Protein AF-0000000086677601 (afdb_homodimer)

Organism: NCBI:txid175570

Solvent-accessible surface area (backbone atoms only — not comparable to full-atom values): 56736 Å² total; per-residue (Å²): 114,66,66,55,49,52,48,52,51,52,51,44,69,64,30,33,25,60,52,50,66,75,67,58,57,76,85,46,49,67,34,12,49,51,10,6,54,58,42,33,47,47,49,52,59,46,13,24,32,26,18,44,53,27,68,40,60,41,65,34,15,48,36,16,31,31,31,22,22,48,28,25,38,40,30,23,70,63,41,58,75,35,52,22,58,29,78,81,48,12,55,42,49,23,65,54,44,39,78,73,54,38,90,87,36,60,65,67,56,45,38,40,51,34,5,40,35,3,35,48,24,9,52,53,29,30,50,32,19,76,68,59,45,56,63,60,44,33,48,56,32,57,43,28,46,46,13,35,33,33,20,45,20,50,39,48,41,49,65,29,44,33,43,20,28,41,38,86,66,96,42,75,51,46,61,41,29,48,51,38,40,53,50,37,56,73,72,58,51,61,25,67,62,19,34,50,49,9,51,50,27,38,51,48,28,54,49,27,54,71,76,38,66,87,50,64,27,64,37,51,32,49,54,51,43,27,50,46,30,64,77,65,45,35,59,83,56,62,34,56,52,67,37,72,50,76,72,46,77,70,57,80,40,81,58,76,77,64,75,84,53,44,65,61,44,51,56,44,20,52,54,51,35,48,55,31,48,30,47,32,52,53,44,44,44,58,52,17,62,74,66,75,43,81,69,56,58,33,48,42,29,34,5,54,10,42,8,16,41,47,9,13,34,28,47,4,46,60,53,28,57,36,63,70,60,21,52,53,24,46,74,46,45,36,66,37,41,56,14,41,42,42,23,24,49,50,52,51,47,36,26,63,73,44,30,59,75,55,22,53,31,40,48,15,44,37,30,22,54,51,38,57,54,24,57,68,51,40,47,67,68,57,51,54,49,30,53,72,62,38,57,69,47,30,50,44,13,49,50,11,18,45,27,17,47,72,64,22,61,60,56,9,52,55,44,24,40,50,51,35,50,48,55,54,46,48,47,56,35,59,43,62,64,40,50,42,16,44,37,85,96,45,90,63,70,38,44,35,86,85,36,72,82,27,46,65,45,78,40,48,42,40,37,34,46,58,38,53,38,27,43,56,21,33,64,51,50,50,53,50,53,53,54,57,56,66,38,89,78,56,37,44,33,42,34,33,45,25,63,40,26,72,40,64,38,70,46,20,48,54,50,49,48,53,50,46,52,56,32,47,75,72,64,26,43,74,28,41,15,27,62,39,68,73,35,50,51,46,40,56,65,66,49,42,56,80,70,41,60,71,84,35,57,27,77,35,61,64,56,46,51,51,52,48,30,72,74,70,66,53,62,55,76,83,71,54,71,79,75,79,75,74,132,116,65,66,54,50,52,49,51,52,51,52,42,71,66,29,33,26,58,52,49,64,73,66,56,57,77,85,46,49,68,34,12,48,52,10,6,55,59,43,34,48,46,48,52,59,47,13,24,30,27,20,44,53,27,69,40,60,41,65,36,15,49,36,17,32,30,32,21,22,48,29,24,38,40,31,22,69,62,39,57,75,36,53,24,58,29,78,81,48,12,55,42,48,24,64,53,42,39,79,73,54,38,89,85,37,60,64,68,55,45,39,40,49,32,5,40,35,4,35,50,25,8,50,53,28,30,50,33,18,76,67,58,46,59,62,61,45,34,47,56,34,55,43,28,46,48,14,35,33,33,19,46,19,51,39,50,40,49,66,30,45,32,44,20,30,41,39,86,64,96,46,75,50,48,64,41,29,48,52,37,40,53,50,37,57,73,70,58,51,61,26,67,63,19,35,50,49,10,50,49,28,39,50,48,28,54,48,27,54,71,77,37,64,85,50,64,28,62,38,51,32,50,53,50,44,27,50,48,31,65,75,64,45,35,58,84,56,60,36,55,53,66,37,71,50,78,73,47,77,71,56,80,40,81,58,76,76,62,77,84,53,44,65,60,43,50,56,44,20,52,54,50,35,49,55,32,47,31,47,33,52,53,43,45,44,59,51,18,62,74,64,74,44,81,71,55,60,32,48,43,28,33,4,54,9,42,9,16,41,48,9,12,35,28,48,4,44,60,52,28,55,37,62,69,60,21,50,51,25,47,75,48,44,36,68,36,41,57,14,41,42,41,23,24,49,51,53,51,46,37,26,62,74,43,30,58,75,53,23,53,31,42,47,15,44,38,31,22,54,51,39,58,54,24,57,69,51,40,47,68,66,58,51,54,49,31,54,72,62,39,58,71,48,30,52,44,13,49,50,11,19,47,27,16,46,71,65,23,60,60,58,10,51,54,44,26,40,51,51,36,51,48,53,54,46,48,49,52,36,59,44,61,64,40,49,42,15,44,37,85,96,45,89,61,69,39,44,34,86,83,36,72,82,28,47,66,46,77,41,48,42,41,36,35,48,56,39,54,39,27,42,56,22,32,62,51,51,49,52,50,53,52,53,56,55,65,37,89,79,56,38,44,35,41,35,33,45,26,61,40,27,72,40,64,38,70,45,21,49,54,49,49,48,55,48,45,54,55,34,48,76,72,62,26,43,73,28,42,14,27,62,40,68,72,34,51,52,45,42,55,65,67,50,43,57,78,70,42,58,72,84,35,58,30,78,34,62,66,55,46,53,50,52,48,28,71,74,69,65,54,62,55,76,82,71,53,70,79,74,80,76,73,133

Radius of gyration: 34.61 Å; Cα contacts (8 Å, |Δi|>4): 2189; chains: 2; bounding box: 102×100×74 Å

Secondary structure (DSSP, 8-state):
-HHHHHHHHHHHHH-HHHHHHHT--GGGHHHHHHHHHHHHHHHHHHHHHHHHHTTS-HHHHHHHHHHHHHHHHHH---SS--EE--TTTHHHHHHHHHHHH-TT--HHHHHHHHHHHHHHHHHHHHHHHHTT-GGGGGGS-HHHHHHHHHHHHHHHHHHHHHHHHT------HHHHHHHHHHHHHHTT---HHHHHHHHHHHHHHHHHHHH-TTS-HHHHHHHHHHHHHHHTTGGGGT--B--PPPPSSPP-------GGGHHHHHHHHHHHHHHHHHHHHHHHHHHHHHHTPPP-HHHHHHHHHHHHHHHHTTT----EE-HHHHHHHHHTT--STHHHHHHHHHHHHHHHH-GGGGTT-BHHHHHHHHHHHHHHH--HHHHHHHHHH-HHHHHHHHHHHHIIIII-HHHHHHHHHHHHHHHHHHHHHS--EEEEEE-TTSSSEEETTT-TT-B--TTEEEEEE-S-B-TTTHHHHHHHHHHHHTSSSPPSEEEEE-TT---B-HHHHHHHHHHHHHHHHTT-EEEEES--HHHHHHHHHTTGGGTS-GGGEESSHHHHHHHHHHHH----GGGS-------/-HHHHHHHHHHHHH-HHHHHHHT--GGGHHHHHHHHHHHHHHHHHHHHHHHHHTTS-HHHHHHHHHHHHHHHHHH---SS--EE--TTTHHHHHHHHHHHH-TT--HHHHHHHHHHHHHHHHHHHHHHHHTT-GGGGGGS-HHHHHHHHHHHHHHHHHHHHHHHTT------SHHHHHHHHHHHHHTT---HHHHHHHHHHHHHHHHHHHH-TTS-HHHHHHHHHHHHHHHTTGGGGT--B--PPPPSSPP-------GGGHHHHHHHHHHHHHHHHHHHHHHHHHHHHHHT----HHHHHHHHHHHHHHHHTTT----EE-HHHHHHHHHTT--STHHHHHHHHHHHHHHHH-GGGGTT-BHHHHHHHHHHHHHHH--HHHHHHHHHH-HHHHHHHHHHHHHHHHH-HHHHHHHHHHHHHHHHHHHHHS--EEEEEE-TTSSSEEETTT-TT-B--TTEEEEEE-S-B-TTTHHHHHHHHHHHHTSSSPPSEEEEE-TT---B-HHHHHHHHHHHHHHHHTT-EEEEES--HHHHHHHHHTTGGGTS-GGGEESSHHHHHHHHHHHH----GGGS-------

Structure (mmCIF, N/CA/C/O backbone):
data_AF-0000000086677601-model_v1
#
loop_
_entity.id
_entity.type
_entity.pdbx_description
1 polymer Transporter
#
loop_
_atom_site.group_PDB
_atom_site.id
_atom_site.type_symbol
_atom_site.label_atom_id
_atom_site.label_alt_id
_atom_site.label_comp_id
_atom_site.label_asym_id
_atom_site.label_entity_id
_atom_site.label_seq_id
_atom_site.pdbx_PDB_ins_code
_atom_site.Cartn_x
_atom_site.Cartn_y
_atom_site.Cartn_z
_atom_site.occupancy
_atom_site.B_iso_or_equiv
_atom_site.auth_seq_id
_atom_site.auth_comp_id
_atom_site.auth_asym_id
_atom_site.auth_atom_id
_atom_site.pdbx_PDB_model_num
ATOM 1 N N . MET A 1 1 ? -19.156 36.625 -27.953 1 34.16 1 MET A N 1
ATOM 2 C CA . MET A 1 1 ? -19.156 37.25 -26.641 1 34.16 1 MET A CA 1
ATOM 3 C C . MET A 1 1 ? -19.406 36.25 -25.531 1 34.16 1 MET A C 1
ATOM 5 O O . MET A 1 1 ? -18.891 36.375 -24.422 1 34.16 1 MET A O 1
ATOM 9 N N . THR A 1 2 ? -20.219 35.219 -25.828 1 40.28 2 THR A N 1
ATOM 10 C CA . THR A 1 2 ? -20.625 34.25 -24.828 1 40.28 2 THR A CA 1
ATOM 11 C C . THR A 1 2 ? -19.531 33.188 -24.641 1 40.28 2 THR A C 1
ATOM 13 O O . THR A 1 2 ? -19.297 32.719 -23.516 1 40.28 2 THR A O 1
ATOM 16 N N . ALA A 1 3 ? -18.984 32.75 -25.781 1 50.94 3 ALA A N 1
ATOM 17 C CA . ALA A 1 3 ? -17.906 31.766 -25.688 1 50.94 3 ALA A CA 1
ATOM 18 C C . ALA A 1 3 ? -16.688 32.344 -24.984 1 50.94 3 ALA A C 1
ATOM 20 O O . ALA A 1 3 ? -15.969 31.641 -24.281 1 50.94 3 ALA A O 1
ATOM 21 N N . ASP A 1 4 ? -16.438 33.594 -25.266 1 45.25 4 ASP A N 1
ATOM 22 C CA . ASP A 1 4 ? -15.32 34.312 -24.656 1 45.25 4 ASP A CA 1
ATOM 23 C C . ASP A 1 4 ? -15.5 34.438 -23.156 1 45.25 4 ASP A C 1
ATOM 25 O O . ASP A 1 4 ? -14.531 34.312 -22.391 1 45.25 4 ASP A O 1
ATOM 29 N N . THR A 1 5 ? -16.688 34.625 -22.719 1 45.66 5 THR A N 1
ATOM 30 C CA . THR A 1 5 ? -16.969 34.75 -21.297 1 45.66 5 THR A CA 1
ATOM 31 C C . THR A 1 5 ? -16.844 33.406 -20.594 1 45.66 5 THR A C 1
ATOM 33 O O . THR A 1 5 ? -16.406 33.344 -19.438 1 45.66 5 THR A O 1
ATOM 36 N N . SER A 1 6 ? -17.219 32.438 -21.391 1 48.09 6 SER A N 1
ATOM 37 C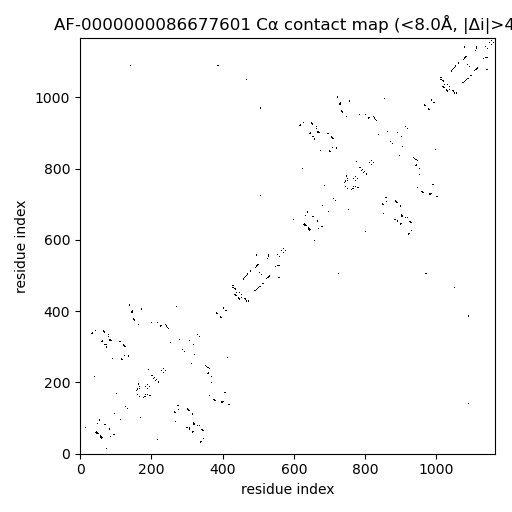 CA . SER A 1 6 ? -17.125 31.094 -20.797 1 48.09 6 SER A CA 1
ATOM 38 C C . SER A 1 6 ? -15.68 30.641 -20.672 1 48.09 6 SER A C 1
ATOM 40 O O . SER A 1 6 ? -15.297 30.031 -19.672 1 48.09 6 SER A O 1
ATOM 42 N N . ARG A 1 7 ? -14.992 31.031 -21.828 1 52.28 7 ARG A N 1
ATOM 43 C CA . ARG A 1 7 ? -13.586 30.656 -21.797 1 52.28 7 ARG A CA 1
ATOM 44 C C . ARG A 1 7 ? -12.828 31.484 -20.75 1 52.28 7 ARG A C 1
ATOM 46 O O . ARG A 1 7 ? -11.875 31 -20.156 1 52.28 7 ARG A O 1
ATOM 53 N N . ARG A 1 8 ? -13.141 32.75 -20.766 1 50.19 8 ARG A N 1
ATOM 54 C CA . ARG A 1 8 ? -12.523 33.656 -19.781 1 50.19 8 ARG A CA 1
ATOM 55 C C . ARG A 1 8 ? -12.859 33.188 -18.359 1 50.19 8 ARG A C 1
ATOM 57 O O . ARG A 1 8 ? -12.031 33.312 -17.453 1 50.19 8 ARG A O 1
ATOM 64 N N . ALA A 1 9 ? -13.945 32.75 -18.266 1 53.59 9 ALA A N 1
ATOM 65 C CA . ALA A 1 9 ? -14.422 32.188 -17 1 53.59 9 ALA A CA 1
ATOM 66 C C . ALA A 1 9 ? -13.672 30.922 -16.656 1 53.59 9 ALA A C 1
ATOM 68 O O . ALA A 1 9 ? -13.359 30.688 -15.477 1 53.59 9 ALA A O 1
ATOM 69 N N . ASP A 1 10 ? -13.203 30.281 -17.609 1 64.31 10 ASP A N 1
ATOM 70 C CA . ASP A 1 10 ? -12.508 29 -17.453 1 64.31 10 ASP A CA 1
ATOM 71 C C . ASP A 1 10 ? -11.047 29.219 -17.062 1 64.31 10 ASP A C 1
ATOM 73 O O . ASP A 1 10 ? -10.523 28.516 -16.188 1 64.31 10 ASP A O 1
ATOM 77 N N . VAL A 1 11 ? -10.406 30.344 -17.703 1 63.06 11 VAL A N 1
ATOM 78 C CA . VAL A 1 11 ? -9.016 30.625 -17.359 1 63.06 11 VAL A CA 1
ATOM 79 C C . VAL A 1 11 ? -8.93 31.156 -15.938 1 63.06 11 VAL A C 1
ATOM 81 O O . VAL A 1 11 ? -8 30.812 -15.195 1 63.06 11 VAL A O 1
ATOM 84 N N . ARG A 1 12 ? -9.875 31.922 -15.609 1 66.69 12 ARG A N 1
ATOM 85 C CA . ARG A 1 12 ? -9.922 32.5 -14.273 1 66.69 12 ARG A CA 1
ATOM 86 C C . ARG A 1 12 ? -10.07 31.422 -13.211 1 66.69 12 ARG A C 1
ATOM 88 O O . ARG A 1 12 ? -9.617 31.578 -12.078 1 66.69 12 ARG A O 1
ATOM 95 N N . ARG A 1 13 ? -10.547 30.422 -13.594 1 74.38 13 ARG A N 1
ATOM 96 C CA . ARG A 1 13 ? -10.711 29.297 -12.664 1 74.38 13 ARG A CA 1
ATOM 97 C C . ARG A 1 13 ? -9.375 28.609 -12.391 1 74.38 13 ARG A C 1
ATOM 99 O O . ARG A 1 13 ? -9.133 28.125 -11.289 1 74.38 13 ARG A O 1
ATOM 106 N N . TRP A 1 14 ? -8.453 28.875 -13.375 1 80.81 14 TRP A N 1
ATOM 107 C CA . TRP A 1 14 ? -7.172 28.188 -13.266 1 80.81 14 TRP A CA 1
ATOM 108 C C . TRP A 1 14 ? -6.098 29.109 -12.703 1 80.81 14 TRP A C 1
ATOM 110 O O . TRP A 1 14 ? -5.059 28.656 -12.227 1 80.81 14 TRP A O 1
ATOM 120 N N . ILE A 1 15 ? -6.379 30.453 -12.766 1 90.62 15 ILE A N 1
ATOM 121 C CA . ILE A 1 15 ? -5.43 31.438 -12.266 1 90.62 15 ILE A CA 1
ATOM 122 C C . ILE A 1 15 ? -6.133 32.375 -11.281 1 90.62 15 ILE A C 1
ATOM 124 O O . ILE A 1 15 ? -6.34 33.562 -11.57 1 90.62 15 ILE A O 1
ATOM 128 N N . PRO A 1 16 ? -6.309 31.922 -10.125 1 88.81 16 PRO A N 1
ATOM 129 C CA . PRO A 1 16 ? -7.047 32.719 -9.141 1 88.81 16 PRO A CA 1
ATOM 130 C C . PRO A 1 16 ? -6.391 34.062 -8.852 1 88.81 16 PRO A C 1
ATOM 132 O O . PRO A 1 16 ? -7.074 35 -8.453 1 88.81 16 PRO A O 1
ATOM 135 N N . GLY A 1 17 ? -5.105 34.219 -9.055 1 90.94 17 GLY A N 1
ATOM 136 C CA . GLY A 1 17 ? -4.406 35.5 -8.82 1 90.94 17 GLY A CA 1
ATOM 137 C C . GLY A 1 17 ? -4.922 36.625 -9.68 1 90.94 17 GLY A C 1
ATOM 138 O O . GLY A 1 17 ? -4.961 37.781 -9.242 1 90.94 17 GLY A O 1
ATOM 139 N N . LEU A 1 18 ? -5.309 36.281 -10.828 1 88.94 18 LEU A N 1
ATOM 140 C CA . LEU A 1 18 ? -5.859 37.312 -11.727 1 88.94 18 LEU A CA 1
ATOM 141 C C . LEU A 1 18 ? -7.191 37.844 -11.195 1 88.94 18 LEU A C 1
ATOM 143 O O . LEU A 1 18 ? -7.461 39.031 -11.273 1 88.94 18 LEU A O 1
ATOM 147 N N . ASP A 1 19 ? -7.992 36.938 -10.742 1 88.12 19 ASP A N 1
ATOM 148 C CA . ASP A 1 19 ? -9.266 37.344 -10.148 1 88.12 19 ASP A CA 1
ATOM 149 C C . ASP A 1 19 ? -9.047 38.188 -8.906 1 88.12 19 ASP A C 1
ATOM 151 O O . ASP A 1 19 ? -9.789 39.156 -8.664 1 88.12 19 ASP A O 1
ATOM 155 N N . ALA A 1 20 ? -8.078 37.875 -8.148 1 89.31 20 ALA A N 1
ATOM 156 C CA . ALA A 1 20 ? -7.766 38.625 -6.938 1 89.31 20 ALA A CA 1
ATOM 157 C C . ALA A 1 20 ? -7.367 40.062 -7.27 1 89.31 20 ALA A C 1
ATOM 159 O O . ALA A 1 20 ? -7.754 41 -6.57 1 89.31 20 ALA A O 1
ATOM 160 N N . VAL A 1 21 ? -6.656 40.281 -8.344 1 91 21 VAL A N 1
ATOM 161 C CA . VAL A 1 21 ? -6.203 41.594 -8.734 1 91 21 VAL A CA 1
ATOM 162 C C . VAL A 1 21 ? -7.383 42.438 -9.25 1 91 21 VAL A C 1
ATOM 164 O O . VAL A 1 21 ? -7.5 43.625 -8.945 1 91 21 VAL A O 1
ATOM 167 N N . LEU A 1 22 ? -8.281 41.719 -9.93 1 90.44 22 LEU A N 1
ATOM 168 C CA . LEU A 1 22 ? -9.406 42.406 -10.555 1 90.44 22 LEU A CA 1
ATOM 169 C C . LEU A 1 22 ? -10.453 42.812 -9.516 1 90.44 22 LEU A C 1
ATOM 171 O O . LEU A 1 22 ? -11.188 43.781 -9.703 1 90.44 22 LEU A O 1
ATOM 175 N N . THR A 1 23 ? -10.477 42.094 -8.453 1 90.44 23 THR A N 1
ATOM 176 C CA . THR A 1 23 ? -11.516 42.344 -7.457 1 90.44 23 THR A CA 1
ATOM 177 C C . THR A 1 23 ? -10.914 42.938 -6.188 1 90.44 23 THR A C 1
ATOM 179 O O . THR A 1 23 ? -11.586 43 -5.156 1 90.44 23 THR A O 1
ATOM 182 N N . TYR A 1 24 ? -9.727 43.375 -6.289 1 93.88 24 TYR A N 1
ATOM 183 C CA . TYR A 1 24 ? -9.031 43.844 -5.105 1 93.88 24 TYR A CA 1
ATOM 184 C C . TYR A 1 24 ? -9.656 45.156 -4.602 1 93.88 24 TYR A C 1
ATOM 186 O O . TYR A 1 24 ? -9.93 46.062 -5.387 1 93.88 24 TYR A O 1
ATOM 194 N N . LYS A 1 25 ? -9.812 45.281 -3.346 1 95.44 25 LYS A N 1
ATOM 195 C CA . LYS A 1 25 ? -10.328 46.469 -2.717 1 95.44 25 LYS A CA 1
ATOM 196 C C . LYS A 1 25 ? -9.195 47.344 -2.18 1 95.44 25 LYS A C 1
ATOM 198 O O . LYS A 1 25 ? -8.406 46.906 -1.342 1 95.44 25 LYS A O 1
ATOM 203 N N . PRO A 1 26 ? -9.195 48.562 -2.521 1 95.06 26 PRO A N 1
ATOM 204 C CA . PRO A 1 26 ? -8.125 49.469 -2.09 1 95.06 26 PRO A CA 1
ATOM 205 C C . PRO A 1 26 ? -8.047 49.625 -0.57 1 95.06 26 PRO A C 1
ATOM 207 O O . PRO A 1 26 ? -6.965 49.844 -0.021 1 95.06 26 PRO A O 1
ATOM 210 N N . ALA A 1 27 ? -9.094 49.406 0.093 1 95.44 27 ALA A N 1
ATOM 211 C CA . ALA A 1 27 ? -9.141 49.5 1.549 1 95.44 27 ALA A CA 1
ATOM 212 C C . ALA A 1 27 ? -8.289 48.438 2.203 1 95.44 27 ALA A C 1
ATOM 214 O O . ALA A 1 27 ? -7.906 48.562 3.369 1 95.44 27 ALA A O 1
ATOM 215 N N . TRP A 1 28 ? -7.938 47.406 1.451 1 95.94 28 TRP A N 1
ATOM 216 C CA . TRP A 1 28 ? -7.195 46.25 1.985 1 95.94 28 TRP A CA 1
ATOM 217 C C . TRP A 1 28 ? -5.695 46.5 1.921 1 95.94 28 TRP A C 1
ATOM 219 O O . TRP A 1 28 ? -4.914 45.812 2.59 1 95.94 28 TRP A O 1
ATOM 229 N N . LEU A 1 29 ? -5.238 47.469 1.173 1 96.81 29 LEU A N 1
ATOM 230 C CA . LEU A 1 29 ? -3.836 47.656 0.823 1 96.81 29 LEU A CA 1
ATOM 231 C C . LEU A 1 29 ? -2.994 47.906 2.068 1 96.81 29 LEU A C 1
ATOM 233 O O . LEU A 1 29 ? -1.982 47.25 2.289 1 96.81 29 LEU A O 1
ATOM 237 N N . PRO A 1 30 ? -3.391 48.875 2.945 1 96.69 30 PRO A N 1
ATOM 238 C CA . PRO A 1 30 ? -2.566 49.094 4.137 1 96.69 30 PRO A CA 1
ATOM 239 C C . PRO A 1 30 ? -2.482 47.875 5.035 1 96.69 30 PRO A C 1
ATOM 241 O O . PRO A 1 30 ? -1.435 47.594 5.629 1 96.69 30 PRO A O 1
ATOM 244 N N . ARG A 1 31 ? -3.525 47.125 5.141 1 96.06 31 ARG A N 1
ATOM 245 C CA . ARG A 1 31 ? -3.559 45.938 5.977 1 96.06 31 ARG A CA 1
ATOM 246 C C . ARG A 1 31 ? -2.641 44.844 5.414 1 96.06 31 ARG A C 1
ATOM 248 O O . ARG A 1 31 ? -1.871 44.219 6.156 1 96.06 31 ARG A O 1
ATOM 255 N N . ASP A 1 32 ? -2.719 44.656 4.156 1 97.06 32 ASP A N 1
ATOM 256 C CA . ASP A 1 32 ? -1.871 43.656 3.514 1 97.06 32 ASP A CA 1
ATOM 257 C C . ASP A 1 32 ? -0.398 44.031 3.598 1 97.06 32 ASP A C 1
ATOM 259 O O . ASP A 1 32 ? 0.47 43.188 3.764 1 97.06 32 ASP A O 1
ATOM 263 N N . ILE A 1 33 ? -0.09 45.312 3.52 1 97.12 33 ILE A N 1
ATOM 264 C CA . ILE A 1 33 ? 1.289 45.781 3.59 1 97.12 33 ILE A CA 1
ATOM 265 C C . ILE A 1 33 ? 1.831 45.594 5.004 1 97.12 33 ILE A C 1
ATOM 267 O O . ILE A 1 33 ? 2.93 45.062 5.184 1 97.12 33 ILE A O 1
ATOM 271 N N . ILE A 1 34 ? 1.073 45.938 5.98 1 95.44 34 ILE A N 1
ATOM 272 C CA . ILE A 1 34 ? 1.498 45.781 7.367 1 95.44 34 ILE A CA 1
ATOM 273 C C . ILE A 1 34 ? 1.692 44.312 7.695 1 95.44 34 ILE A C 1
ATOM 275 O O . ILE A 1 34 ? 2.705 43.938 8.289 1 95.44 34 ILE A O 1
ATOM 279 N N . ALA A 1 35 ? 0.691 43.531 7.312 1 95.75 35 ALA A N 1
ATOM 280 C CA . ALA A 1 35 ? 0.792 42.094 7.543 1 95.75 35 ALA A CA 1
ATOM 281 C C . ALA A 1 35 ? 2.02 41.5 6.848 1 95.75 35 ALA A C 1
ATOM 283 O O . ALA A 1 35 ? 2.682 40.625 7.387 1 95.75 35 ALA A O 1
ATOM 284 N N . GLY A 1 36 ? 2.295 41.969 5.645 1 96.31 36 GLY A N 1
ATOM 285 C CA . GLY A 1 36 ? 3.467 41.531 4.91 1 96.31 36 GLY A CA 1
ATOM 286 C C . GLY A 1 36 ? 4.773 41.875 5.605 1 96.31 36 GLY A C 1
ATOM 287 O O . GLY A 1 36 ? 5.699 41.062 5.625 1 96.31 36 GLY A O 1
ATOM 288 N N . VAL A 1 37 ? 4.855 43 6.172 1 94.19 37 VAL A N 1
ATOM 289 C CA . VAL A 1 37 ? 6.043 43.406 6.898 1 94.19 37 VAL A CA 1
ATOM 290 C C . VAL A 1 37 ? 6.246 42.531 8.133 1 94.19 37 VAL A C 1
ATOM 292 O O . VAL A 1 37 ? 7.352 42.062 8.375 1 94.19 37 VAL A O 1
ATOM 295 N N . VAL A 1 38 ? 5.184 42.344 8.82 1 92.06 38 VAL A N 1
ATOM 296 C CA . VAL A 1 38 ? 5.246 41.5 10.008 1 92.06 38 VAL A CA 1
ATOM 297 C C . VAL A 1 38 ? 5.645 40.094 9.609 1 92.06 38 VAL A C 1
ATOM 299 O O . VAL A 1 38 ? 6.488 39.469 10.258 1 92.06 38 VAL A O 1
ATOM 302 N N . LEU A 1 39 ? 5.047 39.625 8.57 1 94.75 39 LEU A N 1
ATOM 303 C CA . LEU A 1 39 ? 5.297 38.281 8.078 1 94.75 39 LEU A CA 1
ATOM 304 C C . LEU A 1 39 ? 6.758 38.125 7.68 1 94.75 39 LEU A C 1
ATOM 306 O O . LEU A 1 39 ? 7.344 37.062 7.891 1 94.75 39 LEU A O 1
ATOM 310 N N . THR A 1 40 ? 7.355 39.125 7.055 1 94.25 40 THR A N 1
ATOM 311 C CA . THR A 1 40 ? 8.742 39.062 6.609 1 94.25 40 THR A CA 1
ATOM 312 C C . THR A 1 40 ? 9.68 38.781 7.781 1 94.25 40 THR A C 1
ATOM 314 O O . THR A 1 40 ? 10.688 38.094 7.633 1 94.25 40 THR A O 1
ATOM 317 N N . ALA A 1 41 ? 9.328 39.281 8.859 1 88.69 41 ALA A N 1
ATOM 318 C CA . ALA A 1 41 ? 10.125 39.094 10.07 1 88.69 41 ALA A CA 1
ATOM 319 C C . ALA A 1 41 ? 10.219 37.625 10.453 1 88.69 41 ALA A C 1
ATOM 321 O O . ALA A 1 41 ? 11.172 37.188 11.117 1 88.69 41 ALA A O 1
ATOM 322 N N . LEU A 1 42 ? 9.281 36.844 10.047 1 91.75 42 LEU A N 1
ATOM 323 C CA . LEU A 1 42 ? 9.281 35.406 10.281 1 91.75 42 LEU A CA 1
ATOM 324 C C . LEU A 1 42 ? 9.891 34.656 9.102 1 91.75 42 LEU A C 1
ATOM 326 O O . LEU A 1 42 ? 10.625 33.688 9.289 1 91.75 42 LEU A O 1
ATOM 330 N N . LEU A 1 43 ? 9.586 35.125 7.949 1 96.31 43 LEU A N 1
ATOM 331 C CA . LEU A 1 43 ? 9.945 34.438 6.711 1 96.31 43 LEU A CA 1
ATOM 332 C C . LEU A 1 43 ? 11.461 34.344 6.562 1 96.31 43 LEU A C 1
ATOM 334 O O . LEU A 1 43 ? 11.984 33.312 6.145 1 96.31 43 LEU A O 1
ATOM 338 N N . VAL A 1 44 ? 12.164 35.375 6.934 1 94.88 44 VAL A N 1
ATOM 339 C CA . VAL A 1 44 ? 13.594 35.438 6.68 1 94.88 44 VAL A CA 1
ATOM 340 C C . VAL A 1 44 ? 14.344 34.469 7.57 1 94.88 44 VAL A C 1
ATOM 342 O O . VAL A 1 44 ? 14.977 33.531 7.078 1 94.88 44 VAL A O 1
ATOM 345 N N . PRO A 1 45 ? 14.211 34.594 8.906 1 93.56 45 PRO A N 1
ATOM 346 C CA . PRO A 1 45 ? 14.961 33.656 9.742 1 93.56 45 PRO A CA 1
ATOM 347 C C . PRO A 1 45 ? 14.492 32.219 9.562 1 93.56 45 PRO A C 1
ATOM 349 O O . PRO A 1 45 ? 15.312 31.297 9.555 1 93.56 45 PRO A O 1
ATOM 352 N N . GLN A 1 46 ? 13.258 31.953 9.438 1 95.12 46 GLN A N 1
ATOM 353 C CA . GLN A 1 46 ? 12.75 30.594 9.258 1 95.12 46 GLN A CA 1
ATOM 354 C C . GLN A 1 46 ? 13.195 30 7.926 1 95.12 46 GLN A C 1
ATOM 356 O O . GLN A 1 46 ? 13.547 28.828 7.844 1 95.12 46 GLN A O 1
ATOM 361 N N . GLY A 1 47 ? 13.094 30.859 6.906 1 96.69 47 GLY A N 1
ATOM 362 C CA . GLY A 1 47 ? 13.586 30.391 5.621 1 96.69 47 GLY A CA 1
ATOM 363 C C . GLY A 1 47 ? 15.031 29.922 5.664 1 96.69 47 GLY A C 1
ATOM 364 O O . GLY A 1 47 ? 15.359 28.875 5.109 1 96.69 47 GLY A O 1
ATOM 365 N N . MET A 1 48 ? 15.883 30.688 6.316 1 95.25 48 MET A N 1
ATOM 366 C CA . MET A 1 48 ? 17.297 30.344 6.445 1 95.25 48 MET A CA 1
ATOM 367 C C . MET A 1 48 ? 17.484 29.094 7.301 1 95.25 48 MET A C 1
ATOM 369 O O . MET A 1 48 ? 18.234 28.188 6.926 1 95.25 48 MET A O 1
ATOM 373 N N . ALA A 1 49 ? 16.781 29.062 8.398 1 95.56 49 ALA A N 1
ATOM 374 C CA . ALA A 1 49 ? 16.906 27.953 9.328 1 95.56 49 ALA A CA 1
ATOM 375 C C . ALA A 1 49 ? 16.469 26.641 8.688 1 95.56 49 ALA A C 1
ATOM 377 O O . ALA A 1 49 ? 17.125 25.609 8.867 1 95.56 49 ALA A O 1
ATOM 378 N N . TYR A 1 50 ? 15.414 26.625 7.926 1 96.94 50 TYR A N 1
ATOM 379 C CA . TYR A 1 50 ? 14.875 25.406 7.344 1 96.94 50 TYR A CA 1
ATOM 380 C C . TYR A 1 50 ? 15.688 24.969 6.129 1 96.94 50 TYR A C 1
ATOM 382 O O . TYR A 1 50 ? 15.75 23.781 5.809 1 96.94 50 TYR A O 1
ATOM 390 N N . ALA A 1 51 ? 16.328 25.953 5.477 1 96.94 51 ALA A N 1
ATOM 391 C CA . ALA A 1 51 ? 17.297 25.578 4.449 1 96.94 51 ALA A CA 1
ATOM 392 C C . ALA A 1 51 ? 18.453 24.766 5.047 1 96.94 51 ALA A C 1
ATOM 394 O O . ALA A 1 51 ? 18.828 23.734 4.504 1 96.94 51 ALA A O 1
ATOM 395 N N . GLU A 1 52 ? 18.938 25.219 6.152 1 94.69 52 GLU A N 1
ATOM 396 C CA . GLU A 1 52 ? 20.047 24.516 6.805 1 94.69 52 GLU A CA 1
ATOM 397 C C . GLU A 1 52 ? 19.594 23.156 7.332 1 94.69 52 GLU A C 1
ATOM 399 O O . GLU A 1 52 ? 20.359 22.188 7.324 1 94.69 52 GLU A O 1
ATOM 404 N N . LEU A 1 53 ? 18.375 23.172 7.781 1 94.12 53 LEU A N 1
ATOM 405 C CA . LEU A 1 53 ? 17.797 21.922 8.234 1 94.12 53 LEU A CA 1
ATOM 406 C C . LEU A 1 53 ? 17.75 20.906 7.102 1 94.12 53 LEU A C 1
ATOM 408 O O . LEU A 1 53 ? 17.875 19.688 7.34 1 94.12 53 LEU A O 1
ATOM 412 N N . ALA A 1 54 ? 17.625 21.375 5.898 1 95.38 54 ALA A N 1
ATOM 413 C CA . ALA A 1 54 ? 17.562 20.547 4.707 1 95.38 54 ALA A CA 1
ATOM 414 C C . ALA A 1 54 ? 18.953 20.234 4.172 1 95.38 54 ALA A C 1
ATOM 416 O O . ALA A 1 54 ? 19.109 19.562 3.148 1 95.38 54 ALA A O 1
ATOM 417 N N . GLY A 1 55 ? 20 20.797 4.848 1 92.75 55 GLY A N 1
ATOM 418 C CA . GLY A 1 55 ? 21.375 20.578 4.402 1 92.75 55 GLY A CA 1
ATOM 419 C C . GLY A 1 55 ? 21.781 21.531 3.289 1 92.75 55 GLY A C 1
ATOM 420 O O . GLY A 1 55 ? 22.688 21.203 2.504 1 92.75 55 GLY A O 1
ATOM 421 N N . LEU A 1 56 ? 21.156 22.656 3.191 1 95.44 56 LEU A N 1
ATOM 422 C CA . LEU A 1 56 ? 21.406 23.609 2.117 1 95.44 56 LEU A CA 1
ATOM 423 C C . LEU A 1 56 ? 21.922 24.938 2.674 1 95.44 56 LEU A C 1
ATOM 425 O O . LEU A 1 56 ? 21.734 25.234 3.859 1 95.44 56 LEU A O 1
ATOM 429 N N . PRO A 1 57 ? 22.547 25.734 1.809 1 94.56 57 PRO A N 1
ATOM 430 C CA . PRO A 1 57 ? 22.938 27.078 2.256 1 94.56 57 PRO A CA 1
ATOM 431 C C . PRO A 1 57 ? 21.75 27.938 2.639 1 94.56 57 PRO A C 1
ATOM 433 O O . PRO A 1 57 ? 20.703 27.875 1.987 1 94.56 57 PRO A O 1
ATOM 436 N N . ALA A 1 58 ? 21.922 28.75 3.588 1 94.5 58 ALA A N 1
ATOM 437 C CA . ALA A 1 58 ? 20.875 29.594 4.156 1 94.5 58 ALA A CA 1
ATOM 438 C C . ALA A 1 58 ? 20.219 30.453 3.084 1 94.5 58 ALA A C 1
ATOM 440 O O . ALA A 1 58 ? 19 30.672 3.113 1 94.5 58 ALA A O 1
ATOM 441 N N . ILE A 1 59 ? 20.969 30.859 2.135 1 95.5 59 ILE A N 1
ATOM 442 C CA . ILE A 1 59 ? 20.469 31.797 1.136 1 95.5 59 ILE A CA 1
ATOM 443 C C . ILE A 1 59 ? 19.391 31.125 0.281 1 95.5 59 ILE A C 1
ATOM 445 O O . ILE A 1 59 ? 18.484 31.797 -0.205 1 95.5 59 ILE A O 1
ATOM 449 N N . THR A 1 60 ? 19.469 29.828 0.068 1 96.94 60 THR A N 1
ATOM 450 C CA . THR A 1 60 ? 18.484 29.125 -0.741 1 96.94 60 THR A CA 1
ATOM 451 C C . THR A 1 60 ? 17.094 29.188 -0.094 1 96.94 60 THR A C 1
ATOM 453 O O . THR A 1 60 ? 16.078 29.109 -0.784 1 96.94 60 THR A O 1
ATOM 456 N N . GLY A 1 61 ? 17.109 29.297 1.229 1 97.81 61 GLY A N 1
ATOM 457 C CA . GLY A 1 61 ? 15.844 29.5 1.922 1 97.81 61 GLY A CA 1
ATOM 458 C C . GLY A 1 61 ? 15.156 30.797 1.558 1 97.81 61 GLY A C 1
ATOM 459 O O . GLY A 1 61 ? 13.93 30.844 1.446 1 97.81 61 GLY A O 1
ATOM 460 N N . LEU A 1 62 ? 15.945 31.797 1.38 1 97.31 62 LEU A N 1
ATOM 461 C CA . LEU A 1 62 ? 15.406 33.094 0.998 1 97.31 62 LEU A CA 1
ATOM 462 C C . LEU A 1 62 ? 14.914 33.062 -0.445 1 97.31 62 LEU A C 1
ATOM 464 O O . LEU A 1 62 ? 13.82 33.562 -0.74 1 97.31 62 LEU A O 1
ATOM 468 N N . TYR A 1 63 ? 15.727 32.469 -1.325 1 98.19 63 TYR A N 1
ATOM 469 C CA . TYR A 1 63 ? 15.289 32.312 -2.707 1 98.19 63 TYR A CA 1
ATOM 470 C C . TYR A 1 63 ? 13.961 31.562 -2.775 1 98.19 63 TYR A C 1
ATOM 472 O O . TYR A 1 63 ? 13.039 31.984 -3.479 1 98.19 63 TYR A O 1
ATOM 480 N N . THR A 1 64 ? 13.891 30.484 -2.045 1 98.56 64 THR A N 1
ATOM 481 C CA . THR A 1 64 ? 12.703 29.641 -2.008 1 98.56 64 THR A CA 1
ATOM 482 C C . THR A 1 64 ? 11.492 30.422 -1.517 1 98.56 64 THR A C 1
ATOM 484 O O . THR A 1 64 ? 10.406 30.312 -2.092 1 98.56 64 THR A O 1
ATOM 487 N N . THR A 1 65 ? 11.68 31.172 -0.47 1 98.31 65 THR A N 1
ATOM 488 C CA . THR A 1 65 ? 10.594 31.938 0.126 1 98.31 65 THR A CA 1
ATOM 489 C C . THR A 1 65 ? 10.023 32.938 -0.875 1 98.31 65 THR A C 1
ATOM 491 O O . THR A 1 65 ? 8.805 33.062 -1.028 1 98.31 65 THR A O 1
ATOM 494 N N . ILE A 1 66 ? 10.883 33.625 -1.557 1 98.25 66 ILE A N 1
ATOM 495 C CA . ILE A 1 66 ? 10.461 34.625 -2.516 1 98.25 66 ILE A CA 1
ATOM 496 C C . ILE A 1 66 ? 9.562 34 -3.578 1 98.25 66 ILE A C 1
ATOM 498 O O . ILE A 1 66 ? 8.422 34.438 -3.77 1 98.25 66 ILE A O 1
ATOM 502 N N . PHE A 1 67 ? 9.992 33 -4.148 1 98.44 67 PHE A N 1
ATOM 503 C CA . PHE A 1 67 ? 9.344 32.531 -5.367 1 98.44 67 PHE A CA 1
ATOM 504 C C . PHE A 1 67 ? 8.18 31.594 -5.035 1 98.44 67 PHE A C 1
ATOM 506 O O . PHE A 1 67 ? 7.258 31.438 -5.84 1 98.44 67 PHE A O 1
ATOM 513 N N . CYS A 1 68 ? 8.219 30.969 -3.889 1 98.12 68 CYS A N 1
ATOM 514 C CA . CYS A 1 68 ? 7.027 30.203 -3.545 1 98.12 68 CYS A CA 1
ATOM 515 C C . CYS A 1 68 ? 5.852 31.125 -3.242 1 98.12 68 CYS A C 1
ATOM 517 O O . CYS A 1 68 ? 4.715 30.828 -3.621 1 98.12 68 CYS A O 1
ATOM 519 N N . LEU A 1 69 ? 6.09 32.25 -2.576 1 98.19 69 LEU A N 1
ATOM 520 C CA . LEU A 1 69 ? 5.031 33.219 -2.293 1 98.19 69 LEU A CA 1
ATOM 521 C C . LEU A 1 69 ? 4.477 33.812 -3.584 1 98.19 69 LEU A C 1
ATOM 523 O O . LEU A 1 69 ? 3.26 33.938 -3.734 1 98.19 69 LEU A O 1
ATOM 527 N N . LEU A 1 70 ? 5.375 34.094 -4.492 1 97.75 70 LEU A N 1
ATOM 528 C CA . LEU A 1 70 ? 4.938 34.656 -5.762 1 97.75 70 LEU A CA 1
ATOM 529 C C . LEU A 1 70 ? 4.156 33.625 -6.574 1 97.75 70 LEU A C 1
ATOM 531 O O . LEU A 1 70 ? 3.127 33.969 -7.172 1 97.75 70 LEU A O 1
ATOM 535 N N . GLY A 1 71 ? 4.703 32.438 -6.641 1 97.25 71 GLY A N 1
ATOM 536 C CA . GLY A 1 71 ? 3.992 31.391 -7.348 1 97.25 71 GLY A CA 1
ATOM 537 C C . GLY A 1 71 ? 2.594 31.156 -6.809 1 97.25 71 GLY A C 1
ATOM 538 O O . GLY A 1 71 ? 1.643 31.016 -7.582 1 97.25 71 GLY A O 1
ATOM 539 N N . TYR A 1 72 ? 2.48 31.109 -5.492 1 97.31 72 TYR A N 1
ATOM 540 C CA . TYR A 1 72 ? 1.177 30.844 -4.891 1 97.31 72 TYR A CA 1
ATOM 541 C C . TYR A 1 72 ? 0.236 32.031 -5.105 1 97.31 72 TYR A C 1
ATOM 543 O O . TYR A 1 72 ? -0.975 31.844 -5.258 1 97.31 72 TYR A O 1
ATOM 551 N N . ALA A 1 73 ? 0.749 33.219 -5.078 1 96.75 73 ALA A N 1
ATOM 552 C CA . ALA A 1 73 ? -0.078 34.375 -5.301 1 96.75 73 ALA A CA 1
ATOM 553 C C . ALA A 1 73 ? -0.761 34.344 -6.664 1 96.75 73 ALA A C 1
ATOM 555 O O . ALA A 1 73 ? -1.881 34.812 -6.824 1 96.75 73 ALA A O 1
ATOM 556 N N . VAL A 1 74 ? -0.132 33.688 -7.578 1 96.19 74 VAL A N 1
ATOM 557 C CA . VAL A 1 74 ? -0.673 33.625 -8.93 1 96.19 74 VAL A CA 1
ATOM 558 C C . VAL A 1 74 ? -1.681 32.469 -9.031 1 96.19 74 VAL A C 1
ATOM 560 O O . VAL A 1 74 ? -2.766 32.625 -9.586 1 96.19 74 VAL A O 1
ATOM 563 N N . PHE A 1 75 ? -1.397 31.297 -8.406 1 95.56 75 PHE A N 1
ATOM 564 C CA . PHE A 1 75 ? -2.18 30.109 -8.727 1 95.56 75 PHE A CA 1
ATOM 565 C C . PHE A 1 75 ? -2.941 29.625 -7.504 1 95.56 75 PHE A C 1
ATOM 567 O O . PHE A 1 75 ? -3.822 28.766 -7.617 1 95.56 75 PHE A O 1
ATOM 574 N N . GLY A 1 76 ? -2.615 30.125 -6.34 1 93.88 76 GLY A N 1
ATOM 575 C CA . GLY A 1 76 ? -3.254 29.656 -5.121 1 93.88 76 GLY A CA 1
ATOM 576 C C . GLY A 1 76 ? -4.668 30.172 -4.953 1 93.88 76 GLY A C 1
ATOM 577 O O . GLY A 1 76 ? -4.957 31.328 -5.273 1 93.88 76 GLY A O 1
ATOM 578 N N . PRO A 1 77 ? -5.59 29.312 -4.477 1 91.06 77 PRO A N 1
ATOM 579 C CA . PRO A 1 77 ? -6.98 29.734 -4.336 1 91.06 77 PRO A CA 1
ATOM 580 C C . PRO A 1 77 ? -7.254 30.438 -3.002 1 91.06 77 PRO A C 1
ATOM 582 O O . PRO A 1 77 ? -8.203 31.203 -2.889 1 91.06 77 PRO A O 1
ATOM 585 N N . SER A 1 78 ? -6.477 30.188 -2.012 1 90.38 78 SER A N 1
ATOM 586 C CA . SER A 1 78 ? -6.699 30.766 -0.696 1 90.38 78 SER A CA 1
ATOM 587 C C . SER A 1 78 ? -6.199 32.219 -0.643 1 90.38 78 SER A C 1
ATOM 589 O O . SER A 1 78 ? -5.152 32.531 -1.213 1 90.38 78 SER A O 1
ATOM 591 N N . ARG A 1 79 ? -6.816 32.969 0.116 1 88.06 79 ARG A N 1
ATOM 592 C CA . ARG A 1 79 ? -6.457 34.375 0.209 1 88.06 79 ARG A CA 1
ATOM 593 C C . ARG A 1 79 ? -5.344 34.594 1.229 1 88.06 79 ARG A C 1
ATOM 595 O O . ARG A 1 79 ? -4.625 35.594 1.169 1 88.06 79 ARG A O 1
ATOM 602 N N . VAL A 1 80 ? -5.246 33.688 2.133 1 86.5 80 VAL A N 1
ATOM 603 C CA . VAL A 1 80 ? -4.391 34.094 3.234 1 86.5 80 VAL A CA 1
ATOM 604 C C . VAL A 1 80 ? -3.336 33.031 3.51 1 86.5 80 VAL A C 1
ATOM 606 O O . VAL A 1 80 ? -2.445 33.219 4.34 1 86.5 80 VAL A O 1
ATOM 609 N N . LEU A 1 81 ? -3.332 31.859 2.84 1 92.44 81 LEU A N 1
ATOM 610 C CA . LEU A 1 81 ? -2.371 30.797 3.115 1 92.44 81 LEU A CA 1
ATOM 611 C C . LEU A 1 81 ? -0.95 31.266 2.812 1 92.44 81 LEU A C 1
ATOM 613 O O . LEU A 1 81 ? -0.705 31.891 1.783 1 92.44 81 LEU A O 1
ATOM 617 N N . VAL A 1 82 ? -0.069 31 3.713 1 96.44 82 VAL A N 1
ATOM 618 C CA . VAL A 1 82 ? 1.328 31.375 3.547 1 96.44 82 VAL A CA 1
ATOM 619 C C . VAL A 1 82 ? 2.182 30.141 3.299 1 96.44 82 VAL A C 1
ATOM 621 O O . VAL A 1 82 ? 2.115 29.172 4.059 1 96.44 82 VAL A O 1
ATOM 624 N N . LEU A 1 83 ? 2.938 30.156 2.24 1 96.69 83 LEU A N 1
ATOM 625 C CA . LEU A 1 83 ? 3.828 29.047 1.887 1 96.69 83 LEU A CA 1
ATOM 626 C C . LEU A 1 83 ? 5.273 29.391 2.23 1 96.69 83 LEU A C 1
ATOM 628 O O . LEU A 1 83 ? 5.609 30.562 2.449 1 96.69 83 LEU A O 1
ATOM 632 N N . GLY A 1 84 ? 6.09 28.438 2.25 1 96.75 84 GLY A N 1
ATOM 633 C CA . GLY A 1 84 ? 7.52 28.594 2.475 1 96.75 84 GLY A CA 1
ATOM 634 C C . GLY A 1 84 ? 8.219 27.297 2.842 1 96.75 84 GLY A C 1
ATOM 635 O O . GLY A 1 84 ? 7.598 26.234 2.838 1 96.75 84 GLY A O 1
ATOM 636 N N . PRO A 1 85 ? 9.516 27.453 3.051 1 97 85 PRO A N 1
ATOM 637 C CA . PRO A 1 85 ? 10.219 26.312 3.654 1 97 85 PRO A CA 1
ATOM 638 C C . PRO A 1 85 ? 9.547 25.812 4.934 1 97 85 PRO A C 1
ATOM 640 O O . PRO A 1 85 ? 9.039 26.625 5.719 1 97 85 PRO A O 1
ATOM 643 N N . ASP A 1 86 ? 9.539 24.547 5.047 1 94.44 86 ASP A N 1
ATOM 644 C CA . ASP A 1 86 ? 8.773 23.969 6.145 1 94.44 86 ASP A CA 1
ATOM 645 C C . ASP A 1 86 ? 9.633 23.016 6.977 1 94.44 86 ASP A C 1
ATOM 647 O O . ASP A 1 86 ? 10.461 22.281 6.434 1 94.44 86 ASP A O 1
ATOM 651 N N . SER A 1 87 ? 9.344 23.109 8.273 1 91.19 87 SER A N 1
ATOM 652 C CA . SER A 1 87 ? 10.125 22.297 9.203 1 91.19 87 SER A CA 1
ATOM 653 C C . SER A 1 87 ? 9.891 20.812 8.969 1 91.19 87 SER A C 1
ATOM 655 O O . SER A 1 87 ? 10.781 20 9.219 1 91.19 87 SER A O 1
ATOM 657 N N . SER A 1 88 ? 8.734 20.438 8.484 1 91.38 88 SER A N 1
ATOM 658 C CA . SER A 1 88 ? 8.414 19.031 8.281 1 91.38 88 SER A CA 1
ATOM 659 C C . SER A 1 88 ? 9.109 18.484 7.043 1 91.38 88 SER A C 1
ATOM 661 O O . SER A 1 88 ? 9.398 17.281 6.969 1 91.38 88 SER A O 1
ATOM 663 N N . LEU A 1 89 ? 9.453 19.328 6.102 1 96.19 89 LEU A N 1
ATOM 664 C CA . LEU A 1 89 ? 10.023 18.859 4.848 1 96.19 89 LEU A CA 1
ATOM 665 C C . LEU A 1 89 ? 11.547 18.875 4.906 1 96.19 89 LEU A C 1
ATOM 667 O O . LEU A 1 89 ? 12.211 18.125 4.184 1 96.19 89 LEU A O 1
ATOM 671 N N . GLY A 1 90 ? 12.117 19.703 5.797 1 95.88 90 GLY A N 1
ATOM 672 C CA . GLY A 1 90 ? 13.562 19.828 5.898 1 95.88 90 GLY A CA 1
ATOM 673 C C . GLY A 1 90 ? 14.281 18.5 6.012 1 95.88 90 GLY A C 1
ATOM 674 O O . GLY A 1 90 ? 15.078 18.141 5.145 1 95.88 90 GLY A O 1
ATOM 675 N N . PRO A 1 91 ? 13.914 17.812 7.043 1 94 91 PRO A N 1
ATOM 676 C CA . PRO A 1 91 ? 14.57 16.516 7.23 1 94 91 PRO A CA 1
ATOM 677 C C . PRO A 1 91 ? 14.328 15.555 6.07 1 94 91 PRO A C 1
ATOM 679 O O . PRO A 1 91 ? 15.188 14.734 5.754 1 94 91 PRO A O 1
ATOM 682 N N . MET A 1 92 ? 13.188 15.625 5.449 1 95.12 92 MET A N 1
ATOM 683 C CA . MET A 1 92 ? 12.898 14.758 4.312 1 95.12 92 MET A CA 1
ATOM 684 C C . MET A 1 92 ? 13.797 15.086 3.131 1 95.12 92 MET A C 1
ATOM 686 O O . MET A 1 92 ? 14.32 14.188 2.471 1 95.12 92 MET A O 1
ATOM 690 N N . ILE A 1 93 ? 13.969 16.344 2.906 1 97.12 93 ILE A N 1
ATOM 691 C CA . ILE A 1 93 ? 14.836 16.797 1.822 1 97.12 93 ILE A CA 1
ATOM 692 C C . ILE A 1 93 ? 16.281 16.375 2.096 1 97.12 93 ILE A C 1
ATOM 694 O O . ILE A 1 93 ? 16.953 15.836 1.212 1 97.12 93 ILE A O 1
ATOM 698 N N . ALA A 1 94 ? 16.734 16.578 3.285 1 94.06 94 ALA A N 1
ATOM 699 C CA . ALA A 1 94 ? 18.078 16.172 3.682 1 94.06 94 ALA A CA 1
ATOM 700 C C . ALA A 1 94 ? 18.281 14.672 3.479 1 94.06 94 ALA A C 1
ATOM 702 O O . ALA A 1 94 ? 19.344 14.242 3.025 1 94.06 94 ALA A O 1
ATOM 703 N N . ALA A 1 95 ? 17.281 13.93 3.764 1 91.56 95 ALA A N 1
ATOM 704 C CA . ALA A 1 95 ? 17.375 12.477 3.672 1 91.56 95 ALA A CA 1
ATOM 705 C C . ALA A 1 95 ? 17.547 12.023 2.225 1 91.56 95 ALA A C 1
ATOM 707 O O . ALA A 1 95 ? 18.094 10.961 1.961 1 91.56 95 ALA A O 1
ATOM 708 N N . VAL A 1 96 ? 17.078 12.797 1.318 1 92.81 96 VAL A N 1
ATOM 709 C CA . VAL A 1 96 ? 17.203 12.453 -0.095 1 92.81 96 VAL A CA 1
ATOM 710 C C . VAL A 1 96 ? 18.562 12.906 -0.621 1 92.81 96 VAL A C 1
ATOM 712 O O . VAL A 1 96 ? 19.219 12.172 -1.35 1 92.81 96 VAL A O 1
ATOM 715 N N . ILE A 1 97 ? 19.031 14.039 -0.213 1 92.69 97 ILE A N 1
ATOM 716 C CA . ILE A 1 97 ? 20.156 14.727 -0.854 1 92.69 97 ILE A CA 1
ATOM 717 C C . ILE A 1 97 ? 21.469 14.25 -0.24 1 92.69 97 ILE A C 1
ATOM 719 O O . ILE A 1 97 ? 22.453 14.016 -0.954 1 92.69 97 ILE A O 1
ATOM 723 N N . ILE A 1 98 ? 21.516 14.094 0.995 1 87.94 98 ILE A N 1
ATOM 724 C CA . ILE A 1 98 ? 22.766 13.891 1.711 1 87.94 98 ILE A CA 1
ATOM 725 C C . ILE A 1 98 ? 23.391 12.57 1.289 1 87.94 98 ILE A C 1
ATOM 727 O O . ILE A 1 98 ? 24.609 12.492 1.058 1 87.94 98 ILE A O 1
ATOM 731 N N . PRO A 1 99 ? 22.594 11.492 1.145 1 83.38 99 PRO A N 1
ATOM 732 C CA . PRO A 1 99 ? 23.203 10.234 0.706 1 83.38 99 PRO A CA 1
ATOM 733 C C . PRO A 1 99 ? 23.797 10.32 -0.699 1 83.38 99 PRO A C 1
ATOM 735 O O . PRO A 1 99 ? 24.719 9.578 -1.031 1 83.38 99 PRO A O 1
ATOM 738 N N . ILE A 1 100 ? 23.344 11.172 -1.505 1 85.69 100 ILE A N 1
ATOM 739 C CA . ILE A 1 100 ? 23.812 11.305 -2.879 1 85.69 100 ILE A CA 1
ATOM 740 C C . ILE A 1 100 ? 25.078 12.148 -2.91 1 85.69 100 ILE A C 1
ATOM 742 O O . ILE A 1 100 ? 26.062 11.781 -3.564 1 85.69 100 ILE A O 1
ATOM 746 N N . VAL A 1 101 ? 25.109 13.211 -2.199 1 86.56 101 VAL A N 1
ATOM 747 C CA . VAL A 1 101 ? 26.219 14.164 -2.242 1 86.56 101 VAL A CA 1
ATOM 748 C C . VAL A 1 101 ? 27.281 13.766 -1.227 1 86.56 101 VAL A C 1
ATOM 750 O O . VAL A 1 101 ? 28.469 14.07 -1.406 1 86.56 101 VAL A O 1
ATOM 753 N N . GLY A 1 102 ? 27.016 13 -0.337 1 77.44 102 GLY A N 1
ATOM 754 C CA . GLY A 1 102 ? 27.906 12.727 0.771 1 77.44 102 GLY A CA 1
ATOM 755 C C . GLY A 1 102 ? 27.953 13.844 1.798 1 77.44 102 GLY A C 1
ATOM 756 O O . GLY A 1 102 ? 27.656 15 1.479 1 77.44 102 GLY A O 1
ATOM 757 N N . SER A 1 103 ? 28.219 13.367 3.008 1 64.81 103 SER A N 1
ATOM 758 C CA . SER A 1 103 ? 28.375 14.375 4.051 1 64.81 103 SER A CA 1
ATOM 759 C C . SER A 1 103 ? 29.531 15.32 3.732 1 64.81 103 SER A C 1
ATOM 761 O O . SER A 1 103 ? 30.656 14.867 3.49 1 64.81 103 SER A O 1
ATOM 763 N N . GLY A 1 104 ? 29.219 16.609 3.561 1 68.69 104 GLY A N 1
ATOM 764 C CA . GLY A 1 104 ? 30.234 17.594 3.244 1 68.69 104 GLY A CA 1
ATOM 765 C C . GLY A 1 104 ? 30.5 17.719 1.757 1 68.69 104 GLY A C 1
ATOM 766 O O . GLY A 1 104 ? 31.547 18.25 1.351 1 68.69 104 GLY A O 1
ATOM 767 N N . GLY A 1 105 ? 29.625 17.156 1.099 1 78 105 GLY A N 1
ATOM 768 C CA . GLY A 1 105 ? 29.797 17.219 -0.344 1 78 105 GLY A CA 1
ATOM 769 C C . GLY A 1 105 ? 29.641 18.625 -0.911 1 78 105 GLY A C 1
ATOM 770 O O . GLY A 1 105 ? 29.5 19.578 -0.159 1 78 105 GLY A O 1
ATOM 771 N N . ASP A 1 106 ? 29.688 18.75 -2.145 1 88.88 106 ASP A N 1
ATOM 772 C CA . ASP A 1 106 ? 29.625 20.016 -2.871 1 88.88 106 ASP A CA 1
ATOM 773 C C . ASP A 1 106 ? 28.266 20.688 -2.688 1 88.88 106 ASP A C 1
ATOM 775 O O . ASP A 1 106 ? 27.234 20.141 -3.086 1 88.88 106 ASP A O 1
ATOM 779 N N . PRO A 1 107 ? 28.25 21.906 -2.053 1 91.06 107 PRO A N 1
ATOM 780 C CA . PRO A 1 107 ? 26.984 22.609 -1.836 1 91.06 107 PRO A CA 1
ATOM 781 C C . PRO A 1 107 ? 26.234 22.891 -3.135 1 91.06 107 PRO A C 1
ATOM 783 O O . PRO A 1 107 ? 25 22.875 -3.154 1 91.06 107 PRO A O 1
ATOM 786 N N . ALA A 1 108 ? 26.984 23.094 -4.168 1 92 108 ALA A N 1
ATOM 787 C CA . ALA A 1 108 ? 26.328 23.375 -5.449 1 92 108 ALA A CA 1
ATOM 788 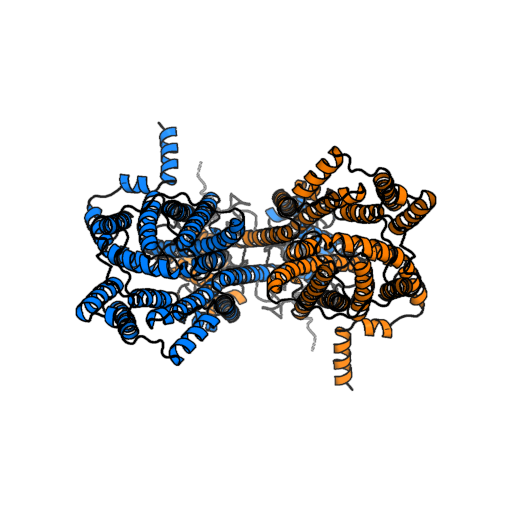C C . ALA A 1 108 ? 25.547 22.172 -5.941 1 92 108 ALA A C 1
ATOM 790 O O . ALA A 1 108 ? 24.469 22.312 -6.52 1 92 108 ALA A O 1
ATOM 791 N N . ARG A 1 109 ? 26.078 21.078 -5.711 1 93 109 ARG A N 1
ATOM 792 C CA . ARG A 1 109 ? 25.391 19.844 -6.105 1 93 109 ARG A CA 1
ATOM 793 C C . ARG A 1 109 ? 24.156 19.625 -5.246 1 93 109 ARG A C 1
ATOM 795 O O . ARG A 1 109 ? 23.109 19.188 -5.75 1 93 109 ARG A O 1
ATOM 802 N N . ALA A 1 110 ? 24.297 19.906 -3.967 1 94.5 110 ALA A N 1
ATOM 803 C CA . ALA A 1 110 ? 23.141 19.797 -3.068 1 94.5 110 ALA A CA 1
ATOM 804 C C . ALA A 1 110 ? 22.016 20.703 -3.51 1 94.5 110 ALA A C 1
ATOM 806 O O . ALA A 1 110 ? 20.844 20.297 -3.512 1 94.5 110 ALA A O 1
ATOM 807 N N . VAL A 1 111 ? 22.391 21.906 -3.92 1 95.94 111 VAL A N 1
ATOM 808 C CA . VAL A 1 111 ? 21.406 22.891 -4.359 1 95.94 111 VAL A CA 1
ATOM 809 C C . VAL A 1 111 ? 20.734 22.406 -5.645 1 95.94 111 VAL A C 1
ATOM 811 O O . VAL A 1 111 ? 19.516 22.516 -5.793 1 95.94 111 VAL A O 1
ATOM 814 N N . ALA A 1 112 ? 21.5 21.828 -6.523 1 95.06 112 ALA A N 1
ATOM 815 C CA . ALA A 1 112 ? 20.953 21.328 -7.781 1 95.06 112 ALA A CA 1
ATOM 816 C C . ALA A 1 112 ? 19.969 20.172 -7.531 1 95.06 112 ALA A C 1
ATOM 818 O O . ALA A 1 112 ? 18.906 20.109 -8.156 1 95.06 112 ALA A O 1
ATOM 819 N N . LEU A 1 113 ? 20.344 19.328 -6.645 1 95.38 113 LEU A N 1
ATOM 820 C CA . LEU A 1 113 ? 19.484 18.203 -6.297 1 95.38 113 LEU A CA 1
ATOM 821 C C . LEU A 1 113 ? 18.188 18.688 -5.648 1 95.38 113 LEU A C 1
ATOM 823 O O . LEU A 1 113 ? 17.109 18.172 -5.953 1 95.38 113 LEU A O 1
ATOM 827 N N . ALA A 1 114 ? 18.344 19.656 -4.789 1 97.12 114 ALA A N 1
ATOM 828 C CA . ALA A 1 114 ? 17.172 20.219 -4.105 1 97.12 114 ALA A CA 1
ATOM 829 C C . ALA A 1 114 ? 16.219 20.875 -5.094 1 97.12 114 ALA A C 1
ATOM 831 O O . ALA A 1 114 ? 15 20.75 -4.973 1 97.12 114 ALA A O 1
ATOM 832 N N . SER A 1 115 ? 16.812 21.562 -6.035 1 97.5 115 SER A N 1
ATOM 833 C CA . SER A 1 115 ? 16.016 22.203 -7.07 1 97.5 115 SER A CA 1
ATOM 834 C C . SER A 1 115 ? 15.281 21.172 -7.922 1 97.5 115 SER A C 1
ATOM 836 O O . SER A 1 115 ? 14.117 21.375 -8.281 1 97.5 115 SER A O 1
ATOM 838 N N . MET A 1 116 ? 15.93 20.141 -8.203 1 96.81 116 MET A N 1
ATOM 839 C CA . MET A 1 116 ? 15.297 19.062 -8.961 1 96.81 116 MET A CA 1
ATOM 840 C C . MET A 1 116 ? 14.172 18.422 -8.148 1 96.81 116 MET A C 1
ATOM 842 O O . MET A 1 116 ? 13.125 18.078 -8.695 1 96.81 116 MET A O 1
ATOM 846 N N . LEU A 1 117 ? 14.453 18.234 -6.938 1 97.25 117 LEU A N 1
ATOM 847 C CA . LEU A 1 117 ? 13.422 17.703 -6.055 1 97.25 117 LEU A CA 1
ATOM 848 C C . LEU A 1 117 ? 12.18 18.594 -6.062 1 97.25 117 LEU A C 1
ATOM 850 O O . LEU A 1 117 ? 11.055 18.094 -6.094 1 97.25 117 LEU A O 1
ATOM 854 N N . ALA A 1 118 ? 12.414 19.859 -6.004 1 98.25 118 ALA A N 1
ATOM 855 C CA . ALA A 1 118 ? 11.305 20.812 -6.055 1 98.25 118 ALA A CA 1
ATOM 856 C C . ALA A 1 118 ? 10.531 20.688 -7.367 1 98.25 118 ALA A C 1
ATOM 858 O O . ALA A 1 118 ? 9.305 20.781 -7.387 1 98.25 118 ALA A O 1
ATOM 859 N N . LEU A 1 119 ? 11.234 20.516 -8.406 1 98 119 LEU A N 1
ATOM 860 C CA . LEU A 1 119 ? 10.609 20.328 -9.719 1 98 119 LEU A CA 1
ATOM 861 C C . LEU A 1 119 ? 9.719 19.094 -9.734 1 98 119 LEU A C 1
ATOM 863 O O . LEU A 1 119 ? 8.578 19.156 -10.195 1 98 119 LEU A O 1
ATOM 867 N N . LEU A 1 120 ? 10.25 18.031 -9.227 1 97.31 120 LEU A N 1
ATOM 868 C CA . LEU A 1 120 ? 9.516 16.766 -9.211 1 97.31 120 LEU A CA 1
ATOM 869 C C . LEU A 1 120 ? 8.305 16.859 -8.289 1 97.31 120 LEU A C 1
ATOM 871 O O . LEU A 1 120 ? 7.211 16.422 -8.648 1 97.31 120 LEU A O 1
ATOM 875 N N . VAL A 1 121 ? 8.477 17.422 -7.141 1 97.88 121 VAL A N 1
ATOM 876 C CA . VAL A 1 121 ? 7.375 17.609 -6.199 1 97.88 121 VAL A CA 1
ATOM 877 C C . VAL A 1 121 ? 6.297 18.484 -6.828 1 97.88 121 VAL A C 1
ATOM 879 O O . VAL A 1 121 ? 5.105 18.203 -6.707 1 97.88 121 VAL A O 1
ATOM 882 N N . GLY A 1 122 ? 6.793 19.547 -7.465 1 98.31 122 GLY A N 1
ATOM 883 C CA . GLY A 1 122 ? 5.859 20.438 -8.141 1 98.31 122 GLY A CA 1
ATOM 884 C C . GLY A 1 122 ? 5.062 19.75 -9.234 1 98.31 122 GLY A C 1
ATOM 885 O O . GLY A 1 122 ? 3.84 19.875 -9.289 1 98.31 122 GLY A O 1
ATOM 886 N N . LEU A 1 123 ? 5.727 19 -10.039 1 97.44 123 LEU A N 1
ATOM 887 C CA . LEU A 1 123 ? 5.074 18.297 -11.133 1 97.44 123 LEU A CA 1
ATOM 888 C C . LEU A 1 123 ? 4.082 17.266 -10.594 1 97.44 123 LEU A C 1
ATOM 890 O O . LEU A 1 123 ? 2.949 17.172 -11.078 1 97.44 123 LEU A O 1
ATOM 894 N N . MET A 1 124 ? 4.473 16.531 -9.633 1 96.56 124 MET A N 1
ATOM 895 C CA . MET A 1 124 ? 3.605 15.508 -9.047 1 96.56 124 MET A CA 1
ATOM 896 C C . MET A 1 124 ? 2.373 16.141 -8.406 1 96.56 124 MET A C 1
ATOM 898 O O . MET A 1 124 ? 1.262 15.633 -8.547 1 96.56 124 MET A O 1
ATOM 902 N N . THR A 1 125 ? 2.543 17.219 -7.758 1 96.69 125 THR A N 1
ATOM 903 C CA . THR A 1 125 ? 1.442 17.875 -7.066 1 96.69 125 THR A CA 1
ATOM 904 C C . THR A 1 125 ? 0.473 18.5 -8.062 1 96.69 125 THR A C 1
ATOM 906 O O . THR A 1 125 ? -0.745 18.422 -7.891 1 96.69 125 THR A O 1
ATOM 909 N N . VAL A 1 126 ? 1.013 19.156 -9.086 1 96.56 126 VAL A N 1
ATOM 910 C CA . VAL A 1 126 ? 0.163 19.75 -10.117 1 96.56 126 VAL A CA 1
ATOM 911 C C . VAL A 1 126 ? -0.625 18.656 -10.828 1 96.56 126 VAL A C 1
ATOM 913 O O . VAL A 1 126 ? -1.831 18.797 -11.047 1 96.56 126 VAL A O 1
ATOM 916 N N . LEU A 1 127 ? 0.007 17.547 -11.117 1 94.69 127 LEU A N 1
ATOM 917 C CA . LEU A 1 127 ? -0.659 16.438 -11.781 1 94.69 127 LEU A CA 1
ATOM 918 C C . LEU A 1 127 ? -1.734 15.828 -10.891 1 94.69 127 LEU A C 1
ATOM 920 O O . LEU A 1 127 ? -2.803 15.445 -11.367 1 94.69 127 LEU A O 1
ATOM 924 N N . ALA A 1 128 ? -1.424 15.773 -9.688 1 92.25 128 ALA A N 1
ATOM 925 C CA . ALA A 1 128 ? -2.422 15.273 -8.742 1 92.25 128 ALA A CA 1
ATOM 926 C C . ALA A 1 128 ? -3.641 16.188 -8.703 1 92.25 128 ALA A C 1
ATOM 928 O O . ALA A 1 128 ? -4.777 15.719 -8.609 1 92.25 128 ALA A O 1
ATOM 929 N N . GLY A 1 129 ? -3.404 17.5 -8.742 1 92.25 129 GLY A N 1
ATOM 930 C CA . GLY A 1 129 ? -4.504 18.453 -8.773 1 92.25 129 GLY A CA 1
ATOM 931 C C . GLY A 1 129 ? -5.352 18.359 -10.023 1 92.25 129 GLY A C 1
ATOM 932 O O . GLY A 1 129 ? -6.582 18.328 -9.953 1 92.25 129 GLY A O 1
ATOM 933 N N . ILE A 1 130 ? -4.719 18.203 -11.125 1 92 130 ILE A N 1
ATOM 934 C CA . ILE A 1 130 ? -5.41 18.109 -12.406 1 92 130 ILE A CA 1
ATOM 935 C C . ILE A 1 130 ? -6.195 16.797 -12.461 1 92 130 ILE A C 1
ATOM 937 O O . ILE A 1 130 ? -7.324 16.766 -12.961 1 92 130 ILE A O 1
ATOM 941 N N . GLY A 1 131 ? -5.617 15.766 -11.891 1 88 131 GLY A N 1
ATOM 942 C CA . GLY A 1 131 ? -6.258 14.461 -11.883 1 88 131 GLY A CA 1
ATOM 943 C C . GLY A 1 131 ? -7.312 14.312 -10.805 1 88 131 GLY A C 1
ATOM 944 O O . GLY A 1 131 ? -7.98 13.281 -10.719 1 88 131 GLY A O 1
ATOM 945 N N . ARG A 1 132 ? -7.438 15.297 -9.914 1 86.19 132 ARG A N 1
ATOM 946 C CA . ARG A 1 132 ? -8.398 15.312 -8.82 1 86.19 132 ARG A CA 1
ATOM 947 C C . ARG A 1 132 ? -8.109 14.203 -7.812 1 86.19 132 ARG A C 1
ATOM 949 O O . ARG A 1 132 ? -9.023 13.484 -7.395 1 86.19 132 ARG A O 1
ATOM 956 N N . PHE A 1 133 ? -6.82 14.078 -7.539 1 80.25 133 PHE A N 1
ATOM 957 C CA . PHE A 1 133 ? -6.379 13.062 -6.59 1 80.25 133 PHE A CA 1
ATOM 958 C C . PHE A 1 133 ? -6.34 13.633 -5.176 1 80.25 133 PHE A C 1
ATOM 960 O O . PHE A 1 133 ? -5.43 13.32 -4.402 1 80.25 133 PHE A O 1
ATOM 967 N N . GLY A 1 134 ? -7.27 14.461 -4.855 1 75 134 GLY A N 1
ATOM 968 C CA . GLY A 1 134 ? -7.332 15.031 -3.518 1 75 134 GLY A CA 1
ATOM 969 C C . GLY A 1 134 ? -7.398 13.977 -2.424 1 75 134 GLY A C 1
ATOM 970 O O . GLY A 1 134 ? -7.062 14.258 -1.271 1 75 134 GLY A O 1
ATOM 971 N N . PHE A 1 135 ? -7.652 12.75 -2.834 1 76.12 135 PHE A N 1
ATOM 972 C CA . PHE A 1 135 ? -7.766 11.664 -1.861 1 76.12 135 PHE A CA 1
ATOM 973 C C . PHE A 1 135 ? -6.395 11.289 -1.306 1 76.12 135 PHE A C 1
ATOM 975 O O . PHE A 1 135 ? -6.297 10.625 -0.271 1 76.12 135 PHE A O 1
ATOM 982 N N . ILE A 1 136 ? -5.402 11.766 -1.896 1 79.56 136 ILE A N 1
ATOM 983 C CA . ILE A 1 136 ? -4.043 11.5 -1.436 1 79.56 136 ILE A CA 1
ATOM 984 C C . ILE A 1 136 ? -3.869 12.031 -0.014 1 79.56 136 ILE A C 1
ATOM 986 O O . ILE A 1 136 ? -3.168 11.422 0.799 1 79.56 136 ILE A O 1
ATOM 990 N N . ALA A 1 137 ? -4.59 13.078 0.24 1 78.44 137 ALA A N 1
ATOM 991 C CA . ALA A 1 137 ? -4.492 13.688 1.566 1 78.44 137 ALA A CA 1
ATOM 992 C C . ALA A 1 137 ? -5.094 12.773 2.631 1 78.44 137 ALA A C 1
ATOM 994 O O . ALA A 1 137 ? -4.77 12.898 3.816 1 78.44 137 ALA A O 1
ATOM 995 N N . ASP A 1 138 ? -5.891 11.781 2.225 1 84 138 ASP A N 1
ATOM 996 C CA . ASP A 1 138 ? -6.621 10.922 3.152 1 84 138 ASP A CA 1
ATOM 997 C C . ASP A 1 138 ? -5.867 9.617 3.406 1 84 138 ASP A C 1
ATOM 999 O O . ASP A 1 138 ? -6.348 8.75 4.137 1 84 138 ASP A O 1
ATOM 1003 N N . LEU A 1 139 ? -4.758 9.586 2.857 1 80.88 139 LEU A N 1
ATOM 1004 C CA . LEU A 1 139 ? -4.004 8.344 2.979 1 80.88 139 LEU A CA 1
ATOM 1005 C C . LEU A 1 139 ? -3.467 8.164 4.395 1 80.88 139 LEU A C 1
ATOM 1007 O O . LEU A 1 139 ? -3.164 7.047 4.816 1 80.88 139 LEU A O 1
ATOM 1011 N N . LEU A 1 140 ? -3.334 9.312 5.152 1 84.69 140 LEU A N 1
ATOM 1012 C CA . LEU A 1 140 ? -2.816 9.234 6.512 1 84.69 140 LEU A CA 1
ATOM 1013 C C . LEU A 1 140 ? -3.932 9.438 7.531 1 84.69 140 LEU A C 1
ATOM 1015 O O . LEU A 1 140 ? -4.652 10.438 7.473 1 84.69 140 LEU A O 1
ATOM 1019 N N . SER A 1 141 ? -4.07 8.531 8.453 1 88 141 SER A N 1
ATOM 1020 C CA . SER A 1 141 ? -5.023 8.68 9.555 1 88 141 SER A CA 1
ATOM 1021 C C . SER A 1 141 ? -4.496 9.648 10.609 1 88 141 SER A C 1
ATOM 1023 O O . SER A 1 141 ? -3.299 9.93 10.656 1 88 141 SER A O 1
ATOM 1025 N N . ARG A 1 142 ? -5.324 10.125 11.391 1 89 142 ARG A N 1
ATOM 1026 C CA . ARG A 1 142 ? -4.918 11.031 12.453 1 89 142 ARG A CA 1
ATOM 1027 C C . ARG A 1 142 ? -3.912 10.375 13.383 1 89 142 ARG A C 1
ATOM 1029 O O . ARG A 1 142 ? -2.867 10.953 13.688 1 89 142 ARG A O 1
ATOM 1036 N N . PRO A 1 143 ? -4.152 9.133 13.781 1 92.25 143 PRO A N 1
ATOM 1037 C CA . PRO A 1 143 ? -3.18 8.484 14.656 1 92.25 143 PRO A CA 1
ATOM 1038 C C . PRO A 1 143 ? -1.805 8.336 14.008 1 92.25 143 PRO A C 1
ATOM 1040 O O . PRO A 1 143 ? -0.784 8.602 14.648 1 92.25 143 PRO A O 1
ATOM 1043 N N . THR A 1 144 ? -1.8 7.898 12.781 1 92.19 144 THR A N 1
ATOM 1044 C CA . THR A 1 144 ? -0.533 7.73 12.078 1 92.19 144 THR A CA 1
ATOM 1045 C C . THR A 1 144 ? 0.161 9.078 11.891 1 92.19 144 THR A C 1
ATOM 1047 O O . THR A 1 144 ? 1.387 9.164 11.984 1 92.19 144 THR A O 1
ATOM 1050 N N . GLN A 1 145 ? -0.593 10.117 11.633 1 90.5 145 GLN A N 1
ATOM 1051 C CA . GLN A 1 145 ? -0.04 11.461 11.484 1 90.5 145 GLN A CA 1
ATOM 1052 C C . GLN A 1 145 ? 0.573 11.945 12.797 1 90.5 145 GLN A C 1
ATOM 1054 O O . GLN A 1 145 ? 1.664 12.523 12.797 1 90.5 145 GLN A O 1
ATOM 1059 N N . ILE A 1 146 ? -0.128 11.773 13.883 1 94 146 ILE A N 1
ATOM 1060 C CA . ILE A 1 146 ? 0.365 12.18 15.195 1 94 146 ILE A CA 1
ATOM 1061 C C . ILE A 1 146 ? 1.682 11.469 15.5 1 94 146 ILE A C 1
ATOM 1063 O O . ILE A 1 146 ? 2.654 12.102 15.922 1 94 146 ILE A O 1
ATOM 1067 N N . GLY A 1 147 ? 1.711 10.18 15.273 1 95.69 147 GLY A N 1
ATOM 1068 C CA . GLY A 1 147 ? 2.926 9.414 15.508 1 95.69 147 GLY A CA 1
ATOM 1069 C C . GLY A 1 147 ? 4.094 9.883 14.656 1 95.69 147 GLY A C 1
ATOM 1070 O O . GLY A 1 147 ? 5.195 10.102 15.172 1 95.69 147 GLY A O 1
ATOM 1071 N N . TYR A 1 148 ? 3.789 10.008 13.391 1 94.06 148 TYR A N 1
ATOM 1072 C CA . TYR A 1 148 ? 4.824 10.461 12.461 1 94.06 148 TYR A CA 1
ATOM 1073 C C . TYR A 1 148 ? 5.363 11.828 12.875 1 94.06 148 TYR A C 1
ATOM 1075 O O . TYR A 1 148 ? 6.578 12.031 12.922 1 94.06 148 TYR A O 1
ATOM 1083 N N . MET A 1 149 ? 4.512 12.789 13.188 1 94.19 149 MET A N 1
ATOM 1084 C CA . MET A 1 149 ? 4.91 14.148 13.547 1 94.19 149 MET A CA 1
ATOM 1085 C C . MET A 1 149 ? 5.691 14.164 14.852 1 94.19 149 MET A C 1
ATOM 1087 O O . MET A 1 149 ? 6.629 14.945 15.008 1 94.19 149 MET A O 1
ATOM 1091 N N . ASN A 1 150 ? 5.293 13.336 15.75 1 96.75 150 ASN A N 1
ATOM 1092 C CA . ASN A 1 150 ? 6.047 13.234 17 1 96.75 150 ASN A CA 1
ATOM 1093 C C . ASN A 1 150 ? 7.457 12.695 16.75 1 96.75 150 ASN A C 1
ATOM 1095 O O . ASN A 1 150 ? 8.414 13.164 17.375 1 96.75 150 ASN A O 1
ATOM 1099 N N . GLY A 1 151 ? 7.531 11.656 15.945 1 96.31 151 GLY A N 1
ATOM 1100 C CA . GLY A 1 151 ? 8.844 11.164 15.578 1 96.31 151 GLY A CA 1
ATOM 1101 C C . GLY A 1 151 ? 9.695 12.203 14.875 1 96.31 151 GLY A C 1
ATOM 1102 O O . GLY A 1 151 ? 10.898 12.312 15.141 1 96.31 151 GLY A O 1
ATOM 1103 N N . LEU A 1 152 ? 9.055 12.922 14.023 1 95 152 LEU A N 1
ATOM 1104 C CA . LEU A 1 152 ? 9.727 14 13.297 1 95 152 LEU A CA 1
ATOM 1105 C C . LEU A 1 152 ? 10.203 15.078 14.258 1 95 152 LEU A C 1
ATOM 1107 O O . LEU A 1 152 ? 11.344 15.555 14.156 1 95 152 LEU A O 1
ATOM 1111 N N . ALA A 1 153 ? 9.352 15.477 15.141 1 96.25 153 ALA A N 1
ATOM 1112 C CA . ALA A 1 153 ? 9.695 16.5 16.141 1 96.25 153 ALA A CA 1
ATOM 1113 C C . ALA A 1 153 ? 10.922 16.078 16.938 1 96.25 153 ALA A C 1
ATOM 1115 O O . ALA A 1 153 ? 11.844 16.875 17.141 1 96.25 153 ALA A O 1
ATOM 1116 N N . LEU A 1 154 ? 10.938 14.875 17.328 1 96.75 154 LEU A N 1
ATOM 1117 C CA . LEU A 1 154 ? 12.062 14.359 18.109 1 96.75 154 LEU A CA 1
ATOM 1118 C C . LEU A 1 154 ? 13.336 14.336 17.266 1 96.75 154 LEU A C 1
ATOM 1120 O O . LEU A 1 154 ? 14.406 14.695 17.766 1 96.75 154 LEU A O 1
ATOM 1124 N N . THR A 1 155 ? 13.188 13.922 16.078 1 95.75 155 THR A N 1
ATOM 1125 C CA . THR A 1 155 ? 14.328 13.844 15.18 1 95.75 155 THR A CA 1
ATOM 1126 C C . THR A 1 155 ? 14.922 15.234 14.938 1 95.75 155 THR A C 1
ATOM 1128 O O . THR A 1 155 ? 16.141 15.398 14.945 1 95.75 155 THR A O 1
ATOM 1131 N N . ILE A 1 156 ? 14.078 16.203 14.727 1 95.31 156 ILE A N 1
ATOM 1132 C CA . ILE A 1 156 ? 14.516 17.578 14.508 1 95.31 156 ILE A CA 1
ATOM 1133 C C . ILE A 1 156 ? 15.195 18.109 15.766 1 95.31 156 ILE A C 1
ATOM 1135 O O . ILE A 1 156 ? 16.281 18.672 15.695 1 95.31 156 ILE A O 1
ATOM 1139 N N . LEU A 1 157 ? 14.602 17.859 16.875 1 96.44 157 LEU A N 1
ATOM 1140 C CA . LEU A 1 157 ? 15.125 18.328 18.141 1 96.44 157 LEU A CA 1
ATOM 1141 C C . LEU A 1 157 ? 16.531 17.797 18.391 1 96.44 157 LEU A C 1
ATOM 1143 O O . LEU A 1 157 ? 17.453 18.578 18.641 1 96.44 157 LEU A O 1
ATOM 1147 N N . VAL A 1 158 ? 16.703 16.578 18.234 1 96.31 158 VAL A N 1
ATOM 1148 C CA . VAL A 1 158 ? 17.984 15.938 18.484 1 96.31 158 VAL A CA 1
ATOM 1149 C C . VAL A 1 158 ? 19 16.375 17.422 1 96.31 158 VAL A C 1
ATOM 1151 O O . VAL A 1 158 ? 20.172 16.609 17.734 1 96.31 158 VAL A O 1
ATOM 1154 N N . GLY A 1 159 ? 18.562 16.516 16.234 1 94.62 159 GLY A N 1
ATOM 1155 C CA . GLY A 1 159 ? 19.438 16.906 15.141 1 94.62 159 GLY A CA 1
ATOM 1156 C C . GLY A 1 159 ? 19.984 18.312 15.281 1 94.62 159 GLY A C 1
ATOM 1157 O O . GLY A 1 159 ? 21.062 18.625 14.75 1 94.62 159 GLY A O 1
ATOM 1158 N N . GLN A 1 160 ? 19.297 19.125 16.031 1 96 160 GLN A N 1
ATOM 1159 C CA . GLN A 1 160 ? 19.688 20.516 16.156 1 96 160 GLN A CA 1
ATOM 1160 C C . GLN A 1 160 ? 20.531 20.75 17.406 1 96 160 GLN A C 1
ATOM 1162 O O . GLN A 1 160 ? 21.156 21.797 17.562 1 96 160 GLN A O 1
ATOM 1167 N N . LEU A 1 161 ? 20.656 19.75 18.25 1 97.12 161 LEU A N 1
ATOM 1168 C CA . LEU A 1 161 ? 21.344 19.922 19.531 1 97.12 161 LEU A CA 1
ATOM 1169 C C . LEU A 1 161 ? 22.828 20.234 19.312 1 97.12 161 LEU A C 1
ATOM 1171 O O . LEU A 1 161 ? 23.375 21.141 19.953 1 97.12 161 LEU A O 1
ATOM 1175 N N . PRO A 1 162 ? 23.531 19.5 18.422 1 96.75 162 PRO A N 1
ATOM 1176 C CA . PRO A 1 162 ? 24.938 19.828 18.234 1 96.75 162 PRO A CA 1
ATOM 1177 C C . PRO A 1 162 ? 25.156 21.266 17.797 1 96.75 162 PRO A C 1
ATOM 1179 O O . PRO A 1 162 ? 26 21.969 18.359 1 96.75 162 PRO A O 1
ATOM 1182 N N . LYS A 1 163 ? 24.359 21.688 16.875 1 95.94 163 LYS A N 1
ATOM 1183 C CA . LYS A 1 163 ? 24.453 23.062 16.406 1 95.94 163 LYS A CA 1
ATOM 1184 C C . LYS A 1 163 ? 24.156 24.047 17.531 1 95.94 163 LYS A C 1
ATOM 1186 O O . LYS A 1 163 ? 24.812 25.094 17.641 1 95.94 163 LYS A O 1
ATOM 1191 N N . LEU A 1 164 ? 23.188 23.734 18.359 1 97.69 164 LEU A N 1
ATOM 1192 C CA . LEU A 1 164 ? 22.844 24.578 19.5 1 97.69 164 LEU A CA 1
ATOM 1193 C C . LEU A 1 164 ? 24.016 24.672 20.484 1 97.69 164 LEU A C 1
ATOM 1195 O O . LEU A 1 164 ? 24.219 25.719 21.109 1 97.69 164 LEU A O 1
ATOM 1199 N N . PHE A 1 165 ? 24.781 23.641 20.547 1 97.62 165 PHE A N 1
ATOM 1200 C CA . PHE A 1 165 ? 25.891 23.562 21.5 1 97.62 165 PHE A CA 1
ATOM 1201 C C . PHE A 1 165 ? 27.188 24 20.859 1 97.62 165 PHE A C 1
ATOM 1203 O O . PHE A 1 165 ? 28.25 23.984 21.5 1 97.62 165 PHE A O 1
ATOM 1210 N N . GLY A 1 166 ? 27.156 24.297 19.578 1 96.19 166 GLY A N 1
ATOM 1211 C CA . GLY A 1 166 ? 28.281 24.938 18.922 1 96.19 166 GLY A CA 1
ATOM 1212 C C . GLY A 1 166 ? 29.25 23.953 18.297 1 96.19 166 GLY A C 1
ATOM 1213 O O . GLY A 1 166 ? 30.438 24.266 18.141 1 96.19 166 GLY A O 1
ATOM 1214 N N . PHE A 1 167 ? 28.812 22.734 18.062 1 94.81 167 PHE A N 1
ATOM 1215 C CA . PHE A 1 167 ? 29.672 21.766 17.375 1 94.81 167 PHE A CA 1
ATOM 1216 C C . PHE A 1 167 ? 28.859 20.938 16.391 1 94.81 167 PHE A C 1
ATOM 1218 O O . PHE A 1 167 ? 27.672 21.188 16.172 1 94.81 167 PHE A O 1
ATOM 1225 N N . SER A 1 168 ? 29.578 20.062 15.617 1 91.38 168 SER A N 1
ATOM 1226 C CA . SER A 1 168 ? 28.906 19.281 14.578 1 91.38 168 SER A CA 1
ATOM 1227 C C . SER A 1 168 ? 29.078 17.797 14.82 1 91.38 168 SER A C 1
ATOM 1229 O O . SER A 1 168 ? 30.047 17.359 15.469 1 91.38 168 SER A O 1
ATOM 1231 N N . VAL A 1 169 ? 28.094 17.078 14.43 1 90.38 169 VAL A N 1
ATOM 1232 C CA . VAL A 1 169 ? 28.109 15.617 14.531 1 90.38 169 VAL A CA 1
ATOM 1233 C C . VAL A 1 169 ? 27.859 15 13.156 1 90.38 169 VAL A C 1
ATOM 1235 O O . VAL A 1 169 ? 27.031 15.5 12.391 1 90.38 169 VAL A O 1
ATOM 1238 N N . ASP A 1 170 ? 28.703 13.906 12.82 1 81.44 170 ASP A N 1
ATOM 1239 C CA . ASP A 1 170 ? 28.5 13.164 11.578 1 81.44 170 ASP A CA 1
ATOM 1240 C C . ASP A 1 170 ? 27.672 11.906 11.82 1 81.44 170 ASP A C 1
ATOM 1242 O O . ASP A 1 170 ? 28.156 10.938 12.414 1 81.44 170 ASP A O 1
ATOM 1246 N N . GLY A 1 171 ? 26.5 11.969 11.977 1 77.5 171 GLY A N 1
ATOM 1247 C CA . GLY A 1 171 ? 25.625 10.82 12.148 1 77.5 171 GLY A CA 1
ATOM 1248 C C . GLY A 1 171 ? 24.344 10.914 11.352 1 77.5 171 GLY A C 1
ATOM 1249 O O . GLY A 1 171 ? 23.812 12.008 11.141 1 77.5 171 GLY A O 1
ATOM 1250 N N . ASP A 1 172 ? 24.047 9.727 10.891 1 78.44 172 ASP A N 1
ATOM 1251 C CA . ASP A 1 172 ? 22.797 9.664 10.148 1 78.44 172 ASP A CA 1
ATOM 1252 C C . ASP A 1 172 ? 21.703 9.008 10.984 1 78.44 172 ASP A C 1
ATOM 1254 O O . ASP A 1 172 ? 21.906 7.93 11.547 1 78.44 172 ASP A O 1
ATOM 1258 N N . GLY A 1 173 ? 20.672 9.797 11.078 1 86.12 173 GLY A N 1
ATOM 1259 C CA . GLY A 1 173 ? 19.547 9.227 11.812 1 86.12 173 GLY A CA 1
ATOM 1260 C C . GLY A 1 173 ? 19.516 9.648 13.273 1 86.12 173 GLY A C 1
ATOM 1261 O O . GLY A 1 173 ? 20.5 10.156 13.805 1 86.12 173 GLY A O 1
ATOM 1262 N N . LEU A 1 174 ? 18.422 9.367 13.906 1 92.5 174 LEU A N 1
ATOM 1263 C CA . LEU A 1 174 ? 18.141 9.844 15.258 1 92.5 174 LEU A CA 1
ATOM 1264 C C . LEU A 1 174 ? 19.125 9.234 16.25 1 92.5 174 LEU A C 1
ATOM 1266 O O . LEU A 1 174 ? 19.719 9.945 17.062 1 92.5 174 LEU A O 1
ATOM 1270 N N . ILE A 1 175 ? 19.359 7.965 16.203 1 92.56 175 ILE A N 1
ATOM 1271 C CA . ILE A 1 175 ? 20.172 7.258 17.188 1 92.56 175 ILE A CA 1
ATOM 1272 C C . ILE A 1 175 ? 21.641 7.664 17.031 1 92.56 175 ILE A C 1
ATOM 1274 O O . ILE A 1 175 ? 22.312 7.949 18.016 1 92.56 175 ILE A O 1
ATOM 1278 N N . ALA A 1 176 ? 22.109 7.691 15.836 1 91.88 176 ALA A N 1
ATOM 1279 C CA . ALA A 1 176 ? 23.5 8.07 15.57 1 91.88 176 ALA A CA 1
ATOM 1280 C C . ALA A 1 176 ? 23.75 9.531 15.961 1 91.88 176 ALA A C 1
ATOM 1282 O O . ALA A 1 176 ? 24.812 9.859 16.5 1 91.88 176 ALA A O 1
ATOM 1283 N N . GLU A 1 177 ? 22.828 10.375 15.703 1 93.69 177 GLU A N 1
ATOM 1284 C CA . GLU A 1 177 ? 22.984 11.781 16.047 1 93.69 177 GLU A CA 1
ATOM 1285 C C . GLU A 1 177 ? 22.969 11.984 17.562 1 93.69 177 GLU A C 1
ATOM 1287 O O . GLU A 1 177 ? 23.719 12.805 18.094 1 93.69 177 GLU A O 1
ATOM 1292 N N . ALA A 1 178 ? 22.078 11.242 18.203 1 96.31 178 ALA A N 1
ATOM 1293 C CA . ALA A 1 178 ? 22.016 11.32 19.672 1 96.31 178 ALA A CA 1
ATOM 1294 C C . ALA A 1 178 ? 23.328 10.836 20.281 1 96.31 178 ALA A C 1
ATOM 1296 O O . ALA A 1 178 ? 23.859 11.461 21.219 1 96.31 178 ALA A O 1
ATOM 1297 N N . ALA A 1 179 ? 23.812 9.742 19.766 1 96 179 ALA A N 1
ATOM 1298 C CA . ALA A 1 179 ? 25.078 9.211 20.266 1 96 179 ALA A CA 1
ATOM 1299 C C . ALA A 1 179 ? 26.219 10.172 19.969 1 96 179 ALA A C 1
ATOM 1301 O O . ALA A 1 179 ? 27.109 10.359 20.812 1 96 179 ALA A O 1
ATOM 1302 N N . GLY A 1 180 ? 26.172 10.68 18.812 1 95.44 180 GLY A N 1
ATOM 1303 C CA . GLY A 1 180 ? 27.188 11.664 18.469 1 95.44 180 GLY A CA 1
ATOM 1304 C C . GLY A 1 180 ? 27.156 12.898 19.344 1 95.44 180 GLY A C 1
ATOM 1305 O O . GLY A 1 180 ? 28.203 13.43 19.719 1 95.44 180 GLY A O 1
ATOM 1306 N N . PHE A 1 181 ? 26.031 13.367 19.641 1 96.5 181 PHE A N 1
ATOM 1307 C CA . PHE A 1 181 ? 25.875 14.523 20.516 1 96.5 181 PHE A CA 1
ATOM 1308 C C . PHE A 1 181 ? 26.453 14.242 21.891 1 96.5 181 PHE A C 1
ATOM 1310 O O . PHE A 1 181 ? 27.203 15.055 22.438 1 96.5 181 PHE A O 1
ATOM 1317 N N . VAL A 1 182 ? 26.078 13.102 22.422 1 97.06 182 VAL A N 1
ATOM 1318 C CA . VAL A 1 182 ? 26.562 12.727 23.75 1 97.06 182 VAL A CA 1
ATOM 1319 C C . VAL A 1 182 ? 28.078 12.609 23.734 1 97.06 182 VAL A C 1
ATOM 1321 O O . VAL A 1 182 ? 28.75 13.055 24.672 1 97.06 182 VAL A O 1
ATOM 1324 N N . ARG A 1 183 ? 28.609 12.031 22.703 1 96.56 183 ARG A N 1
ATOM 1325 C CA . ARG A 1 183 ? 30.062 11.93 22.578 1 96.56 183 ARG A CA 1
ATOM 1326 C C . ARG A 1 183 ? 30.703 13.305 22.516 1 96.56 183 ARG A C 1
ATOM 1328 O O . ARG A 1 183 ? 31.766 13.531 23.125 1 96.56 183 ARG A O 1
ATOM 1335 N N . GLY A 1 184 ? 30.062 14.148 21.766 1 96.38 184 GLY A N 1
ATOM 1336 C CA . GLY A 1 184 ? 30.578 15.516 21.703 1 96.38 184 GLY A CA 1
ATOM 1337 C C . GLY A 1 184 ? 30.578 16.219 23.047 1 96.38 184 GLY A C 1
ATOM 1338 O O . GLY A 1 184 ? 31.5 16.953 23.375 1 96.38 184 GLY A O 1
ATOM 1339 N N . LEU A 1 185 ? 29.609 16 23.844 1 96.5 185 LEU A N 1
ATOM 1340 C CA . LEU A 1 185 ? 29.531 16.562 25.188 1 96.5 185 LEU A CA 1
ATOM 1341 C C . LEU A 1 185 ? 30.656 16.047 26.062 1 96.5 185 LEU A C 1
ATOM 1343 O O . LEU A 1 185 ? 31.312 16.828 26.766 1 96.5 185 LEU A O 1
ATOM 1347 N N . VAL A 1 186 ? 30.828 14.789 25.953 1 96.81 186 VAL A N 1
ATOM 1348 C CA . VAL A 1 186 ? 31.828 14.133 26.797 1 96.81 186 VAL A CA 1
ATOM 1349 C C . VAL A 1 186 ? 33.219 14.562 26.359 1 96.81 186 VAL A C 1
ATOM 1351 O O . VAL A 1 186 ? 34.125 14.727 27.188 1 96.81 186 VAL A O 1
ATOM 1354 N N . ASP A 1 187 ? 33.406 14.789 25.125 1 96.81 187 ASP A N 1
ATOM 1355 C CA . ASP A 1 187 ? 34.719 15.172 24.594 1 96.81 187 ASP A CA 1
ATOM 1356 C C . ASP A 1 187 ? 34.969 16.656 24.812 1 96.81 187 ASP A C 1
ATOM 1358 O O . ASP A 1 187 ? 36.062 17.156 24.469 1 96.81 187 ASP A O 1
ATOM 1362 N N . GLY A 1 188 ? 34.031 17.375 25.25 1 96.06 188 GLY A N 1
ATOM 1363 C CA . GLY A 1 188 ? 34.219 18.766 25.594 1 96.06 188 GLY A CA 1
ATOM 1364 C C . GLY A 1 188 ? 34.125 19.688 24.391 1 96.06 188 GLY A C 1
ATOM 1365 O O . GLY A 1 188 ? 34.781 20.75 24.359 1 96.06 188 GLY A O 1
ATOM 1366 N N . GLU A 1 189 ? 33.344 19.344 23.469 1 96.38 189 GLU A N 1
ATOM 1367 C CA . GLU A 1 189 ? 33.281 20.125 22.234 1 96.38 189 GLU A CA 1
ATOM 1368 C C . GLU A 1 189 ? 32.312 21.297 22.406 1 96.38 189 GLU A C 1
ATOM 1370 O O . GLU A 1 189 ? 32.219 22.156 21.531 1 96.38 189 GLU A O 1
ATOM 1375 N N . THR A 1 190 ? 31.719 21.406 23.562 1 97.38 190 THR A N 1
ATOM 1376 C CA . THR A 1 190 ? 30.688 22.406 23.812 1 97.38 190 THR A CA 1
ATOM 1377 C C . THR A 1 190 ? 31.297 23.812 23.812 1 97.38 190 THR A C 1
ATOM 1379 O O . THR A 1 190 ? 32.344 24.047 24.438 1 97.38 190 THR A O 1
ATOM 1382 N N . VAL A 1 191 ? 30.594 24.703 23.094 1 97.81 191 VAL A N 1
ATOM 1383 C CA . VAL A 1 191 ? 30.922 26.125 23.125 1 97.81 191 VAL A CA 1
ATOM 1384 C C . VAL A 1 191 ? 29.922 26.859 24.031 1 97.81 191 VAL A C 1
ATOM 1386 O O . VAL A 1 191 ? 28.797 27.141 23.625 1 97.81 191 VAL A O 1
ATOM 1389 N N . PRO A 1 192 ? 30.297 27.234 25.172 1 97.06 192 PRO A N 1
ATOM 1390 C CA . PRO A 1 192 ? 29.375 27.812 26.172 1 97.06 192 PRO A CA 1
ATOM 1391 C C . PRO A 1 192 ? 28.625 29.031 25.625 1 97.06 192 PRO A C 1
ATOM 1393 O O . PRO A 1 192 ? 27.453 29.219 25.922 1 97.06 192 PRO A O 1
ATOM 1396 N N . ALA A 1 193 ? 29.344 29.828 24.859 1 97.12 193 ALA A N 1
ATOM 1397 C CA . ALA A 1 193 ? 28.688 31 24.297 1 97.12 193 ALA A CA 1
ATOM 1398 C C . ALA A 1 193 ? 27.562 30.594 23.359 1 97.12 193 ALA A C 1
ATOM 1400 O O . ALA A 1 193 ? 26.516 31.266 23.312 1 97.12 193 ALA A O 1
ATOM 1401 N N . ALA A 1 194 ? 27.781 29.547 22.609 1 97.75 194 ALA A N 1
ATOM 1402 C CA . ALA A 1 194 ? 26.75 29.047 21.688 1 97.75 194 ALA A CA 1
ATOM 1403 C C . ALA A 1 194 ? 25.516 28.562 22.453 1 97.75 194 ALA A C 1
ATOM 1405 O O . ALA A 1 194 ? 24.391 28.891 22.094 1 97.75 194 ALA A O 1
ATOM 1406 N N . VAL A 1 195 ? 25.75 27.844 23.516 1 97.81 195 VAL A N 1
ATOM 1407 C CA . VAL A 1 195 ? 24.672 27.312 24.344 1 97.81 195 VAL A CA 1
ATOM 1408 C C . VAL A 1 195 ? 23.875 28.453 24.953 1 97.81 195 VAL A C 1
ATOM 1410 O O . VAL A 1 195 ? 22.641 28.406 25 1 97.81 195 VAL A O 1
ATOM 1413 N N . THR A 1 196 ? 24.578 29.406 25.375 1 97.75 196 THR A N 1
ATOM 1414 C CA . THR A 1 196 ? 23.938 30.547 26.016 1 97.75 196 THR A CA 1
ATOM 1415 C C . THR A 1 196 ? 23.031 31.281 25.047 1 97.75 196 THR A C 1
ATOM 1417 O O . THR A 1 196 ? 21.875 31.578 25.359 1 97.75 196 THR A O 1
ATOM 1420 N N . ILE A 1 197 ? 23.516 31.516 23.859 1 97.31 197 ILE A N 1
ATOM 1421 C CA . ILE A 1 197 ? 22.75 32.25 22.859 1 97.31 197 ILE A CA 1
ATOM 1422 C C . ILE A 1 197 ? 21.562 31.391 22.406 1 97.31 197 ILE A C 1
ATOM 1424 O O . ILE A 1 197 ? 20.438 31.891 22.328 1 97.31 197 ILE A O 1
ATOM 1428 N N . GLY A 1 198 ? 21.828 30.172 22.125 1 97.56 198 GLY A N 1
ATOM 1429 C CA . GLY A 1 198 ? 20.766 29.281 21.703 1 97.56 198 GLY A CA 1
ATOM 1430 C C . GLY A 1 198 ? 19.688 29.094 22.766 1 97.56 198 GLY A C 1
ATOM 1431 O O . GLY A 1 198 ? 18.484 29.203 22.453 1 97.56 198 GLY A O 1
ATOM 1432 N N . ALA A 1 199 ? 20.078 28.797 23.953 1 98.06 199 ALA A N 1
ATOM 1433 C CA . ALA A 1 199 ? 19.141 28.594 25.062 1 98.06 199 ALA A CA 1
ATOM 1434 C C . ALA A 1 199 ? 18.344 29.859 25.344 1 98.06 199 ALA A C 1
ATOM 1436 O O . ALA A 1 199 ? 17.141 29.812 25.594 1 98.06 199 ALA A O 1
ATOM 1437 N N . ALA A 1 200 ? 19.047 30.938 25.297 1 97.75 200 ALA A N 1
ATOM 1438 C CA . ALA A 1 200 ? 18.359 32.219 25.484 1 97.75 200 ALA A CA 1
ATOM 1439 C C . ALA A 1 200 ? 17.328 32.469 24.375 1 97.75 200 ALA A C 1
ATOM 1441 O O . ALA A 1 200 ? 16.234 32.969 24.641 1 97.75 200 ALA A O 1
ATOM 1442 N N . GLY A 1 201 ? 17.719 32.156 23.172 1 97.62 201 GLY A N 1
ATOM 1443 C CA . GLY A 1 201 ? 16.781 32.25 22.078 1 97.62 201 GLY A CA 1
ATOM 1444 C C . GLY A 1 201 ? 15.539 31.422 22.266 1 97.62 201 GLY A C 1
ATOM 1445 O O . GLY A 1 201 ? 14.422 31.906 22.047 1 97.62 201 GLY A O 1
ATOM 1446 N N . ILE A 1 202 ? 15.672 30.172 22.688 1 97.88 202 ILE A N 1
ATOM 1447 C CA . ILE A 1 202 ? 14.555 29.266 22.922 1 97.88 202 ILE A CA 1
ATOM 1448 C C . ILE A 1 202 ? 13.656 29.828 24.016 1 97.88 202 ILE A C 1
ATOM 1450 O O . ILE A 1 202 ? 12.43 29.891 23.859 1 97.88 202 ILE A O 1
ATOM 1454 N N . VAL A 1 203 ? 14.242 30.297 25.109 1 97.75 203 VAL A N 1
ATOM 1455 C CA . VAL A 1 203 ? 13.508 30.828 26.25 1 97.75 203 VAL A CA 1
ATOM 1456 C C . VAL A 1 203 ? 12.727 32.062 25.828 1 97.75 203 VAL A C 1
ATOM 1458 O O . VAL A 1 203 ? 11.547 32.219 26.172 1 97.75 203 VAL A O 1
ATOM 1461 N N . VAL A 1 204 ? 13.367 32.938 25.094 1 97.25 204 VAL A N 1
ATOM 1462 C CA . VAL A 1 204 ? 12.734 34.188 24.656 1 97.25 204 VAL A CA 1
ATOM 1463 C C . VAL A 1 204 ? 11.547 33.875 23.766 1 97.25 204 VAL A C 1
ATOM 1465 O O . VAL A 1 204 ? 10.453 34.406 23.938 1 97.25 204 VAL A O 1
ATOM 1468 N N . MET A 1 205 ? 11.727 33 22.828 1 96.31 205 MET A N 1
ATOM 1469 C CA . MET A 1 205 ? 10.664 32.656 21.891 1 96.31 205 MET A CA 1
ATOM 1470 C C . MET A 1 205 ? 9.484 32.031 22.609 1 96.31 205 MET A C 1
ATOM 1472 O O . MET A 1 205 ? 8.336 32.406 22.406 1 96.31 205 MET A O 1
ATOM 1476 N N . LEU A 1 206 ? 9.75 31.078 23.484 1 96.31 206 LEU A N 1
ATOM 1477 C CA . LEU A 1 206 ? 8.68 30.375 24.203 1 96.31 206 LEU A CA 1
ATOM 1478 C C . LEU A 1 206 ? 7.953 31.328 25.141 1 96.31 206 LEU A C 1
ATOM 1480 O O . LEU A 1 206 ? 6.727 31.281 25.266 1 96.31 206 LEU A O 1
ATOM 1484 N N . ALA A 1 207 ? 8.695 32.188 25.812 1 96.81 207 ALA A N 1
ATOM 1485 C CA . ALA A 1 207 ? 8.102 33.156 26.734 1 96.81 207 ALA A CA 1
ATOM 1486 C C . ALA A 1 207 ? 7.203 34.156 26 1 96.81 207 ALA A C 1
ATOM 1488 O O . ALA A 1 207 ? 6.098 34.438 26.469 1 96.81 207 ALA A O 1
ATOM 1489 N N . LEU A 1 208 ? 7.648 34.656 24.953 1 94.81 208 LEU A N 1
ATOM 1490 C CA . LEU A 1 208 ? 6.871 35.625 24.188 1 94.81 208 LEU A CA 1
ATOM 1491 C C . LEU A 1 208 ? 5.621 34.969 23.594 1 94.81 208 LEU A C 1
ATOM 1493 O O . LEU A 1 208 ? 4.555 35.594 23.562 1 94.81 208 LEU A O 1
ATOM 1497 N N . GLN A 1 209 ? 5.738 33.812 23.172 1 91.5 209 GLN A N 1
ATOM 1498 C CA . GLN A 1 209 ? 4.59 33.094 22.609 1 91.5 209 GLN A CA 1
ATOM 1499 C C . GLN A 1 209 ? 3.518 32.875 23.672 1 91.5 209 GLN A C 1
ATOM 1501 O O . GLN A 1 209 ? 2.322 32.875 23.359 1 91.5 209 GLN A O 1
ATOM 1506 N N . ARG A 1 210 ? 3.961 32.688 24.875 1 93.06 210 ARG A N 1
ATOM 1507 C CA . ARG A 1 210 ? 3.041 32.406 25.953 1 93.06 210 ARG A CA 1
ATOM 1508 C C . ARG A 1 210 ? 2.418 33.688 26.516 1 93.06 210 ARG A C 1
ATOM 1510 O O . ARG A 1 210 ? 1.209 33.719 26.75 1 93.06 210 ARG A O 1
ATOM 1517 N N . TRP A 1 211 ? 3.209 34.75 26.625 1 95.06 211 TRP A N 1
ATOM 1518 C CA . TRP A 1 211 ? 2.754 35.906 27.375 1 95.06 211 TRP A CA 1
ATOM 1519 C C . TRP A 1 211 ? 2.406 37.062 26.453 1 95.06 211 TRP A C 1
ATOM 1521 O O . TRP A 1 211 ? 1.59 37.938 26.797 1 95.06 211 TRP A O 1
ATOM 1531 N N . LEU A 1 212 ? 3.121 37.125 25.344 1 92.81 212 LEU A N 1
ATOM 1532 C CA . LEU A 1 212 ? 2.859 38.188 24.375 1 92.81 212 LEU A CA 1
ATOM 1533 C C . LEU A 1 212 ? 2.686 37.625 22.969 1 92.81 212 LEU A C 1
ATOM 1535 O O . LEU A 1 212 ? 3.482 37.938 22.078 1 92.81 212 LEU A O 1
ATOM 1539 N N . PRO A 1 213 ? 1.571 37.031 22.75 1 86.94 213 PRO A N 1
ATOM 1540 C CA . PRO A 1 213 ? 1.376 36.312 21.484 1 86.94 213 PRO A CA 1
ATOM 1541 C C . PRO A 1 213 ? 1.292 37.281 20.281 1 86.94 213 PRO A C 1
ATOM 1543 O O . PRO A 1 213 ? 1.456 36.844 19.141 1 86.94 213 PRO A O 1
ATOM 1546 N N . LYS A 1 214 ? 1.191 38.469 20.453 1 84.19 214 LYS A N 1
ATOM 1547 C CA . LYS A 1 214 ? 1.086 39.438 19.375 1 84.19 214 LYS A CA 1
ATOM 1548 C C . LYS A 1 214 ? 2.465 39.812 18.828 1 84.19 214 LYS A C 1
ATOM 1550 O O . LYS A 1 214 ? 2.584 40.312 17.719 1 84.19 214 LYS A O 1
ATOM 1555 N N . VAL A 1 215 ? 3.488 39.562 19.594 1 87.5 215 VAL A N 1
ATOM 1556 C CA . VAL A 1 215 ? 4.848 39.938 19.203 1 87.5 215 VAL A CA 1
ATOM 1557 C C . VAL A 1 215 ? 5.488 38.75 18.438 1 87.5 215 VAL A C 1
ATOM 1559 O O . VAL A 1 215 ? 5.449 37.625 18.906 1 87.5 215 VAL A O 1
ATOM 1562 N N . PRO A 1 216 ? 5.996 39.062 17.266 1 87.88 216 PRO A N 1
ATOM 1563 C CA . PRO A 1 216 ? 6.699 38 16.562 1 87.88 216 PRO A CA 1
ATOM 1564 C C . PRO A 1 216 ? 7.945 37.531 17.312 1 87.88 216 PRO A C 1
ATOM 1566 O O . PRO A 1 216 ? 9.008 38.156 17.203 1 87.88 216 PRO A O 1
ATOM 1569 N N . ALA A 1 217 ? 7.891 36.438 17.969 1 92.19 217 ALA A N 1
ATOM 1570 C CA . ALA A 1 217 ? 8.906 35.938 18.891 1 92.19 217 ALA A CA 1
ATOM 1571 C C . ALA A 1 217 ? 10.219 35.656 18.156 1 92.19 217 ALA A C 1
ATOM 1573 O O . ALA A 1 217 ? 11.297 35.938 18.688 1 92.19 217 ALA A O 1
ATOM 1574 N N . VAL A 1 218 ? 10.117 35.156 16.953 1 91.5 218 VAL A N 1
ATOM 1575 C CA . VAL A 1 218 ? 11.305 34.781 16.188 1 91.5 218 VAL A CA 1
ATOM 1576 C C . VAL A 1 218 ? 12.102 36.031 15.852 1 91.5 218 VAL A C 1
ATOM 1578 O O . VAL A 1 218 ? 13.328 36.062 15.977 1 91.5 218 VAL A O 1
ATOM 1581 N N . LEU A 1 219 ? 11.414 37.062 15.469 1 89.44 219 LEU A N 1
ATOM 1582 C CA . LEU A 1 219 ? 12.07 38.312 15.141 1 89.44 219 LEU A CA 1
ATOM 1583 C C . LEU A 1 219 ? 12.836 38.875 16.344 1 89.44 219 LEU A C 1
ATOM 1585 O O . LEU A 1 219 ? 14 39.25 16.219 1 89.44 219 LEU A O 1
ATOM 1589 N N . VAL A 1 220 ? 12.211 38.844 17.406 1 93.5 220 VAL A N 1
ATOM 1590 C CA . VAL A 1 220 ? 12.82 39.375 18.625 1 93.5 220 VAL A CA 1
ATOM 1591 C C . VAL A 1 220 ? 14.062 38.562 18.984 1 93.5 220 VAL A C 1
ATOM 1593 O O . VAL A 1 220 ? 15.109 39.125 19.297 1 93.5 220 VAL A O 1
ATOM 1596 N N . ALA A 1 221 ? 13.938 37.281 18.922 1 95.25 221 ALA A N 1
ATOM 1597 C CA . ALA A 1 221 ? 15.055 36.406 19.25 1 95.25 221 ALA A CA 1
ATOM 1598 C C . ALA A 1 221 ? 16.234 36.656 18.297 1 95.25 221 ALA A C 1
ATOM 1600 O O . ALA A 1 221 ? 17.391 36.688 18.734 1 95.25 221 ALA A O 1
ATOM 1601 N N . VAL A 1 222 ? 15.977 36.812 17.031 1 93.62 222 VAL A N 1
ATOM 1602 C CA . VAL A 1 222 ? 17 37 16.016 1 93.62 222 VAL A CA 1
ATOM 1603 C C . VAL A 1 222 ? 17.703 38.344 16.219 1 93.62 222 VAL A C 1
ATOM 1605 O O . VAL A 1 222 ? 18.922 38.406 16.234 1 93.62 222 VAL A O 1
ATOM 1608 N N . VAL A 1 223 ? 16.953 39.375 16.375 1 93.75 223 VAL A N 1
ATOM 1609 C CA . VAL A 1 223 ? 17.516 40.719 16.547 1 93.75 223 VAL A CA 1
ATOM 1610 C C . VAL A 1 223 ? 18.344 40.781 17.828 1 93.75 223 VAL A C 1
ATOM 1612 O O . VAL A 1 223 ? 19.453 41.312 17.844 1 93.75 223 VAL A O 1
ATOM 1615 N N . ALA A 1 224 ? 17.75 40.219 18.859 1 96.19 224 ALA A N 1
ATOM 1616 C CA . ALA A 1 224 ? 18.453 40.188 20.125 1 96.19 224 ALA A CA 1
ATOM 1617 C C . ALA A 1 224 ? 19.766 39.406 20 1 96.19 224 ALA A C 1
ATOM 1619 O O . ALA A 1 224 ? 20.781 39.781 20.594 1 96.19 224 ALA A O 1
ATOM 1620 N N . SER A 1 225 ? 19.688 38.344 19.359 1 96.75 225 SER A N 1
ATOM 1621 C CA . SER A 1 225 ? 20.875 37.5 19.219 1 96.75 225 SER A CA 1
ATOM 1622 C C . SER A 1 225 ? 21.953 38.219 18.391 1 96.75 225 SER A C 1
ATOM 1624 O O . SER A 1 225 ? 23.141 38.094 18.688 1 96.75 225 SER A O 1
ATOM 1626 N N . ILE A 1 226 ? 21.562 38.906 17.328 1 95.38 226 ILE A N 1
ATOM 1627 C CA . ILE A 1 226 ? 22.5 39.656 16.516 1 95.38 226 ILE A CA 1
ATOM 1628 C C . ILE A 1 226 ? 23.141 40.75 17.359 1 95.38 226 ILE A C 1
ATOM 1630 O O . ILE A 1 226 ? 24.359 40.938 17.312 1 95.38 226 ILE A O 1
ATOM 1634 N N . ALA A 1 227 ? 22.344 41.438 18.125 1 96.19 227 ALA A N 1
ATOM 1635 C CA . ALA A 1 227 ? 22.859 42.469 19.016 1 96.19 227 ALA A CA 1
ATOM 1636 C C . ALA A 1 227 ? 23.859 41.906 20.016 1 96.19 227 ALA A C 1
ATOM 1638 O O . ALA A 1 227 ? 24.938 42.469 20.234 1 96.19 227 ALA A O 1
ATOM 1639 N N . ALA A 1 228 ? 23.469 40.844 20.562 1 96.44 228 ALA A N 1
ATOM 1640 C CA . ALA A 1 228 ? 24.359 40.188 21.531 1 96.44 228 ALA A CA 1
ATOM 1641 C C . ALA A 1 228 ? 25.656 39.75 20.859 1 96.44 228 ALA A C 1
ATOM 1643 O O . ALA A 1 228 ? 26.734 39.812 21.484 1 96.44 228 ALA A O 1
ATOM 1644 N N . ALA A 1 229 ? 25.531 39.25 19.672 1 95.81 229 ALA A N 1
ATOM 1645 C CA . ALA A 1 229 ? 26.719 38.812 18.953 1 95.81 229 ALA A CA 1
ATOM 1646 C C . ALA A 1 229 ? 27.703 39.938 18.719 1 95.81 229 ALA 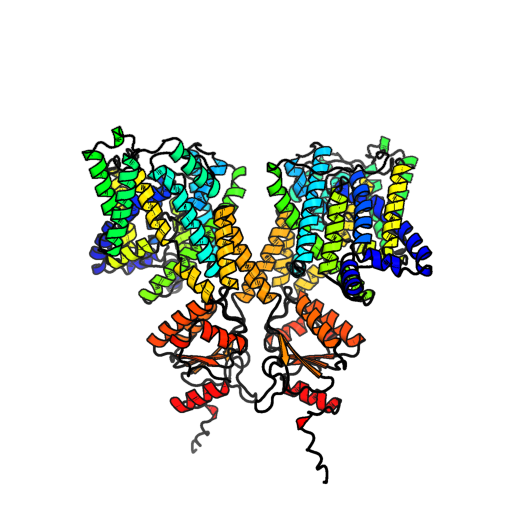A C 1
ATOM 1648 O O . ALA A 1 229 ? 28.922 39.75 18.812 1 95.81 229 ALA A O 1
ATOM 1649 N N . VAL A 1 230 ? 27.188 41.156 18.484 1 94.44 230 VAL A N 1
ATOM 1650 C CA . VAL A 1 230 ? 28.016 42.312 18.219 1 94.44 230 VAL A CA 1
ATOM 1651 C C . VAL A 1 230 ? 28.594 42.875 19.531 1 94.44 230 VAL A C 1
ATOM 1653 O O . VAL A 1 230 ? 29.797 43.156 19.609 1 94.44 230 VAL A O 1
ATOM 1656 N N . VAL A 1 231 ? 27.797 42.938 20.5 1 96 231 VAL A N 1
ATOM 1657 C CA . VAL A 1 231 ? 28.188 43.562 21.766 1 96 231 VAL A CA 1
ATOM 1658 C C . VAL A 1 231 ? 29.203 42.688 22.484 1 96 231 VAL A C 1
ATOM 1660 O O . VAL A 1 231 ? 30.172 43.188 23.047 1 96 231 VAL A O 1
ATOM 1663 N N . PHE A 1 232 ? 29.016 41.375 22.422 1 95.88 232 PHE A N 1
ATOM 1664 C CA . PHE A 1 232 ? 29.859 40.469 23.203 1 95.88 232 PHE A CA 1
ATOM 1665 C C . PHE A 1 232 ? 30.906 39.812 22.312 1 95.88 232 PHE A C 1
ATOM 1667 O O . PHE A 1 232 ? 31.672 38.938 22.766 1 95.88 232 PHE A O 1
ATOM 1674 N N . ASP A 1 233 ? 31 40.094 21.078 1 94.5 233 ASP A N 1
ATOM 1675 C CA . ASP A 1 233 ? 31.938 39.531 20.125 1 94.5 233 ASP A CA 1
ATOM 1676 C C . ASP A 1 233 ? 32 38 20.25 1 94.5 233 ASP A C 1
ATOM 1678 O O . ASP A 1 233 ? 33.062 37.438 20.469 1 94.5 233 ASP A O 1
ATOM 1682 N N . VAL A 1 234 ? 30.891 37.469 20.031 1 94.25 234 VAL A N 1
ATOM 1683 C CA . VAL A 1 234 ? 30.766 36.062 20.312 1 94.25 234 VAL A CA 1
ATOM 1684 C C . VAL A 1 234 ? 31.531 35.25 19.281 1 94.25 234 VAL A C 1
ATOM 1686 O O . VAL A 1 234 ? 31.906 34.094 19.531 1 94.25 234 VAL A O 1
ATOM 1689 N N . SER A 1 235 ? 31.797 35.812 18.156 1 93.62 235 SER A N 1
ATOM 1690 C CA . SER A 1 235 ? 32.594 35.125 17.141 1 93.62 235 SER A CA 1
ATOM 1691 C C . SER A 1 235 ? 33.969 34.75 17.688 1 93.62 235 SER A C 1
ATOM 1693 O O . SER A 1 235 ? 34.5 33.688 17.375 1 93.62 235 SER A O 1
ATOM 1695 N N . SER A 1 236 ? 34.562 35.562 18.5 1 93.94 236 SER A N 1
ATOM 1696 C CA . SER A 1 236 ? 35.844 35.312 19.109 1 93.94 236 SER A CA 1
ATOM 1697 C C . SER A 1 236 ? 35.75 34.219 20.172 1 93.94 236 SER A C 1
ATOM 1699 O O . SER A 1 236 ? 36.781 33.625 20.562 1 93.94 236 SER A O 1
ATOM 1701 N N . ARG A 1 237 ? 34.594 33.938 20.422 1 94.38 237 ARG A N 1
ATOM 1702 C CA . ARG A 1 237 ? 34.375 32.938 21.469 1 94.38 237 ARG A CA 1
ATOM 1703 C C . ARG A 1 237 ? 33.969 31.609 20.844 1 94.38 237 ARG A C 1
ATOM 1705 O O . ARG A 1 237 ? 33.438 30.734 21.547 1 94.38 237 ARG A O 1
ATOM 1712 N N . GLY A 1 238 ? 34.031 31.547 19.609 1 94.19 238 GLY A N 1
ATOM 1713 C CA . GLY A 1 238 ? 33.844 30.25 18.953 1 94.19 238 GLY A CA 1
ATOM 1714 C C . GLY A 1 238 ? 32.469 30.047 18.375 1 94.19 238 GLY A C 1
ATOM 1715 O O . GLY A 1 238 ? 32.125 28.938 17.938 1 94.19 238 GLY A O 1
ATOM 1716 N N . VAL A 1 239 ? 31.672 31.016 18.406 1 96.19 239 VAL A N 1
ATOM 1717 C CA . VAL A 1 239 ? 30.312 30.891 17.859 1 96.19 239 VAL A CA 1
ATOM 1718 C C . VAL A 1 239 ? 30.328 31.172 16.359 1 96.19 239 VAL A C 1
ATOM 1720 O O . VAL A 1 239 ? 30.812 32.219 15.93 1 96.19 239 VAL A O 1
ATOM 1723 N N . ASP A 1 240 ? 29.828 30.219 15.617 1 94.94 240 ASP A N 1
ATOM 1724 C CA . ASP A 1 240 ? 29.719 30.406 14.172 1 94.94 240 ASP A CA 1
ATOM 1725 C C . ASP A 1 240 ? 28.594 31.359 13.82 1 94.94 240 ASP A C 1
ATOM 1727 O O . ASP A 1 240 ? 27.5 31.281 14.383 1 94.94 240 ASP A O 1
ATOM 1731 N N . LEU A 1 241 ? 28.891 32.281 12.906 1 94.88 241 LEU A N 1
ATOM 1732 C CA . LEU A 1 241 ? 27.906 33.219 12.398 1 94.88 241 LEU A CA 1
ATOM 1733 C C . LEU A 1 241 ? 27.516 32.875 10.961 1 94.88 241 LEU A C 1
ATOM 1735 O O . LEU A 1 241 ? 28.234 32.125 10.281 1 94.88 241 LEU A O 1
ATOM 1739 N N . VAL A 1 242 ? 26.391 33.375 10.484 1 91.62 242 VAL A N 1
ATOM 1740 C CA . VAL A 1 242 ? 25.891 33.125 9.141 1 91.62 242 VAL A CA 1
ATOM 1741 C C . VAL A 1 242 ? 26.828 33.75 8.109 1 91.62 242 VAL A C 1
ATOM 1743 O O . VAL A 1 242 ? 27.078 33.156 7.059 1 91.62 242 VAL A O 1
ATOM 1746 N N . GLY A 1 243 ? 27.375 34.906 8.422 1 88.94 243 GLY A N 1
ATOM 1747 C CA . GLY A 1 243 ? 28.25 35.594 7.488 1 88.94 243 GLY A CA 1
ATOM 1748 C C . GLY A 1 243 ? 27.484 36.406 6.457 1 88.94 243 GLY A C 1
ATOM 1749 O O . GLY A 1 243 ? 26.266 36.562 6.555 1 88.94 243 GLY A O 1
ATOM 1750 N N . GLU A 1 244 ? 28.172 36.875 5.445 1 88.06 244 GLU A N 1
ATOM 1751 C CA . GLU A 1 244 ? 27.547 37.75 4.434 1 88.06 244 GLU A CA 1
ATOM 1752 C C . GLU A 1 244 ? 26.859 36.906 3.352 1 88.06 244 GLU A C 1
ATOM 1754 O O . GLU A 1 244 ? 27.453 35.969 2.822 1 88.06 244 GLU A O 1
ATOM 1759 N N . LEU A 1 245 ? 25.609 37.312 3.129 1 89.62 245 LEU A N 1
ATOM 1760 C CA . LEU A 1 245 ? 24.875 36.625 2.066 1 89.62 245 LEU A CA 1
ATOM 1761 C C . LEU A 1 245 ? 25.281 37.188 0.699 1 89.62 245 LEU A C 1
ATOM 1763 O O . LEU A 1 245 ? 25.641 38.344 0.571 1 89.62 245 LEU A O 1
ATOM 1767 N N . PRO A 1 246 ? 25.234 36.344 -0.284 1 88.56 246 PRO A N 1
ATOM 1768 C CA . PRO A 1 246 ? 25.5 36.844 -1.637 1 88.56 246 PRO A CA 1
ATOM 1769 C C . PRO A 1 246 ? 24.516 37.906 -2.084 1 88.56 246 PRO A C 1
ATOM 1771 O O . PRO A 1 246 ? 23.312 37.812 -1.8 1 88.56 246 PRO A O 1
ATOM 1774 N N . ARG A 1 247 ? 25.094 38.844 -2.744 1 88.31 247 ARG A N 1
ATOM 1775 C CA . ARG A 1 247 ? 24.281 39.969 -3.219 1 88.31 247 ARG A CA 1
ATOM 1776 C C . ARG A 1 247 ? 23.703 39.656 -4.602 1 88.31 247 ARG A C 1
ATOM 1778 O O . ARG A 1 247 ? 24.391 39.094 -5.453 1 88.31 247 ARG A O 1
ATOM 1785 N N . GLY A 1 248 ? 22.438 40.062 -4.785 1 88.5 248 GLY A N 1
ATOM 1786 C CA . GLY A 1 248 ? 21.891 40 -6.129 1 88.5 248 GLY A CA 1
ATOM 1787 C C . GLY A 1 248 ? 20.562 39.281 -6.195 1 88.5 248 GLY A C 1
ATOM 1788 O O . GLY A 1 248 ? 20.062 38.781 -5.176 1 88.5 248 GLY A O 1
ATOM 1789 N N . PHE A 1 249 ? 20.047 39.281 -7.367 1 91.25 249 PHE A N 1
ATOM 1790 C CA . PHE A 1 249 ? 18.812 38.562 -7.648 1 91.25 249 PHE A CA 1
ATOM 1791 C C . PHE A 1 249 ? 19.047 37.062 -7.68 1 91.25 249 PHE A C 1
ATOM 1793 O O . PHE A 1 249 ? 20.094 36.594 -8.164 1 91.25 249 PHE A O 1
ATOM 1800 N N . PRO A 1 250 ? 18.172 36.312 -7.098 1 90.94 250 PRO A N 1
ATOM 1801 C CA . PRO A 1 250 ? 18.328 34.844 -7.172 1 90.94 250 PRO A CA 1
ATOM 1802 C C . PRO A 1 250 ? 18.562 34.344 -8.602 1 90.94 250 PRO A C 1
ATOM 1804 O O . PRO A 1 250 ? 17.812 34.719 -9.508 1 90.94 250 PRO A O 1
ATOM 1807 N N . PRO A 1 251 ? 19.516 33.594 -8.867 1 92.5 251 PRO A N 1
ATOM 1808 C CA . PRO A 1 251 ? 19.859 33.188 -10.227 1 92.5 251 PRO A CA 1
ATOM 1809 C C . PRO A 1 251 ? 18.844 32.219 -10.82 1 92.5 251 PRO A C 1
ATOM 1811 O O . PRO A 1 251 ? 18.469 31.219 -10.172 1 92.5 251 PRO A O 1
ATOM 1814 N N . PHE A 1 252 ? 18.422 32.469 -12.039 1 95.44 252 PHE A N 1
ATOM 1815 C CA . PHE A 1 252 ? 17.609 31.531 -12.789 1 95.44 252 PHE A CA 1
ATOM 1816 C C . PHE A 1 252 ? 18.453 30.344 -13.25 1 95.44 252 PHE A C 1
ATOM 1818 O O . PHE A 1 252 ? 19.438 30.516 -13.953 1 95.44 252 PHE A O 1
ATOM 1825 N N . THR A 1 253 ? 18.172 29.203 -12.773 1 94.12 253 THR A N 1
ATOM 1826 C CA . THR A 1 253 ? 18.922 28 -13.109 1 94.12 253 THR A CA 1
ATOM 1827 C C . THR A 1 253 ? 17.969 26.844 -13.422 1 94.12 253 THR A C 1
ATOM 1829 O O . THR A 1 253 ? 17.094 26.531 -12.625 1 94.12 253 THR A O 1
ATOM 1832 N N . ILE A 1 254 ? 18.203 26.188 -14.57 1 92.5 254 ILE A N 1
ATOM 1833 C CA . ILE A 1 254 ? 17.438 24.984 -14.891 1 92.5 254 ILE A CA 1
ATOM 1834 C C . ILE A 1 254 ? 18.078 23.766 -14.227 1 92.5 254 ILE A C 1
ATOM 1836 O O . ILE A 1 254 ? 19.25 23.469 -14.469 1 92.5 254 ILE A O 1
ATOM 1840 N N . PRO A 1 255 ? 17.297 23.172 -13.359 1 88.81 255 PRO A N 1
ATOM 1841 C CA . PRO A 1 255 ? 17.891 22.016 -12.688 1 88.81 255 PRO A CA 1
ATOM 1842 C C . PRO A 1 255 ? 18.203 20.859 -13.641 1 88.81 255 PRO A C 1
ATOM 1844 O O . PRO A 1 255 ? 17.375 20.516 -14.492 1 88.81 255 PRO A O 1
ATOM 1847 N N . TRP A 1 256 ? 19.438 20.375 -13.695 1 82.69 256 TRP A N 1
ATOM 1848 C CA . TRP A 1 256 ? 19.844 19.281 -14.562 1 82.69 256 TRP A CA 1
ATOM 1849 C C . TRP A 1 256 ? 20.688 18.266 -13.789 1 82.69 256 TRP A C 1
ATOM 1851 O O . TRP A 1 256 ? 21.547 18.656 -12.992 1 82.69 256 TRP A O 1
ATOM 1861 N N . LEU A 1 257 ? 20.219 17.062 -13.914 1 79.25 257 LEU A N 1
ATOM 1862 C CA . LEU A 1 257 ? 20.984 16.031 -13.227 1 79.25 257 LEU A CA 1
ATOM 1863 C C . LEU A 1 257 ? 21.094 14.766 -14.078 1 79.25 257 LEU A C 1
ATOM 1865 O O . LEU A 1 257 ? 20.406 14.641 -15.094 1 79.25 257 LEU A O 1
ATOM 1869 N N . SER A 1 258 ? 22.078 13.992 -13.594 1 81.19 258 SER A N 1
ATOM 1870 C CA . SER A 1 258 ? 22.281 12.688 -14.219 1 81.19 258 SER A CA 1
ATOM 1871 C C . SER A 1 258 ? 21.062 11.789 -14.055 1 81.19 258 SER A C 1
ATOM 1873 O O . SER A 1 258 ? 20.375 11.844 -13.031 1 81.19 258 SER A O 1
ATOM 1875 N N . TRP A 1 259 ? 20.844 11.023 -15.039 1 77.56 259 TRP A N 1
ATOM 1876 C CA . TRP A 1 259 ? 19.719 10.102 -15.078 1 77.56 259 TRP A CA 1
ATOM 1877 C C . TRP A 1 259 ? 19.828 9.062 -13.969 1 77.56 259 TRP A C 1
ATOM 1879 O O . TRP A 1 259 ? 18.812 8.531 -13.508 1 77.56 259 TRP A O 1
ATOM 1889 N N . SER A 1 260 ? 21.047 8.867 -13.508 1 79.44 260 SER A N 1
ATOM 1890 C CA . SER A 1 260 ? 21.281 7.832 -12.508 1 79.44 260 SER A CA 1
ATOM 1891 C C . SER A 1 260 ? 20.703 8.234 -11.156 1 79.44 260 SER A C 1
ATOM 1893 O O . SER A 1 260 ? 20.406 7.371 -10.32 1 79.44 260 SER A O 1
ATOM 1895 N N . ASP A 1 261 ? 20.469 9.539 -10.891 1 85 261 ASP A N 1
ATOM 1896 C CA . ASP A 1 261 ? 19.969 10.016 -9.602 1 85 261 ASP A CA 1
ATOM 1897 C C . ASP A 1 261 ? 18.453 10.094 -9.578 1 85 261 ASP A C 1
ATOM 1899 O O . ASP A 1 261 ? 17.844 10.211 -8.516 1 85 261 ASP A O 1
ATOM 1903 N N . LEU A 1 262 ? 17.891 9.945 -10.688 1 86.88 262 LEU A N 1
ATOM 1904 C CA . LEU A 1 262 ? 16.484 10.266 -10.867 1 86.88 262 LEU A CA 1
ATOM 1905 C C . LEU A 1 262 ? 15.602 9.297 -10.086 1 86.88 262 LEU A C 1
ATOM 1907 O O . LEU A 1 262 ? 14.633 9.711 -9.445 1 86.88 262 LEU A O 1
ATOM 1911 N N . PRO A 1 263 ? 15.938 8 -10.055 1 81.44 263 PRO A N 1
ATOM 1912 C CA . PRO A 1 263 ? 15.055 7.09 -9.32 1 81.44 263 PRO A CA 1
ATOM 1913 C C . PRO A 1 263 ? 14.953 7.426 -7.836 1 81.44 263 PRO A C 1
ATOM 1915 O O . PRO A 1 263 ? 13.859 7.438 -7.273 1 81.44 263 PRO A O 1
ATOM 1918 N N . LEU A 1 264 ? 16.078 7.723 -7.254 1 83 264 LEU A N 1
ATOM 1919 C CA . LEU A 1 264 ? 16.078 8.07 -5.84 1 83 264 LEU A CA 1
ATOM 1920 C C . LEU A 1 264 ? 15.328 9.383 -5.602 1 83 264 LEU A C 1
ATOM 1922 O O . LEU A 1 264 ? 14.625 9.523 -4.602 1 83 264 LEU A O 1
ATOM 1926 N N . LEU A 1 265 ? 15.477 10.297 -6.512 1 93.06 265 LEU A N 1
ATOM 1927 C CA . LEU A 1 265 ? 14.805 11.586 -6.391 1 93.06 265 LEU A CA 1
ATOM 1928 C C . LEU A 1 265 ? 13.297 11.43 -6.551 1 93.06 265 LEU A C 1
ATOM 1930 O O . LEU A 1 265 ? 12.516 12.102 -5.871 1 93.06 265 LEU A O 1
ATOM 1934 N N . ILE A 1 266 ? 12.883 10.516 -7.363 1 92.88 266 ILE A N 1
ATOM 1935 C CA . ILE A 1 266 ? 11.461 10.305 -7.609 1 92.88 266 ILE A CA 1
ATOM 1936 C C . ILE A 1 266 ? 10.805 9.727 -6.363 1 92.88 266 ILE A C 1
ATOM 1938 O O . ILE A 1 266 ? 9.719 10.164 -5.961 1 92.88 266 ILE A O 1
ATOM 1942 N N . VAL A 1 267 ? 11.5 8.805 -5.734 1 86.94 267 VAL A N 1
ATOM 1943 C CA . VAL A 1 267 ? 10.969 8.188 -4.52 1 86.94 267 VAL A CA 1
ATOM 1944 C C . VAL A 1 267 ? 10.867 9.234 -3.412 1 86.94 267 VAL A C 1
ATOM 1946 O O . VAL A 1 267 ? 9.844 9.32 -2.727 1 86.94 267 VAL A O 1
ATOM 1949 N N . GLY A 1 268 ? 11.93 10.008 -3.26 1 93.75 268 GLY A N 1
ATOM 1950 C CA . GLY A 1 268 ? 11.898 11.086 -2.283 1 93.75 268 GLY A CA 1
ATOM 1951 C C . GLY A 1 268 ? 10.82 12.109 -2.561 1 93.75 268 GLY A C 1
ATOM 1952 O O . GLY A 1 268 ? 10.109 12.539 -1.646 1 93.75 268 GLY A O 1
ATOM 1953 N N . ALA A 1 269 ? 10.688 12.43 -3.832 1 97.12 269 ALA A N 1
ATOM 1954 C CA . ALA A 1 269 ? 9.695 13.422 -4.23 1 97.12 269 ALA A CA 1
ATOM 1955 C C . ALA A 1 269 ? 8.281 12.93 -3.936 1 97.12 269 ALA A C 1
ATOM 1957 O O . ALA A 1 269 ? 7.414 13.719 -3.557 1 97.12 269 ALA A O 1
ATOM 1958 N N . ALA A 1 270 ? 8.039 11.656 -4.094 1 93.5 270 ALA A N 1
ATOM 1959 C CA . ALA A 1 270 ? 6.719 11.094 -3.809 1 93.5 270 ALA A CA 1
ATOM 1960 C C . ALA A 1 270 ? 6.371 11.242 -2.33 1 93.5 270 ALA A C 1
ATOM 1962 O O . ALA A 1 270 ? 5.254 11.625 -1.981 1 93.5 270 ALA A O 1
ATOM 1963 N N . GLY A 1 271 ? 7.336 10.906 -1.509 1 93.75 271 GLY A N 1
ATOM 1964 C CA . GLY A 1 271 ? 7.121 11.07 -0.08 1 93.75 271 GLY A CA 1
ATOM 1965 C C . GLY A 1 271 ? 6.883 12.508 0.329 1 93.75 271 GLY A C 1
ATOM 1966 O O . GLY A 1 271 ? 5.965 12.797 1.102 1 93.75 271 GLY A O 1
ATOM 1967 N N . ILE A 1 272 ? 7.625 13.422 -0.191 1 96.81 272 ILE A N 1
ATOM 1968 C CA . ILE A 1 272 ? 7.523 14.844 0.125 1 96.81 272 ILE A CA 1
ATOM 1969 C C . ILE A 1 272 ? 6.188 15.391 -0.367 1 96.81 272 ILE A C 1
ATOM 1971 O O . ILE A 1 272 ? 5.539 16.188 0.324 1 96.81 272 ILE A O 1
ATOM 1975 N N . THR A 1 273 ? 5.797 14.953 -1.565 1 96 273 THR A N 1
ATOM 1976 C CA . THR A 1 273 ? 4.512 15.367 -2.117 1 96 273 THR A CA 1
ATOM 1977 C C . THR A 1 273 ? 3.369 14.953 -1.194 1 96 273 THR A C 1
ATOM 1979 O O . THR A 1 273 ? 2.469 15.75 -0.917 1 96 273 THR A O 1
ATOM 1982 N N . LEU A 1 274 ? 3.434 13.781 -0.712 1 92.56 274 LEU A N 1
ATOM 1983 C CA . LEU A 1 274 ? 2.379 13.273 0.16 1 92.56 274 LEU A CA 1
ATOM 1984 C C . LEU A 1 274 ? 2.266 14.117 1.424 1 92.56 274 LEU A C 1
ATOM 1986 O O . LEU A 1 274 ? 1.167 14.539 1.798 1 92.56 274 LEU A O 1
ATOM 1990 N N . VAL A 1 275 ? 3.357 14.406 2.057 1 92.25 275 VAL A N 1
ATOM 1991 C CA . VAL A 1 275 ? 3.359 15.172 3.299 1 92.25 275 VAL A CA 1
ATOM 1992 C C . VAL A 1 275 ? 2.932 16.609 3.023 1 92.25 275 VAL A C 1
ATOM 1994 O O . VAL A 1 275 ? 2.133 17.188 3.77 1 92.25 275 VAL A O 1
ATOM 1997 N N . SER A 1 276 ? 3.438 17.125 1.959 1 93.88 276 SER A N 1
ATOM 1998 C CA . SER A 1 276 ? 3.125 18.5 1.601 1 93.88 276 SER A CA 1
ATOM 1999 C C . SER A 1 276 ? 1.638 18.672 1.307 1 93.88 276 SER A C 1
ATOM 2001 O O . SER A 1 276 ? 1.013 19.625 1.771 1 93.88 276 SER A O 1
ATOM 2003 N N . VAL A 1 277 ? 1.05 17.766 0.573 1 91.81 277 VAL A N 1
ATOM 2004 C CA . VAL A 1 277 ? -0.358 17.844 0.198 1 91.81 277 VAL A CA 1
ATOM 2005 C C . VAL A 1 277 ? -1.233 17.656 1.437 1 91.81 277 VAL A C 1
ATOM 2007 O O . VAL A 1 277 ? -2.203 18.406 1.633 1 91.81 277 VAL A O 1
ATOM 2010 N N . THR A 1 278 ? -0.883 16.734 2.209 1 87.62 278 THR A N 1
ATOM 2011 C CA . THR A 1 278 ? -1.651 16.484 3.422 1 87.62 278 THR A CA 1
ATOM 2012 C C . THR 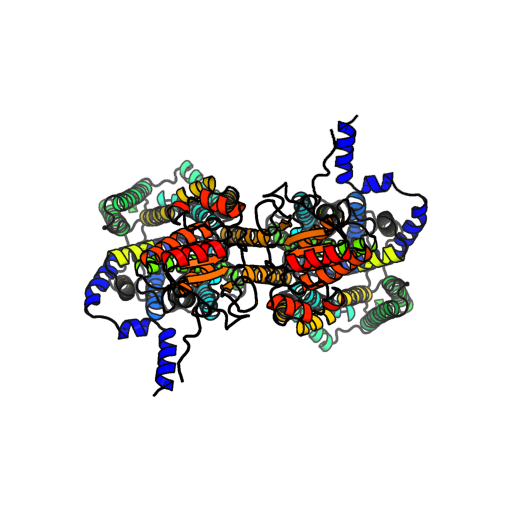A 1 278 ? -1.629 17.703 4.344 1 87.62 278 THR A C 1
ATOM 2014 O O . THR A 1 278 ? -2.664 18.094 4.879 1 87.62 278 THR A O 1
ATOM 2017 N N . ASP A 1 279 ? -0.481 18.266 4.465 1 88.62 279 ASP A N 1
ATOM 2018 C CA . ASP A 1 279 ? -0.319 19.453 5.293 1 88.62 279 ASP A CA 1
ATOM 2019 C C . ASP A 1 279 ? -1.105 20.641 4.723 1 88.62 279 ASP A C 1
ATOM 2021 O O . ASP A 1 279 ? -1.758 21.375 5.465 1 88.62 279 ASP A O 1
ATOM 2025 N N . THR A 1 280 ? -1.029 20.734 3.508 1 89.06 280 THR A N 1
ATOM 2026 C CA . THR A 1 280 ? -1.674 21.859 2.834 1 89.06 280 THR A CA 1
ATOM 2027 C C . THR A 1 280 ? -3.191 21.766 2.955 1 89.06 280 THR A C 1
ATOM 2029 O O . THR A 1 280 ? -3.855 22.734 3.303 1 89.06 280 THR A O 1
ATOM 2032 N N . ILE A 1 281 ? -3.73 20.656 2.697 1 85.44 281 ILE A N 1
ATOM 2033 C CA . ILE A 1 281 ? -5.176 20.469 2.74 1 85.44 281 ILE A CA 1
ATOM 2034 C C . ILE A 1 281 ? -5.676 20.641 4.176 1 85.44 281 ILE A C 1
ATOM 2036 O O . ILE A 1 281 ? -6.707 21.266 4.414 1 85.44 281 ILE A O 1
ATOM 2040 N N . SER A 1 282 ? -4.949 20.141 5.082 1 82.81 282 SER A N 1
ATOM 2041 C CA . SER A 1 282 ? -5.316 20.281 6.488 1 82.81 282 SER A CA 1
ATOM 2042 C C . SER A 1 282 ? -5.301 21.734 6.926 1 82.81 282 SER A C 1
ATOM 2044 O O . SER A 1 282 ? -6.238 22.203 7.574 1 82.81 282 SER A O 1
ATOM 2046 N N . THR A 1 283 ? -4.273 22.422 6.531 1 87 283 THR A N 1
ATOM 2047 C CA . THR A 1 283 ? -4.137 23.844 6.883 1 87 283 THR A CA 1
ATOM 2048 C C . THR A 1 283 ? -5.199 24.672 6.188 1 87 283 THR A C 1
ATOM 2050 O O . THR A 1 283 ? -5.824 25.547 6.809 1 87 283 THR A O 1
ATOM 2053 N N . ALA A 1 284 ? -5.383 24.359 4.957 1 87.25 284 ALA A N 1
ATOM 2054 C CA . ALA A 1 284 ? -6.395 25.094 4.195 1 87.25 284 ALA A CA 1
ATOM 2055 C C . ALA A 1 284 ? -7.785 24.891 4.793 1 87.25 284 ALA A C 1
ATOM 2057 O O . ALA A 1 284 ? -8.57 25.844 4.891 1 87.25 284 ALA A O 1
ATOM 2058 N N . SER A 1 285 ? -8.078 23.719 5.168 1 79.75 285 SER A N 1
ATOM 2059 C CA . SER A 1 285 ? -9.383 23.406 5.734 1 79.75 285 SER A CA 1
ATOM 2060 C C . SER A 1 285 ? -9.594 24.109 7.074 1 79.75 285 SER A C 1
ATOM 2062 O O . SER A 1 285 ? -10.68 24.609 7.355 1 79.75 285 SER A O 1
ATOM 2064 N N . SER A 1 286 ? -8.602 24.234 7.871 1 78.38 286 SER A N 1
ATOM 2065 C CA . SER A 1 286 ? -8.68 24.859 9.18 1 78.38 286 SER A CA 1
ATOM 2066 C C . SER A 1 286 ? -8.945 26.359 9.055 1 78.38 286 SER A C 1
ATOM 2068 O O . SER A 1 286 ? -9.711 26.938 9.828 1 78.38 286 SER A O 1
ATOM 2070 N N . PHE A 1 287 ? -8.375 26.938 8.078 1 82.88 287 PHE A N 1
ATOM 2071 C CA . PHE A 1 287 ? -8.484 28.391 7.961 1 82.88 287 PHE A CA 1
ATOM 2072 C C . PHE A 1 287 ? -9.68 28.766 7.094 1 82.88 287 PHE A C 1
ATOM 2074 O O . PHE A 1 287 ? -10.211 29.875 7.215 1 82.88 287 PHE A O 1
ATOM 2081 N N . ALA A 1 288 ? -10.062 27.797 6.25 1 77.81 288 ALA A N 1
ATOM 2082 C CA . ALA A 1 288 ? -11.297 28.016 5.5 1 77.81 288 ALA A CA 1
ATOM 2083 C C . ALA A 1 288 ? -12.508 28.031 6.43 1 77.81 288 ALA A C 1
ATOM 2085 O O . ALA A 1 288 ? -13.422 28.844 6.262 1 77.81 288 ALA A O 1
ATOM 2086 N N . ALA A 1 289 ? -12.5 27.188 7.312 1 67.5 289 ALA A N 1
ATOM 2087 C CA . ALA A 1 289 ? -13.586 27.125 8.297 1 67.5 289 ALA A CA 1
ATOM 2088 C C . ALA A 1 289 ? -13.695 28.422 9.078 1 67.5 289 ALA A C 1
ATOM 2090 O O . ALA A 1 289 ? -14.797 28.906 9.344 1 67.5 289 ALA A O 1
ATOM 2091 N N . ARG A 1 290 ? -12.594 29.016 9.328 1 68.25 290 ARG A N 1
ATOM 2092 C CA . ARG A 1 290 ? -12.562 30.266 10.086 1 68.25 290 ARG A CA 1
ATOM 2093 C C . ARG A 1 290 ? -13.016 31.438 9.234 1 68.25 290 ARG A C 1
ATOM 2095 O O . ARG A 1 290 ? -13.609 32.406 9.742 1 68.25 290 ARG A O 1
ATOM 2102 N N . ALA A 1 291 ? -12.703 31.266 8.008 1 66.94 291 ALA A N 1
ATOM 2103 C CA . ALA A 1 291 ? -13.023 32.375 7.098 1 66.94 291 ALA A CA 1
ATOM 2104 C C . ALA A 1 291 ? -14.344 32.094 6.371 1 66.94 291 ALA A C 1
ATOM 2106 O O . ALA A 1 291 ? -14.75 32.906 5.516 1 66.94 291 ALA A O 1
ATOM 2107 N N . HIS A 1 292 ? -15.055 30.953 6.707 1 64.88 292 HIS A N 1
ATOM 2108 C CA . HIS A 1 292 ? -16.312 30.562 6.086 1 64.88 292 HIS A CA 1
ATOM 2109 C C . HIS A 1 292 ? -16.172 30.406 4.578 1 64.88 292 HIS A C 1
ATOM 2111 O O . HIS A 1 292 ? -16.984 30.938 3.812 1 64.88 292 HIS A O 1
ATOM 2117 N N . GLN A 1 293 ? -15.008 30.016 4.238 1 69.38 293 GLN A N 1
ATOM 2118 C CA . GLN A 1 293 ? -14.727 29.703 2.838 1 69.38 293 GLN A CA 1
ATOM 2119 C C . GLN A 1 293 ? -14.672 28.203 2.6 1 69.38 293 GLN A C 1
ATOM 2121 O O . GLN A 1 293 ? -14.531 27.422 3.545 1 69.38 293 GLN A O 1
ATOM 2126 N N . GLU A 1 294 ? -14.922 27.766 1.394 1 71.62 294 GLU A N 1
ATOM 2127 C CA . GLU A 1 294 ? -14.805 26.359 1.023 1 71.62 294 GLU A CA 1
ATOM 2128 C C . GLU A 1 294 ? -13.398 26.031 0.527 1 71.62 294 GLU A C 1
ATOM 2130 O O . GLU A 1 294 ? -12.773 26.844 -0.152 1 71.62 294 GLU A O 1
ATOM 2135 N N . VAL A 1 295 ? -12.914 24.984 0.965 1 76.38 295 VAL A N 1
ATOM 2136 C CA . VAL A 1 295 ? -11.609 24.531 0.502 1 76.38 295 VAL A CA 1
ATOM 2137 C C . VAL A 1 295 ? -11.75 23.844 -0.855 1 76.38 295 VAL A C 1
ATOM 2139 O O . VAL A 1 295 ? -12.578 22.953 -1.023 1 76.38 295 VAL A O 1
ATOM 2142 N N . ARG A 1 296 ? -11.07 24.328 -1.872 1 81.62 296 ARG A N 1
ATOM 2143 C CA . ARG A 1 296 ? -10.977 23.656 -3.164 1 81.62 296 ARG A CA 1
ATOM 2144 C C . ARG A 1 296 ? -9.711 22.812 -3.252 1 81.62 296 ARG A C 1
ATOM 2146 O O . ARG A 1 296 ? -8.703 23.25 -3.818 1 81.62 296 ARG A O 1
ATOM 2153 N N . GLY A 1 297 ? -9.766 21.672 -2.846 1 83.38 297 GLY A N 1
ATOM 2154 C CA . GLY A 1 297 ? -8.602 20.812 -2.67 1 83.38 297 GLY A CA 1
ATOM 2155 C C . GLY A 1 297 ? -7.766 20.672 -3.928 1 83.38 297 GLY A C 1
ATOM 2156 O O . GLY A 1 297 ? -6.539 20.797 -3.877 1 83.38 297 GLY A O 1
ATOM 2157 N N . ASN A 1 298 ? -8.359 20.5 -5.078 1 87.81 298 ASN A N 1
ATOM 2158 C CA . ASN A 1 298 ? -7.641 20.312 -6.332 1 87.81 298 ASN A CA 1
ATOM 2159 C C . ASN A 1 298 ? -6.891 21.578 -6.734 1 87.81 298 ASN A C 1
ATOM 2161 O O . ASN A 1 298 ? -5.75 21.516 -7.195 1 87.81 298 ASN A O 1
ATOM 2165 N N . GLN A 1 299 ? -7.527 22.703 -6.562 1 90.25 299 GLN A N 1
ATOM 2166 C CA . GLN A 1 299 ? -6.891 23.969 -6.895 1 90.25 299 GLN A CA 1
ATOM 2167 C C . GLN A 1 299 ? -5.754 24.281 -5.926 1 90.25 299 GLN A C 1
ATOM 2169 O O . GLN A 1 299 ? -4.754 24.891 -6.309 1 90.25 299 GLN A O 1
ATOM 2174 N N . GLU A 1 300 ? -5.977 23.922 -4.699 1 92.44 300 GLU A N 1
ATOM 2175 C CA . GLU A 1 300 ? -4.895 24.078 -3.734 1 92.44 300 GLU A CA 1
ATOM 2176 C C . GLU A 1 300 ? -3.654 23.297 -4.16 1 92.44 300 GLU A C 1
ATOM 2178 O O . GLU A 1 300 ? -2.531 23.781 -4.035 1 92.44 300 GLU A O 1
ATOM 2183 N N . MET A 1 301 ? -3.869 22.125 -4.648 1 94.38 301 MET A N 1
ATOM 2184 C CA . MET A 1 301 ? -2.75 21.297 -5.098 1 94.38 301 MET A CA 1
ATOM 2185 C C . MET A 1 301 ? -2.055 21.938 -6.297 1 94.38 301 MET A C 1
ATOM 2187 O O . MET A 1 301 ? -0.825 21.953 -6.375 1 94.38 301 MET A O 1
ATOM 2191 N N . ILE A 1 302 ? -2.777 22.5 -7.191 1 95.25 302 ILE A N 1
ATOM 2192 C CA . ILE A 1 302 ? -2.197 23.188 -8.336 1 95.25 302 ILE A CA 1
ATOM 2193 C C . ILE A 1 302 ? -1.413 24.406 -7.863 1 95.25 302 ILE A C 1
ATOM 2195 O O . ILE A 1 302 ? -0.317 24.688 -8.359 1 95.25 302 ILE A O 1
ATOM 2199 N N . GLY A 1 303 ? -1.994 25.109 -6.934 1 95.69 303 GLY A N 1
ATOM 2200 C CA . GLY A 1 303 ? -1.329 26.266 -6.379 1 95.69 303 GLY A CA 1
ATOM 2201 C C . GLY A 1 303 ? 0.003 25.953 -5.73 1 95.69 303 GLY A C 1
ATOM 2202 O O . GLY A 1 303 ? 1.021 26.562 -6.051 1 95.69 303 GLY A O 1
ATOM 2203 N N . ILE A 1 304 ? 0.035 24.984 -4.859 1 96 304 ILE A N 1
ATOM 2204 C CA . ILE A 1 304 ? 1.26 24.641 -4.148 1 96 304 ILE A CA 1
ATOM 2205 C C . ILE A 1 304 ? 2.248 23.984 -5.109 1 96 304 ILE A C 1
ATOM 2207 O O . ILE A 1 304 ? 3.459 24.188 -4.996 1 96 304 ILE A O 1
ATOM 2211 N N . GLY A 1 305 ? 1.705 23.109 -6.023 1 97.69 305 GLY A N 1
ATOM 2212 C CA . GLY A 1 305 ? 2.564 22.547 -7.055 1 97.69 305 GLY A CA 1
ATOM 2213 C C . GLY A 1 305 ? 3.256 23.594 -7.898 1 97.69 305 GLY A C 1
ATOM 2214 O O . GLY A 1 305 ? 4.449 23.484 -8.18 1 97.69 305 GLY A O 1
ATOM 2215 N N . SER A 1 306 ? 2.562 24.609 -8.266 1 97.62 306 SER A N 1
ATOM 2216 C CA . SER A 1 306 ? 3.123 25.688 -9.062 1 97.62 306 SER A CA 1
ATOM 2217 C C . SER A 1 306 ? 4.164 26.484 -8.273 1 97.62 306 SER A C 1
ATOM 2219 O O . SER A 1 306 ? 5.145 26.969 -8.836 1 97.62 306 SER A O 1
ATOM 2221 N N . ALA A 1 307 ? 3.873 26.672 -7.039 1 98.19 307 ALA A N 1
ATOM 2222 C CA . ALA A 1 307 ? 4.863 27.312 -6.176 1 98.19 307 ALA A CA 1
ATOM 2223 C C . ALA A 1 307 ? 6.172 26.516 -6.164 1 98.19 307 ALA A C 1
ATOM 2225 O O . ALA A 1 307 ? 7.254 27.094 -6.258 1 98.19 307 ALA A O 1
ATOM 2226 N N . ASN A 1 308 ? 6.074 25.219 -6.082 1 98.62 308 ASN A N 1
ATOM 2227 C CA . ASN A 1 308 ? 7.254 24.359 -6.117 1 98.62 308 ASN A CA 1
ATOM 2228 C C . ASN A 1 308 ? 7.957 24.438 -7.469 1 98.62 308 ASN A C 1
ATOM 2230 O O . ASN A 1 308 ? 9.188 24.422 -7.535 1 98.62 308 ASN A O 1
ATOM 2234 N N . LEU A 1 309 ? 7.199 24.5 -8.508 1 98.25 309 LEU A N 1
ATOM 2235 C CA . LEU A 1 309 ? 7.789 24.656 -9.828 1 98.25 309 LEU A CA 1
ATOM 2236 C C . LEU A 1 309 ? 8.555 25.969 -9.93 1 98.25 309 LEU A C 1
ATOM 2238 O O . LEU A 1 309 ? 9.68 26 -10.445 1 98.25 309 LEU A O 1
ATOM 2242 N N . ALA A 1 310 ? 7.977 27 -9.438 1 98.06 310 ALA A N 1
ATOM 2243 C CA . ALA A 1 310 ? 8.609 28.312 -9.5 1 98.06 310 ALA A CA 1
ATOM 2244 C C . ALA A 1 310 ? 9.945 28.312 -8.758 1 98.06 310 ALA A C 1
ATOM 2246 O O . ALA A 1 310 ? 10.938 28.859 -9.258 1 98.06 310 ALA A O 1
ATOM 2247 N N . VAL A 1 311 ? 9.969 27.75 -7.578 1 98.12 311 VAL A N 1
ATOM 2248 C CA . VAL A 1 311 ? 11.172 27.781 -6.758 1 98.12 311 VAL A CA 1
ATOM 2249 C C . VAL A 1 311 ? 12.266 26.938 -7.426 1 98.12 311 VAL A C 1
ATOM 2251 O O . VAL A 1 311 ? 13.453 27.234 -7.289 1 98.12 311 VAL A O 1
ATOM 2254 N N . SER A 1 312 ? 11.867 25.875 -8.18 1 98.25 312 SER A N 1
ATOM 2255 C CA . SER A 1 312 ? 12.82 24.938 -8.766 1 98.25 312 SER A CA 1
ATOM 2256 C C . SER A 1 312 ? 13.742 25.625 -9.758 1 98.25 312 SER A C 1
ATOM 2258 O O . SER A 1 312 ? 14.883 25.203 -9.953 1 98.25 312 SER A O 1
ATOM 2260 N N . PHE A 1 313 ? 13.375 26.766 -10.281 1 98 313 PHE A N 1
ATOM 2261 C CA . PHE A 1 313 ? 14.156 27.438 -11.312 1 98 313 PHE A CA 1
ATOM 2262 C C . PHE A 1 313 ? 15.039 28.516 -10.703 1 98 313 PHE A C 1
ATOM 2264 O O . PHE A 1 313 ? 15.805 29.172 -11.414 1 98 313 PHE A O 1
ATOM 2271 N N . PHE A 1 314 ? 14.961 28.688 -9.398 1 97.88 314 PHE A N 1
ATOM 2272 C CA . PHE A 1 314 ? 15.734 29.734 -8.742 1 97.88 314 PHE A CA 1
ATOM 2273 C C . PHE A 1 314 ? 16.5 29.172 -7.551 1 97.88 314 PHE A C 1
ATOM 2275 O O . PHE A 1 314 ? 16.547 29.797 -6.484 1 97.88 314 PHE A O 1
ATOM 2282 N N . GLN A 1 315 ? 16.938 27.938 -7.719 1 96.81 315 GLN A N 1
ATOM 2283 C CA . GLN A 1 315 ? 17.812 27.281 -6.754 1 96.81 315 GLN A CA 1
ATOM 2284 C C . GLN A 1 315 ? 17.094 27.047 -5.43 1 96.81 315 GLN A C 1
ATOM 2286 O O . GLN A 1 315 ? 17.703 27.188 -4.359 1 96.81 315 GLN A O 1
ATOM 2291 N N . GLY A 1 316 ? 15.844 26.875 -5.516 1 97.94 316 GLY A N 1
ATOM 2292 C CA . GLY A 1 316 ? 15.055 26.609 -4.324 1 97.94 316 GLY A CA 1
ATOM 2293 C C . GLY A 1 316 ? 14.836 25.125 -4.086 1 97.94 316 GLY A C 1
ATOM 2294 O O . GLY A 1 316 ? 15.398 24.281 -4.789 1 97.94 316 GLY A O 1
ATOM 2295 N N . PHE A 1 317 ? 14.125 24.812 -3.006 1 98.38 317 PHE A N 1
ATOM 2296 C CA . PHE A 1 317 ? 13.805 23.453 -2.598 1 98.38 317 PHE A CA 1
ATOM 2297 C C . PHE A 1 317 ? 12.328 23.328 -2.242 1 98.38 317 PHE A C 1
ATOM 2299 O O . PHE A 1 317 ? 11.602 24.328 -2.227 1 98.38 317 PHE A O 1
ATOM 2306 N N . PRO A 1 318 ? 11.789 22.094 -2.064 1 98.56 318 PRO A N 1
ATOM 2307 C CA . PRO A 1 318 ? 10.344 21.891 -1.896 1 98.56 318 PRO A CA 1
ATOM 2308 C C . PRO A 1 318 ? 9.773 22.672 -0.718 1 98.56 318 PRO A C 1
ATOM 2310 O O . PRO A 1 318 ? 10.422 22.797 0.32 1 98.56 318 PRO A O 1
ATOM 2313 N N . VAL A 1 319 ? 8.539 23.125 -0.911 1 98 319 VAL A N 1
ATOM 2314 C CA . VAL A 1 319 ? 7.887 23.969 0.094 1 98 319 VAL A CA 1
ATOM 2315 C C . VAL A 1 319 ? 6.508 23.391 0.414 1 98 319 VAL A C 1
ATOM 2317 O O . VAL A 1 319 ? 6 22.531 -0.304 1 98 319 VAL A O 1
ATOM 2320 N N . SER A 1 320 ? 5.992 23.828 1.487 1 95.5 320 SER A N 1
ATOM 2321 C CA . SER A 1 320 ? 4.629 23.516 1.909 1 95.5 320 SER A CA 1
ATOM 2322 C C . SER A 1 320 ? 3.979 24.719 2.602 1 95.5 320 SER A C 1
ATOM 2324 O O . SER A 1 320 ? 4.559 25.797 2.65 1 95.5 320 SER A O 1
ATOM 2326 N N . THR A 1 321 ? 2.744 24.516 2.99 1 94.06 321 THR A N 1
ATOM 2327 C CA . THR A 1 321 ? 2.031 25.547 3.729 1 94.06 321 THR A CA 1
ATOM 2328 C C . THR A 1 321 ? 2.416 25.531 5.207 1 94.06 321 THR A C 1
ATOM 2330 O O . THR A 1 321 ? 2.916 24.516 5.703 1 94.06 321 THR A O 1
ATOM 2333 N N . SER A 1 322 ? 2.266 26.672 5.785 1 92.19 322 SER A N 1
ATOM 2334 C CA . SER A 1 322 ? 2.553 26.781 7.211 1 92.19 322 SER A CA 1
ATOM 2335 C C . SER A 1 322 ? 1.352 27.344 7.973 1 92.19 322 SER A C 1
ATOM 2337 O O . SER A 1 322 ? 0.926 28.469 7.73 1 92.19 322 SER A O 1
ATOM 2339 N N . GLY A 1 323 ? 0.891 26.562 8.898 1 88.62 323 GLY A N 1
ATOM 2340 C CA . GLY A 1 323 ? -0.203 27.031 9.734 1 88.62 323 GLY A CA 1
ATOM 2341 C C . GLY A 1 323 ? 0.188 28.172 10.641 1 88.62 323 GLY A C 1
ATOM 2342 O O . GLY A 1 323 ? -0.594 29.109 10.844 1 88.62 323 GLY A O 1
ATOM 2343 N N . SER A 1 324 ? 1.405 28.141 11.164 1 87 324 SER A N 1
ATOM 2344 C CA . SER A 1 324 ? 1.87 29.156 12.094 1 87 324 SER A CA 1
ATOM 2345 C C . SER A 1 324 ? 2.031 30.5 11.391 1 87 324 SER A C 1
ATOM 2347 O O . SER A 1 324 ? 1.556 31.531 11.883 1 87 324 SER A O 1
ATOM 2349 N N . ARG A 1 325 ? 2.613 30.5 10.234 1 93 325 ARG A N 1
ATOM 2350 C CA . ARG A 1 325 ? 2.811 31.75 9.508 1 93 325 ARG A CA 1
ATOM 2351 C C . ARG A 1 325 ? 1.483 32.312 9.008 1 93 325 ARG A C 1
ATOM 2353 O O . ARG A 1 325 ? 1.29 33.531 8.969 1 93 325 ARG A O 1
ATOM 2360 N N . THR A 1 326 ? 0.583 31.422 8.625 1 93.56 326 THR A N 1
ATOM 2361 C CA . THR A 1 326 ? -0.738 31.859 8.188 1 93.56 326 THR A CA 1
ATOM 2362 C C . THR A 1 326 ? -1.505 32.5 9.336 1 93.56 326 THR A C 1
ATOM 2364 O O . THR A 1 326 ? -2.174 33.531 9.141 1 93.56 326 THR A O 1
ATOM 2367 N N . ALA A 1 327 ? -1.391 31.953 10.484 1 89.56 327 ALA A N 1
ATOM 2368 C CA . ALA A 1 327 ? -2.045 32.5 11.664 1 89.56 327 ALA A CA 1
ATOM 2369 C C . ALA A 1 327 ? -1.514 33.906 11.969 1 89.56 327 ALA A C 1
ATOM 2371 O O . ALA A 1 327 ? -2.283 34.812 12.297 1 89.56 327 ALA A O 1
ATOM 2372 N N . VAL A 1 328 ? -0.253 34.062 11.891 1 89.5 328 VAL A N 1
ATOM 2373 C CA . VAL A 1 328 ? 0.364 35.375 12.148 1 89.5 328 VAL A CA 1
ATOM 2374 C C . VAL A 1 328 ? -0.093 36.375 11.094 1 89.5 328 VAL A C 1
ATOM 2376 O O . VAL A 1 328 ? -0.403 37.531 11.422 1 89.5 328 VAL A O 1
ATOM 2379 N N . ALA A 1 329 ? -0.114 35.969 9.859 1 93.44 329 ALA A N 1
ATOM 2380 C CA . ALA A 1 329 ? -0.587 36.844 8.789 1 93.44 329 ALA A CA 1
ATOM 2381 C C . ALA A 1 329 ? -2.023 37.281 9.047 1 93.44 329 ALA A C 1
ATOM 2383 O O . ALA A 1 329 ? -2.334 38.469 8.953 1 93.44 329 ALA A O 1
ATOM 2384 N N . MET A 1 330 ? -2.834 36.406 9.414 1 91.12 330 MET A N 1
ATOM 2385 C CA . MET A 1 330 ? -4.242 36.719 9.656 1 91.12 330 MET A CA 1
ATOM 2386 C C . MET A 1 330 ? -4.406 37.625 10.867 1 91.12 330 MET A C 1
ATOM 2388 O O . MET A 1 330 ? -5.191 38.594 10.828 1 91.12 330 MET A O 1
ATOM 2392 N N . ARG A 1 331 ? -3.688 37.344 11.859 1 88.69 331 ARG A N 1
ATOM 2393 C CA . ARG A 1 331 ? -3.762 38.156 13.07 1 88.69 331 ARG A CA 1
ATOM 2394 C C . ARG A 1 331 ? -3.27 39.594 12.805 1 88.69 331 ARG A C 1
ATOM 2396 O O . ARG A 1 331 ? -3.715 40.531 13.453 1 88.69 331 ARG A O 1
ATOM 2403 N N . SER A 1 332 ? -2.422 39.656 11.859 1 91.94 332 SER A N 1
ATOM 2404 C CA . SER A 1 332 ? -1.856 40.969 11.516 1 91.94 332 SER A CA 1
ATOM 2405 C C . SER A 1 332 ? -2.738 41.688 10.523 1 91.94 332 SER A C 1
ATOM 2407 O O . SER A 1 332 ? -2.393 42.781 10.07 1 91.94 332 SER A O 1
ATOM 2409 N N . GLY A 1 333 ? -3.814 41 10.133 1 91.5 333 GLY A N 1
ATOM 2410 C CA . GLY A 1 333 ? -4.816 41.688 9.336 1 91.5 333 GLY A CA 1
ATOM 2411 C C . GLY A 1 333 ? -4.758 41.344 7.863 1 91.5 333 GLY A C 1
ATOM 2412 O O . GLY A 1 333 ? -5.363 42.031 7.035 1 91.5 333 GLY A O 1
ATOM 2413 N N . ALA A 1 334 ? -4.09 40.344 7.535 1 94.75 334 ALA A N 1
ATOM 2414 C CA . ALA A 1 334 ? -3.965 39.969 6.129 1 94.75 334 ALA A CA 1
ATOM 2415 C C . ALA A 1 334 ? -5.336 39.719 5.504 1 94.75 334 ALA A C 1
ATOM 2417 O O . ALA A 1 334 ? -6.211 39.094 6.121 1 94.75 334 ALA A O 1
ATOM 2418 N N . LYS A 1 335 ? -5.469 40.219 4.25 1 93.31 335 LYS A N 1
ATOM 2419 C CA . LYS A 1 335 ? -6.742 40.062 3.561 1 93.31 335 LYS A CA 1
ATOM 2420 C C . LYS A 1 335 ? -6.578 39.25 2.279 1 93.31 335 LYS A C 1
ATOM 2422 O O . LYS A 1 335 ? -7.52 38.594 1.83 1 93.31 335 LYS A O 1
ATOM 2427 N N . THR A 1 336 ? -5.434 39.438 1.688 1 94.5 336 THR A N 1
ATOM 2428 C CA . THR A 1 336 ? -5.207 38.781 0.415 1 94.5 336 THR A CA 1
ATOM 2429 C C . THR A 1 336 ? -3.768 38.281 0.315 1 94.5 336 THR A C 1
ATOM 2431 O O . THR A 1 336 ? -2.969 38.469 1.23 1 94.5 336 THR A O 1
ATOM 2434 N N . GLN A 1 337 ? -3.469 37.656 -0.823 1 95.06 337 GLN A N 1
ATOM 2435 C CA . GLN A 1 337 ? -2.135 37.125 -1.072 1 95.06 337 GLN A CA 1
ATOM 2436 C C . GLN A 1 337 ? -1.125 38.25 -1.305 1 95.06 337 GLN A C 1
ATOM 2438 O O . GLN A 1 337 ? 0.082 38 -1.354 1 95.06 337 GLN A O 1
ATOM 2443 N N . LEU A 1 338 ? -1.599 39.438 -1.362 1 96.19 338 LEU A N 1
ATOM 2444 C CA . LEU A 1 338 ? -0.677 40.562 -1.452 1 96.19 338 LEU A CA 1
ATOM 2445 C C . LEU A 1 338 ? 0.247 40.594 -0.239 1 96.19 338 LEU A C 1
ATOM 2447 O O . LEU A 1 338 ? 1.389 41.062 -0.34 1 96.19 338 LEU A O 1
ATOM 2451 N N . THR A 1 339 ? -0.241 40.125 0.871 1 96.69 339 THR A N 1
ATOM 2452 C CA . THR A 1 339 ? 0.593 40 2.061 1 96.69 339 THR A CA 1
ATOM 2453 C C . THR A 1 339 ? 1.864 39.219 1.746 1 96.69 339 THR A C 1
ATOM 2455 O O . THR A 1 339 ? 2.965 39.625 2.102 1 96.69 339 THR A O 1
ATOM 2458 N N . GLY A 1 340 ? 1.708 38.094 1.076 1 97.12 340 GLY A N 1
ATOM 2459 C CA . GLY A 1 340 ? 2.846 37.281 0.674 1 97.12 340 GLY A CA 1
ATOM 2460 C C . GLY A 1 340 ? 3.738 37.969 -0.344 1 97.12 340 GLY A C 1
ATOM 2461 O O . GLY A 1 340 ? 4.961 37.844 -0.288 1 97.12 340 GLY A O 1
ATOM 2462 N N . VAL A 1 341 ? 3.16 38.656 -1.249 1 97.75 341 VAL A N 1
ATOM 2463 C CA . VAL A 1 341 ? 3.902 39.375 -2.279 1 97.75 341 VAL A CA 1
ATOM 2464 C C . VAL A 1 341 ? 4.762 40.469 -1.637 1 97.75 341 VAL A C 1
ATOM 2466 O O . VAL A 1 341 ? 5.91 40.688 -2.035 1 97.75 341 VAL A O 1
ATOM 2469 N N . VAL A 1 342 ? 4.191 41.125 -0.681 1 97.62 342 VAL A N 1
ATOM 2470 C CA . VAL A 1 342 ? 4.941 42.125 0.06 1 97.62 342 VAL A CA 1
ATOM 2471 C C . VAL A 1 342 ? 6.125 41.469 0.771 1 97.62 342 VAL A C 1
ATOM 2473 O O . VAL A 1 342 ? 7.238 42 0.743 1 97.62 342 VAL A O 1
ATOM 2476 N N . GLY A 1 343 ? 5.836 40.375 1.417 1 97.31 343 GLY A N 1
ATOM 2477 C CA . GLY A 1 343 ? 6.926 39.625 2.035 1 97.31 343 GLY A CA 1
ATOM 2478 C C . GLY A 1 343 ? 8.031 39.281 1.062 1 97.31 343 GLY A C 1
ATOM 2479 O O . GLY A 1 343 ? 9.211 39.469 1.348 1 97.31 343 GLY A O 1
ATOM 2480 N N . ALA A 1 344 ? 7.668 38.781 -0.103 1 98.19 344 ALA A N 1
ATOM 2481 C CA . ALA A 1 344 ? 8.625 38.406 -1.143 1 98.19 344 ALA A CA 1
ATOM 2482 C C . ALA A 1 344 ? 9.438 39.625 -1.589 1 98.19 344 ALA A C 1
ATOM 2484 O O . ALA A 1 344 ? 10.656 39.531 -1.751 1 98.19 344 ALA A O 1
ATOM 2485 N N . ALA A 1 345 ? 8.805 40.688 -1.776 1 97.88 345 ALA A N 1
ATOM 2486 C CA . ALA A 1 345 ? 9.461 41.906 -2.227 1 97.88 345 ALA A CA 1
ATOM 2487 C C . ALA A 1 345 ? 10.461 42.406 -1.188 1 97.88 345 ALA A C 1
ATOM 2489 O O . ALA A 1 345 ? 11.555 42.875 -1.536 1 97.88 345 ALA A O 1
ATOM 2490 N N . LEU A 1 346 ? 10.07 42.344 0.007 1 97 346 LEU A N 1
ATOM 2491 C CA . LEU A 1 346 ? 10.938 42.844 1.068 1 97 346 LEU A CA 1
ATOM 2492 C C . LEU A 1 346 ? 12.18 41.969 1.202 1 97 346 LEU A C 1
ATOM 2494 O O . LEU A 1 346 ? 13.281 42.469 1.438 1 97 346 LEU A O 1
ATOM 2498 N N . ILE A 1 347 ? 12.008 40.688 1.121 1 97 347 ILE A N 1
ATOM 2499 C CA . ILE A 1 347 ? 13.164 39.781 1.163 1 97 347 ILE A CA 1
ATOM 2500 C C . ILE A 1 347 ? 14.07 40.062 -0.036 1 97 347 ILE A C 1
ATOM 2502 O O . ILE A 1 347 ? 15.289 40.094 0.1 1 97 347 ILE A O 1
ATOM 2506 N N . LEU A 1 348 ? 13.484 40.219 -1.208 1 96.75 348 LEU A N 1
ATOM 2507 C CA . LEU A 1 348 ? 14.25 40.531 -2.404 1 96.75 348 LEU A CA 1
ATOM 2508 C C . LEU A 1 348 ? 15.023 41.844 -2.229 1 96.75 348 LEU A C 1
ATOM 2510 O O . LEU A 1 348 ? 16.203 41.938 -2.582 1 96.75 348 LEU A O 1
ATOM 2514 N N . LEU A 1 349 ? 14.375 42.844 -1.685 1 96.06 349 LEU A N 1
ATOM 2515 C CA . LEU A 1 349 ? 15.016 44.125 -1.44 1 96.06 349 LEU A CA 1
ATOM 2516 C C . LEU A 1 349 ? 16.172 43.969 -0.445 1 96.06 349 LEU A C 1
ATOM 2518 O O . LEU A 1 349 ? 17.203 44.625 -0.587 1 96.06 349 LEU A O 1
ATOM 2522 N N . MET A 1 350 ? 15.859 43.156 0.532 1 93.38 350 MET A N 1
ATOM 2523 C CA . MET A 1 350 ? 16.906 42.906 1.51 1 93.38 350 MET A CA 1
ATOM 2524 C C . MET A 1 350 ? 18.141 42.281 0.838 1 93.38 350 MET A C 1
ATOM 2526 O O . MET A 1 350 ? 19.266 42.688 1.116 1 93.38 350 MET A O 1
ATOM 2530 N N . LEU A 1 351 ? 18 41.375 -0.054 1 93.94 351 LEU A N 1
ATOM 2531 C CA . LEU A 1 351 ? 19.094 40.719 -0.75 1 93.94 351 LEU A CA 1
ATOM 2532 C C . LEU A 1 351 ? 19.812 41.688 -1.683 1 93.94 351 LEU A C 1
ATOM 2534 O O . LEU A 1 351 ? 21.031 41.594 -1.864 1 93.94 351 LEU A O 1
ATOM 2538 N N . LEU A 1 352 ? 19.125 42.656 -2.256 1 93.88 352 LEU A N 1
ATOM 2539 C CA . LEU A 1 352 ? 19.688 43.562 -3.248 1 93.88 352 LEU A CA 1
ATOM 2540 C C . LEU A 1 352 ? 20.375 44.75 -2.574 1 93.88 352 LEU A C 1
ATOM 2542 O O . LEU A 1 352 ? 21.391 45.219 -3.055 1 93.88 352 LEU A O 1
ATOM 2546 N N . LEU A 1 353 ? 19.859 45.156 -1.37 1 93.38 353 LEU A N 1
ATOM 2547 C CA . LEU A 1 353 ? 20.297 46.438 -0.819 1 93.38 353 LEU A CA 1
ATOM 2548 C C . LEU A 1 353 ? 21.125 46.219 0.443 1 93.38 353 LEU A C 1
ATOM 2550 O O . LEU A 1 353 ? 22.031 47 0.729 1 93.38 353 LEU A O 1
ATOM 2554 N N . VAL A 1 354 ? 20.766 45.188 1.207 1 91 354 VAL A N 1
ATOM 2555 C CA . VAL A 1 354 ? 21.453 45.062 2.488 1 91 354 VAL A CA 1
ATOM 2556 C C . VAL A 1 354 ? 21.734 43.594 2.77 1 91 354 VAL A C 1
ATOM 2558 O O . VAL A 1 354 ? 21.344 43.062 3.816 1 91 354 VAL A O 1
ATOM 2561 N N . PRO A 1 355 ? 22.484 43 1.978 1 83.44 355 PRO A N 1
ATOM 2562 C CA . PRO A 1 355 ? 22.734 41.594 2.168 1 83.44 355 PRO A CA 1
ATOM 2563 C C . PRO A 1 355 ? 23.5 41.281 3.457 1 83.44 355 PRO A C 1
ATOM 2565 O O . PRO A 1 355 ? 23.484 40.156 3.943 1 83.44 355 PRO A O 1
ATOM 2568 N N . GLY A 1 356 ? 24.219 42.281 4.055 1 87.81 356 GLY A N 1
ATOM 2569 C CA . GLY A 1 356 ? 25 42.094 5.273 1 87.81 356 GLY A CA 1
ATOM 2570 C C . GLY A 1 356 ? 24.172 42.25 6.535 1 87.81 356 GLY A C 1
ATOM 2571 O O . GLY A 1 356 ? 24.688 42.094 7.645 1 87.81 356 GLY A O 1
ATOM 2572 N N . LEU A 1 357 ? 22.953 42.406 6.352 1 86.5 357 LEU A N 1
ATOM 2573 C CA . LEU A 1 357 ? 22.078 42.656 7.492 1 86.5 357 LEU A CA 1
ATOM 2574 C C . LEU A 1 357 ? 22.141 41.469 8.484 1 86.5 357 LEU A C 1
ATOM 2576 O O . LEU A 1 357 ? 22.094 41.688 9.695 1 86.5 357 LEU A O 1
ATOM 2580 N N . LEU A 1 358 ? 22.25 40.25 7.957 1 90.31 358 LEU A N 1
ATOM 2581 C CA . LEU A 1 358 ? 22.172 39.062 8.805 1 90.31 358 LEU A CA 1
ATOM 2582 C C . LEU A 1 358 ? 23.547 38.438 9.008 1 90.31 358 LEU A C 1
ATOM 2584 O O . LEU A 1 358 ? 23.656 37.312 9.469 1 90.31 358 LEU A O 1
ATOM 2588 N N . ARG A 1 359 ? 24.625 39.156 8.773 1 91.88 359 ARG A N 1
ATOM 2589 C CA . ARG A 1 359 ? 26 38.656 8.805 1 91.88 359 ARG A CA 1
ATOM 2590 C C . ARG A 1 359 ? 26.375 38.188 10.203 1 91.88 359 ARG A C 1
ATOM 2592 O O . ARG A 1 359 ? 27.109 37.219 10.359 1 91.88 359 ARG A O 1
ATOM 2599 N N . ASN A 1 360 ? 25.812 38.875 11.227 1 94.06 360 ASN A N 1
ATOM 2600 C CA . ASN A 1 360 ? 26.203 38.594 12.602 1 94.06 360 ASN A CA 1
ATOM 2601 C C . ASN A 1 360 ? 25.172 37.688 13.297 1 94.06 360 ASN A C 1
ATOM 2603 O O . ASN A 1 360 ? 25.156 37.594 14.523 1 94.06 360 ASN A O 1
ATOM 2607 N N . MET A 1 361 ? 24.344 37.062 12.531 1 94.94 361 MET A N 1
ATOM 2608 C CA . MET A 1 361 ? 23.375 36.125 13.117 1 94.94 361 MET A CA 1
ATOM 2609 C C . MET A 1 361 ? 24.062 34.844 13.547 1 94.94 361 MET A C 1
ATOM 2611 O O . MET A 1 361 ? 24.672 34.156 12.719 1 94.94 361 MET A O 1
ATOM 2615 N N . PRO A 1 362 ? 24 34.531 14.867 1 96.5 362 PRO A N 1
ATOM 2616 C CA . PRO A 1 362 ? 24.641 33.281 15.336 1 96.5 362 PRO A CA 1
ATOM 2617 C C . PRO A 1 362 ? 23.953 32.031 14.836 1 96.5 362 PRO A C 1
ATOM 2619 O O . PRO A 1 362 ? 22.719 31.984 14.805 1 96.5 362 PRO A O 1
ATOM 2622 N N . GLN A 1 363 ? 24.688 31.047 14.531 1 96 363 GLN A N 1
ATOM 2623 C CA . GLN A 1 363 ? 24.156 29.766 14.078 1 96 363 GLN A CA 1
ATOM 2624 C C . GLN A 1 363 ? 23.297 29.109 15.156 1 96 363 GLN A C 1
ATOM 2626 O O . GLN A 1 363 ? 22.25 28.531 14.852 1 96 363 GLN A O 1
ATOM 2631 N N . PRO A 1 364 ? 23.594 29.203 16.391 1 97.44 364 PRO A N 1
ATOM 2632 C CA . PRO A 1 364 ? 22.734 28.609 17.422 1 97.44 364 PRO A CA 1
ATOM 2633 C C . PRO A 1 364 ? 21.344 29.219 17.469 1 97.44 364 PRO A C 1
ATOM 2635 O O . PRO A 1 364 ? 20.391 28.578 17.922 1 97.44 364 PRO A O 1
ATOM 2638 N N . THR A 1 365 ? 21.234 30.469 17.031 1 96.81 365 THR A N 1
ATOM 2639 C CA . THR A 1 365 ? 19.922 31.094 16.969 1 96.81 365 THR A CA 1
ATOM 2640 C C . THR A 1 365 ? 19.047 30.391 15.938 1 96.81 365 THR A C 1
ATOM 2642 O O . THR A 1 365 ? 17.859 30.172 16.172 1 96.81 365 THR A O 1
ATOM 2645 N N . LEU A 1 366 ? 19.625 30.047 14.82 1 95.31 366 LEU A N 1
ATOM 2646 C CA . LEU A 1 366 ? 18.875 29.312 13.797 1 95.31 366 LEU A CA 1
ATOM 2647 C C . LEU A 1 366 ? 18.453 27.938 14.312 1 95.31 366 LEU A C 1
ATOM 2649 O O . LEU A 1 366 ? 17.328 27.484 14.039 1 95.31 366 LEU A O 1
ATOM 2653 N N . ALA A 1 367 ? 19.312 27.297 15.039 1 97.25 367 ALA A N 1
ATOM 2654 C CA . ALA A 1 367 ? 18.953 26.031 15.664 1 97.25 367 ALA A CA 1
ATOM 2655 C C . ALA A 1 367 ? 17.797 26.188 16.641 1 97.25 367 ALA A C 1
ATOM 2657 O O . ALA A 1 367 ? 16.906 25.344 16.703 1 97.25 367 ALA A O 1
ATOM 2658 N N . ALA A 1 368 ? 17.859 27.281 17.406 1 97.56 368 ALA A N 1
ATOM 2659 C CA . ALA A 1 368 ? 16.797 27.562 18.375 1 97.56 368 ALA A CA 1
ATOM 2660 C C . ALA A 1 368 ? 15.453 27.734 17.672 1 97.56 368 ALA A C 1
ATOM 2662 O O . ALA A 1 368 ? 14.43 27.234 18.141 1 97.56 368 ALA A O 1
ATOM 2663 N N . VAL A 1 369 ? 15.492 28.422 16.594 1 94.81 369 VAL A N 1
ATOM 2664 C CA . VAL A 1 369 ? 14.281 28.641 15.812 1 94.81 369 VAL A CA 1
ATOM 2665 C C . VAL A 1 369 ? 13.695 27.312 15.375 1 94.81 369 VAL A C 1
ATOM 2667 O O . VAL A 1 369 ? 12.484 27.078 15.516 1 94.81 369 VAL A O 1
ATOM 2670 N N . VAL A 1 370 ? 14.477 26.375 14.922 1 95.38 370 VAL A N 1
ATOM 2671 C CA . VAL A 1 370 ? 14.039 25.078 14.422 1 95.38 370 VAL A CA 1
ATOM 2672 C C . VAL A 1 370 ? 13.531 24.234 15.578 1 95.38 370 VAL A C 1
ATOM 2674 O O . VAL A 1 370 ? 12.523 23.531 15.438 1 95.38 370 VAL A O 1
ATOM 2677 N N . ILE A 1 371 ? 14.211 24.328 16.656 1 97.12 371 ILE A N 1
ATOM 2678 C CA . ILE A 1 371 ? 13.82 23.531 17.812 1 97.12 371 ILE A CA 1
ATOM 2679 C C . ILE A 1 371 ? 12.438 23.969 18.297 1 97.12 371 ILE A C 1
ATOM 2681 O O . ILE A 1 371 ? 11.57 23.141 18.547 1 97.12 371 ILE A O 1
ATOM 2685 N N . VAL A 1 372 ? 12.219 25.281 18.406 1 95.06 372 VAL A N 1
ATOM 2686 C CA . VAL A 1 372 ? 10.922 25.797 18.859 1 95.06 372 VAL A CA 1
ATOM 2687 C C . VAL A 1 372 ? 9.836 25.391 17.859 1 95.06 372 VAL A C 1
ATOM 2689 O O . VAL A 1 372 ? 8.734 25 18.266 1 95.06 372 VAL A O 1
ATOM 2692 N N . ALA A 1 373 ? 10.125 25.438 16.641 1 91.25 373 ALA A N 1
ATOM 2693 C CA . ALA A 1 373 ? 9.18 25.016 15.617 1 91.25 373 ALA A CA 1
ATOM 2694 C C . ALA A 1 373 ? 8.852 23.531 15.758 1 91.25 373 ALA A C 1
ATOM 2696 O O . ALA A 1 373 ? 7.703 23.125 15.562 1 91.25 373 ALA A O 1
ATOM 2697 N N . SER A 1 374 ? 9.852 22.719 16.031 1 93.88 374 SER A N 1
ATOM 2698 C CA . SER A 1 374 ? 9.648 21.281 16.156 1 93.88 374 SER A CA 1
ATOM 2699 C C . SER A 1 374 ? 8.758 20.938 17.344 1 93.88 374 SER A C 1
ATOM 2701 O O . SER A 1 374 ? 7.996 19.969 17.312 1 93.88 374 SER A O 1
ATOM 2703 N N . LEU A 1 375 ? 8.805 21.781 18.391 1 93.38 375 LEU A N 1
ATOM 2704 C CA . LEU A 1 375 ? 7.961 21.562 19.562 1 93.38 375 LEU A CA 1
ATOM 2705 C C . LEU A 1 375 ? 6.488 21.766 19.203 1 93.38 375 LEU A C 1
ATOM 2707 O O . LEU A 1 375 ? 5.617 21.125 19.812 1 93.38 375 LEU A O 1
ATOM 2711 N N . SER A 1 376 ? 6.266 22.531 18.281 1 89.12 376 SER A N 1
ATOM 2712 C CA . SER A 1 376 ? 4.887 22.766 17.875 1 89.12 376 SER A CA 1
ATOM 2713 C C . SER A 1 376 ? 4.344 21.609 17.047 1 89.12 376 SER A C 1
ATOM 2715 O O . SER A 1 376 ? 3.131 21.453 16.906 1 89.12 376 SER A O 1
ATOM 2717 N N . LEU A 1 377 ? 5.215 20.828 16.5 1 89.12 377 LEU A N 1
ATOM 2718 C CA . LEU A 1 377 ? 4.816 19.672 15.711 1 89.12 377 LEU A CA 1
ATOM 2719 C C . LEU A 1 377 ? 4.348 18.531 16.609 1 89.12 377 LEU A C 1
ATOM 2721 O O . LEU A 1 377 ? 3.49 17.734 16.219 1 89.12 377 LEU A O 1
ATOM 2725 N N . ALA A 1 378 ? 4.91 18.484 17.797 1 93.38 378 ALA A N 1
ATOM 2726 C CA . ALA A 1 378 ? 4.629 17.391 18.719 1 93.38 378 ALA A CA 1
ATOM 2727 C C . ALA A 1 378 ? 3.23 17.516 19.312 1 93.38 378 ALA A C 1
ATOM 2729 O O . ALA A 1 378 ? 2.803 18.625 19.672 1 93.38 378 ALA A O 1
ATOM 2730 N N . ASP A 1 379 ? 2.49 16.484 19.297 1 93.81 379 ASP A N 1
ATOM 2731 C CA . ASP A 1 379 ? 1.157 16.453 19.891 1 93.81 379 ASP A CA 1
ATOM 2732 C C . ASP A 1 379 ? 1.057 15.344 20.938 1 93.81 379 ASP A C 1
ATOM 2734 O O . ASP A 1 379 ? 0.409 14.32 20.719 1 93.81 379 ASP A O 1
ATOM 2738 N N . LEU A 1 380 ? 1.55 15.586 22.109 1 94.5 380 LEU A N 1
ATOM 2739 C CA . LEU A 1 380 ? 1.559 14.602 23.188 1 94.5 380 LEU A CA 1
ATOM 2740 C C . LEU A 1 380 ? 0.157 14.406 23.75 1 94.5 380 LEU A C 1
ATOM 2742 O O . LEU A 1 380 ? -0.185 13.312 24.203 1 94.5 380 LEU A O 1
ATOM 2746 N N . SER A 1 381 ? -0.622 15.477 23.719 1 94.25 381 SER A N 1
ATOM 2747 C CA . SER A 1 381 ? -2.004 15.367 24.172 1 94.25 381 SER A CA 1
ATOM 2748 C C . SER A 1 381 ? -2.805 14.43 23.281 1 94.25 381 SER A C 1
ATOM 2750 O O . SER A 1 381 ? -3.66 13.68 23.75 1 94.25 381 SER A O 1
ATOM 2752 N N . GLY A 1 382 ? -2.492 14.562 21.984 1 93.38 382 GL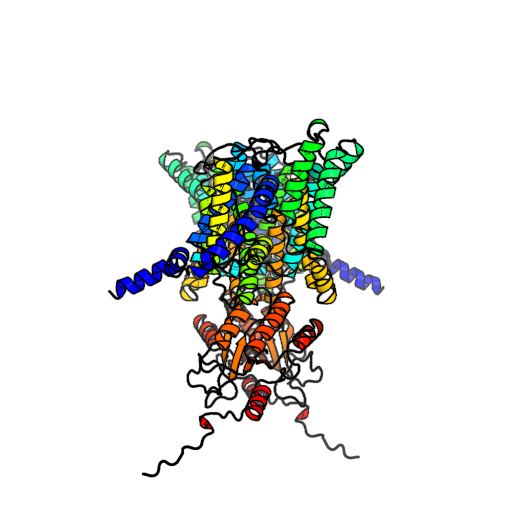Y A N 1
ATOM 2753 C CA . GLY A 1 382 ? -3.145 13.656 21.047 1 93.38 382 GLY A CA 1
ATOM 2754 C C . GLY A 1 382 ? -2.805 12.203 21.297 1 93.38 382 GLY A C 1
ATOM 2755 O O . GLY A 1 382 ? -3.666 11.328 21.172 1 93.38 382 GLY A O 1
ATOM 2756 N N . VAL A 1 383 ? -1.571 11.898 21.734 1 95.69 383 VAL A N 1
ATOM 2757 C CA . VAL A 1 383 ? -1.134 10.539 22.031 1 95.69 383 VAL A CA 1
ATOM 2758 C C . VAL A 1 383 ? -1.91 9.992 23.219 1 95.69 383 VAL A C 1
ATOM 2760 O O . VAL A 1 383 ? -2.389 8.859 23.203 1 95.69 383 VAL A O 1
ATOM 2763 N N . LYS A 1 384 ? -2.027 10.859 24.234 1 95.25 384 LYS A N 1
ATOM 2764 C CA . LYS A 1 384 ? -2.752 10.461 25.438 1 95.25 384 LYS A CA 1
ATOM 2765 C C . LYS A 1 384 ? -4.227 10.203 25.141 1 95.25 384 LYS A C 1
ATOM 2767 O O . LYS A 1 384 ? -4.82 9.266 25.672 1 95.25 384 LYS A O 1
ATOM 2772 N N . ARG A 1 385 ? -4.793 11.031 24.312 1 92 385 ARG A N 1
ATOM 2773 C CA . ARG A 1 385 ? -6.188 10.867 23.922 1 92 385 ARG A CA 1
ATOM 2774 C C . ARG A 1 385 ? -6.402 9.547 23.188 1 92 385 ARG A C 1
ATOM 2776 O O . ARG A 1 385 ? -7.391 8.852 23.422 1 92 385 ARG A O 1
ATOM 2783 N N . LEU A 1 386 ? -5.512 9.242 22.281 1 92.81 386 LEU A N 1
ATOM 2784 C CA . LEU A 1 386 ? -5.613 7.996 21.531 1 92.81 386 LEU A CA 1
ATOM 2785 C C . LEU A 1 386 ? -5.547 6.789 22.453 1 92.81 386 LEU A C 1
ATOM 2787 O O . LEU A 1 386 ? -6.262 5.801 22.25 1 92.81 386 LEU A O 1
ATOM 2791 N N . TRP A 1 387 ? -4.652 6.898 23.531 1 92.19 387 TRP A N 1
ATOM 2792 C CA . TRP A 1 387 ? -4.512 5.82 24.5 1 92.19 387 TRP A CA 1
ATOM 2793 C C . TRP A 1 387 ? -5.828 5.57 25.219 1 92.19 387 TRP A C 1
ATOM 2795 O O . TRP A 1 387 ? -6.188 4.422 25.5 1 92.19 387 TRP A O 1
ATOM 2805 N N . ARG A 1 388 ? -6.59 6.605 25.469 1 88.88 388 ARG A N 1
ATOM 2806 C CA . ARG A 1 388 ? -7.844 6.523 26.203 1 88.88 388 ARG A CA 1
ATOM 2807 C C . ARG A 1 388 ? -8.992 6.09 25.297 1 88.88 388 ARG A C 1
ATOM 2809 O O . ARG A 1 388 ? -9.914 5.402 25.75 1 88.88 388 ARG A O 1
ATOM 2816 N N . GLN A 1 389 ? -8.945 6.492 24.109 1 88.5 389 GLN A N 1
ATOM 2817 C CA . GLN A 1 389 ? -10.078 6.289 23.219 1 88.5 389 GLN A CA 1
ATOM 2818 C C . GLN A 1 389 ? -10.031 4.902 22.578 1 88.5 389 GLN A C 1
ATOM 2820 O O . GLN A 1 389 ? -11.039 4.188 22.562 1 88.5 389 GLN A O 1
ATOM 2825 N N . ARG A 1 390 ? -8.906 4.574 21.984 1 90 390 ARG A N 1
ATOM 2826 C CA . ARG A 1 390 ? -8.805 3.312 21.25 1 90 390 ARG A CA 1
ATOM 2827 C C . ARG A 1 390 ? -7.367 2.811 21.219 1 90 390 ARG A C 1
ATOM 2829 O O . ARG A 1 390 ? -6.539 3.334 20.469 1 90 390 ARG A O 1
ATOM 2836 N N . ARG A 1 391 ? -7.109 1.695 21.734 1 89.31 391 ARG A N 1
ATOM 2837 C CA . ARG A 1 391 ? -5.766 1.158 21.922 1 89.31 391 ARG A CA 1
ATOM 2838 C C . ARG A 1 391 ? -5.125 0.805 20.578 1 89.31 391 ARG A C 1
ATOM 2840 O O . ARG A 1 391 ? -3.92 0.979 20.406 1 89.31 391 ARG A O 1
ATOM 2847 N N . VAL A 1 392 ? -5.91 0.321 19.656 1 86.75 392 VAL A N 1
ATOM 2848 C CA . VAL A 1 392 ? -5.367 -0.053 18.359 1 86.75 392 VAL A CA 1
ATOM 2849 C C . VAL A 1 392 ? -4.812 1.185 17.656 1 86.75 392 VAL A C 1
ATOM 2851 O O . VAL A 1 392 ? -3.77 1.118 17 1 86.75 392 VAL A O 1
ATOM 2854 N N . GLU A 1 393 ? -5.484 2.229 17.828 1 90.56 393 GLU A N 1
ATOM 2855 C CA . GLU A 1 393 ? -5.027 3.471 17.203 1 90.56 393 GLU A CA 1
ATOM 2856 C C . GLU A 1 393 ? -3.783 4.012 17.906 1 90.56 393 GLU A C 1
ATOM 2858 O O . GLU A 1 393 ? -2.918 4.613 17.266 1 90.56 393 GLU A O 1
ATOM 2863 N N . PHE A 1 394 ? -3.73 3.787 19.203 1 94.25 394 PHE A N 1
ATOM 2864 C CA . PHE A 1 394 ? -2.523 4.145 19.938 1 94.25 394 PHE A CA 1
ATOM 2865 C C . PHE A 1 394 ? -1.323 3.355 19.422 1 94.25 394 PHE A C 1
ATOM 2867 O O . PHE A 1 394 ? -0.239 3.914 19.25 1 94.25 394 PHE A O 1
ATOM 2874 N N . ILE A 1 395 ? -1.499 2.109 19.156 1 93.5 395 ILE A N 1
ATOM 2875 C CA . ILE A 1 395 ? -0.429 1.254 18.656 1 93.5 395 ILE A CA 1
ATOM 2876 C C . ILE A 1 395 ? 0.011 1.729 17.281 1 93.5 395 ILE A C 1
ATOM 2878 O O . ILE A 1 395 ? 1.206 1.751 16.969 1 93.5 395 ILE A O 1
ATOM 2882 N N . LEU A 1 396 ? -0.948 2.113 16.5 1 92 396 LEU A N 1
ATOM 2883 C CA . LEU A 1 396 ? -0.63 2.641 15.172 1 92 396 LEU A CA 1
ATOM 2884 C C . LEU A 1 396 ? 0.192 3.92 15.281 1 92 396 LEU A C 1
ATOM 2886 O O . LEU A 1 396 ? 1.155 4.109 14.531 1 92 396 LEU A O 1
ATOM 2890 N N . CYS A 1 397 ? -0.198 4.762 16.172 1 95.81 397 CYS A N 1
ATOM 2891 C CA . CYS A 1 397 ? 0.522 6 16.438 1 95.81 397 CYS A CA 1
ATOM 2892 C C . CYS A 1 397 ? 1.962 5.715 16.844 1 95.81 397 CYS A C 1
ATOM 2894 O O . CYS A 1 397 ? 2.896 6.297 16.297 1 95.81 397 CYS A O 1
ATOM 2896 N N . MET A 1 398 ? 2.119 4.77 17.719 1 97.31 398 MET A N 1
ATOM 2897 C CA . MET A 1 398 ? 3.447 4.43 18.234 1 97.31 398 MET A CA 1
ATOM 2898 C C . MET A 1 398 ? 4.289 3.775 17.141 1 97.31 398 MET A C 1
ATOM 2900 O O . MET A 1 398 ? 5.504 3.992 17.062 1 97.31 398 MET A O 1
ATOM 2904 N N . ALA A 1 399 ? 3.676 2.971 16.344 1 95.69 399 ALA A N 1
ATOM 2905 C CA . ALA A 1 399 ? 4.395 2.336 15.242 1 95.69 399 ALA A CA 1
ATOM 2906 C C . ALA A 1 399 ? 4.918 3.377 14.258 1 95.69 399 ALA A C 1
ATOM 2908 O O . ALA A 1 399 ? 6.043 3.262 13.766 1 95.69 399 ALA A O 1
ATOM 2909 N N . ALA A 1 400 ? 4.098 4.312 13.945 1 95.5 400 ALA A N 1
ATOM 2910 C CA . ALA A 1 400 ? 4.531 5.398 13.062 1 95.5 400 ALA A CA 1
ATOM 2911 C C . ALA A 1 400 ? 5.68 6.188 13.695 1 95.5 400 ALA A C 1
ATOM 2913 O O . ALA A 1 400 ? 6.645 6.543 13.008 1 95.5 400 ALA A O 1
ATOM 2914 N N . PHE A 1 401 ? 5.574 6.484 15.023 1 97.38 401 PHE A N 1
ATOM 2915 C CA . PHE A 1 401 ? 6.621 7.168 15.766 1 97.38 401 PHE A CA 1
ATOM 2916 C C . PHE A 1 401 ? 7.934 6.398 15.688 1 97.38 401 PHE A C 1
ATOM 2918 O O . PHE A 1 401 ? 8.977 6.973 15.375 1 97.38 401 PHE A O 1
ATOM 2925 N N . LEU A 1 402 ? 7.855 5.117 15.891 1 96.81 402 LEU A N 1
ATOM 2926 C CA . LEU A 1 402 ? 9.039 4.27 15.875 1 96.81 402 LEU A CA 1
ATOM 2927 C C . LEU A 1 402 ? 9.609 4.145 14.469 1 96.81 402 LEU A C 1
ATOM 2929 O O . LEU A 1 402 ? 10.828 4.023 14.297 1 96.81 402 LEU A O 1
ATOM 2933 N N . GLY A 1 403 ? 8.719 4.125 13.469 1 95.12 403 GLY A N 1
ATOM 2934 C CA . GLY A 1 403 ? 9.188 4.125 12.094 1 95.12 403 GLY A CA 1
ATOM 2935 C C . GLY A 1 403 ? 10.102 5.297 11.781 1 95.12 403 GLY A C 1
ATOM 2936 O O . GLY A 1 403 ? 11.156 5.121 11.164 1 95.12 403 GLY A O 1
ATOM 2937 N N . VAL A 1 404 ? 9.734 6.438 12.266 1 94.69 404 VAL A N 1
ATOM 2938 C CA . VAL A 1 404 ? 10.547 7.633 12.039 1 94.69 404 VAL A CA 1
ATOM 2939 C C . VAL A 1 404 ? 11.812 7.57 12.891 1 94.69 404 VAL A C 1
ATOM 2941 O O . VAL A 1 404 ? 12.914 7.805 12.398 1 94.69 404 VAL A O 1
ATOM 2944 N N . ALA A 1 405 ? 11.695 7.184 14.133 1 94.62 405 ALA A N 1
ATOM 2945 C CA . ALA A 1 405 ? 12.789 7.207 15.102 1 94.62 405 ALA A CA 1
ATOM 2946 C C . ALA A 1 405 ? 13.867 6.191 14.734 1 94.62 405 ALA A C 1
ATOM 2948 O O . ALA A 1 405 ? 15.055 6.465 14.883 1 94.62 405 ALA A O 1
ATOM 2949 N N . LEU A 1 406 ? 13.445 5.105 14.156 1 92.75 406 LEU A N 1
ATOM 2950 C CA . LEU A 1 406 ? 14.383 4.012 13.953 1 92.75 406 LEU A CA 1
ATOM 2951 C C . LEU A 1 406 ? 14.867 3.975 12.508 1 92.75 406 LEU A C 1
ATOM 2953 O O . LEU A 1 406 ? 16.016 3.637 12.234 1 92.75 406 LEU A O 1
ATOM 2957 N N . LEU A 1 407 ? 13.992 4.328 11.625 1 90.88 407 LEU A N 1
ATOM 2958 C CA . LEU A 1 407 ? 14.336 4.141 10.219 1 90.88 407 LEU A CA 1
ATOM 2959 C C . LEU A 1 407 ? 14.633 5.48 9.555 1 90.88 407 LEU A C 1
ATOM 2961 O O . LEU A 1 407 ? 15.258 5.523 8.492 1 90.88 407 LEU A O 1
ATOM 2965 N N . GLY A 1 408 ? 14.188 6.512 10.156 1 93.06 408 GLY A N 1
ATOM 2966 C CA . GLY A 1 408 ? 14.336 7.828 9.555 1 93.06 408 GLY A CA 1
ATOM 2967 C C . GLY A 1 408 ? 13.023 8.422 9.07 1 93.06 408 GLY A C 1
ATOM 2968 O O . GLY A 1 408 ? 12.008 7.73 9.039 1 93.06 408 GLY A O 1
ATOM 2969 N N . VAL A 1 409 ? 13.055 9.633 8.672 1 92.69 409 VAL A N 1
ATOM 2970 C CA . VAL A 1 409 ? 11.852 10.406 8.383 1 92.69 409 VAL A CA 1
ATOM 2971 C C . VAL A 1 409 ? 11.242 9.938 7.062 1 92.69 409 VAL A C 1
ATOM 2973 O O . VAL A 1 409 ? 10.023 9.781 6.961 1 92.69 409 VAL A O 1
ATOM 2976 N N . LEU A 1 410 ? 12.055 9.727 6.09 1 90.31 410 LEU A N 1
ATOM 2977 C CA . LEU A 1 410 ? 11.523 9.359 4.781 1 90.31 410 LEU A CA 1
ATOM 2978 C C . LEU A 1 410 ? 10.992 7.93 4.797 1 90.31 410 LEU A C 1
ATOM 2980 O O . LEU A 1 410 ? 9.836 7.688 4.441 1 90.31 410 LEU A O 1
ATOM 2984 N N . PRO A 1 411 ? 11.758 6.906 5.266 1 88.88 411 PRO A N 1
ATOM 2985 C CA . PRO A 1 411 ? 11.148 5.586 5.418 1 88.88 411 PRO A CA 1
ATOM 2986 C C . PRO A 1 411 ? 9.969 5.59 6.387 1 88.88 411 PRO A C 1
ATOM 2988 O O . PRO A 1 411 ? 9.031 4.793 6.234 1 88.88 411 PRO A O 1
ATOM 2991 N N . GLY A 1 412 ? 10.094 6.484 7.332 1 92.88 412 GLY A N 1
ATOM 2992 C CA . GLY A 1 412 ? 9.008 6.598 8.297 1 92.88 412 GLY A CA 1
ATOM 2993 C C . GLY A 1 412 ? 7.672 6.918 7.66 1 92.88 412 GLY A C 1
ATOM 2994 O O . GLY A 1 412 ? 6.637 6.395 8.078 1 92.88 412 GLY A O 1
ATOM 2995 N N . ILE A 1 413 ? 7.688 7.773 6.688 1 91.38 413 ILE A N 1
ATOM 2996 C CA . ILE A 1 413 ? 6.441 8.086 6 1 91.38 413 ILE A CA 1
ATOM 2997 C C . ILE A 1 413 ? 5.938 6.852 5.254 1 91.38 413 ILE A C 1
ATOM 2999 O O . ILE A 1 413 ? 4.73 6.621 5.16 1 91.38 413 ILE A O 1
ATOM 3003 N N . GLY A 1 414 ? 6.859 6.09 4.648 1 90.12 414 GLY A N 1
ATOM 3004 C CA . GLY A 1 414 ? 6.484 4.824 4.039 1 90.12 414 GLY A CA 1
ATOM 3005 C C . GLY A 1 414 ? 5.801 3.873 5.004 1 90.12 414 GLY A C 1
ATOM 3006 O O . GLY A 1 414 ? 4.789 3.256 4.668 1 90.12 414 GLY A O 1
ATOM 3007 N N . VAL A 1 415 ? 6.301 3.842 6.191 1 90.75 415 VAL A N 1
ATOM 3008 C CA . VAL A 1 415 ? 5.723 3 7.234 1 90.75 415 VAL A CA 1
ATOM 3009 C C . VAL A 1 415 ? 4.336 3.52 7.613 1 90.75 415 VAL A C 1
ATOM 3011 O O . VAL A 1 415 ? 3.396 2.738 7.77 1 90.75 415 VAL A O 1
ATOM 3014 N N . ALA A 1 416 ? 4.246 4.766 7.762 1 91.12 416 ALA A N 1
ATOM 3015 C CA . ALA A 1 416 ? 2.963 5.371 8.125 1 91.12 416 ALA A CA 1
ATOM 3016 C C . ALA A 1 416 ? 1.9 5.066 7.07 1 91.12 416 ALA A C 1
ATOM 3018 O O . ALA A 1 416 ? 0.769 4.711 7.406 1 91.12 416 ALA A O 1
ATOM 3019 N N . VAL A 1 417 ? 2.25 5.207 5.875 1 88.12 417 VAL A N 1
ATOM 3020 C CA . VAL A 1 417 ? 1.328 4.93 4.777 1 88.12 417 VAL A CA 1
ATOM 3021 C C . VAL A 1 417 ? 0.966 3.447 4.766 1 88.12 417 VAL A C 1
ATOM 3023 O O . VAL A 1 417 ? -0.207 3.088 4.637 1 88.12 417 VAL A O 1
ATOM 3026 N N . ALA A 1 418 ? 1.986 2.604 4.887 1 87 418 ALA A N 1
ATOM 3027 C CA . ALA A 1 418 ? 1.758 1.16 4.898 1 87 418 ALA A CA 1
ATOM 3028 C C . ALA A 1 418 ? 0.792 0.766 6.012 1 87 418 ALA A C 1
ATOM 3030 O O . ALA A 1 418 ? -0.091 -0.071 5.809 1 87 418 ALA A O 1
ATOM 3031 N N . LEU A 1 419 ? 0.944 1.375 7.148 1 87.62 419 LEU A N 1
ATOM 3032 C CA . LEU A 1 419 ? 0.074 1.096 8.289 1 87.62 419 LEU A CA 1
ATOM 3033 C C . LEU A 1 419 ? -1.35 1.567 8.008 1 87.62 419 LEU A C 1
ATOM 3035 O O . LEU A 1 419 ? -2.314 0.894 8.383 1 87.62 419 LEU A O 1
ATOM 3039 N N . SER A 1 420 ? -1.449 2.686 7.395 1 87.5 420 SER A N 1
ATOM 3040 C CA . SER A 1 420 ? -2.77 3.195 7.039 1 87.5 420 SER A CA 1
ATOM 3041 C C . SER A 1 420 ? -3.463 2.279 6.039 1 87.5 420 SER A C 1
ATOM 3043 O O . SER A 1 420 ? -4.656 1.997 6.168 1 87.5 420 SER A O 1
ATOM 3045 N N . VAL A 1 421 ? -2.701 1.85 5.07 1 84.38 421 VAL A N 1
ATOM 3046 C CA . VAL A 1 421 ? -3.217 0.935 4.059 1 84.38 421 VAL A CA 1
ATOM 3047 C C . VAL A 1 421 ? -3.645 -0.376 4.715 1 84.38 421 VAL A C 1
ATOM 3049 O O . VAL A 1 421 ? -4.723 -0.899 4.426 1 84.38 421 VAL A O 1
ATOM 3052 N N . LEU A 1 422 ? -2.811 -0.853 5.574 1 83.25 422 LEU A N 1
ATOM 3053 C CA . LEU A 1 422 ? -3.115 -2.1 6.27 1 83.25 422 LEU A CA 1
ATOM 3054 C C . LEU A 1 422 ? -4.383 -1.961 7.105 1 83.25 422 LEU A C 1
ATOM 3056 O O . LEU A 1 422 ? -5.176 -2.9 7.199 1 83.25 422 LEU A O 1
ATOM 3060 N N . ASN A 1 423 ? -4.523 -0.838 7.688 1 84.12 423 ASN A N 1
ATOM 3061 C CA . ASN A 1 423 ? -5.711 -0.584 8.492 1 84.12 423 ASN A CA 1
ATOM 3062 C C . ASN A 1 423 ? -6.984 -0.626 7.648 1 84.12 423 ASN A C 1
ATOM 3064 O O . ASN A 1 423 ? -7.988 -1.209 8.062 1 84.12 423 ASN A O 1
ATOM 3068 N N . VAL A 1 424 ? -6.965 -0.045 6.52 1 85.88 424 VAL A N 1
ATOM 3069 C CA . VAL A 1 424 ? -8.117 -0.038 5.617 1 85.88 424 VAL A CA 1
ATOM 3070 C C . VAL A 1 424 ? -8.352 -1.444 5.07 1 85.88 424 VAL A C 1
ATOM 3072 O O . VAL A 1 424 ? -9.492 -1.904 4.996 1 85.88 424 VAL A O 1
ATOM 3075 N N . PHE A 1 425 ? -7.25 -2.076 4.734 1 82.69 425 PHE A N 1
ATOM 3076 C CA . PHE A 1 425 ? -7.355 -3.412 4.164 1 82.69 425 PHE A CA 1
ATOM 3077 C C . PHE A 1 425 ? -7.906 -4.398 5.188 1 82.69 425 PHE A C 1
ATOM 3079 O O . PHE A 1 425 ? -8.656 -5.309 4.84 1 82.69 425 PHE A O 1
ATOM 3086 N N . ARG A 1 426 ? -7.492 -4.285 6.375 1 82.62 426 ARG A N 1
ATOM 3087 C CA . ARG A 1 426 ? -7.98 -5.18 7.422 1 82.62 426 ARG A CA 1
ATOM 3088 C C . ARG A 1 426 ? -9.5 -5.086 7.562 1 82.62 426 ARG A C 1
ATOM 3090 O O . ARG A 1 426 ? -10.172 -6.098 7.746 1 82.62 426 ARG A O 1
ATOM 3097 N N . ARG A 1 427 ? -10.008 -3.93 7.434 1 84.44 427 ARG A N 1
ATOM 3098 C CA . ARG A 1 427 ? -11.445 -3.717 7.531 1 84.44 427 ARG A CA 1
ATOM 3099 C C . ARG A 1 427 ? -12.172 -4.293 6.316 1 84.44 427 ARG A C 1
ATOM 3101 O O . ARG A 1 427 ? -13.297 -4.777 6.43 1 84.44 427 ARG A O 1
ATOM 3108 N N . ALA A 1 428 ? -11.5 -4.16 5.234 1 86.69 428 ALA A N 1
ATOM 3109 C CA . ALA A 1 428 ? -12.078 -4.723 4.02 1 86.69 428 ALA A CA 1
ATOM 3110 C C . ALA A 1 428 ? -12 -6.246 4.027 1 86.69 428 ALA A C 1
ATOM 3112 O O . ALA A 1 428 ? -12.898 -6.922 3.529 1 86.69 428 ALA A O 1
ATOM 3113 N N . TRP A 1 429 ? -10.945 -6.73 4.66 1 86 429 TRP A N 1
ATOM 3114 C CA . TRP A 1 429 ? -10.688 -8.172 4.68 1 86 429 TRP A CA 1
ATOM 3115 C C . TRP A 1 429 ? -11.609 -8.867 5.672 1 86 429 TRP A C 1
ATOM 3117 O O . TRP A 1 429 ? -12.047 -10 5.434 1 86 429 TRP A O 1
ATOM 3127 N N . TRP A 1 430 ? -11.812 -8.195 6.812 1 87.31 430 TRP A N 1
ATOM 3128 C CA . TRP A 1 430 ? -12.648 -8.781 7.859 1 87.31 430 TRP A CA 1
ATOM 3129 C C . TRP A 1 430 ? -13.797 -7.84 8.219 1 87.31 430 TRP A C 1
ATOM 3131 O O . TRP A 1 430 ? -13.859 -7.34 9.344 1 87.31 430 TRP A O 1
ATOM 3141 N N . PRO A 1 431 ? -14.703 -7.777 7.273 1 89.31 431 PRO A N 1
ATOM 3142 C CA . PRO A 1 431 ? -15.844 -6.914 7.602 1 89.31 431 PRO A CA 1
ATOM 3143 C C . PRO A 1 431 ? -16.734 -7.512 8.68 1 89.31 431 PRO A C 1
ATOM 3145 O O . PRO A 1 431 ? -16.625 -8.695 9 1 89.31 431 PRO A O 1
ATOM 3148 N N . TYR A 1 432 ? -17.516 -6.625 9.266 1 90.62 432 TYR A N 1
ATOM 3149 C CA . TYR A 1 432 ? -18.5 -7.086 10.242 1 90.62 432 TYR A CA 1
ATOM 3150 C C . TYR A 1 432 ? -19.5 -8.039 9.602 1 90.62 432 TYR A C 1
ATOM 3152 O O . TYR A 1 432 ? -19.953 -7.809 8.477 1 90.62 432 TYR A O 1
ATOM 3160 N N . GLN A 1 433 ? -19.625 -9.125 10.164 1 93.38 433 GLN A N 1
ATOM 3161 C CA . GLN A 1 433 ? -20.594 -10.109 9.719 1 93.38 433 GLN A CA 1
ATOM 3162 C C . GLN A 1 433 ? -21.422 -10.641 10.898 1 93.38 433 GLN A C 1
ATOM 3164 O O . GLN A 1 433 ? -20.969 -10.602 12.039 1 93.38 433 GLN A O 1
ATOM 3169 N N . ALA A 1 434 ? -22.641 -11.055 10.586 1 93.56 434 ALA A N 1
ATOM 3170 C CA . ALA A 1 434 ? -23.531 -11.477 11.664 1 93.56 434 ALA A CA 1
ATOM 3171 C C . ALA A 1 434 ? -24.516 -12.531 11.18 1 93.56 434 ALA A C 1
ATOM 3173 O O . ALA A 1 434 ? -24.953 -12.5 10.023 1 93.56 434 ALA A O 1
ATOM 3174 N N . GLU A 1 435 ? -24.734 -13.453 12.062 1 95.62 435 GLU A N 1
ATOM 3175 C CA . GLU A 1 435 ? -25.922 -14.297 11.914 1 95.62 435 GLU A CA 1
ATOM 3176 C C . GLU A 1 435 ? -27.156 -13.633 12.516 1 95.62 435 GLU A C 1
ATOM 3178 O O . GLU A 1 435 ? -27.078 -13.039 13.594 1 95.62 435 GLU A O 1
ATOM 3183 N N . LEU A 1 436 ? -28.203 -13.68 11.758 1 94.88 436 LEU A N 1
ATOM 3184 C CA . LEU A 1 436 ? -29.391 -12.953 12.18 1 94.88 436 LEU A CA 1
ATOM 3185 C C . LEU A 1 436 ? -30.469 -13.914 12.703 1 94.88 436 LEU A C 1
ATOM 3187 O O . LEU A 1 436 ? -30.516 -15.078 12.289 1 94.88 436 LEU A O 1
ATOM 3191 N N . GLY A 1 437 ? -31.219 -13.453 13.633 1 93.56 437 GLY A N 1
ATOM 3192 C CA . GLY A 1 437 ? -32.375 -14.133 14.172 1 93.56 437 GLY A CA 1
ATOM 3193 C C . GLY A 1 437 ? -33.562 -13.203 14.445 1 93.56 437 GLY A C 1
ATOM 3194 O O . GLY A 1 437 ? -33.438 -11.984 14.289 1 93.56 437 GLY A O 1
ATOM 3195 N N . ARG A 1 438 ? -34.625 -13.797 14.664 1 91.75 438 ARG A N 1
ATOM 3196 C CA . ARG A 1 438 ? -35.844 -13.023 15 1 91.75 438 ARG A CA 1
ATOM 3197 C C . ARG A 1 438 ? -35.938 -12.781 16.5 1 91.75 438 ARG A C 1
ATOM 3199 O O . ARG A 1 438 ? -36.156 -13.719 17.281 1 91.75 438 ARG A O 1
ATOM 3206 N N . ALA A 1 439 ? -35.75 -11.562 16.875 1 87.69 439 ALA A N 1
ATOM 3207 C CA . ALA A 1 439 ? -35.781 -11.211 18.297 1 87.69 439 ALA A CA 1
ATOM 3208 C C . ALA A 1 439 ? -37.188 -10.844 18.734 1 87.69 439 ALA A C 1
ATOM 3210 O O . ALA A 1 439 ? -37.969 -10.25 17.969 1 87.69 439 ALA A O 1
ATOM 3211 N N . GLU A 1 440 ? -37.469 -11.219 19.953 1 83.5 440 GLU A N 1
ATOM 3212 C CA . GLU A 1 440 ? -38.781 -10.906 20.516 1 83.5 440 GLU A CA 1
ATOM 3213 C C . GLU A 1 440 ? -38.906 -9.414 20.797 1 83.5 440 GLU A C 1
ATOM 3215 O O . GLU A 1 440 ? -38 -8.781 21.312 1 83.5 440 GLU A O 1
ATOM 3220 N N . GLY A 1 441 ? -39.938 -8.867 20.422 1 75.44 441 GLY A N 1
ATOM 3221 C CA . GLY A 1 441 ? -40.25 -7.492 20.781 1 75.44 441 GLY A CA 1
ATOM 3222 C C . GLY A 1 441 ? -39.688 -6.484 19.781 1 75.44 441 GLY A C 1
ATOM 3223 O O . GLY A 1 441 ? -39.938 -5.281 19.906 1 75.44 441 GLY A O 1
ATOM 3224 N N . VAL A 1 442 ? -38.844 -6.969 18.922 1 74.94 442 VAL A N 1
ATOM 3225 C CA . VAL A 1 442 ? -38.281 -6.035 17.938 1 74.94 442 VAL A CA 1
ATOM 3226 C C . VAL A 1 442 ? -38.531 -6.547 16.531 1 74.94 442 VAL A C 1
ATOM 3228 O O . VAL A 1 442 ? -38.406 -7.738 16.25 1 74.94 442 VAL A O 1
ATOM 3231 N N . ALA A 1 443 ? -39 -5.676 15.664 1 75.62 443 ALA A N 1
ATOM 3232 C CA . ALA A 1 443 ? -39.312 -6.066 14.297 1 75.62 443 ALA A CA 1
ATOM 3233 C C . ALA A 1 443 ? -38.062 -6.324 13.492 1 75.62 443 ALA A C 1
ATOM 3235 O O . ALA A 1 443 ? -37.062 -5.602 13.633 1 75.62 443 ALA A O 1
ATOM 3236 N N . GLY A 1 444 ? -38.156 -7.371 12.727 1 79.88 444 GLY A N 1
ATOM 3237 C CA . GLY A 1 444 ? -37.062 -7.648 11.812 1 79.88 444 GLY A CA 1
ATOM 3238 C C . GLY A 1 444 ? -36.125 -8.711 12.328 1 79.88 444 GLY A C 1
ATOM 3239 O O . GLY A 1 444 ? -36.469 -9.5 13.211 1 79.88 444 GLY A O 1
ATOM 3240 N N . TYR A 1 445 ? -35.031 -8.828 11.703 1 89.19 445 TYR A N 1
ATOM 3241 C CA . TYR A 1 445 ? -34 -9.812 12.055 1 89.19 445 TYR A CA 1
ATOM 3242 C C . TYR A 1 445 ? -32.75 -9.125 12.578 1 89.19 445 TYR A C 1
ATOM 3244 O O . TYR A 1 445 ? -32.312 -8.125 12.016 1 89.19 445 TYR A O 1
ATOM 3252 N N . HIS A 1 446 ? -32.281 -9.625 13.672 1 88.12 446 HIS A N 1
ATOM 3253 C CA . HIS A 1 446 ? -31.188 -8.922 14.367 1 88.12 446 HIS A CA 1
ATOM 3254 C C . HIS A 1 446 ? -30.016 -9.859 14.648 1 88.12 446 HIS A C 1
ATOM 3256 O O . HIS A 1 446 ? -30.188 -11.078 14.641 1 88.12 446 HIS A O 1
ATOM 3262 N N . ASP A 1 447 ? -28.906 -9.219 14.93 1 91.06 447 ASP A N 1
ATOM 3263 C CA . ASP A 1 447 ? -27.656 -9.914 15.203 1 91.06 447 ASP A CA 1
ATOM 3264 C C . ASP A 1 447 ? -27.781 -10.805 16.438 1 91.06 447 ASP A C 1
ATOM 3266 O O . ASP A 1 447 ? -28.141 -10.336 17.516 1 91.06 447 ASP A O 1
ATOM 3270 N N . LEU A 1 448 ? -27.438 -12.047 16.281 1 92.12 448 LEU A N 1
ATOM 3271 C CA . LEU A 1 448 ? -27.531 -13.023 17.359 1 92.12 448 LEU A CA 1
ATOM 3272 C C . LEU A 1 448 ? -26.547 -12.688 18.484 1 92.12 448 LEU A C 1
ATOM 3274 O O . LEU A 1 448 ? -26.734 -13.133 19.625 1 92.12 448 LEU A O 1
ATOM 3278 N N . ARG A 1 449 ? -25.562 -11.859 18.219 1 87.88 449 ARG A N 1
ATOM 3279 C CA . ARG A 1 449 ? -24.625 -11.422 19.234 1 87.88 449 ARG A CA 1
ATOM 3280 C C . ARG A 1 449 ? -25.266 -10.398 20.172 1 87.88 449 ARG A C 1
ATOM 3282 O O . ARG A 1 449 ? -24.969 -10.367 21.375 1 87.88 449 ARG A O 1
ATOM 3289 N N . SER A 1 450 ? -26.047 -9.57 19.578 1 86.12 450 SER A N 1
ATOM 3290 C CA . SER A 1 450 ? -26.766 -8.555 20.359 1 86.12 450 SER A CA 1
ATOM 3291 C C . SER A 1 450 ? -28.031 -9.117 20.984 1 86.12 450 SER A C 1
ATOM 3293 O O . SER A 1 450 ? -28.438 -8.688 22.062 1 86.12 450 SER A O 1
ATOM 3295 N N . TYR A 1 451 ? -28.625 -10.055 20.281 1 89.69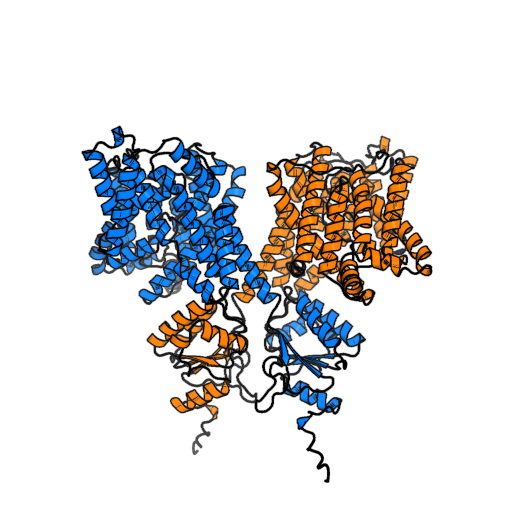 451 TYR A N 1
ATOM 3296 C CA . TYR A 1 451 ? -29.828 -10.727 20.766 1 89.69 451 TYR A CA 1
ATOM 3297 C C . TYR A 1 451 ? -29.625 -12.242 20.797 1 89.69 451 TYR A C 1
ATOM 3299 O O . TYR A 1 451 ? -30.172 -12.961 19.953 1 89.69 451 TYR A O 1
ATOM 3307 N N . PRO A 1 452 ? -28.984 -12.758 21.781 1 90.75 452 PRO A N 1
ATOM 3308 C CA . PRO A 1 452 ? -28.625 -14.172 21.828 1 90.75 452 PRO A CA 1
ATOM 3309 C C . PRO A 1 452 ? -29.844 -15.094 21.891 1 90.75 452 PRO A C 1
ATOM 3311 O O . PRO A 1 452 ? -29.766 -16.266 21.516 1 90.75 452 PRO A O 1
ATOM 3314 N N . ASP A 1 453 ? -30.984 -14.523 22.344 1 90.19 453 ASP A N 1
ATOM 3315 C CA . ASP A 1 453 ? -32.188 -15.344 22.516 1 90.19 453 ASP A CA 1
ATOM 3316 C C . ASP A 1 453 ? -33.062 -15.281 21.281 1 90.19 453 ASP A C 1
ATOM 3318 O O . ASP A 1 453 ? -34.188 -15.836 21.281 1 90.19 453 ASP A O 1
ATOM 3322 N N . ALA A 1 454 ? -32.531 -14.68 20.234 1 92.31 454 ALA A N 1
ATOM 3323 C CA . ALA A 1 454 ? -33.344 -14.586 19.016 1 92.31 454 ALA A CA 1
ATOM 3324 C C . ALA A 1 454 ? -33.562 -15.969 18.391 1 92.31 454 ALA A C 1
ATOM 3326 O O . ALA A 1 454 ? -32.688 -16.828 18.453 1 92.31 454 ALA A O 1
ATOM 3327 N N . GLU A 1 455 ? -34.688 -16.109 17.859 1 92.81 455 GLU A N 1
ATOM 3328 C CA . G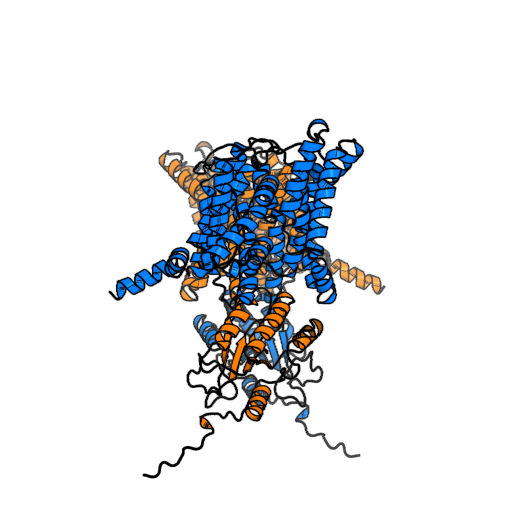LU A 1 455 ? -35.094 -17.406 17.328 1 92.81 455 GLU A CA 1
ATOM 3329 C C . GLU A 1 455 ? -34.5 -17.641 15.938 1 92.81 455 GLU A C 1
ATOM 3331 O O . GLU A 1 455 ? -34.375 -16.703 15.141 1 92.81 455 GLU A O 1
ATOM 3336 N N . ARG A 1 456 ? -34.188 -18.922 15.711 1 92.69 456 ARG A N 1
ATOM 3337 C CA . ARG A 1 456 ? -33.75 -19.359 14.398 1 92.69 456 ARG A CA 1
ATOM 3338 C C . ARG A 1 456 ? -34.688 -20.391 13.797 1 92.69 456 ARG A C 1
ATOM 3340 O O . ARG A 1 456 ? -35.344 -21.141 14.531 1 92.69 456 ARG A O 1
ATOM 3347 N N . LEU A 1 457 ? -34.844 -20.344 12.562 1 92.31 457 LEU A N 1
ATOM 3348 C CA . LEU A 1 457 ? -35.625 -21.375 11.883 1 92.31 457 LEU A CA 1
ATOM 3349 C C . LEU A 1 457 ? -34.781 -22.594 11.57 1 92.31 457 LEU A C 1
ATOM 3351 O O . LEU A 1 457 ? -33.656 -22.469 11.109 1 92.31 457 LEU A O 1
ATOM 3355 N N . PRO A 1 458 ? -35.344 -23.734 11.883 1 92.5 458 PRO A N 1
ATOM 3356 C CA . PRO A 1 458 ? -34.594 -24.938 11.555 1 92.5 458 PRO A CA 1
ATOM 3357 C C . PRO A 1 458 ? -34.25 -25.031 10.07 1 92.5 458 PRO A C 1
ATOM 3359 O O . PRO A 1 458 ? -35.094 -24.859 9.211 1 92.5 458 PRO A O 1
ATOM 3362 N N . GLY A 1 459 ? -32.969 -25.234 9.758 1 95 459 GLY A N 1
ATOM 3363 C CA . GLY A 1 459 ? -32.5 -25.438 8.391 1 95 459 GLY A CA 1
ATOM 3364 C C . GLY A 1 459 ? -32.25 -24.141 7.645 1 95 459 GLY A C 1
ATOM 3365 O O . GLY A 1 459 ? -31.906 -24.156 6.461 1 95 459 GLY A O 1
ATOM 3366 N N . LEU A 1 460 ? -32.469 -23.031 8.297 1 96.69 460 LEU A N 1
ATOM 3367 C CA . LEU A 1 460 ? -32.281 -21.734 7.664 1 96.69 460 LEU A CA 1
ATOM 3368 C C . LEU A 1 460 ? -31.281 -20.891 8.445 1 96.69 460 LEU A C 1
ATOM 3370 O O . LEU A 1 460 ? -31.422 -20.719 9.664 1 96.69 460 LEU A O 1
ATOM 3374 N N . VAL A 1 461 ? -30.25 -20.453 7.75 1 97.19 461 VAL A N 1
ATOM 3375 C CA . VAL A 1 461 ? -29.312 -19.531 8.352 1 97.19 461 VAL A CA 1
ATOM 3376 C C . VAL A 1 461 ? -29.406 -18.172 7.656 1 97.19 461 VAL A C 1
ATOM 3378 O O . VAL A 1 461 ? -29.359 -18.094 6.426 1 97.19 461 VAL A O 1
ATOM 3381 N N . LEU A 1 462 ? -29.688 -17.125 8.383 1 97.25 462 LEU A N 1
ATOM 3382 C CA . LEU A 1 462 ? -29.625 -15.758 7.891 1 97.25 462 LEU A CA 1
ATOM 3383 C C . LEU A 1 462 ? -28.25 -15.141 8.172 1 97.25 462 LEU A C 1
ATOM 3385 O O . LEU A 1 462 ? -27.844 -15.016 9.328 1 97.25 462 LEU A O 1
ATOM 3389 N N . PHE A 1 463 ? -27.562 -14.82 7.098 1 97.38 463 PHE A N 1
ATOM 3390 C CA . PHE A 1 463 ? -26.188 -14.359 7.191 1 97.38 463 PHE A CA 1
ATOM 3391 C C . PHE A 1 463 ? -26.031 -12.969 6.594 1 97.38 463 PHE A C 1
ATOM 3393 O O . PHE A 1 463 ? -26.422 -12.734 5.441 1 97.38 463 PHE A O 1
ATOM 3400 N N . ARG A 1 464 ? -25.594 -12.031 7.348 1 95.94 464 ARG A N 1
ATOM 3401 C CA . ARG A 1 464 ? -25.359 -10.672 6.859 1 95.94 464 ARG A CA 1
ATOM 3402 C C . ARG A 1 464 ? -23.875 -10.375 6.766 1 95.94 464 ARG A C 1
ATOM 3404 O O . ARG A 1 464 ? -23.125 -10.609 7.719 1 95.94 464 ARG A O 1
ATOM 3411 N N . PHE A 1 465 ? -23.438 -9.93 5.609 1 94.81 465 PHE A N 1
ATOM 3412 C CA . PHE A 1 465 ? -22.078 -9.523 5.32 1 94.81 465 PHE A CA 1
ATOM 3413 C C . PHE A 1 465 ? -22 -8.031 5.051 1 94.81 465 PHE A C 1
ATOM 3415 O O . PHE A 1 465 ? -22.438 -7.559 3.998 1 94.81 465 PHE A O 1
ATOM 3422 N N . ASP A 1 466 ? -21.422 -7.219 5.953 1 93.31 466 ASP A N 1
ATOM 3423 C CA . ASP A 1 466 ? -21.516 -5.762 5.938 1 93.31 466 ASP A CA 1
ATOM 3424 C C . ASP A 1 466 ? -20.375 -5.137 5.145 1 93.31 466 ASP A C 1
ATOM 3426 O O . ASP A 1 466 ? -19.672 -4.258 5.648 1 93.31 466 ASP A O 1
ATOM 3430 N N . ALA A 1 467 ? -20.219 -5.555 3.928 1 93.12 467 ALA A N 1
ATOM 3431 C CA . ALA A 1 467 ? -19.203 -5.027 3.035 1 93.12 467 ALA A CA 1
ATOM 3432 C C . ALA A 1 467 ? -19.5 -5.391 1.582 1 93.12 467 ALA A C 1
ATOM 3434 O O . ALA A 1 467 ? -20.266 -6.312 1.311 1 93.12 467 ALA A O 1
ATOM 3435 N N . PRO A 1 468 ? -18.953 -4.559 0.667 1 93.38 468 PRO A N 1
ATOM 3436 C CA . PRO A 1 468 ? -18.969 -5.074 -0.703 1 93.38 468 PRO A CA 1
ATOM 3437 C C . PRO A 1 468 ? -18.234 -6.406 -0.841 1 93.38 468 PRO A C 1
ATOM 3439 O O . PRO A 1 468 ? -17.391 -6.738 -0.008 1 93.38 468 PRO A O 1
ATOM 3442 N N . LEU A 1 469 ? -18.625 -7.172 -1.771 1 94.38 469 LEU A N 1
ATOM 3443 C CA . LEU A 1 469 ? -17.938 -8.438 -2.043 1 94.38 469 LEU A CA 1
ATOM 3444 C C . LEU A 1 469 ? -16.891 -8.258 -3.127 1 94.38 469 LEU A C 1
ATOM 3446 O O . LEU A 1 469 ? -17.203 -8.297 -4.32 1 94.38 469 LEU A O 1
ATOM 3450 N N . ILE A 1 470 ? -15.664 -8.18 -2.719 1 92.62 470 ILE A N 1
ATOM 3451 C CA . ILE A 1 470 ? -14.57 -7.859 -3.631 1 92.62 470 ILE A CA 1
ATOM 3452 C C . ILE A 1 470 ? -13.406 -8.828 -3.4 1 92.62 470 ILE A C 1
ATOM 3454 O O . ILE A 1 470 ? -13.484 -9.695 -2.527 1 92.62 470 ILE A O 1
ATOM 3458 N N . PHE A 1 471 ? -12.391 -8.672 -4.141 1 88.62 471 PHE A N 1
ATOM 3459 C CA . PHE A 1 471 ? -11.266 -9.602 -4.105 1 88.62 471 PHE A CA 1
ATOM 3460 C C . PHE A 1 471 ? -10.672 -9.68 -2.705 1 88.62 471 PHE A C 1
ATOM 3462 O O . PHE A 1 471 ? -10.242 -10.75 -2.27 1 88.62 471 PHE A O 1
ATOM 3469 N N . ALA A 1 472 ? -10.664 -8.562 -1.959 1 88.56 472 ALA A N 1
ATOM 3470 C CA . ALA A 1 472 ? -9.992 -8.453 -0.669 1 88.56 472 ALA A CA 1
ATOM 3471 C C . ALA A 1 472 ? -10.664 -9.336 0.38 1 88.56 472 ALA A C 1
ATOM 3473 O O . ALA A 1 472 ? -10.023 -9.734 1.359 1 88.56 472 ALA A O 1
ATOM 3474 N N . ASN A 1 473 ? -11.977 -9.617 0.189 1 92.5 473 ASN A N 1
ATOM 3475 C CA . ASN A 1 473 ? -12.672 -10.352 1.241 1 92.5 473 ASN A CA 1
ATOM 3476 C C . ASN A 1 473 ? -13.43 -11.555 0.683 1 92.5 473 ASN A C 1
ATOM 3478 O O . ASN A 1 473 ? -14.25 -12.148 1.379 1 92.5 473 ASN A O 1
ATOM 3482 N N . ALA A 1 474 ? -13.25 -11.891 -0.586 1 91.5 474 ALA A N 1
ATOM 3483 C CA . ALA A 1 474 ? -13.922 -13.023 -1.215 1 91.5 474 ALA A CA 1
ATOM 3484 C C . ALA A 1 474 ? -13.617 -14.32 -0.465 1 91.5 474 ALA A C 1
ATOM 3486 O O . ALA A 1 474 ? -14.516 -15.133 -0.232 1 91.5 474 ALA A O 1
ATOM 3487 N N . ARG A 1 475 ? -12.43 -14.492 -0.106 1 86.94 475 ARG A N 1
ATOM 3488 C CA . ARG A 1 475 ? -12.047 -15.695 0.613 1 86.94 475 ARG A CA 1
ATOM 3489 C C . ARG A 1 475 ? -12.695 -15.742 1.993 1 86.94 475 ARG A C 1
ATOM 3491 O O . ARG A 1 475 ? -13.164 -16.797 2.43 1 86.94 475 ARG A O 1
ATOM 3498 N N . SER A 1 476 ? -12.68 -14.625 2.676 1 89.06 476 SER A N 1
ATOM 3499 C CA . SER A 1 476 ? -13.305 -14.547 3.99 1 89.06 476 SER A CA 1
ATOM 3500 C C . SER A 1 476 ? -14.789 -14.891 3.914 1 89.06 476 SER A C 1
ATOM 3502 O O . SER A 1 476 ? -15.32 -15.578 4.785 1 89.06 476 SER A O 1
ATOM 3504 N N . PHE A 1 477 ? -15.43 -14.391 2.889 1 94.44 477 PHE A N 1
ATOM 3505 C CA . PHE A 1 477 ? -16.828 -14.703 2.672 1 94.44 477 PHE A CA 1
ATOM 3506 C C . PHE A 1 477 ? -17.031 -16.203 2.455 1 94.44 477 PHE A C 1
ATOM 3508 O O . PHE A 1 477 ? -17.906 -16.812 3.076 1 94.44 477 PHE A O 1
ATOM 3515 N N . ARG A 1 478 ? -16.234 -16.719 1.613 1 91.06 478 ARG A N 1
ATOM 3516 C CA . ARG A 1 478 ? -16.312 -18.156 1.308 1 91.06 478 ARG A CA 1
ATOM 3517 C C . ARG A 1 478 ? -16.109 -18.984 2.561 1 91.06 478 ARG A C 1
ATOM 3519 O O . ARG A 1 478 ? -16.844 -19.938 2.809 1 91.06 478 ARG A O 1
ATOM 3526 N N . GLU A 1 479 ? -15.109 -18.656 3.275 1 86.81 479 GLU A N 1
ATOM 3527 C CA . GLU A 1 479 ? -14.781 -19.422 4.484 1 86.81 479 GLU A CA 1
ATOM 3528 C C . GLU A 1 479 ? -15.914 -19.344 5.5 1 86.81 479 GLU A C 1
ATOM 3530 O O . GLU A 1 479 ? -16.25 -20.344 6.133 1 86.81 479 GLU A O 1
ATOM 3535 N N . GLU A 1 480 ? -16.5 -18.188 5.629 1 93 480 GLU A N 1
ATOM 3536 C CA . GLU A 1 480 ? -17.594 -18.031 6.59 1 93 480 GLU A CA 1
ATOM 3537 C C . GLU A 1 480 ? -18.828 -18.797 6.156 1 93 480 GLU A C 1
ATOM 3539 O O . GLU A 1 480 ? -19.469 -19.469 6.973 1 93 480 GLU A O 1
ATOM 3544 N N . VAL A 1 481 ? -19.172 -18.703 4.93 1 95.25 481 VAL A N 1
ATOM 3545 C CA . VAL A 1 481 ? -20.328 -19.422 4.418 1 95.25 481 VAL A CA 1
ATOM 3546 C C . VAL A 1 481 ? -20.078 -20.938 4.539 1 95.25 481 VAL A C 1
ATOM 3548 O O . VAL A 1 481 ? -21 -21.688 4.895 1 95.25 481 VAL A O 1
ATOM 3551 N N . SER A 1 482 ? -18.906 -21.344 4.203 1 90.94 482 SER A N 1
ATOM 3552 C CA . SER A 1 482 ? -18.547 -22.75 4.344 1 90.94 482 SER A CA 1
ATOM 3553 C C . SER A 1 482 ? -18.656 -23.219 5.793 1 90.94 482 SER A C 1
ATOM 3555 O O . SER A 1 482 ? -19.125 -24.328 6.066 1 90.94 482 SER A O 1
ATOM 3557 N N . ARG A 1 483 ? -18.219 -22.375 6.684 1 91.06 483 ARG A N 1
ATOM 3558 C CA . ARG A 1 483 ? -18.359 -22.672 8.102 1 91.06 483 ARG A CA 1
ATOM 3559 C C . ARG A 1 483 ? -19.828 -22.828 8.492 1 91.06 483 ARG A C 1
ATOM 3561 O O . ARG A 1 483 ? -20.188 -23.766 9.203 1 91.06 483 ARG A O 1
ATOM 3568 N N . LEU A 1 484 ? -20.656 -21.922 8.016 1 94.62 484 LEU A N 1
ATOM 3569 C CA . LEU A 1 484 ? -22.094 -21.969 8.305 1 94.62 484 LEU A CA 1
ATOM 3570 C C . LEU A 1 484 ? -22.734 -23.219 7.727 1 94.62 484 LEU A C 1
ATOM 3572 O O . LEU A 1 484 ? -23.703 -23.75 8.289 1 94.62 484 LEU A O 1
ATOM 3576 N N . SER A 1 485 ? -22.172 -23.703 6.668 1 94.06 485 SER A N 1
ATOM 3577 C CA . SER A 1 485 ? -22.719 -24.875 6.008 1 94.06 485 SER A CA 1
ATOM 3578 C C . SER A 1 485 ? -22.422 -26.141 6.801 1 94.06 485 SER A C 1
ATOM 3580 O O . SER A 1 485 ? -23.062 -27.188 6.594 1 94.06 485 SER A O 1
ATOM 3582 N N . ARG A 1 486 ? -21.547 -26.062 7.734 1 90.25 486 ARG A N 1
ATOM 3583 C CA . ARG A 1 486 ? -21.109 -27.25 8.461 1 90.25 486 ARG A CA 1
ATOM 3584 C C . ARG A 1 486 ? -21.719 -27.297 9.859 1 90.25 486 ARG A C 1
ATOM 3586 O O . ARG A 1 486 ? -21.391 -28.172 10.664 1 90.25 486 ARG A O 1
ATOM 3593 N N . THR A 1 487 ? -22.562 -26.344 10.055 1 87.75 487 THR A N 1
ATOM 3594 C CA . THR A 1 487 ? -23.219 -26.344 11.359 1 87.75 487 THR A CA 1
ATOM 3595 C C . THR A 1 487 ? -24.188 -27.516 11.477 1 87.75 487 THR A C 1
ATOM 3597 O O . THR A 1 487 ? -24.594 -28.109 10.477 1 87.75 487 THR A O 1
ATOM 3600 N N . ASP A 1 488 ? -24.438 -28.031 12.75 1 84.81 488 ASP A N 1
ATOM 3601 C CA . ASP A 1 488 ? -25.375 -29.094 13.047 1 84.81 488 ASP A CA 1
ATOM 3602 C C . ASP A 1 488 ? -26.578 -28.578 13.82 1 84.81 488 ASP A C 1
ATOM 3604 O O . ASP A 1 488 ? -26.438 -28.031 14.906 1 84.81 488 ASP A O 1
ATOM 3608 N N . PRO A 1 489 ? -27.844 -28.781 13.242 1 86.69 489 PRO A N 1
ATOM 3609 C CA . PRO A 1 489 ? -28.156 -29.453 11.977 1 86.69 489 PRO A CA 1
ATOM 3610 C C . PRO A 1 489 ? -27.734 -28.641 10.75 1 86.69 489 PRO A C 1
ATOM 3612 O O . PRO A 1 489 ? -27.703 -27.422 10.805 1 86.69 489 PRO A O 1
ATOM 3615 N N . ARG A 1 490 ? -27.469 -29.344 9.625 1 91.62 490 ARG A N 1
ATOM 3616 C CA . ARG A 1 490 ? -27.047 -28.719 8.375 1 91.62 490 ARG A CA 1
ATOM 3617 C C . ARG A 1 490 ? -28.156 -27.844 7.793 1 91.62 490 ARG A C 1
ATOM 3619 O O . ARG A 1 490 ? -29.328 -28.25 7.766 1 91.62 490 ARG A O 1
ATOM 3626 N N . PRO A 1 491 ? -27.766 -26.703 7.336 1 96.06 491 PRO A N 1
ATOM 3627 C CA . PRO A 1 491 ? -28.812 -25.859 6.766 1 96.06 491 PRO A CA 1
ATOM 3628 C C . PRO A 1 491 ? -29.203 -26.266 5.352 1 96.06 491 PRO A C 1
ATOM 3630 O O . PRO A 1 491 ? -28.406 -26.859 4.629 1 96.06 491 PRO A O 1
ATOM 3633 N N . ARG A 1 492 ? -30.406 -26.016 5.031 1 96.69 492 ARG A N 1
ATOM 3634 C CA . ARG A 1 492 ? -30.891 -26.188 3.666 1 96.69 492 ARG A CA 1
ATOM 3635 C C . ARG A 1 492 ? -30.688 -24.906 2.852 1 96.69 492 ARG A C 1
ATOM 3637 O O . ARG A 1 492 ? -30.422 -24.969 1.651 1 96.69 492 ARG A O 1
ATOM 3644 N N . TRP A 1 493 ? -30.922 -23.75 3.541 1 97.5 493 TRP A N 1
ATOM 3645 C CA . TRP A 1 493 ? -30.719 -22.438 2.932 1 97.5 493 TRP A CA 1
ATOM 3646 C C . TRP A 1 493 ? -29.781 -21.594 3.775 1 97.5 493 TRP A C 1
ATOM 3648 O O . TRP A 1 493 ? -29.875 -21.578 5.004 1 97.5 493 TRP A O 1
ATOM 3658 N N . ILE A 1 494 ? -28.875 -21.047 3.156 1 97.88 494 ILE A N 1
ATOM 3659 C CA . ILE A 1 494 ? -28.141 -19.906 3.713 1 97.88 494 ILE A CA 1
ATOM 3660 C C . ILE A 1 494 ? -28.547 -18.625 2.984 1 97.88 494 ILE A C 1
ATOM 3662 O O . ILE A 1 494 ? -28.188 -18.438 1.819 1 97.88 494 ILE A O 1
ATOM 3666 N N . VAL A 1 495 ? -29.297 -17.75 3.633 1 97.88 495 VAL A N 1
ATOM 3667 C CA . VAL A 1 495 ? -29.766 -16.516 3.049 1 97.88 495 VAL A CA 1
ATOM 3668 C C . VAL A 1 495 ? -28.812 -15.375 3.396 1 97.88 495 VAL A C 1
ATOM 3670 O O . VAL A 1 495 ? -28.641 -15.039 4.57 1 97.88 495 VAL A O 1
ATOM 3673 N N . VAL A 1 496 ? -28.188 -14.812 2.381 1 97.69 496 VAL A N 1
ATOM 3674 C CA . VAL A 1 496 ? -27.312 -13.664 2.561 1 97.69 496 VAL A CA 1
ATOM 3675 C C . VAL A 1 496 ? -28.125 -12.375 2.525 1 97.69 496 VAL A C 1
ATOM 3677 O O . VAL A 1 496 ? -28.734 -12.047 1.507 1 97.69 496 VAL A O 1
ATOM 3680 N N . ALA A 1 497 ? -28.234 -11.719 3.676 1 95.88 497 ALA A N 1
ATOM 3681 C CA . ALA A 1 497 ? -28.781 -10.367 3.697 1 95.88 497 ALA A CA 1
ATOM 3682 C C . ALA A 1 497 ? -27.828 -9.391 3.01 1 95.88 497 ALA A C 1
ATOM 3684 O O . ALA A 1 497 ? -26.938 -8.828 3.646 1 95.88 497 ALA A O 1
ATOM 3685 N N . ALA A 1 498 ? -28.141 -9.039 1.788 1 94.62 498 ALA A N 1
ATOM 3686 C CA . ALA A 1 498 ? -27.125 -8.477 0.896 1 94.62 498 ALA A CA 1
ATOM 3687 C C . ALA A 1 498 ? -27.266 -6.957 0.802 1 94.62 498 ALA A C 1
ATOM 3689 O O . ALA A 1 498 ? -26.609 -6.312 -0.01 1 94.62 498 ALA A O 1
ATOM 3690 N N . GLU A 1 499 ? -28.062 -6.391 1.64 1 88.88 499 GLU A N 1
ATOM 3691 C CA . GLU A 1 499 ? -28.266 -4.945 1.592 1 88.88 499 GLU A CA 1
ATOM 3692 C C . GLU A 1 499 ? -26.938 -4.195 1.716 1 88.88 499 GLU A C 1
ATOM 3694 O O . GLU A 1 499 ? -26.719 -3.207 1.018 1 88.88 499 GLU A O 1
ATOM 3699 N N . PRO A 1 500 ? -26.031 -4.695 2.559 1 90.88 500 PRO A N 1
ATOM 3700 C CA . PRO A 1 500 ? -24.766 -3.967 2.711 1 90.88 500 PRO A CA 1
ATOM 3701 C C . PRO A 1 500 ? -23.797 -4.211 1.555 1 90.88 500 PRO A C 1
ATOM 3703 O O . PRO A 1 500 ? -22.781 -3.518 1.438 1 90.88 500 PRO A O 1
ATOM 3706 N N . ILE A 1 501 ? -24.078 -5.164 0.73 1 94.44 501 ILE A N 1
ATOM 3707 C CA . ILE A 1 501 ? -23.188 -5.484 -0.385 1 94.44 501 ILE A CA 1
ATOM 3708 C C . ILE A 1 501 ? -23.406 -4.48 -1.517 1 94.44 501 ILE A C 1
ATOM 3710 O O . ILE A 1 501 ? -24.359 -4.586 -2.273 1 94.44 501 ILE A O 1
ATOM 3714 N N . THR A 1 502 ? -22.469 -3.559 -1.652 1 92.69 502 THR A N 1
ATOM 3715 C CA . THR A 1 502 ? -22.672 -2.438 -2.564 1 92.69 502 THR A CA 1
ATOM 3716 C C . THR A 1 502 ? -21.953 -2.691 -3.891 1 92.69 502 THR A C 1
ATOM 3718 O O . THR A 1 502 ? -22.156 -1.958 -4.859 1 92.69 502 THR A O 1
ATOM 3721 N N . ASP A 1 503 ? -21.141 -3.705 -3.916 1 92.06 503 ASP A N 1
ATOM 3722 C CA . ASP A 1 503 ? -20.391 -4.031 -5.121 1 92.06 503 ASP A CA 1
ATOM 3723 C C . ASP A 1 503 ? -19.984 -5.504 -5.133 1 92.06 503 ASP A C 1
ATOM 3725 O O . ASP A 1 503 ? -19.938 -6.148 -4.082 1 92.06 503 ASP A O 1
ATOM 3729 N N . ILE A 1 504 ? -19.812 -6.055 -6.352 1 93.12 504 ILE A N 1
ATOM 3730 C CA . ILE A 1 504 ? -19.25 -7.383 -6.578 1 93.12 504 ILE A CA 1
ATOM 3731 C C . ILE A 1 504 ? -18.25 -7.332 -7.73 1 93.12 504 ILE A C 1
ATOM 3733 O O . ILE A 1 504 ? -18.625 -7.066 -8.875 1 93.12 504 ILE A O 1
ATOM 3737 N N . ASP A 1 505 ? -17.031 -7.562 -7.41 1 91.31 505 ASP A N 1
ATOM 3738 C CA . ASP A 1 505 ? -16.062 -7.535 -8.508 1 91.31 505 ASP A CA 1
ATOM 3739 C C . ASP A 1 505 ? -15.898 -8.914 -9.133 1 91.31 505 ASP A C 1
ATOM 3741 O O . ASP A 1 505 ? -16.578 -9.867 -8.727 1 91.31 505 ASP A O 1
ATOM 3745 N N . THR A 1 506 ? -15.055 -9.055 -10.109 1 89.69 506 THR A N 1
ATOM 3746 C CA . THR A 1 506 ? -14.969 -10.289 -10.891 1 89.69 506 THR A CA 1
ATOM 3747 C C . THR A 1 506 ? -14.359 -11.414 -10.062 1 89.69 506 THR A C 1
ATOM 3749 O O . THR A 1 506 ? -14.719 -12.578 -10.227 1 89.69 506 THR A O 1
ATOM 3752 N N . THR A 1 507 ? -13.398 -11.086 -9.211 1 90.06 507 THR A N 1
ATOM 3753 C CA . THR A 1 507 ? -12.812 -12.094 -8.328 1 90.06 507 THR A CA 1
ATOM 3754 C C . THR A 1 507 ? -13.867 -12.688 -7.41 1 90.06 507 THR A C 1
ATOM 3756 O O . THR A 1 507 ? -13.93 -13.906 -7.234 1 90.06 507 THR A O 1
ATOM 3759 N N . ALA A 1 508 ? -14.633 -11.82 -6.84 1 92.69 508 ALA A N 1
ATOM 3760 C CA . ALA A 1 508 ? -15.719 -12.258 -5.969 1 92.69 508 ALA A CA 1
ATOM 3761 C C . ALA A 1 508 ? -16.766 -13.055 -6.75 1 92.69 508 ALA A C 1
ATOM 3763 O O . ALA A 1 508 ? -17.344 -14.008 -6.23 1 92.69 508 ALA A O 1
ATOM 3764 N N . ALA A 1 509 ? -17.047 -12.648 -7.926 1 92.06 509 ALA A N 1
ATOM 3765 C CA . ALA A 1 509 ? -18 -13.352 -8.766 1 92.06 509 ALA A CA 1
ATOM 3766 C C . ALA A 1 509 ? -17.562 -14.789 -9.023 1 92.06 509 ALA A C 1
ATOM 3768 O O . ALA A 1 509 ? -18.359 -15.719 -8.945 1 92.06 509 ALA A O 1
ATOM 3769 N N . ASP A 1 510 ? -16.297 -14.945 -9.383 1 88.44 510 ASP A N 1
ATOM 3770 C CA . ASP A 1 510 ? -15.75 -16.281 -9.602 1 88.44 510 ASP A CA 1
ATOM 3771 C C . ASP A 1 510 ? -15.867 -17.141 -8.336 1 88.44 510 ASP A C 1
ATOM 3773 O O . ASP A 1 510 ? -16.234 -18.312 -8.398 1 88.44 510 ASP A O 1
ATOM 3777 N N . MET A 1 511 ? -15.539 -16.578 -7.266 1 88.81 511 MET A N 1
ATOM 3778 C CA . MET A 1 511 ? -15.633 -17.266 -5.984 1 88.81 511 MET A CA 1
ATOM 3779 C C . MET A 1 511 ? -17.062 -17.703 -5.695 1 88.81 511 MET A C 1
ATOM 3781 O O . MET A 1 511 ? -17.312 -18.812 -5.238 1 88.81 511 MET A O 1
ATOM 3785 N N . LEU A 1 512 ? -18.031 -16.797 -5.98 1 93.5 512 LEU A N 1
ATOM 3786 C CA . LEU A 1 512 ? -19.438 -17.094 -5.734 1 93.5 512 LEU A CA 1
ATOM 3787 C C . LEU A 1 512 ? -19.906 -18.266 -6.586 1 93.5 512 LEU A C 1
ATOM 3789 O O . LEU A 1 512 ? -20.703 -19.094 -6.129 1 93.5 512 LEU A O 1
ATOM 3793 N N . GLU A 1 513 ? -19.453 -18.281 -7.793 1 91.44 513 GLU A N 1
ATOM 3794 C CA . GLU A 1 513 ? -19.797 -19.391 -8.688 1 91.44 513 GLU A CA 1
ATOM 3795 C C . GLU A 1 513 ? -19.281 -20.719 -8.125 1 91.44 513 GLU A C 1
ATOM 3797 O O . GLU A 1 513 ? -20.031 -21.688 -8.031 1 91.44 513 GLU A O 1
ATOM 3802 N N . ASP A 1 514 ? -18.062 -20.734 -7.738 1 87.75 514 ASP A N 1
ATOM 3803 C CA . ASP A 1 514 ? -17.469 -21.938 -7.168 1 87.75 514 ASP A CA 1
ATOM 3804 C C . ASP A 1 514 ? -18.156 -22.344 -5.875 1 87.75 514 ASP A C 1
ATOM 3806 O O . ASP A 1 514 ? -18.422 -23.531 -5.645 1 87.75 514 ASP A O 1
ATOM 3810 N N . LEU A 1 515 ? -18.422 -21.391 -5.047 1 91 515 LEU A N 1
ATOM 3811 C CA . LEU A 1 515 ? -19.047 -21.625 -3.754 1 91 515 LEU A CA 1
ATOM 3812 C C . LEU A 1 515 ? -20.438 -22.219 -3.936 1 91 515 LEU A C 1
ATOM 3814 O O . LEU A 1 515 ? -20.828 -23.156 -3.229 1 91 515 LEU A O 1
ATOM 3818 N N . ASP A 1 516 ? -21.156 -21.641 -4.82 1 93.25 516 ASP A N 1
ATOM 3819 C CA . ASP A 1 516 ? -22.516 -22.125 -5.078 1 93.25 516 ASP A CA 1
ATOM 3820 C C . ASP A 1 516 ? -22.484 -23.578 -5.566 1 93.25 516 ASP A C 1
ATOM 3822 O O . ASP A 1 516 ? -23.328 -24.375 -5.164 1 93.25 516 ASP A O 1
ATOM 3826 N N . GLU A 1 517 ? -21.609 -23.875 -6.457 1 90.19 517 GLU A N 1
ATOM 3827 C CA . GLU A 1 517 ? -21.469 -25.234 -6.953 1 90.19 517 GLU A CA 1
ATOM 3828 C C . GLU A 1 517 ? -21.141 -26.203 -5.824 1 90.19 517 GLU A C 1
ATOM 3830 O O . GLU A 1 517 ? -21.703 -27.297 -5.738 1 90.19 517 GLU A O 1
ATOM 3835 N N . ASP A 1 518 ? -20.281 -25.828 -4.984 1 87.94 518 ASP A N 1
ATOM 3836 C CA . ASP A 1 518 ? -19.891 -26.656 -3.844 1 87.94 518 ASP A CA 1
ATOM 3837 C C . ASP A 1 518 ? -21.078 -26.891 -2.906 1 87.94 518 ASP A C 1
ATOM 3839 O O . ASP A 1 518 ? -21.281 -28.016 -2.441 1 87.94 518 ASP A O 1
ATOM 3843 N N . LEU A 1 519 ? -21.781 -25.828 -2.607 1 92.81 519 LEU A N 1
ATOM 3844 C CA . LEU A 1 519 ? -22.922 -25.922 -1.701 1 92.81 519 LEU A CA 1
ATOM 3845 C C . LEU A 1 519 ? -24.031 -26.781 -2.309 1 92.81 519 LEU A C 1
ATOM 3847 O O . LEU A 1 519 ? -24.641 -27.594 -1.617 1 92.81 519 LEU A O 1
ATOM 3851 N N . ASN A 1 520 ? -24.234 -26.562 -3.57 1 92.44 520 ASN A N 1
ATOM 3852 C CA . ASN A 1 520 ? -25.234 -27.375 -4.262 1 92.44 520 ASN A CA 1
ATOM 3853 C C . ASN A 1 520 ? -24.906 -28.859 -4.191 1 92.44 520 ASN A C 1
ATOM 3855 O O . ASN A 1 520 ? -25.812 -29.688 -4.047 1 92.44 520 ASN A O 1
ATOM 3859 N N . ALA A 1 521 ? -23.719 -29.188 -4.316 1 89.62 521 ALA A N 1
ATOM 3860 C CA . ALA A 1 521 ? -23.266 -30.578 -4.238 1 89.62 521 ALA A CA 1
ATOM 3861 C C . ALA A 1 521 ? -23.562 -31.172 -2.865 1 89.62 521 ALA A C 1
ATOM 3863 O O . ALA A 1 521 ? -23.734 -32.375 -2.732 1 89.62 521 ALA A O 1
ATOM 3864 N N . GLU A 1 522 ? -23.719 -30.344 -1.89 1 90.62 522 GLU A N 1
ATOM 3865 C CA . GLU A 1 522 ? -24 -30.797 -0.529 1 90.62 522 GLU A CA 1
ATOM 3866 C C . GLU A 1 522 ? -25.484 -30.625 -0.203 1 90.62 522 GLU A C 1
ATOM 3868 O O . GLU A 1 522 ? -25.906 -30.828 0.941 1 90.62 522 GLU A O 1
ATOM 3873 N N . GLY A 1 523 ? -26.25 -30.109 -1.156 1 93 523 GLY A N 1
ATOM 3874 C CA . GLY A 1 523 ? -27.688 -29.953 -0.97 1 93 523 GLY A CA 1
ATOM 3875 C C . GLY A 1 523 ? -28.047 -28.672 -0.248 1 93 523 GLY A C 1
ATOM 3876 O O . GLY A 1 523 ? -29.125 -28.562 0.35 1 93 523 GLY A O 1
ATOM 3877 N N . ILE A 1 524 ? -27.188 -27.719 -0.185 1 96 524 ILE A N 1
ATOM 3878 C CA . ILE A 1 524 ? -27.422 -26.438 0.455 1 96 524 ILE A CA 1
ATOM 3879 C C . ILE A 1 524 ? -27.594 -25.344 -0.61 1 96 524 ILE A C 1
ATOM 3881 O O . ILE A 1 524 ? -26.812 -25.281 -1.565 1 96 524 ILE A O 1
ATOM 3885 N N . SER A 1 525 ? -28.594 -24.469 -0.484 1 96.38 525 SER A N 1
ATOM 3886 C CA . SER A 1 525 ? -28.828 -23.391 -1.44 1 96.38 525 SER A CA 1
ATOM 3887 C C . SER A 1 525 ? -28.359 -22.062 -0.883 1 96.38 525 SER A C 1
ATOM 3889 O O . SER A 1 525 ? -28.656 -21.719 0.262 1 96.38 525 SER A O 1
ATOM 3891 N N . LEU A 1 526 ? -27.609 -21.422 -1.676 1 96.44 526 LEU A N 1
ATOM 3892 C CA . LEU A 1 526 ? -27.234 -20.031 -1.375 1 96.44 526 LEU A CA 1
ATOM 3893 C C . LEU A 1 526 ? -28.281 -19.062 -1.913 1 96.44 526 LEU A C 1
ATOM 3895 O O . LEU A 1 526 ? -28.562 -19.062 -3.111 1 96.44 526 LEU A O 1
ATOM 3899 N N . VAL A 1 527 ? -28.859 -18.266 -1.072 1 96.88 527 VAL A N 1
ATOM 3900 C CA . VAL A 1 527 ? -29.969 -17.375 -1.413 1 96.88 527 VAL A CA 1
ATOM 3901 C C . VAL A 1 527 ? -29.594 -15.93 -1.064 1 96.88 527 VAL A C 1
ATOM 3903 O O . VAL A 1 527 ? -28.938 -15.68 -0.05 1 96.88 527 VAL A O 1
ATOM 3906 N N . PHE A 1 528 ? -29.953 -14.992 -1.933 1 96.5 528 PHE A N 1
ATOM 3907 C CA . PHE A 1 528 ? -29.672 -13.586 -1.685 1 96.5 528 PHE A CA 1
ATOM 3908 C C . PHE A 1 528 ? -30.953 -12.789 -1.503 1 96.5 528 PHE A C 1
ATOM 3910 O O . PHE A 1 528 ? -31.938 -13.016 -2.215 1 96.5 528 PHE A O 1
ATOM 3917 N N . ALA A 1 529 ? -30.953 -11.977 -0.515 1 94.56 529 ALA A N 1
ATOM 3918 C CA . ALA A 1 529 ? -32.062 -11.062 -0.288 1 94.56 529 ALA A CA 1
ATOM 3919 C C . ALA A 1 529 ? -31.578 -9.617 -0.202 1 94.56 529 ALA A C 1
ATOM 3921 O O . ALA A 1 529 ? -30.516 -9.352 0.35 1 94.56 529 ALA A O 1
ATOM 3922 N N . GLU A 1 530 ? -32.312 -8.641 -0.801 1 90.81 530 GLU A N 1
ATOM 3923 C CA . GLU A 1 530 ? -32.094 -7.199 -0.679 1 90.81 530 GLU A CA 1
ATOM 3924 C C . GLU A 1 530 ? -30.875 -6.742 -1.45 1 90.81 530 GLU A C 1
ATOM 3926 O O . GLU A 1 530 ? -30.141 -5.863 -0.993 1 90.81 530 GLU A O 1
ATOM 3931 N N . LEU A 1 531 ? -30.625 -7.414 -2.559 1 91.56 531 LEU A N 1
ATOM 3932 C CA . LEU A 1 531 ? -29.547 -6.953 -3.424 1 91.56 531 LEU A CA 1
ATOM 3933 C C . LEU A 1 531 ? -29.875 -5.59 -4.023 1 91.56 531 LEU A C 1
ATOM 3935 O O . LEU A 1 531 ? -30.969 -5.387 -4.543 1 91.56 531 LEU A O 1
ATOM 3939 N N . LYS A 1 532 ? -28.953 -4.73 -3.936 1 89.88 532 LYS A N 1
ATOM 3940 C CA . LYS A 1 532 ? -29.109 -3.432 -4.586 1 89.88 532 LYS A CA 1
ATOM 3941 C C . LYS A 1 532 ? -29.156 -3.578 -6.102 1 89.88 532 LYS A C 1
ATOM 3943 O O . LYS A 1 532 ? -28.531 -4.473 -6.664 1 89.88 532 LYS A O 1
ATOM 3948 N N . ASP A 1 533 ? -29.797 -2.691 -6.785 1 87.06 533 ASP A N 1
ATOM 3949 C CA . ASP A 1 533 ? -30 -2.775 -8.227 1 87.06 533 ASP A CA 1
ATOM 3950 C C . ASP A 1 533 ? -28.672 -2.84 -8.977 1 87.06 533 ASP A C 1
ATOM 3952 O O . ASP A 1 533 ? -28.484 -3.695 -9.844 1 87.06 533 ASP A O 1
ATOM 3956 N N . PRO A 1 534 ? -27.781 -1.982 -8.602 1 86.38 534 PRO A N 1
ATOM 3957 C CA . PRO A 1 534 ? -26.516 -2.025 -9.344 1 86.38 534 PRO A CA 1
ATOM 3958 C C . PRO A 1 534 ? -25.766 -3.342 -9.156 1 86.38 534 PRO A C 1
ATOM 3960 O O . PRO A 1 534 ? -25.062 -3.789 -10.062 1 86.38 534 PRO A O 1
ATOM 3963 N N . VAL A 1 535 ? -25.922 -3.949 -8.055 1 91.12 535 VAL A N 1
ATOM 3964 C CA . VAL A 1 535 ? -25.25 -5.211 -7.766 1 91.12 535 VAL A CA 1
ATOM 3965 C C . VAL A 1 535 ? -25.922 -6.348 -8.523 1 91.12 535 VAL A C 1
ATOM 3967 O O . VAL A 1 535 ? -25.266 -7.223 -9.078 1 91.12 535 VAL A O 1
ATOM 3970 N N . ARG A 1 536 ? -27.234 -6.293 -8.562 1 90.25 536 ARG A N 1
ATOM 3971 C CA . ARG A 1 536 ? -27.984 -7.293 -9.312 1 90.25 536 ARG A CA 1
ATOM 3972 C C . ARG A 1 536 ? -27.625 -7.258 -10.789 1 90.25 536 ARG A C 1
ATOM 3974 O O . ARG A 1 536 ? -27.484 -8.305 -11.43 1 90.25 536 ARG A O 1
ATOM 3981 N N . GLU A 1 537 ? -27.453 -6.105 -11.305 1 89 537 GLU A N 1
ATOM 3982 C CA . GLU A 1 537 ? -27.047 -5.941 -12.695 1 89 537 GLU A CA 1
ATOM 3983 C C . GLU A 1 537 ? -25.688 -6.574 -12.969 1 89 537 GLU A C 1
ATOM 3985 O O . GLU A 1 537 ? -25.484 -7.176 -14.023 1 89 537 GLU A O 1
ATOM 3990 N N . LYS A 1 538 ? -24.828 -6.422 -12.07 1 89.81 538 LYS A N 1
ATOM 3991 C CA . LYS A 1 538 ? -23.5 -7.008 -12.211 1 89.81 538 LYS A CA 1
ATOM 3992 C C . LYS A 1 538 ? -23.562 -8.531 -12.156 1 89.81 538 LYS A C 1
ATOM 3994 O O . LYS A 1 538 ? -22.875 -9.219 -12.914 1 89.81 538 LYS A O 1
ATOM 3999 N N . ILE A 1 539 ? -24.359 -9 -11.281 1 88.81 539 ILE A N 1
ATOM 4000 C CA . ILE A 1 539 ? -24.531 -10.445 -11.148 1 88.81 539 ILE A CA 1
ATOM 4001 C C . ILE A 1 539 ? -25.016 -11.023 -12.477 1 88.81 539 ILE A C 1
ATOM 4003 O O . ILE A 1 539 ? -24.547 -12.07 -12.906 1 88.81 539 ILE A O 1
ATOM 4007 N N . ASP A 1 540 ? -25.891 -10.32 -13.102 1 87.19 540 ASP A N 1
ATOM 4008 C CA . ASP A 1 540 ? -26.406 -10.75 -14.391 1 87.19 540 ASP A CA 1
ATOM 4009 C C . ASP A 1 540 ? -25.344 -10.648 -15.484 1 87.19 540 ASP A C 1
ATOM 4011 O O . ASP A 1 540 ? -25.203 -11.547 -16.312 1 87.19 540 ASP A O 1
ATOM 4015 N N . ARG A 1 541 ? -24.625 -9.602 -15.43 1 86.25 541 ARG A N 1
ATOM 4016 C CA . ARG A 1 541 ? -23.594 -9.352 -16.422 1 86.25 541 ARG A CA 1
ATOM 4017 C C . ARG A 1 541 ? -22.484 -10.398 -16.328 1 86.25 541 ARG A C 1
ATOM 4019 O O . ARG A 1 541 ? -21.906 -10.781 -17.344 1 86.25 541 ARG A O 1
ATOM 4026 N N . TYR A 1 542 ? -22.25 -10.836 -15.109 1 88.56 542 TYR A N 1
ATOM 4027 C CA . TYR A 1 542 ? -21.203 -11.82 -14.883 1 88.56 542 TYR A CA 1
ATOM 4028 C C . TYR A 1 542 ? -21.719 -13.234 -15.133 1 88.56 542 TYR A C 1
ATOM 4030 O O . TYR A 1 542 ? -20.953 -14.203 -15.055 1 88.56 542 TYR A O 1
ATOM 4038 N N . LYS A 1 543 ? -22.953 -13.383 -15.445 1 84.44 543 LYS A N 1
ATOM 4039 C CA . LYS A 1 543 ? -23.625 -14.641 -15.75 1 84.44 543 LYS A CA 1
ATOM 4040 C C . LYS A 1 543 ? -23.594 -15.586 -14.555 1 84.44 543 LYS A C 1
ATOM 4042 O O . LYS A 1 543 ? -23.422 -16.797 -14.719 1 84.44 543 LYS A O 1
ATOM 4047 N N . LEU A 1 544 ? -23.688 -15.008 -13.453 1 81.81 544 LEU A N 1
ATOM 4048 C CA . LEU A 1 544 ? -23.703 -15.805 -12.234 1 81.81 544 LEU A CA 1
ATOM 4049 C C . LEU A 1 544 ? -25.031 -16.531 -12.086 1 81.81 544 LEU A C 1
ATOM 4051 O O . LEU A 1 544 ? -25.141 -17.484 -11.312 1 81.81 544 LEU A O 1
ATOM 4055 N N . THR A 1 545 ? -26.016 -16.062 -12.797 1 78.44 545 THR A N 1
ATOM 4056 C CA . THR A 1 545 ? -27.344 -16.672 -12.727 1 78.44 545 THR A CA 1
ATOM 4057 C C . THR A 1 545 ? -27.359 -18.031 -13.43 1 78.44 545 THR A C 1
ATOM 4059 O O . THR A 1 545 ? -28.328 -18.781 -13.32 1 78.44 545 THR A O 1
ATOM 4062 N N . ARG A 1 546 ? -26.281 -18.312 -14.039 1 75.38 546 ARG A N 1
ATOM 4063 C CA . ARG A 1 546 ? -26.156 -19.641 -14.625 1 75.38 546 ARG A CA 1
ATOM 4064 C C . ARG A 1 546 ? -25.906 -20.688 -13.547 1 75.38 546 ARG A C 1
ATOM 4066 O O . ARG A 1 546 ? -26.281 -21.859 -13.703 1 75.38 546 ARG A O 1
ATOM 4073 N N . THR A 1 547 ? -25.391 -20.219 -12.43 1 80.5 547 THR A N 1
ATOM 4074 C CA . THR A 1 547 ? -25.062 -21.141 -11.344 1 80.5 547 THR A CA 1
ATOM 4075 C C . THR A 1 547 ? -25.984 -20.922 -10.148 1 80.5 547 THR A C 1
ATOM 4077 O O . THR A 1 547 ? -26.469 -21.891 -9.555 1 80.5 547 THR A O 1
ATOM 4080 N N . ILE A 1 548 ? -26.297 -19.672 -9.922 1 85.31 548 ILE A N 1
ATOM 4081 C CA . ILE A 1 548 ? -27.219 -19.344 -8.836 1 85.31 548 ILE A CA 1
ATOM 4082 C C . ILE A 1 548 ? -28.641 -19.266 -9.375 1 85.31 548 ILE A C 1
ATOM 4084 O O . ILE A 1 548 ? -28.922 -18.484 -10.281 1 85.31 548 ILE A O 1
ATOM 4088 N N . ASP A 1 549 ? -29.484 -20 -8.805 1 87.94 549 ASP A N 1
ATOM 4089 C CA . ASP A 1 549 ? -30.875 -20.047 -9.234 1 87.94 549 ASP A CA 1
ATOM 4090 C C . ASP A 1 549 ? -31.531 -18.672 -9.141 1 87.94 549 ASP A C 1
ATOM 4092 O O . ASP A 1 549 ? -31.562 -18.062 -8.07 1 87.94 549 ASP A O 1
ATOM 4096 N N . PRO A 1 550 ? -32.094 -18.188 -10.234 1 88.69 550 PRO A N 1
ATOM 4097 C CA . PRO A 1 550 ? -32.75 -16.875 -10.227 1 88.69 550 PRO A CA 1
ATOM 4098 C C . PRO A 1 550 ? -33.875 -16.781 -9.188 1 88.69 550 PRO A C 1
ATOM 4100 O O . PRO A 1 550 ? -34.188 -15.695 -8.711 1 88.69 550 PRO A O 1
ATOM 4103 N N . ALA A 1 551 ? -34.344 -17.922 -8.805 1 89.5 551 ALA A N 1
ATOM 4104 C CA . ALA A 1 551 ? -35.438 -17.969 -7.816 1 89.5 551 ALA A CA 1
ATOM 4105 C C . ALA A 1 551 ? -34.875 -17.719 -6.41 1 89.5 551 ALA A C 1
ATOM 4107 O O . ALA A 1 551 ? -35.656 -17.469 -5.48 1 89.5 551 ALA A O 1
ATOM 4108 N N . HIS A 1 552 ? -33.625 -17.672 -6.359 1 92.25 552 HIS A N 1
ATOM 4109 C CA . HIS A 1 552 ? -33.031 -17.531 -5.039 1 92.25 552 HIS A CA 1
ATOM 4110 C C . HIS A 1 552 ? -32.562 -16.094 -4.797 1 92.25 552 HIS A C 1
ATOM 4112 O O . HIS A 1 552 ? -31.688 -15.852 -3.984 1 92.25 552 HIS A O 1
ATOM 4118 N N . PHE A 1 553 ? -33.188 -15.172 -5.539 1 93.25 553 PHE A N 1
ATOM 4119 C CA . PHE A 1 553 ? -33.031 -13.742 -5.293 1 93.25 553 PHE A CA 1
ATOM 4120 C C . PHE A 1 553 ? -34.375 -13.133 -4.832 1 93.25 553 PHE A C 1
ATOM 4122 O O . PHE A 1 553 ? -35.344 -13.141 -5.574 1 93.25 553 PHE A O 1
ATOM 4129 N N . PHE A 1 554 ? -34.312 -12.609 -3.645 1 92.62 554 PHE A N 1
ATOM 4130 C CA . PHE A 1 554 ? -35.531 -12.062 -3.07 1 92.62 554 PHE A CA 1
ATOM 4131 C C . PHE A 1 554 ? -35.375 -10.57 -2.805 1 92.62 554 PHE A C 1
ATOM 4133 O O . PHE A 1 554 ? -34.281 -10.102 -2.475 1 92.62 554 PHE A O 1
ATOM 4140 N N . PRO A 1 555 ? -36.406 -9.852 -2.918 1 86.75 555 PRO A N 1
ATOM 4141 C CA . PRO A 1 555 ? -36.344 -8.414 -2.65 1 86.75 555 PRO A CA 1
ATOM 4142 C C . PRO A 1 555 ? -36.094 -8.102 -1.178 1 86.75 555 PRO A C 1
ATOM 4144 O O . PRO A 1 555 ? -35.406 -7.113 -0.861 1 86.75 555 PRO A O 1
ATOM 4147 N N . THR A 1 556 ? -36.688 -8.906 -0.262 1 87.94 556 THR A N 1
ATOM 4148 C CA . THR A 1 556 ? -36.5 -8.68 1.167 1 87.94 556 THR A CA 1
ATOM 4149 C C . THR A 1 556 ? -36.156 -9.984 1.883 1 87.94 556 THR A C 1
ATOM 4151 O O . THR A 1 556 ? -36.375 -11.07 1.342 1 87.94 556 THR A O 1
ATOM 4154 N N . ILE A 1 557 ? -35.656 -9.852 3.061 1 92.25 557 ILE A N 1
ATOM 4155 C CA . ILE A 1 557 ? -35.375 -11.016 3.885 1 92.25 557 ILE A CA 1
ATOM 4156 C C . ILE A 1 557 ? -36.656 -11.719 4.266 1 92.25 557 ILE A C 1
ATOM 4158 O O . ILE A 1 557 ? -36.719 -12.953 4.301 1 92.25 557 ILE A O 1
ATOM 4162 N N . GLU A 1 558 ? -37.688 -10.938 4.477 1 88.56 558 GLU A N 1
ATOM 4163 C CA . GLU A 1 558 ? -39 -11.477 4.836 1 88.56 558 GLU A CA 1
ATOM 4164 C C . GLU A 1 558 ? -39.531 -12.375 3.73 1 88.56 558 GLU A C 1
ATOM 4166 O O . GLU A 1 558 ? -40.094 -13.438 4.008 1 88.56 558 GLU A O 1
ATOM 4171 N N . ASP A 1 559 ? -39.375 -11.945 2.543 1 91.38 559 ASP A N 1
ATOM 4172 C CA . ASP A 1 559 ? -39.844 -12.75 1.409 1 91.38 559 ASP A CA 1
ATOM 4173 C C . ASP A 1 559 ? -39.094 -14.086 1.351 1 91.38 559 ASP A C 1
ATOM 4175 O O . ASP A 1 559 ? -39.688 -15.117 1.069 1 91.38 559 ASP A O 1
ATOM 4179 N N . ALA A 1 560 ? -37.844 -14.047 1.578 1 95.19 560 ALA A N 1
ATOM 4180 C CA . ALA A 1 560 ? -37.031 -15.266 1.553 1 95.19 560 ALA A CA 1
ATOM 4181 C C . ALA A 1 560 ? -37.438 -16.234 2.652 1 95.19 560 ALA A C 1
ATOM 4183 O O . ALA A 1 560 ? -37.625 -17.422 2.404 1 95.19 560 ALA A O 1
ATOM 4184 N N . VAL A 1 561 ? -37.656 -15.688 3.803 1 95.31 561 VAL A N 1
ATOM 4185 C CA . VAL A 1 561 ? -38.062 -16.5 4.953 1 95.31 561 VAL A CA 1
ATOM 4186 C C . VAL A 1 561 ? -39.438 -17.094 4.727 1 95.31 561 VAL A C 1
ATOM 4188 O O . VAL A 1 561 ? -39.688 -18.266 5.016 1 95.31 561 VAL A O 1
ATOM 4191 N N . ALA A 1 562 ? -40.312 -16.281 4.242 1 94.25 562 ALA A N 1
ATOM 4192 C CA . ALA A 1 562 ? -41.656 -16.75 3.969 1 94.25 562 ALA A CA 1
ATOM 4193 C C . ALA A 1 562 ? -41.656 -17.891 2.955 1 94.25 562 ALA A C 1
ATOM 4195 O O . ALA A 1 562 ? -42.375 -18.875 3.119 1 94.25 562 ALA A O 1
ATOM 4196 N N . THR A 1 563 ? -40.938 -17.719 1.938 1 95.56 563 THR A N 1
ATOM 4197 C CA . THR A 1 563 ? -40.844 -18.75 0.906 1 95.56 563 THR A CA 1
ATOM 4198 C C . THR A 1 563 ? -40.219 -20.031 1.468 1 95.56 563 THR A C 1
ATOM 4200 O O . THR A 1 563 ? -40.688 -21.125 1.161 1 95.56 563 THR A O 1
ATOM 4203 N N . TYR A 1 564 ? -39.219 -19.891 2.223 1 96.44 564 TYR A N 1
ATOM 4204 C CA . TYR A 1 564 ? -38.594 -21.047 2.85 1 96.44 564 TYR A CA 1
ATOM 4205 C C . TYR A 1 564 ? -39.594 -21.812 3.723 1 96.44 564 TYR A C 1
ATOM 4207 O O . TYR A 1 564 ? -39.656 -23.031 3.666 1 96.44 564 TYR A O 1
ATOM 4215 N N . ARG A 1 565 ? -40.312 -21.078 4.512 1 95.31 565 ARG A N 1
ATOM 4216 C CA . ARG A 1 565 ? -41.312 -21.688 5.395 1 95.31 565 ARG A CA 1
ATOM 4217 C C . ARG A 1 565 ? -42.375 -22.391 4.598 1 95.31 565 ARG A C 1
ATOM 4219 O O . ARG A 1 565 ? -42.844 -23.484 4.973 1 95.31 565 ARG A O 1
ATOM 4226 N N . ALA A 1 566 ? -42.75 -21.781 3.578 1 95.38 566 ALA A N 1
ATOM 4227 C CA . ALA A 1 566 ? -43.781 -22.391 2.727 1 95.38 566 ALA A CA 1
ATOM 4228 C C . ALA A 1 566 ? -43.312 -23.688 2.113 1 95.38 566 ALA A C 1
ATOM 4230 O O . ALA A 1 566 ? -44.062 -24.641 1.967 1 95.38 566 ALA A O 1
ATOM 4231 N N . GLN A 1 567 ? -42.062 -23.766 1.786 1 94.56 567 GLN A N 1
ATOM 4232 C CA . GLN A 1 567 ? -41.5 -24.922 1.103 1 94.56 567 GLN A CA 1
ATOM 4233 C C . GLN A 1 567 ? -41.156 -26.031 2.09 1 94.56 567 GLN A C 1
ATOM 4235 O O . GLN A 1 567 ? -41.219 -27.219 1.745 1 94.56 567 GLN A O 1
ATOM 4240 N N . THR A 1 568 ? -40.844 -25.703 3.336 1 93.5 568 THR A N 1
ATOM 4241 C CA . THR A 1 568 ? -40.281 -26.719 4.23 1 93.5 568 THR A CA 1
ATOM 4242 C C . THR A 1 568 ? -41.25 -27.016 5.371 1 93.5 568 THR A C 1
ATOM 4244 O O . THR A 1 568 ? -41.125 -28.031 6.047 1 93.5 568 THR A O 1
ATOM 4247 N N . GLY A 1 569 ? -42.125 -26.078 5.691 1 91.56 569 GLY A N 1
ATOM 4248 C CA . GLY A 1 569 ? -43.031 -26.219 6.828 1 91.56 569 GLY A CA 1
ATOM 4249 C C . GLY A 1 569 ? -42.406 -25.828 8.141 1 91.56 569 GLY A C 1
ATOM 4250 O O . GLY A 1 569 ? -43 -26.016 9.211 1 91.56 569 GLY A O 1
ATOM 4251 N N . ALA A 1 570 ? -41.219 -25.25 8.023 1 91.25 570 ALA A N 1
ATOM 4252 C CA . ALA A 1 570 ? -40.531 -24.859 9.242 1 91.25 570 ALA A CA 1
ATOM 4253 C C . ALA A 1 570 ? -41.281 -23.734 9.961 1 91.25 570 ALA A C 1
ATOM 4255 O O . ALA A 1 570 ? -41.812 -22.828 9.312 1 91.25 570 ALA A O 1
ATOM 4256 N N . GLY A 1 571 ? -41.406 -23.75 11.281 1 88.31 571 GLY A N 1
ATOM 4257 C CA . GLY A 1 571 ? -42.094 -22.734 12.078 1 88.31 571 GLY A CA 1
ATOM 4258 C C . GLY A 1 571 ? -41.219 -22.188 13.203 1 88.31 571 GLY A C 1
ATOM 4259 O O . GLY A 1 571 ? -40.219 -22.797 13.562 1 88.31 571 GLY A O 1
ATOM 4260 N N . TRP A 1 572 ? -41.562 -21.031 13.57 1 89 572 TRP A N 1
ATOM 4261 C CA . TRP A 1 572 ? -40.875 -20.391 14.695 1 89 572 TRP A CA 1
ATOM 4262 C C . TRP A 1 572 ? -41.281 -21.062 16.016 1 89 572 TRP A C 1
ATOM 4264 O O . TRP A 1 572 ? -42.406 -21.5 16.172 1 89 572 TRP A O 1
ATOM 4274 N N . ALA A 1 573 ? -40.406 -21.281 16.906 1 78.19 573 ALA A N 1
ATOM 4275 C CA . ALA A 1 573 ? -40.688 -21.922 18.203 1 78.19 573 ALA A CA 1
ATOM 4276 C C . ALA A 1 573 ? -41.812 -21.188 18.953 1 78.19 573 ALA A C 1
ATOM 4278 O O . ALA A 1 573 ? -42.625 -21.828 19.625 1 78.19 573 ALA A O 1
ATOM 4279 N N . THR A 1 574 ? -41.812 -19.891 18.859 1 72.06 574 THR A N 1
ATOM 4280 C CA . THR A 1 574 ? -42.781 -19.109 19.609 1 72.06 574 THR A CA 1
ATOM 4281 C C . THR A 1 574 ? -44.156 -19.203 18.969 1 72.06 574 THR A C 1
ATOM 4283 O O . THR A 1 574 ? -45.156 -18.859 19.578 1 72.06 574 THR A O 1
ATOM 4286 N N . ASP A 1 575 ? -44.188 -19.594 17.656 1 66.88 575 ASP A N 1
ATOM 4287 C CA . ASP A 1 575 ? -45.5 -19.734 17.031 1 66.88 575 ASP A CA 1
ATOM 4288 C C . ASP A 1 575 ? -46.281 -20.922 17.609 1 66.88 575 ASP A C 1
ATOM 4290 O O . ASP A 1 575 ? -47.5 -20.984 17.484 1 66.88 575 ASP A O 1
ATOM 4294 N N . ASP A 1 576 ? -45.625 -21.891 18.172 1 55.03 576 ASP A N 1
ATOM 4295 C CA . ASP A 1 576 ? -46.312 -23.031 18.734 1 55.03 576 ASP A CA 1
ATOM 4296 C C . ASP A 1 576 ? -47.031 -22.656 20.031 1 55.03 576 ASP A C 1
ATOM 4298 O O . ASP A 1 576 ? -46.438 -22.047 20.922 1 55.03 576 ASP A O 1
ATOM 4302 N N . PRO A 1 577 ? -48.344 -22.625 20.031 1 50.72 577 PRO A N 1
ATOM 4303 C CA . PRO A 1 577 ? -49.125 -22.359 21.25 1 50.72 577 PRO A CA 1
ATOM 4304 C C . PRO A 1 577 ? -48.656 -23.188 22.438 1 50.72 577 PRO A C 1
ATOM 4306 O O . PRO A 1 577 ? -48.125 -24.281 22.266 1 50.72 577 PRO A O 1
ATOM 4309 N N . PRO A 1 578 ? -48.438 -22.578 23.562 1 45.47 578 PRO A N 1
ATOM 4310 C CA . PRO A 1 578 ? -48.125 -23.406 24.75 1 45.47 578 PRO A CA 1
ATOM 4311 C C . PRO A 1 578 ? -49.062 -24.594 24.891 1 45.47 578 PRO A C 1
ATOM 4313 O O . PRO A 1 578 ? -50.281 -24.469 24.656 1 45.47 578 PRO A O 1
ATOM 4316 N N . SER A 1 579 ? -48.719 -25.75 24.484 1 36 579 SER A N 1
ATOM 4317 C CA . SER A 1 579 ? -49.562 -26.875 24.906 1 36 579 SER A CA 1
ATOM 4318 C C . SER A 1 579 ? -49.938 -26.766 26.375 1 36 579 SER A C 1
ATOM 4320 O O . SER A 1 579 ? -49.062 -26.531 27.234 1 36 579 SER A O 1
ATOM 4322 N N . ARG A 1 580 ? -51.219 -26.531 26.719 1 34.78 580 ARG A N 1
ATOM 4323 C CA . ARG A 1 580 ? -51.812 -26.656 28.047 1 34.78 580 ARG A CA 1
ATOM 4324 C C . ARG A 1 580 ? -51.438 -28 28.672 1 34.78 580 ARG A C 1
ATOM 4326 O O . ARG A 1 580 ? -51.906 -29.047 28.234 1 34.78 580 ARG A O 1
ATOM 4333 N N . ARG A 1 581 ? -50.25 -28.234 29.094 1 32.19 581 ARG A N 1
ATOM 4334 C CA . ARG A 1 581 ? -50.062 -29.359 30.016 1 32.19 581 ARG A CA 1
ATOM 4335 C C . ARG A 1 581 ? -51.125 -29.344 31.109 1 32.19 581 ARG A C 1
ATOM 4337 O O . ARG A 1 581 ? -51.312 -28.328 31.781 1 32.19 581 ARG A O 1
ATOM 4344 N N . SER A 1 582 ? -52.219 -30.094 30.906 1 32.5 582 SER A N 1
ATOM 4345 C CA . SER A 1 582 ? -53.125 -30.406 32 1 32.5 582 SER A CA 1
ATOM 4346 C C . SER A 1 582 ? -52.375 -30.672 33.281 1 32.5 582 SER A C 1
ATOM 4348 O O . SER A 1 582 ? -51.344 -31.344 33.281 1 32.5 582 SER A O 1
ATOM 4350 N N . PRO A 1 583 ? -52.844 -30.062 34.469 1 31.56 583 PRO A N 1
ATOM 4351 C CA . PRO A 1 583 ? -52.312 -30.594 35.719 1 31.56 583 PRO A CA 1
ATOM 4352 C C . PRO A 1 583 ? -52.594 -32.094 35.875 1 31.56 583 PRO A C 1
ATOM 4354 O O . PRO A 1 583 ? -53.562 -32.625 35.344 1 31.56 583 PRO A O 1
ATOM 4357 N N . MET B 1 1 ? -0.874 -37.625 31.891 1 33.44 1 MET B N 1
ATOM 4358 C CA . MET B 1 1 ? -1.324 -38.344 30.703 1 33.44 1 MET B CA 1
ATOM 4359 C C . MET B 1 1 ? -2.146 -37.438 29.797 1 33.44 1 MET B C 1
ATOM 4361 O O . MET B 1 1 ? -2.098 -37.562 28.578 1 33.44 1 MET B O 1
ATOM 4365 N N . THR B 1 2 ? -2.928 -36.5 30.438 1 38.78 2 THR B N 1
ATOM 4366 C CA . THR B 1 2 ? -3.83 -35.625 29.688 1 38.78 2 THR B CA 1
ATOM 4367 C C . THR B 1 2 ? -3.07 -34.469 29.094 1 38.78 2 THR B C 1
ATOM 4369 O O . THR B 1 2 ? -3.377 -34.031 27.984 1 38.78 2 THR B O 1
ATOM 4372 N N . ALA B 1 3 ? -2.227 -33.875 29.922 1 52.34 3 ALA B N 1
ATOM 4373 C CA . ALA B 1 3 ? -1.438 -32.75 29.422 1 52.34 3 ALA B CA 1
ATOM 4374 C C . ALA B 1 3 ? -0.512 -33.188 28.297 1 52.34 3 ALA B C 1
ATOM 4376 O O . ALA B 1 3 ? -0.147 -32.375 27.438 1 52.34 3 ALA B O 1
ATOM 4377 N N . ASP B 1 4 ? 0 -34.375 28.438 1 45.66 4 ASP B N 1
ATOM 4378 C CA . ASP B 1 4 ? 0.886 -34.938 27.422 1 45.66 4 ASP B CA 1
ATOM 4379 C C . ASP B 1 4 ? 0.149 -35.156 26.109 1 45.66 4 ASP B C 1
ATOM 4381 O O . ASP B 1 4 ? 0.722 -34.969 25.031 1 45.66 4 ASP B O 1
ATOM 4385 N N . THR B 1 5 ? -1.055 -35.594 26.141 1 45.69 5 THR B N 1
ATOM 4386 C CA . THR B 1 5 ? -1.853 -35.812 24.938 1 45.69 5 THR B CA 1
ATOM 4387 C C . THR B 1 5 ? -2.219 -34.469 24.281 1 45.69 5 THR B C 1
ATOM 4389 O O . THR B 1 5 ? -2.283 -34.375 23.047 1 45.69 5 THR B O 1
ATOM 4392 N N . SER B 1 6 ? -2.398 -33.531 25.188 1 48.88 6 SER B N 1
ATOM 4393 C CA . SER B 1 6 ? -2.748 -32.219 24.656 1 48.88 6 SER B CA 1
ATOM 4394 C C . SER B 1 6 ? -1.552 -31.547 23.984 1 48.88 6 SER B C 1
ATOM 4396 O O . SER B 1 6 ? -1.698 -30.906 22.938 1 48.88 6 SER B O 1
ATOM 4398 N N . ARG B 1 7 ? -0.426 -31.797 24.766 1 52.91 7 ARG B N 1
ATOM 4399 C CA . ARG B 1 7 ? 0.778 -31.203 24.188 1 52.91 7 ARG B CA 1
ATOM 4400 C C . ARG B 1 7 ? 1.184 -31.953 22.922 1 52.91 7 ARG B C 1
ATOM 4402 O O . ARG B 1 7 ? 1.739 -31.359 21.984 1 52.91 7 ARG B O 1
ATOM 4409 N N . ARG B 1 8 ? 1.099 -33.25 22.984 1 50.19 8 ARG B N 1
ATOM 4410 C CA . ARG B 1 8 ? 1.404 -34.062 21.812 1 50.19 8 ARG B CA 1
ATOM 4411 C C . ARG B 1 8 ? 0.476 -33.719 20.656 1 50.19 8 ARG B C 1
ATOM 4413 O O . ARG B 1 8 ? 0.894 -33.75 19.5 1 50.19 8 ARG B O 1
ATOM 4420 N N . ALA B 1 9 ? -0.619 -33.5 20.984 1 53.75 9 ALA B N 1
ATOM 4421 C CA . ALA B 1 9 ? -1.637 -33.062 20.031 1 53.75 9 ALA B CA 1
ATOM 4422 C C . ALA B 1 9 ? -1.3 -31.688 19.438 1 53.75 9 ALA B C 1
ATOM 4424 O O . ALA B 1 9 ? -1.509 -31.453 18.25 1 53.75 9 ALA B O 1
ATOM 4425 N N . ASP B 1 10 ? -0.582 -30.953 20.156 1 64.25 10 ASP B N 1
ATOM 4426 C CA . ASP B 1 10 ? -0.213 -29.594 19.766 1 64.25 10 ASP B CA 1
ATOM 4427 C C . ASP B 1 10 ? 0.985 -29.594 18.828 1 64.25 10 ASP B C 1
ATOM 4429 O O . ASP B 1 10 ? 1.011 -28.844 17.844 1 64.25 10 ASP B O 1
ATOM 4433 N N . VAL B 1 11 ? 1.988 -30.578 19.125 1 63.41 11 VAL B N 1
ATOM 4434 C CA . VAL B 1 11 ? 3.158 -30.641 18.266 1 63.41 11 VAL B CA 1
ATOM 4435 C C . VAL B 1 11 ? 2.762 -31.203 16.906 1 63.41 11 VAL B C 1
ATOM 4437 O O . VAL B 1 11 ? 3.256 -30.734 15.867 1 63.41 11 VAL B O 1
ATOM 4440 N N . ARG B 1 12 ? 1.898 -32.125 16.953 1 66.56 12 ARG B N 1
ATOM 4441 C CA . ARG B 1 12 ? 1.424 -32.75 15.719 1 66.56 12 ARG B CA 1
ATOM 4442 C C . ARG B 1 12 ? 0.708 -31.75 14.828 1 66.56 12 ARG B C 1
ATOM 4444 O O . ARG B 1 12 ? 0.701 -31.891 13.602 1 66.56 12 ARG B O 1
ATOM 4451 N N . ARG B 1 13 ? 0.272 -30.812 15.398 1 74.38 13 ARG B N 1
ATOM 4452 C CA . ARG B 1 13 ? -0.415 -29.766 14.641 1 74.38 13 ARG B CA 1
ATOM 4453 C C . ARG B 1 13 ? 0.58 -28.906 13.875 1 74.38 13 ARG B C 1
ATOM 4455 O O . ARG B 1 13 ? 0.285 -28.422 12.781 1 74.38 13 ARG B O 1
ATOM 4462 N N . TRP B 1 14 ? 1.845 -28.984 14.406 1 80.44 14 TRP B N 1
ATOM 4463 C CA . TRP B 1 14 ? 2.85 -28.109 13.812 1 80.44 14 TRP B CA 1
ATOM 4464 C C . TRP B 1 14 ? 3.75 -28.891 12.859 1 80.44 14 TRP B C 1
ATOM 4466 O O . TRP B 1 14 ? 4.438 -28.281 12.023 1 80.44 14 TRP B O 1
ATOM 4476 N N . ILE B 1 15 ? 3.734 -30.25 12.992 1 90.25 15 ILE B N 1
ATOM 4477 C CA . ILE B 1 15 ? 4.555 -31.094 12.133 1 90.25 15 ILE B CA 1
ATOM 4478 C C . ILE B 1 15 ? 3.68 -32.156 11.477 1 90.25 15 ILE B C 1
ATOM 4480 O O . ILE B 1 15 ? 3.785 -33.344 11.797 1 90.25 15 ILE B O 1
ATOM 4484 N N . PRO B 1 16 ? 3.004 -31.781 10.5 1 88.38 16 PRO B N 1
ATOM 4485 C CA . PRO B 1 16 ? 2.068 -32.719 9.859 1 88.38 16 PRO B CA 1
ATOM 4486 C C . PRO B 1 16 ? 2.76 -33.938 9.297 1 88.38 16 PRO B C 1
ATOM 4488 O O . PRO B 1 16 ? 2.133 -35 9.172 1 88.38 16 PRO B O 1
ATOM 4491 N N . GLY B 1 17 ? 4.035 -33.906 8.992 1 90.44 17 GLY B N 1
ATOM 4492 C CA . GLY B 1 17 ? 4.77 -35.062 8.469 1 90.44 17 GLY B CA 1
ATOM 4493 C C . GLY B 1 17 ? 4.812 -36.219 9.43 1 90.44 17 GLY B C 1
ATOM 4494 O O . GLY B 1 17 ? 4.781 -37.375 9 1 90.44 17 GLY B O 1
ATOM 4495 N N . LEU B 1 18 ? 4.855 -35.906 10.641 1 88.56 18 LEU B N 1
ATOM 4496 C CA . LEU B 1 18 ? 4.855 -36.969 11.648 1 88.56 18 LEU B CA 1
ATOM 4497 C C . LEU B 1 18 ? 3.525 -37.719 11.664 1 88.56 18 LEU B C 1
ATOM 4499 O O . LEU B 1 18 ? 3.492 -38.938 11.812 1 88.56 18 LEU B O 1
ATOM 4503 N N . ASP B 1 19 ? 2.486 -36.969 11.578 1 87.81 19 ASP B N 1
ATOM 4504 C CA . ASP B 1 19 ? 1.161 -37.562 11.508 1 87.81 19 ASP B CA 1
ATOM 4505 C C . ASP B 1 19 ? 1.011 -38.438 10.258 1 87.81 19 ASP B C 1
ATOM 4507 O O . ASP B 1 19 ? 0.389 -39.5 10.297 1 87.81 19 ASP B O 1
ATOM 4511 N N . ALA B 1 20 ? 1.543 -38 9.195 1 88.75 20 ALA B N 1
ATOM 4512 C CA . ALA B 1 20 ? 1.474 -38.75 7.938 1 88.75 20 ALA B CA 1
ATOM 4513 C C . ALA B 1 20 ? 2.188 -40.094 8.047 1 88.75 20 ALA B C 1
ATOM 4515 O O . ALA B 1 20 ? 1.705 -41.094 7.531 1 88.75 20 ALA B O 1
ATOM 4516 N N . VAL B 1 21 ? 3.277 -40.125 8.758 1 90.56 21 VAL B N 1
ATOM 4517 C CA . VAL B 1 21 ? 4.047 -41.375 8.906 1 90.56 21 VAL B CA 1
ATOM 4518 C C . VAL B 1 21 ? 3.297 -42.344 9.82 1 90.56 21 VAL B C 1
ATOM 4520 O O . VAL B 1 21 ? 3.252 -43.531 9.555 1 90.56 21 VAL B O 1
ATOM 4523 N N . LEU B 1 22 ? 2.648 -41.75 10.812 1 90.19 22 LEU B N 1
ATOM 4524 C CA . LEU B 1 22 ? 1.974 -42.562 11.812 1 90.19 22 LEU B CA 1
ATOM 4525 C C . LEU B 1 22 ? 0.68 -43.156 11.25 1 90.19 22 LEU B C 1
ATOM 4527 O O . LEU B 1 22 ? 0.237 -44.219 11.68 1 90.19 22 LEU B O 1
ATOM 4531 N N . THR B 1 23 ? 0.132 -42.5 10.297 1 90.12 23 THR B N 1
ATOM 4532 C CA . THR B 1 23 ? -1.16 -42.938 9.781 1 90.12 23 THR B CA 1
ATOM 4533 C C . THR B 1 23 ? -1.018 -43.469 8.359 1 90.12 23 THR B C 1
ATOM 4535 O O . THR B 1 23 ? -2.016 -43.688 7.668 1 90.12 23 THR B O 1
ATOM 4538 N N . TYR B 1 24 ? 0.173 -43.719 7.98 1 93.62 24 TYR B N 1
ATOM 4539 C CA . TYR B 1 24 ? 0.42 -44.125 6.609 1 93.62 24 TYR B CA 1
ATOM 4540 C C . TYR B 1 24 ? -0.141 -45.531 6.355 1 93.62 24 TYR B C 1
ATOM 4542 O O . TYR B 1 24 ? 0.061 -46.438 7.164 1 93.62 24 TYR B O 1
ATOM 4550 N N . LYS B 1 25 ? -0.744 -45.719 5.254 1 95.25 25 LYS B N 1
ATOM 4551 C CA . LYS B 1 25 ? -1.271 -47 4.852 1 95.25 25 LYS B CA 1
ATOM 4552 C C . LYS B 1 25 ? -0.313 -47.719 3.895 1 95.25 25 LYS B C 1
ATOM 4554 O O . LYS B 1 25 ? 0.006 -47.188 2.826 1 95.25 25 LYS B O 1
ATOM 4559 N N . PRO B 1 26 ? 0.014 -48.906 4.184 1 94.94 26 PRO B N 1
ATOM 4560 C CA . PRO B 1 26 ? 0.958 -49.656 3.348 1 94.94 26 PRO B CA 1
ATOM 4561 C C . PRO B 1 26 ? 0.458 -49.844 1.915 1 94.94 26 PRO B C 1
ATOM 4563 O O . PRO B 1 26 ? 1.262 -49.906 0.982 1 94.94 26 PRO B O 1
ATOM 4566 N N . ALA B 1 27 ? -0.788 -49.812 1.722 1 95.31 27 ALA B N 1
ATOM 4567 C CA . ALA B 1 27 ? -1.382 -49.969 0.397 1 95.31 27 ALA B CA 1
ATOM 4568 C C . ALA B 1 27 ? -1.036 -48.812 -0.51 1 95.31 27 ALA B C 1
ATOM 4570 O O . ALA B 1 27 ? -1.121 -48.906 -1.735 1 95.31 27 ALA B O 1
ATOM 4571 N N . TRP B 1 28 ? -0.586 -47.688 0.061 1 95.75 28 TRP B N 1
ATOM 4572 C CA . TRP B 1 28 ? -0.298 -46.5 -0.691 1 95.75 28 TRP B CA 1
ATOM 4573 C C . TRP B 1 28 ? 1.131 -46.5 -1.223 1 95.75 28 TRP B C 1
ATOM 4575 O O . TRP B 1 28 ? 1.472 -45.719 -2.125 1 95.75 28 TRP B O 1
ATOM 4585 N N . LEU B 1 29 ? 1.985 -47.344 -0.742 1 96.69 29 LEU B N 1
ATOM 4586 C CA . LEU B 1 29 ? 3.426 -47.312 -0.971 1 96.69 29 LEU B CA 1
ATOM 4587 C C . LEU B 1 29 ? 3.746 -47.469 -2.451 1 96.69 29 LEU B C 1
ATOM 4589 O O . LEU B 1 29 ? 4.477 -46.656 -3.033 1 96.69 29 LEU B O 1
ATOM 4593 N N . PRO B 1 30 ? 3.197 -48.531 -3.121 1 96.62 30 PRO B N 1
ATOM 4594 C CA . PRO B 1 30 ? 3.516 -48.656 -4.543 1 96.62 30 PRO B CA 1
ATOM 4595 C C . PRO B 1 30 ? 3.047 -47.469 -5.371 1 96.62 30 PRO B C 1
ATOM 4597 O O . PRO B 1 30 ? 3.727 -47.062 -6.32 1 96.62 30 PRO B O 1
ATOM 4600 N N . ARG B 1 31 ? 1.938 -46.906 -5.043 1 96 31 ARG B N 1
ATOM 4601 C CA . ARG B 1 31 ? 1.396 -45.75 -5.766 1 96 31 ARG B CA 1
ATOM 4602 C C . ARG B 1 31 ? 2.279 -44.531 -5.582 1 96 31 ARG B C 1
ATOM 4604 O O . ARG B 1 31 ? 2.59 -43.812 -6.551 1 96 31 ARG B O 1
ATOM 4611 N N . ASP B 1 32 ? 2.664 -44.312 -4.391 1 96.88 32 ASP B N 1
ATOM 4612 C CA . ASP B 1 32 ? 3.525 -43.156 -4.105 1 96.88 32 ASP B CA 1
ATOM 4613 C C . ASP B 1 32 ? 4.895 -43.312 -4.762 1 96.88 32 ASP B C 1
ATOM 4615 O O . ASP B 1 32 ? 5.484 -42.344 -5.23 1 96.88 32 ASP B O 1
ATOM 4619 N N . ILE B 1 33 ? 5.406 -44.531 -4.848 1 97 33 ILE B N 1
ATOM 4620 C CA . ILE B 1 33 ? 6.703 -44.781 -5.461 1 97 33 ILE B CA 1
ATOM 4621 C C . ILE B 1 33 ? 6.613 -44.562 -6.969 1 97 33 ILE B C 1
ATOM 4623 O O . ILE B 1 33 ? 7.457 -43.875 -7.547 1 97 33 ILE B O 1
ATOM 4627 N N . ILE B 1 34 ? 5.602 -45.062 -7.59 1 95.25 34 ILE B N 1
ATOM 4628 C CA . ILE B 1 34 ? 5.426 -44.906 -9.031 1 95.25 34 ILE B CA 1
ATOM 4629 C C . ILE B 1 34 ? 5.246 -43.406 -9.367 1 95.25 34 ILE B C 1
ATOM 4631 O O . ILE B 1 34 ? 5.879 -42.906 -10.289 1 95.25 34 ILE B O 1
ATOM 4635 N N . ALA B 1 35 ? 4.359 -42.781 -8.594 1 95.56 35 ALA B N 1
ATOM 4636 C CA . ALA B 1 35 ? 4.141 -41.344 -8.805 1 95.56 35 ALA B CA 1
ATOM 4637 C C . ALA B 1 35 ? 5.438 -40.562 -8.625 1 95.56 35 ALA B C 1
ATOM 4639 O O . ALA B 1 35 ? 5.691 -39.625 -9.352 1 95.56 35 ALA B O 1
ATOM 4640 N N . GLY B 1 36 ? 6.238 -40.938 -7.648 1 96.06 36 GLY B N 1
ATOM 4641 C CA . GLY B 1 36 ? 7.516 -40.281 -7.414 1 96.06 36 GLY B CA 1
ATOM 4642 C C . GLY B 1 36 ? 8.484 -40.438 -8.57 1 96.06 36 GLY B C 1
ATOM 4643 O O . GLY B 1 36 ? 9.195 -39.5 -8.93 1 96.06 36 GLY B O 1
ATOM 4644 N N . VAL B 1 37 ? 8.516 -41.562 -9.148 1 93.88 37 VAL B N 1
ATOM 4645 C CA . VAL B 1 37 ? 9.383 -41.844 -10.289 1 93.88 37 VAL B CA 1
ATOM 4646 C C . VAL B 1 37 ? 8.953 -40.969 -11.477 1 93.88 37 VAL B C 1
ATOM 4648 O O . VAL B 1 37 ? 9.789 -40.344 -12.125 1 93.88 37 VAL B O 1
ATOM 4651 N N . VAL B 1 38 ? 7.688 -40.969 -11.703 1 91.75 38 VAL B N 1
ATOM 4652 C CA . VAL B 1 38 ? 7.152 -40.188 -12.797 1 91.75 38 VAL B CA 1
ATOM 4653 C C . VAL B 1 38 ? 7.453 -38.688 -12.547 1 91.75 38 VAL B C 1
ATOM 4655 O O . VAL B 1 38 ? 7.875 -37.969 -13.453 1 91.75 38 VAL B O 1
ATOM 4658 N N . LEU B 1 39 ? 7.246 -38.312 -11.344 1 94.56 39 LEU B N 1
ATOM 4659 C CA . LEU B 1 39 ? 7.457 -36.938 -10.953 1 94.56 39 LEU B CA 1
ATOM 4660 C C . LEU B 1 39 ? 8.914 -36.531 -11.148 1 94.56 39 LEU B C 1
ATOM 4662 O O . LEU B 1 39 ? 9.203 -35.375 -11.539 1 94.56 39 LEU B O 1
ATOM 4666 N N . THR B 1 40 ? 9.852 -37.375 -10.836 1 94.06 40 THR B N 1
ATOM 4667 C CA . THR B 1 40 ? 11.281 -37.125 -10.961 1 94.06 40 THR B CA 1
ATOM 4668 C C . THR B 1 40 ? 11.633 -36.75 -12.398 1 94.06 40 THR B C 1
ATOM 4670 O O . THR B 1 40 ? 12.508 -35.906 -12.633 1 94.06 40 THR B O 1
ATOM 4673 N N . ALA B 1 41 ? 10.969 -37.312 -13.25 1 88.44 41 ALA B N 1
ATOM 4674 C CA . ALA B 1 41 ? 11.203 -37.062 -14.672 1 88.44 41 ALA B CA 1
ATOM 4675 C C . ALA B 1 41 ? 10.906 -35.625 -15.023 1 88.44 41 ALA B C 1
ATOM 4677 O O . ALA B 1 41 ? 11.453 -35.094 -15.992 1 88.44 41 ALA B O 1
ATOM 4678 N N . LEU B 1 42 ? 10.094 -34.969 -14.266 1 91.5 42 LEU B N 1
ATOM 4679 C CA . LEU B 1 42 ? 9.773 -33.562 -14.453 1 91.5 42 LEU B CA 1
ATOM 4680 C C . LEU B 1 42 ? 10.672 -32.688 -13.578 1 91.5 42 LEU B C 1
ATOM 4682 O O . LEU B 1 42 ? 11.125 -31.625 -14.016 1 91.5 42 LEU B O 1
ATOM 4686 N N . LEU B 1 43 ? 10.93 -33.156 -12.422 1 96.25 43 LEU B N 1
ATOM 4687 C CA . LEU B 1 43 ? 11.633 -32.375 -11.398 1 96.25 43 LEU B CA 1
ATOM 4688 C C . LEU B 1 43 ? 13.047 -32.062 -11.852 1 96.25 43 LEU B C 1
ATOM 4690 O O . LEU B 1 43 ? 13.531 -30.938 -11.641 1 96.25 43 LEU B O 1
ATOM 4694 N N . VAL B 1 44 ? 13.688 -32.969 -12.492 1 94.75 44 VAL B N 1
ATOM 4695 C CA . VAL B 1 44 ? 15.102 -32.812 -12.812 1 94.75 44 VAL B CA 1
ATOM 4696 C C . VAL B 1 44 ? 15.289 -31.766 -13.898 1 94.75 44 VAL B C 1
ATOM 4698 O O . VAL B 1 44 ? 15.914 -30.719 -13.664 1 94.75 44 VAL B O 1
ATOM 4701 N N . PRO B 1 45 ? 14.664 -31.969 -15.086 1 93.5 45 PRO B N 1
ATOM 4702 C CA . PRO B 1 45 ? 14.875 -30.953 -16.109 1 93.5 45 PRO B CA 1
ATOM 4703 C C . PRO B 1 45 ? 14.305 -29.578 -15.727 1 93.5 45 PRO B C 1
ATOM 4705 O O . PRO B 1 45 ? 14.914 -28.547 -16.016 1 93.5 45 PRO B O 1
ATOM 4708 N N . GLN B 1 46 ? 13.188 -29.516 -15.117 1 95.06 46 GLN B N 1
ATOM 4709 C CA . GLN B 1 46 ? 12.586 -28.25 -14.727 1 95.06 46 GLN B CA 1
ATOM 4710 C C . GLN B 1 46 ? 13.422 -27.547 -13.656 1 95.06 46 GLN B C 1
ATOM 4712 O O . GLN B 1 46 ? 13.602 -26.328 -13.688 1 95.06 46 GLN B O 1
ATOM 4717 N N . GLY B 1 47 ? 13.867 -28.359 -12.703 1 96.62 47 GLY B N 1
ATOM 4718 C CA . GLY B 1 47 ? 14.742 -27.781 -11.695 1 96.62 47 GLY B CA 1
ATOM 4719 C C . GLY B 1 47 ? 15.969 -27.109 -12.289 1 96.62 47 GLY B C 1
ATOM 4720 O O . GLY B 1 47 ? 16.328 -26 -11.883 1 96.62 47 GLY B O 1
ATOM 4721 N N . MET B 1 48 ? 16.594 -27.734 -13.234 1 95.19 48 MET B N 1
ATOM 4722 C CA . MET B 1 48 ? 17.781 -27.203 -13.891 1 95.19 48 MET B CA 1
ATOM 4723 C C . MET B 1 48 ? 17.422 -25.969 -14.719 1 95.19 48 MET B C 1
ATOM 4725 O O . MET B 1 48 ? 18.109 -24.953 -14.641 1 95.19 48 MET B O 1
ATOM 4729 N N . ALA B 1 49 ? 16.359 -26.094 -15.461 1 95.56 49 ALA B N 1
ATOM 4730 C CA . ALA B 1 49 ? 15.93 -25 -16.344 1 95.56 49 ALA B CA 1
ATOM 4731 C C . ALA B 1 49 ? 15.586 -23.75 -15.539 1 95.56 49 ALA B C 1
ATOM 4733 O O . ALA B 1 49 ? 15.945 -22.641 -15.93 1 95.56 49 ALA B O 1
ATOM 4734 N N . TYR B 1 50 ? 14.93 -23.875 -14.422 1 96.88 50 TYR B N 1
ATOM 4735 C CA . TYR B 1 50 ? 14.477 -22.734 -13.641 1 96.88 50 TYR B CA 1
ATOM 4736 C C . TYR B 1 50 ? 15.617 -22.141 -12.828 1 96.88 50 TYR B C 1
ATOM 4738 O O . TYR B 1 50 ? 15.609 -20.953 -12.516 1 96.88 50 TYR B O 1
ATOM 4746 N N . ALA B 1 51 ? 16.609 -22.984 -12.508 1 96.88 51 ALA B N 1
ATOM 4747 C CA . ALA B 1 51 ? 17.828 -22.422 -11.93 1 96.88 51 ALA B CA 1
ATOM 4748 C C . ALA B 1 51 ? 18.516 -21.469 -12.906 1 96.88 51 ALA B C 1
ATOM 4750 O O . ALA B 1 51 ? 18.922 -20.375 -12.523 1 96.88 51 ALA B O 1
ATOM 4751 N N . GLU B 1 52 ? 18.594 -21.891 -14.125 1 94.62 52 GLU B N 1
ATOM 4752 C CA . GLU B 1 52 ? 19.234 -21.047 -15.141 1 94.62 52 GLU B CA 1
ATOM 4753 C C . GLU B 1 52 ? 18.406 -19.797 -15.414 1 94.62 52 GLU B C 1
ATOM 4755 O O . GLU B 1 52 ? 18.969 -18.734 -15.68 1 94.62 52 GLU B O 1
ATOM 4760 N N . LEU B 1 53 ? 17.141 -20.016 -15.344 1 94.12 53 LEU B N 1
ATOM 4761 C CA . LEU B 1 53 ? 16.234 -18.875 -15.508 1 94.12 53 LEU B CA 1
ATOM 4762 C C . LEU B 1 53 ? 16.484 -17.828 -14.422 1 94.12 53 LEU B C 1
ATOM 4764 O O . LEU B 1 53 ? 16.312 -16.625 -14.648 1 94.12 53 LEU B O 1
ATOM 4768 N N . ALA B 1 54 ? 16.906 -18.297 -13.281 1 95.38 54 ALA B N 1
ATOM 4769 C CA . ALA B 1 54 ? 17.188 -17.422 -12.133 1 95.38 54 ALA B CA 1
ATOM 4770 C C . ALA B 1 54 ? 18.609 -16.891 -12.18 1 95.38 54 ALA B C 1
ATOM 4772 O O . ALA B 1 54 ? 19.047 -16.172 -11.273 1 95.38 54 ALA B O 1
ATOM 4773 N N . GLY B 1 55 ? 19.375 -17.297 -13.227 1 92.75 55 GLY B N 1
ATOM 4774 C CA . GLY B 1 55 ? 20.766 -16.875 -13.344 1 92.75 55 GLY B CA 1
ATOM 4775 C C . GLY B 1 55 ? 21.719 -17.703 -12.508 1 92.75 55 GLY B C 1
ATOM 4776 O O . GLY B 1 55 ? 22.797 -17.219 -12.125 1 92.75 55 GLY B O 1
ATOM 4777 N N . LEU B 1 56 ? 21.359 -18.906 -12.203 1 95.5 56 LEU B N 1
ATOM 4778 C CA . LEU B 1 56 ? 22.156 -19.766 -11.336 1 95.5 56 LEU B CA 1
ATOM 4779 C C . LEU B 1 56 ? 22.609 -21.016 -12.086 1 95.5 56 LEU B C 1
ATOM 4781 O O . LEU B 1 56 ? 22.031 -21.375 -13.109 1 95.5 56 LEU B O 1
ATOM 4785 N N . PRO B 1 57 ? 23.641 -21.672 -11.547 1 94.56 57 PRO B N 1
ATOM 4786 C CA . PRO B 1 57 ? 24.031 -22.953 -12.141 1 94.56 57 PRO B CA 1
ATOM 4787 C C . PRO B 1 57 ? 22.938 -24.016 -12.055 1 94.56 57 PRO B C 1
ATOM 4789 O O . PRO B 1 57 ? 22.234 -24.078 -11.047 1 94.56 57 PRO B O 1
ATOM 4792 N N . ALA B 1 58 ? 22.859 -24.828 -13.023 1 94.44 58 ALA B N 1
ATOM 4793 C CA . ALA B 1 58 ? 21.812 -25.828 -13.164 1 94.44 58 ALA B CA 1
ATOM 4794 C C . ALA B 1 58 ? 21.766 -26.75 -11.945 1 94.44 58 ALA B C 1
ATOM 4796 O O . ALA B 1 58 ? 20.688 -27.156 -11.508 1 94.44 58 ALA B O 1
ATOM 4797 N N . ILE B 1 59 ? 22.875 -27 -11.375 1 95.44 59 ILE B N 1
ATOM 4798 C CA . ILE B 1 59 ? 22.953 -27.969 -10.281 1 95.44 59 ILE B CA 1
ATOM 4799 C C . ILE B 1 59 ? 22.203 -27.438 -9.062 1 95.44 59 ILE B C 1
ATOM 4801 O O . ILE B 1 59 ? 21.656 -28.219 -8.273 1 95.44 59 ILE B O 1
ATOM 4805 N N . THR B 1 60 ? 22.156 -26.141 -8.852 1 97 60 THR B N 1
ATOM 4806 C CA . THR B 1 60 ? 21.469 -25.562 -7.703 1 97 60 THR B CA 1
ATOM 4807 C C . THR B 1 60 ? 19.969 -25.859 -7.762 1 97 60 THR B C 1
ATOM 4809 O O . THR B 1 60 ? 19.297 -25.906 -6.73 1 97 60 THR B O 1
ATOM 4812 N N . GLY B 1 61 ? 19.469 -26.016 -8.992 1 97.75 61 GLY B N 1
ATOM 4813 C CA . GLY B 1 61 ? 18.094 -26.422 -9.141 1 97.75 61 GLY B CA 1
ATOM 4814 C C . GLY B 1 61 ? 17.797 -27.797 -8.57 1 97.75 61 GLY B C 1
ATOM 4815 O O . GLY B 1 61 ? 16.734 -28.031 -7.992 1 97.75 61 GLY B O 1
ATOM 4816 N N . LEU B 1 62 ? 18.75 -28.656 -8.75 1 97.25 62 LEU B N 1
ATOM 4817 C CA . LEU B 1 62 ? 18.594 -30.016 -8.219 1 97.25 62 LEU B CA 1
ATOM 4818 C C . LEU B 1 62 ? 18.703 -30.016 -6.695 1 97.25 62 LEU B C 1
ATOM 4820 O O . LEU B 1 62 ? 17.906 -30.656 -6.016 1 97.25 62 LEU B O 1
ATOM 4824 N N . TYR B 1 63 ? 19.688 -29.266 -6.184 1 98.19 63 TYR B N 1
ATOM 4825 C CA . TYR B 1 63 ? 19.797 -29.109 -4.738 1 98.19 63 TYR B CA 1
ATOM 4826 C C . TYR B 1 63 ? 18.5 -28.594 -4.141 1 98.19 63 TYR B C 1
ATOM 4828 O O . TYR B 1 63 ? 18.016 -29.125 -3.146 1 98.19 63 TYR B O 1
ATOM 4836 N N . THR B 1 64 ? 18 -27.562 -4.762 1 98.56 64 THR B N 1
ATOM 4837 C CA . THR B 1 64 ? 16.781 -26.906 -4.312 1 98.56 64 THR B CA 1
ATOM 4838 C C . THR B 1 64 ? 15.609 -27.875 -4.316 1 98.56 64 THR B C 1
ATOM 4840 O O . THR B 1 64 ? 14.828 -27.922 -3.361 1 98.56 64 THR B O 1
ATOM 4843 N N . THR B 1 65 ? 15.492 -28.641 -5.371 1 98.31 65 THR B N 1
ATOM 4844 C CA . THR B 1 65 ? 14.383 -29.578 -5.516 1 98.31 65 THR B CA 1
ATOM 4845 C C . THR B 1 65 ? 14.414 -30.625 -4.402 1 98.31 65 THR B C 1
ATOM 4847 O O . THR B 1 65 ? 13.383 -30.906 -3.791 1 98.31 65 THR B O 1
ATOM 4850 N N . ILE B 1 66 ? 15.562 -31.141 -4.125 1 98.19 66 ILE B N 1
ATOM 4851 C CA . ILE B 1 66 ? 15.711 -32.156 -3.107 1 98.19 66 ILE B CA 1
ATOM 4852 C C . ILE B 1 66 ? 15.211 -31.641 -1.763 1 98.19 66 ILE B C 1
ATOM 4854 O O . ILE B 1 66 ? 14.312 -32.219 -1.159 1 98.19 66 ILE B O 1
ATOM 4858 N N . PHE B 1 67 ? 15.664 -30.547 -1.378 1 98.44 67 PHE B N 1
ATOM 4859 C CA . PHE B 1 67 ? 15.477 -30.141 0.01 1 98.44 67 PHE B CA 1
ATOM 4860 C C . PHE B 1 67 ? 14.148 -29.422 0.187 1 98.44 67 PHE B C 1
ATOM 4862 O O . PHE B 1 67 ? 13.602 -29.375 1.291 1 98.44 67 PHE B O 1
ATOM 4869 N N . CYS B 1 68 ? 13.641 -28.844 -0.871 1 98 68 CYS B N 1
ATOM 4870 C CA . CYS B 1 68 ? 12.312 -28.281 -0.701 1 98 68 CYS B CA 1
ATOM 4871 C C . CYS B 1 68 ? 11.266 -29.375 -0.548 1 98 68 CYS B C 1
ATOM 4873 O O . CYS B 1 68 ? 10.336 -29.25 0.248 1 98 68 CYS B O 1
ATOM 4875 N N . LEU B 1 69 ? 11.398 -30.469 -1.275 1 98 69 LEU B N 1
ATOM 4876 C CA . LEU B 1 69 ? 10.469 -31.594 -1.152 1 98 69 LEU B CA 1
ATOM 4877 C C . LEU B 1 69 ? 10.562 -32.219 0.234 1 98 69 LEU B C 1
ATOM 4879 O O . LEU B 1 69 ? 9.539 -32.531 0.843 1 98 69 LEU B O 1
ATOM 4883 N N . LEU B 1 70 ? 11.773 -32.344 0.709 1 97.56 70 LEU B N 1
ATOM 4884 C CA . LEU B 1 70 ? 11.953 -32.906 2.033 1 97.56 70 LEU B CA 1
ATOM 4885 C C . LEU B 1 70 ? 11.406 -31.984 3.115 1 97.56 70 LEU B C 1
ATOM 4887 O O . LEU B 1 70 ? 10.75 -32.438 4.055 1 97.56 70 LEU B O 1
ATOM 4891 N N . GLY B 1 71 ? 11.758 -30.734 2.996 1 97 71 GLY B N 1
ATOM 4892 C CA . GLY B 1 71 ? 11.234 -29.766 3.951 1 97 71 GLY B CA 1
ATOM 4893 C C . GLY B 1 71 ? 9.719 -29.766 4.012 1 97 71 GLY B C 1
ATOM 4894 O O . GLY B 1 71 ? 9.133 -29.734 5.098 1 97 71 GLY B O 1
ATOM 4895 N N . TYR B 1 72 ? 9.086 -29.781 2.836 1 96.94 72 TYR B N 1
ATOM 4896 C CA . TYR B 1 72 ? 7.629 -29.75 2.795 1 96.94 72 TYR B CA 1
ATOM 4897 C C . TYR B 1 72 ? 7.039 -31.047 3.328 1 96.94 72 TYR B C 1
ATOM 4899 O O . TYR B 1 72 ? 5.965 -31.047 3.936 1 96.94 72 TYR B O 1
ATOM 4907 N N . ALA B 1 73 ? 7.676 -32.125 3.092 1 96.31 73 ALA B N 1
ATOM 4908 C CA . ALA B 1 73 ? 7.191 -33.406 3.588 1 96.31 73 ALA B CA 1
ATOM 4909 C C . ALA B 1 73 ? 7.086 -33.406 5.109 1 96.31 73 ALA B C 1
ATOM 4911 O O . ALA B 1 73 ? 6.207 -34.062 5.68 1 96.31 73 ALA B O 1
ATOM 4912 N N . VAL B 1 74 ? 7.902 -32.656 5.719 1 95.75 74 VAL B N 1
ATOM 4913 C CA . VAL B 1 74 ? 7.926 -32.625 7.176 1 95.75 74 VAL B CA 1
ATOM 4914 C C . VAL B 1 74 ? 6.871 -31.625 7.688 1 95.75 74 VAL B C 1
ATOM 4916 O O . VAL B 1 74 ? 6.125 -31.938 8.617 1 95.75 74 VAL B O 1
ATOM 4919 N N . PHE B 1 75 ? 6.715 -30.453 7.031 1 95.19 75 PHE B N 1
ATOM 4920 C CA . PHE B 1 75 ? 5.949 -29.391 7.66 1 95.19 75 PHE B CA 1
ATOM 4921 C C . PHE B 1 75 ? 4.703 -29.062 6.84 1 95.19 75 PHE B C 1
ATOM 4923 O O . PHE B 1 75 ? 3.816 -28.344 7.309 1 95.19 75 PHE B O 1
ATOM 4930 N N . GLY B 1 76 ? 4.621 -29.562 5.633 1 93.56 76 GLY B N 1
ATOM 4931 C CA . GLY B 1 76 ? 3.496 -29.234 4.77 1 93.56 76 GLY B CA 1
ATOM 4932 C C . GLY B 1 76 ? 2.225 -29.969 5.148 1 93.56 76 GLY B C 1
ATOM 4933 O O . GLY B 1 76 ? 2.268 -31.156 5.512 1 93.56 76 GLY B O 1
ATOM 4934 N N . PRO B 1 77 ? 1.072 -29.266 5.09 1 90.56 77 PRO B N 1
ATOM 4935 C CA . PRO B 1 77 ? -0.178 -29.922 5.492 1 90.56 77 PRO B CA 1
ATOM 4936 C C . PRO B 1 77 ? -0.834 -30.688 4.348 1 90.56 77 PRO B C 1
ATOM 4938 O O . PRO B 1 77 ? -1.623 -31.609 4.59 1 90.56 77 PRO B O 1
ATOM 4941 N N . SER B 1 78 ? -0.554 -30.344 3.143 1 89.75 78 SER B N 1
ATOM 4942 C CA . SER B 1 78 ? -1.184 -31 2.002 1 89.75 78 SER B CA 1
ATOM 4943 C C . SER B 1 78 ? -0.513 -32.344 1.693 1 89.75 78 SER B C 1
ATOM 4945 O O . SER B 1 78 ? 0.711 -32.469 1.784 1 89.75 78 SER B O 1
ATOM 4947 N N . ARG B 1 79 ? -1.244 -33.219 1.217 1 87.25 79 ARG B N 1
ATOM 4948 C CA . ARG B 1 79 ? -0.722 -34.562 0.955 1 87.25 79 ARG B CA 1
ATOM 4949 C C . ARG B 1 79 ? -0.101 -34.625 -0.436 1 87.25 79 ARG B C 1
ATOM 4951 O O . ARG B 1 79 ? 0.729 -35.5 -0.7 1 87.25 79 ARG B O 1
ATOM 4958 N N . VAL B 1 80 ? -0.5 -33.75 -1.267 1 84.94 80 VAL B N 1
ATOM 4959 C CA . VAL B 1 80 ? -0.092 -34.062 -2.631 1 84.94 80 VAL B CA 1
ATOM 4960 C C . VAL B 1 80 ? 0.588 -32.844 -3.264 1 84.94 80 VAL B C 1
ATOM 4962 O O . VAL B 1 80 ? 1.084 -32.938 -4.391 1 84.94 80 VAL B O 1
ATOM 4965 N N . LEU B 1 81 ? 0.7 -31.703 -2.605 1 91.81 81 LEU B N 1
ATOM 4966 C CA . LEU B 1 81 ? 1.299 -30.516 -3.203 1 91.81 81 LEU B CA 1
ATOM 4967 C C . LEU B 1 81 ? 2.781 -30.734 -3.488 1 91.81 81 LEU B C 1
ATOM 4969 O O . LEU B 1 81 ? 3.508 -31.266 -2.641 1 91.81 81 LEU B O 1
ATOM 4973 N N . VAL B 1 82 ? 3.18 -30.391 -4.652 1 96.06 82 VAL B N 1
ATOM 4974 C CA . VAL B 1 82 ? 4.574 -30.547 -5.055 1 96.06 82 VAL B CA 1
ATOM 4975 C C . VAL B 1 82 ? 5.254 -29.188 -5.125 1 96.06 82 VAL B C 1
ATOM 4977 O O . VAL B 1 82 ? 4.754 -28.266 -5.781 1 96.06 82 VAL B O 1
ATOM 4980 N N . LEU B 1 83 ? 6.344 -29.047 -4.438 1 96.44 83 LEU B N 1
ATOM 4981 C CA . LEU B 1 83 ? 7.117 -27.812 -4.43 1 96.44 83 LEU B CA 1
ATOM 4982 C C . LEU B 1 83 ? 8.352 -27.938 -5.316 1 96.44 83 LEU B C 1
ATOM 4984 O O . LEU B 1 83 ? 8.758 -29.047 -5.672 1 96.44 83 LEU B O 1
ATOM 4988 N N . GLY B 1 84 ? 8.938 -26.859 -5.617 1 96.56 84 GLY B N 1
ATOM 4989 C CA . GLY B 1 84 ? 10.172 -26.812 -6.383 1 96.56 84 GLY B CA 1
ATOM 4990 C C . GLY B 1 84 ? 10.461 -25.438 -6.961 1 96.56 84 GLY B C 1
ATOM 4991 O O . GLY B 1 84 ? 9.742 -24.484 -6.688 1 96.56 84 GLY B O 1
ATOM 4992 N N . PRO B 1 85 ? 11.586 -25.406 -7.672 1 96.94 85 PRO B N 1
ATOM 4993 C CA . PRO B 1 85 ? 11.812 -24.203 -8.469 1 96.94 85 PRO B CA 1
ATOM 4994 C C . PRO B 1 85 ? 10.633 -23.859 -9.375 1 96.94 85 PRO B C 1
ATOM 4996 O O . PRO B 1 85 ? 9.992 -24.766 -9.922 1 96.94 85 PRO B O 1
ATOM 4999 N N . ASP B 1 86 ? 10.375 -22.609 -9.438 1 94.44 86 ASP B N 1
ATOM 5000 C CA . ASP B 1 86 ? 9.164 -22.188 -10.133 1 94.44 86 ASP B CA 1
ATOM 5001 C C . ASP B 1 86 ? 9.477 -21.156 -11.211 1 94.44 86 ASP B C 1
ATOM 5003 O O . ASP B 1 86 ? 10.328 -20.281 -11.016 1 94.44 86 ASP B O 1
ATOM 5007 N N . SER B 1 87 ? 8.727 -21.328 -12.289 1 91.25 87 SER B N 1
ATOM 5008 C CA . SER B 1 87 ? 8.945 -20.438 -13.43 1 91.25 87 SER B CA 1
ATOM 5009 C C . SER B 1 87 ? 8.602 -19 -13.078 1 91.25 87 SER B C 1
ATOM 5011 O O . SER B 1 87 ? 9.188 -18.062 -13.641 1 91.25 87 SER B O 1
ATOM 5013 N N . SER B 1 88 ? 7.676 -18.797 -12.172 1 91.44 88 SER B N 1
ATOM 5014 C CA . SER B 1 88 ? 7.246 -17.438 -11.82 1 91.44 88 SER B CA 1
ATOM 5015 C C . SER B 1 88 ? 8.273 -16.75 -10.938 1 91.44 88 SER B C 1
ATOM 5017 O O . SER B 1 88 ? 8.383 -15.516 -10.953 1 91.44 88 SER B O 1
ATOM 5019 N N . LEU B 1 89 ? 9.086 -17.5 -10.242 1 96.19 89 LEU B N 1
ATOM 5020 C CA . LEU B 1 89 ? 10.023 -16.906 -9.297 1 96.19 89 LEU B CA 1
ATOM 5021 C C . LEU B 1 89 ? 11.383 -16.688 -9.945 1 96.19 89 LEU B C 1
ATOM 5023 O O . LEU B 1 89 ? 12.148 -15.82 -9.516 1 96.19 89 LEU B O 1
ATOM 5027 N N . GLY B 1 90 ? 11.68 -17.453 -11 1 95.81 90 GLY B N 1
ATOM 5028 C CA . GLY B 1 90 ? 12.977 -17.375 -11.656 1 95.81 90 GLY B CA 1
ATOM 5029 C C . GLY B 1 90 ? 13.375 -15.953 -12.008 1 95.81 90 GLY B C 1
ATOM 5030 O O . GLY B 1 90 ? 14.383 -15.438 -11.508 1 95.81 90 GLY B O 1
ATOM 5031 N N . PRO B 1 91 ? 12.539 -15.359 -12.789 1 94 91 PRO B N 1
ATOM 5032 C CA . PRO B 1 91 ? 12.859 -13.984 -13.188 1 94 91 PRO B CA 1
ATOM 5033 C C . PRO B 1 91 ? 12.945 -13.031 -12 1 94 91 PRO B C 1
ATOM 5035 O O . PRO B 1 91 ? 13.727 -12.07 -12.023 1 94 91 PRO B O 1
ATOM 5038 N N . MET B 1 92 ? 12.156 -13.266 -10.984 1 95.12 92 MET B N 1
ATOM 5039 C CA . MET B 1 92 ? 12.203 -12.406 -9.797 1 95.12 92 MET B CA 1
ATOM 5040 C C . MET B 1 92 ? 13.539 -12.555 -9.07 1 95.12 92 MET B C 1
ATOM 5042 O O . MET B 1 92 ? 14.125 -11.562 -8.641 1 95.12 92 MET B O 1
ATOM 5046 N N . ILE B 1 93 ? 13.977 -13.75 -8.969 1 97.06 93 ILE B N 1
ATOM 5047 C CA . ILE B 1 93 ? 15.258 -14.031 -8.32 1 97.06 93 ILE B CA 1
ATOM 5048 C C . ILE B 1 93 ? 16.391 -13.398 -9.125 1 97.06 93 ILE B C 1
ATOM 5050 O O . ILE B 1 93 ? 17.266 -12.734 -8.555 1 97.06 93 ILE B O 1
ATOM 5054 N N . ALA B 1 94 ? 16.375 -13.57 -10.398 1 94.06 94 ALA B N 1
ATOM 5055 C CA . ALA B 1 94 ? 17.375 -12.984 -11.273 1 94.06 94 ALA B CA 1
ATOM 5056 C C . ALA B 1 94 ? 17.422 -11.461 -11.125 1 94.06 94 ALA B C 1
ATOM 5058 O O . ALA B 1 94 ? 18.484 -10.859 -11.109 1 94.06 94 ALA B O 1
ATOM 5059 N N . ALA B 1 95 ? 16.281 -10.898 -10.984 1 91.62 95 ALA B N 1
ATOM 5060 C CA . ALA B 1 95 ? 16.156 -9.445 -10.891 1 91.62 95 ALA B CA 1
ATOM 5061 C C . ALA B 1 95 ? 16.812 -8.922 -9.617 1 91.62 95 ALA B C 1
ATOM 5063 O O . ALA B 1 95 ? 17.25 -7.773 -9.562 1 91.62 95 ALA B O 1
ATOM 5064 N N . VAL B 1 96 ? 16.859 -9.719 -8.625 1 92.88 96 VAL B N 1
ATOM 5065 C CA . VAL B 1 96 ? 17.469 -9.305 -7.363 1 92.88 96 VAL B CA 1
ATOM 5066 C C . VAL B 1 96 ? 18.984 -9.531 -7.418 1 92.88 96 VAL B C 1
ATOM 5068 O O . VAL B 1 96 ? 19.75 -8.672 -6.988 1 92.88 96 VAL B O 1
ATOM 5071 N N . ILE B 1 97 ? 19.438 -10.594 -8.016 1 92.75 97 ILE B N 1
ATOM 5072 C CA . ILE B 1 97 ? 20.797 -11.07 -7.879 1 92.75 97 ILE B CA 1
ATOM 5073 C C . ILE B 1 97 ? 21.688 -10.414 -8.945 1 92.75 97 ILE B C 1
ATOM 5075 O O . ILE B 1 97 ? 22.812 -10.008 -8.656 1 92.75 97 ILE B O 1
ATOM 5079 N N . ILE B 1 98 ? 21.219 -10.305 -10.086 1 87.94 98 ILE B N 1
ATOM 5080 C CA . ILE B 1 98 ? 22.047 -9.938 -11.227 1 87.94 98 ILE B CA 1
ATOM 5081 C C . ILE B 1 98 ? 22.578 -8.516 -11.047 1 87.94 98 ILE B C 1
ATOM 5083 O O . ILE B 1 98 ? 23.75 -8.242 -11.305 1 87.94 98 ILE B O 1
ATOM 5087 N N . PRO B 1 99 ? 21.734 -7.57 -10.578 1 83.44 99 PRO B N 1
ATOM 5088 C CA . PRO B 1 99 ? 22.25 -6.219 -10.375 1 83.44 99 PRO B CA 1
ATOM 5089 C C . PRO B 1 99 ? 23.344 -6.164 -9.312 1 83.44 99 PRO B C 1
ATOM 5091 O O . PRO B 1 99 ? 24.203 -5.266 -9.344 1 83.44 99 PRO B O 1
ATOM 5094 N N . ILE B 1 100 ? 23.391 -7.055 -8.414 1 85.75 100 ILE B N 1
ATOM 5095 C CA . ILE B 1 100 ? 24.375 -7.062 -7.34 1 85.75 100 ILE B CA 1
ATOM 5096 C C . ILE B 1 100 ? 25.672 -7.691 -7.832 1 85.75 100 ILE B C 1
ATOM 5098 O O . ILE B 1 100 ? 26.766 -7.156 -7.602 1 85.75 100 ILE B O 1
ATOM 5102 N N . VAL B 1 101 ? 25.594 -8.758 -8.539 1 86.62 101 VAL B N 1
ATOM 5103 C CA . VAL B 1 101 ? 26.75 -9.531 -8.953 1 86.62 101 VAL B CA 1
ATOM 5104 C C . VAL B 1 101 ? 27.266 -9.023 -10.297 1 86.62 101 VAL B C 1
ATOM 5106 O O . VAL B 1 101 ? 28.453 -9.141 -10.609 1 86.62 101 VAL B O 1
ATOM 5109 N N . GLY B 1 102 ? 26.547 -8.352 -10.992 1 77.44 102 GLY B N 1
ATOM 5110 C CA . GLY B 1 102 ? 26.891 -7.992 -12.359 1 77.44 102 GLY B CA 1
ATOM 5111 C C . GLY B 1 102 ? 26.688 -9.133 -13.344 1 77.44 102 GLY B C 1
ATOM 5112 O O . GLY B 1 102 ? 26.734 -10.305 -12.961 1 77.44 102 GLY B O 1
ATOM 5113 N N . SER B 1 103 ? 26.375 -8.672 -14.539 1 65.06 103 SER B N 1
ATOM 5114 C CA . SER B 1 103 ? 26.25 -9.688 -15.578 1 65.06 103 SER B CA 1
ATOM 5115 C C . SER B 1 103 ? 27.562 -10.438 -15.766 1 65.06 103 SER B C 1
ATOM 5117 O O . SER B 1 103 ? 28.609 -9.82 -15.984 1 65.06 103 SER B O 1
ATOM 5119 N N . GLY B 1 104 ? 27.531 -11.75 -15.516 1 68.94 104 GLY B N 1
ATOM 5120 C CA . GLY B 1 104 ? 28.734 -12.562 -15.656 1 68.94 104 GLY B CA 1
ATOM 5121 C C . GLY B 1 104 ? 29.594 -12.586 -14.398 1 68.94 104 GLY B C 1
ATOM 5122 O O . GLY B 1 104 ? 30.766 -12.938 -14.461 1 68.94 104 GLY B O 1
ATOM 5123 N N . GLY B 1 105 ? 28.953 -12.133 -13.438 1 77.94 105 GLY B N 1
ATOM 5124 C CA . GLY B 1 105 ? 29.703 -12.102 -12.188 1 77.94 105 GLY B CA 1
ATOM 5125 C C . GLY B 1 105 ? 30 -13.477 -11.633 1 77.94 105 GLY B C 1
ATOM 5126 O O . GLY B 1 105 ? 29.734 -14.484 -12.289 1 77.94 105 GLY B O 1
ATOM 5127 N N . ASP B 1 106 ? 30.562 -13.562 -10.516 1 88.94 106 ASP B N 1
ATOM 5128 C CA . ASP B 1 106 ? 30.984 -14.789 -9.852 1 88.94 106 ASP B CA 1
ATOM 5129 C C . ASP B 1 106 ? 29.781 -15.664 -9.5 1 88.94 106 ASP B C 1
ATOM 5131 O O . ASP B 1 106 ? 28.922 -15.266 -8.719 1 88.94 106 ASP B O 1
ATOM 5135 N N . PRO B 1 107 ? 29.719 -16.891 -10.117 1 91.19 107 PRO B N 1
ATOM 5136 C CA . PRO B 1 107 ? 28.609 -17.797 -9.844 1 91.19 107 PRO B CA 1
ATOM 5137 C C . PRO B 1 107 ? 28.469 -18.141 -8.359 1 91.19 107 PRO B C 1
ATOM 5139 O O . PRO B 1 107 ? 27.359 -18.312 -7.863 1 91.19 107 PRO B O 1
ATOM 5142 N N . ALA B 1 108 ? 29.578 -18.188 -7.703 1 92.06 108 ALA B N 1
ATOM 5143 C CA . ALA B 1 108 ? 29.531 -18.516 -6.281 1 92.06 108 ALA B CA 1
ATOM 5144 C C . ALA B 1 108 ? 28.828 -17.422 -5.488 1 92.06 108 ALA B C 1
ATOM 5146 O O . ALA B 1 108 ? 28.094 -17.719 -4.539 1 92.06 108 ALA B O 1
ATOM 5147 N N . ARG B 1 109 ? 29.062 -16.266 -5.883 1 93 109 ARG B N 1
ATOM 5148 C CA . ARG B 1 109 ? 28.391 -15.156 -5.219 1 93 109 ARG B CA 1
ATOM 5149 C C . ARG B 1 109 ? 26.906 -15.148 -5.52 1 93 109 ARG B C 1
ATOM 5151 O O . ARG B 1 109 ? 26.094 -14.859 -4.637 1 93 109 ARG B O 1
ATOM 5158 N N . ALA B 1 110 ? 26.578 -15.453 -6.762 1 94.56 110 ALA B N 1
ATOM 5159 C CA . ALA B 1 110 ? 25.172 -15.547 -7.141 1 94.56 110 ALA B CA 1
ATOM 5160 C C . ALA B 1 110 ? 24.453 -16.609 -6.316 1 94.56 110 ALA B C 1
ATOM 5162 O O . ALA B 1 110 ? 23.328 -16.391 -5.848 1 94.56 110 ALA B O 1
ATOM 5163 N N . VAL B 1 111 ? 25.141 -17.719 -6.117 1 96 111 VAL B N 1
ATOM 5164 C CA . VAL B 1 111 ? 24.562 -18.812 -5.352 1 96 111 VAL B CA 1
ATOM 5165 C C . VAL B 1 111 ? 24.375 -18.391 -3.898 1 96 111 VAL B C 1
ATOM 5167 O O . VAL B 1 111 ? 23.344 -18.672 -3.287 1 96 111 VAL B O 1
ATOM 5170 N N . ALA B 1 112 ? 25.328 -17.688 -3.365 1 95.12 112 ALA B N 1
ATOM 5171 C CA . ALA B 1 112 ? 25.25 -17.219 -1.983 1 95.12 112 ALA B CA 1
ATOM 5172 C C . ALA B 1 112 ? 24.078 -16.25 -1.802 1 95.12 112 ALA B C 1
ATOM 5174 O O . ALA B 1 112 ? 23.344 -16.328 -0.813 1 95.12 112 ALA B O 1
ATOM 5175 N N . LEU B 1 113 ? 23.938 -15.391 -2.74 1 95.38 113 LEU B N 1
ATOM 5176 C CA . LEU B 1 113 ? 22.844 -14.422 -2.691 1 95.38 113 LEU B CA 1
ATOM 5177 C C . LEU B 1 113 ? 21.5 -15.117 -2.803 1 95.38 113 LEU B C 1
ATOM 5179 O O . LEU B 1 113 ? 20.547 -14.766 -2.092 1 95.38 113 LEU B O 1
ATOM 5183 N N . ALA B 1 114 ? 21.453 -16.094 -3.676 1 97.12 114 ALA B N 1
ATOM 5184 C CA . ALA B 1 114 ? 20.203 -16.828 -3.867 1 97.12 114 ALA B CA 1
ATOM 5185 C C . ALA B 1 114 ? 19.828 -17.609 -2.604 1 97.12 114 ALA B C 1
ATOM 5187 O O . ALA B 1 114 ? 18.656 -17.672 -2.238 1 97.12 114 ALA B O 1
ATOM 5188 N N . SER B 1 115 ? 20.844 -18.156 -1.988 1 97.44 115 SER B N 1
ATOM 5189 C CA . SER B 1 115 ? 20.609 -18.875 -0.741 1 97.44 115 SER B CA 1
ATOM 5190 C C . SER B 1 115 ? 20.109 -17.938 0.355 1 97.44 115 SER B C 1
ATOM 5192 O O . SER B 1 115 ? 19.234 -18.297 1.133 1 97.44 115 SER B O 1
ATOM 5194 N N . MET B 1 116 ? 20.656 -16.797 0.394 1 96.81 116 MET B N 1
ATOM 5195 C CA . MET B 1 116 ? 20.203 -15.805 1.364 1 96.81 116 MET B CA 1
ATOM 5196 C C . MET B 1 116 ? 18.781 -15.367 1.072 1 96.81 116 MET B C 1
ATOM 5198 O O . MET B 1 116 ? 17.984 -15.172 1.994 1 96.81 116 MET B O 1
ATOM 5202 N N . LEU B 1 117 ? 18.531 -15.195 -0.149 1 97.19 117 LEU B N 1
ATOM 5203 C CA . LEU B 1 117 ? 17.172 -14.859 -0.55 1 97.19 117 LEU B CA 1
ATOM 5204 C C . LEU B 1 117 ? 16.188 -15.93 -0.085 1 97.19 117 LEU B C 1
ATOM 5206 O O . LEU B 1 117 ? 15.094 -15.609 0.397 1 97.19 117 LEU B O 1
ATOM 5210 N N . ALA B 1 118 ? 16.562 -17.141 -0.258 1 98.25 118 ALA B N 1
ATOM 5211 C CA . ALA B 1 118 ? 15.727 -18.25 0.195 1 98.25 118 ALA B CA 1
ATOM 5212 C C . ALA B 1 118 ? 15.516 -18.188 1.706 1 98.25 118 ALA B C 1
ATOM 5214 O O . ALA B 1 118 ? 14.422 -18.469 2.199 1 98.25 118 ALA B O 1
ATOM 5215 N N . LEU B 1 119 ? 16.531 -17.875 2.398 1 97.94 119 LEU B N 1
ATOM 5216 C CA . LEU B 1 119 ? 16.438 -17.75 3.85 1 97.94 119 LEU B CA 1
ATOM 5217 C C . LEU B 1 119 ? 15.445 -16.672 4.242 1 97.94 119 LEU B C 1
ATOM 5219 O O . LEU B 1 119 ? 14.602 -16.875 5.113 1 97.94 119 LEU B O 1
ATOM 5223 N N . LEU B 1 120 ? 15.578 -15.555 3.604 1 97.31 120 LEU B N 1
ATOM 5224 C CA . LEU B 1 120 ? 14.703 -14.422 3.906 1 97.31 120 LEU B CA 1
ATOM 5225 C C . LEU B 1 120 ? 13.266 -14.727 3.527 1 97.31 120 LEU B C 1
ATOM 5227 O O . LEU B 1 120 ? 12.344 -14.445 4.293 1 97.31 120 LEU B O 1
ATOM 5231 N N . VAL B 1 121 ? 13.055 -15.297 2.381 1 97.88 121 VAL B N 1
ATOM 5232 C CA . VAL B 1 121 ? 11.719 -15.68 1.938 1 97.88 121 VAL B CA 1
ATOM 5233 C C . VAL B 1 121 ? 11.117 -16.688 2.91 1 97.88 121 VAL B C 1
ATOM 5235 O O . VAL B 1 121 ? 9.945 -16.594 3.271 1 97.88 121 VAL B O 1
ATOM 5238 N N . GLY B 1 122 ? 11.977 -17.625 3.285 1 98.25 122 GLY B N 1
ATOM 5239 C CA . GLY B 1 122 ? 11.531 -18.625 4.246 1 98.25 122 GLY B CA 1
ATOM 5240 C C . GLY B 1 122 ? 11.125 -18.031 5.582 1 98.25 122 GLY B C 1
ATOM 5241 O O . GLY B 1 122 ? 10.055 -18.344 6.105 1 98.25 122 GLY B O 1
ATOM 5242 N N . LEU B 1 123 ? 11.922 -17.172 6.086 1 97.38 123 LEU B N 1
ATOM 5243 C CA . LEU B 1 123 ? 11.648 -16.516 7.363 1 97.38 123 LEU B CA 1
ATOM 5244 C C . LEU B 1 123 ? 10.375 -15.68 7.281 1 97.38 123 LEU B C 1
ATOM 5246 O O . LEU B 1 123 ? 9.523 -15.75 8.172 1 97.38 123 LEU B O 1
ATOM 5250 N N . MET B 1 124 ? 10.242 -14.922 6.258 1 96.5 124 MET B N 1
ATOM 5251 C CA . MET B 1 124 ? 9.07 -14.07 6.086 1 96.5 124 MET B CA 1
ATOM 5252 C C . MET B 1 124 ? 7.801 -14.914 5.961 1 96.5 124 MET B C 1
ATOM 5254 O O . MET B 1 124 ? 6.77 -14.57 6.543 1 96.5 124 MET B O 1
ATOM 5258 N N . THR B 1 125 ? 7.875 -15.969 5.27 1 96.56 125 THR B N 1
ATOM 5259 C CA . THR B 1 125 ? 6.707 -16.812 5.043 1 96.56 125 THR B CA 1
ATOM 5260 C C . THR B 1 125 ? 6.312 -17.547 6.324 1 96.56 125 THR B C 1
ATOM 5262 O O . THR B 1 125 ? 5.129 -17.656 6.641 1 96.56 125 THR B O 1
ATOM 5265 N N . VAL B 1 126 ? 7.293 -18.062 7.043 1 96.5 126 VAL B N 1
ATOM 5266 C CA . VAL B 1 126 ? 7.012 -18.734 8.305 1 96.5 126 VAL B CA 1
ATOM 5267 C C . VAL B 1 126 ? 6.402 -17.75 9.297 1 96.5 126 VAL B C 1
ATOM 5269 O O . VAL B 1 126 ? 5.414 -18.062 9.969 1 96.5 126 VAL B O 1
ATOM 5272 N N . LEU B 1 127 ? 6.918 -16.562 9.336 1 94.56 127 LEU B N 1
ATOM 5273 C CA . LEU B 1 127 ? 6.406 -15.539 10.242 1 94.56 127 LEU B CA 1
ATOM 5274 C C . LEU B 1 127 ? 4.988 -15.133 9.859 1 94.56 127 LEU B C 1
ATOM 5276 O O . LEU B 1 127 ? 4.145 -14.898 10.727 1 94.56 127 LEU B O 1
ATOM 5280 N N . ALA B 1 128 ? 4.789 -15.07 8.625 1 92.06 128 ALA B N 1
ATOM 5281 C CA . ALA B 1 128 ? 3.438 -14.766 8.156 1 92.06 128 ALA B CA 1
ATOM 5282 C C . ALA B 1 128 ? 2.457 -15.859 8.57 1 92.06 128 ALA B C 1
ATOM 5284 O O . ALA B 1 128 ? 1.318 -15.57 8.953 1 92.06 128 ALA B O 1
ATOM 5285 N N . GLY B 1 129 ? 2.891 -17.125 8.484 1 92 129 GLY B N 1
ATOM 5286 C CA . GLY B 1 129 ? 2.053 -18.234 8.914 1 92 129 GLY B CA 1
ATOM 5287 C C . GLY B 1 129 ? 1.757 -18.203 10.406 1 92 129 GLY B C 1
ATOM 5288 O O . GLY B 1 129 ? 0.606 -18.375 10.82 1 92 129 GLY B O 1
ATOM 5289 N N . ILE B 1 130 ? 2.738 -17.922 11.172 1 91.75 130 ILE B N 1
ATOM 5290 C CA . ILE B 1 130 ? 2.594 -17.875 12.617 1 91.75 130 ILE B CA 1
ATOM 5291 C C . ILE B 1 130 ? 1.699 -16.703 13.016 1 91.75 130 ILE B C 1
ATOM 5293 O O . ILE B 1 130 ? 0.863 -16.828 13.914 1 91.75 130 ILE B O 1
ATOM 5297 N N . GLY B 1 131 ? 1.849 -15.617 12.297 1 87.62 131 GLY B N 1
ATOM 5298 C CA . GLY B 1 131 ? 1.062 -14.43 12.578 1 87.62 131 GLY B CA 1
ATOM 5299 C C . GLY B 1 131 ? -0.337 -14.492 11.992 1 87.62 131 GLY B C 1
ATOM 5300 O O . GLY B 1 131 ? -1.14 -13.578 12.203 1 87.62 131 GLY B O 1
ATOM 5301 N N . ARG B 1 132 ? -0.643 -15.5 11.195 1 85.81 132 ARG B N 1
ATOM 5302 C CA . ARG B 1 132 ? -1.94 -15.703 10.562 1 85.81 132 ARG B CA 1
ATOM 5303 C C . ARG B 1 132 ? -2.238 -14.594 9.555 1 85.81 132 ARG B C 1
ATOM 5305 O O . ARG B 1 132 ? -3.34 -14.039 9.547 1 85.81 132 ARG B O 1
ATOM 5312 N N . PHE B 1 133 ? -1.192 -14.266 8.812 1 80 133 PHE B N 1
ATOM 5313 C CA . PHE B 1 133 ? -1.321 -13.227 7.801 1 80 133 PHE B CA 1
ATOM 5314 C C . PHE B 1 133 ? -1.759 -13.828 6.469 1 80 133 PHE B C 1
ATOM 5316 O O . PHE B 1 133 ? -1.27 -13.422 5.41 1 80 133 PHE B O 1
ATOM 5323 N N . GLY B 1 134 ? -2.639 -14.773 6.508 1 74.5 134 GLY B N 1
ATOM 5324 C CA . GLY B 1 134 ? -3.139 -15.383 5.285 1 74.5 134 GLY B CA 1
ATOM 5325 C C . GLY B 1 134 ? -3.752 -14.375 4.324 1 74.5 134 GLY B C 1
ATOM 5326 O O . GLY B 1 134 ? -3.869 -14.648 3.127 1 74.5 134 GLY B O 1
ATOM 5327 N N . PHE B 1 135 ? -3.959 -13.164 4.824 1 75.69 135 PHE B N 1
ATOM 5328 C CA . PHE B 1 135 ? -4.57 -12.133 3.99 1 75.69 135 PHE B CA 1
ATOM 5329 C C . PHE B 1 135 ? -3.594 -11.641 2.932 1 75.69 135 PHE B C 1
ATOM 5331 O O . PHE B 1 135 ? -3.998 -11.023 1.946 1 75.69 135 PHE B O 1
ATOM 5338 N N . ILE B 1 136 ? -2.398 -11.961 3.098 1 79.44 136 ILE B N 1
ATOM 5339 C CA . ILE B 1 136 ? -1.376 -11.555 2.139 1 79.44 136 ILE B CA 1
ATOM 5340 C C . ILE B 1 136 ? -1.704 -12.133 0.763 1 79.44 136 ILE B C 1
ATOM 5342 O O . ILE B 1 136 ? -1.462 -11.484 -0.26 1 79.44 136 ILE B O 1
ATOM 5346 N N . ALA B 1 137 ? -2.318 -13.266 0.814 1 78.38 137 ALA B N 1
ATOM 5347 C CA . ALA B 1 137 ? -2.666 -13.914 -0.444 1 78.38 137 ALA B CA 1
ATOM 5348 C C . ALA B 1 137 ? -3.77 -13.156 -1.173 1 78.38 137 ALA B C 1
ATOM 5350 O O . ALA B 1 137 ? -3.932 -13.297 -2.387 1 78.38 137 ALA B O 1
ATOM 5351 N N . ASP B 1 138 ? -4.48 -12.258 -0.476 1 83.94 138 ASP B N 1
ATOM 5352 C CA . ASP B 1 138 ? -5.641 -11.562 -1.027 1 83.94 138 ASP B CA 1
ATOM 5353 C C . ASP B 1 138 ? -5.266 -10.164 -1.521 1 83.94 138 ASP B C 1
ATOM 5355 O O . ASP B 1 138 ? -6.121 -9.414 -1.981 1 83.94 138 ASP B O 1
ATOM 5359 N N . LEU B 1 139 ? -4.043 -9.945 -1.448 1 80.62 139 LEU B N 1
ATOM 5360 C CA . LEU B 1 139 ? -3.604 -8.609 -1.82 1 80.62 139 LEU B CA 1
ATOM 5361 C C . LEU B 1 139 ? -3.693 -8.406 -3.328 1 80.62 139 LEU B C 1
ATOM 5363 O O . LEU B 1 139 ? -3.75 -7.27 -3.805 1 80.62 139 LEU B O 1
ATOM 5367 N N . LEU B 1 140 ? -3.691 -9.547 -4.105 1 84.69 140 LEU B N 1
ATOM 5368 C CA . LEU B 1 140 ? -3.762 -9.43 -5.559 1 84.69 140 LEU B CA 1
ATOM 5369 C C . LEU B 1 140 ? -5.141 -9.844 -6.07 1 84.69 140 LEU B C 1
ATOM 5371 O O . LEU B 1 140 ? -5.617 -10.938 -5.77 1 84.69 140 LEU B O 1
ATOM 5375 N N . SER B 1 141 ? -5.77 -8.984 -6.828 1 88 141 SER B N 1
ATOM 5376 C CA . SER B 1 141 ? -7.039 -9.312 -7.469 1 88 141 SER B CA 1
ATOM 5377 C C . SER B 1 141 ? -6.824 -10.219 -8.68 1 88 141 SER B C 1
ATOM 5379 O O . SER B 1 141 ? -5.711 -10.32 -9.195 1 88 141 SER B O 1
ATOM 5381 N N . ARG B 1 142 ? -7.805 -10.852 -9.086 1 89 142 ARG B N 1
ATOM 5382 C CA . ARG B 1 142 ? -7.707 -11.727 -10.25 1 89 142 ARG B CA 1
ATOM 5383 C C . ARG B 1 142 ? -7.262 -10.945 -11.484 1 89 142 ARG B C 1
ATOM 5385 O O . ARG B 1 142 ? -6.344 -11.367 -12.195 1 89 142 ARG B O 1
ATOM 5392 N N . PRO B 1 143 ? -7.828 -9.766 -11.719 1 92.25 143 PRO B N 1
ATOM 5393 C CA . PRO B 1 143 ? -7.387 -9.008 -12.891 1 92.25 143 PRO B CA 1
ATOM 5394 C C . PRO B 1 143 ? -5.906 -8.633 -12.82 1 92.25 143 PRO B C 1
ATOM 5396 O O . PRO B 1 143 ? -5.191 -8.758 -13.82 1 92.25 143 PRO B O 1
ATOM 5399 N N . THR B 1 144 ? -5.488 -8.164 -11.68 1 92.19 144 THR B N 1
ATOM 5400 C CA . THR B 1 144 ? -4.09 -7.781 -11.523 1 92.19 144 THR B CA 1
ATOM 5401 C C . THR B 1 144 ? -3.18 -9 -11.656 1 92.19 144 THR B C 1
ATOM 5403 O O . THR B 1 144 ? -2.09 -8.906 -12.227 1 92.19 144 THR B O 1
ATOM 5406 N N . GLN B 1 145 ? -3.6 -10.125 -11.156 1 90.5 145 GLN B N 1
ATOM 5407 C CA . GLN B 1 145 ? -2.834 -11.359 -11.273 1 90.5 145 GLN B CA 1
ATOM 5408 C C . GLN B 1 145 ? -2.709 -11.789 -12.734 1 90.5 145 GLN B C 1
ATOM 5410 O O . GLN B 1 145 ? -1.631 -12.188 -13.18 1 90.5 145 GLN B O 1
ATOM 5415 N N . ILE B 1 146 ? -3.801 -11.766 -13.453 1 94 146 ILE B N 1
ATOM 5416 C CA . ILE B 1 146 ? -3.799 -12.141 -14.867 1 94 146 ILE B CA 1
ATOM 5417 C C . ILE B 1 146 ? -2.83 -11.242 -15.633 1 94 146 ILE B C 1
ATOM 5419 O O . ILE B 1 146 ? -2.016 -11.734 -16.422 1 94 146 ILE B O 1
ATOM 5423 N N . GLY B 1 147 ? -2.926 -9.961 -15.398 1 95.75 147 GLY B N 1
ATOM 5424 C CA . GLY B 1 147 ? -2.029 -9.023 -16.062 1 95.75 147 GLY B CA 1
ATOM 5425 C C . GLY B 1 147 ? -0.567 -9.273 -15.758 1 95.75 147 GLY B C 1
ATOM 5426 O O . GLY B 1 147 ? 0.264 -9.344 -16.656 1 95.75 147 GLY B O 1
ATOM 5427 N N . TYR B 1 148 ? -0.316 -9.414 -14.477 1 94.06 148 TYR B N 1
ATOM 5428 C CA . TYR B 1 148 ? 1.052 -9.672 -14.047 1 94.06 148 TYR B CA 1
ATOM 5429 C C . TYR B 1 148 ? 1.59 -10.953 -14.68 1 94.06 148 TYR B C 1
ATOM 5431 O O . TYR B 1 148 ? 2.705 -10.969 -15.203 1 94.06 148 TYR B O 1
ATOM 5439 N N . MET B 1 149 ? 0.84 -12.039 -14.648 1 94.19 149 MET B N 1
ATOM 5440 C CA . MET B 1 149 ? 1.271 -13.336 -15.172 1 94.19 149 MET B CA 1
ATOM 5441 C C . MET B 1 149 ? 1.476 -13.273 -16.688 1 94.19 149 MET B C 1
ATOM 5443 O O . MET B 1 149 ? 2.387 -13.906 -17.219 1 94.19 149 MET B O 1
ATOM 5447 N N . ASN B 1 150 ? 0.626 -12.531 -17.328 1 96.75 150 ASN B N 1
ATOM 5448 C CA . ASN B 1 150 ? 0.813 -12.359 -18.766 1 96.75 150 ASN B CA 1
ATOM 5449 C C . ASN B 1 150 ? 2.107 -11.609 -19.062 1 96.75 150 ASN B C 1
ATOM 5451 O O . ASN B 1 150 ? 2.809 -11.938 -20.031 1 96.75 150 ASN B O 1
ATOM 5455 N N . GLY B 1 151 ? 2.332 -10.547 -18.328 1 96.31 151 GLY B N 1
ATOM 5456 C CA . GLY B 1 151 ? 3.598 -9.844 -18.484 1 96.31 151 GLY B CA 1
ATOM 5457 C C . GLY B 1 151 ? 4.805 -10.719 -18.188 1 96.31 151 GLY B C 1
ATOM 5458 O O . GLY B 1 151 ? 5.805 -10.656 -18.906 1 96.31 151 GLY B O 1
ATOM 5459 N N . LEU B 1 152 ? 4.668 -11.5 -17.188 1 94.94 152 LEU B N 1
ATOM 5460 C CA . LEU B 1 152 ? 5.727 -12.438 -16.812 1 94.94 152 LEU B CA 1
ATOM 5461 C C . LEU B 1 152 ? 5.953 -13.469 -17.906 1 94.94 152 LEU B C 1
ATOM 5463 O O . LEU B 1 152 ? 7.094 -13.75 -18.266 1 94.94 152 LEU B O 1
ATOM 5467 N N . ALA B 1 153 ? 4.887 -14.016 -18.406 1 96.25 153 ALA B N 1
ATOM 5468 C CA . ALA B 1 153 ? 4.969 -15 -19.484 1 96.25 153 ALA B CA 1
ATOM 5469 C C . ALA B 1 153 ? 5.707 -14.43 -20.688 1 96.25 153 ALA B C 1
ATOM 5471 O O . ALA B 1 153 ? 6.59 -15.086 -21.25 1 96.25 153 ALA B O 1
ATOM 5472 N N . LEU B 1 154 ? 5.383 -13.25 -21.016 1 96.81 154 LEU B N 1
ATOM 5473 C CA . LEU B 1 154 ? 6.023 -12.602 -22.156 1 96.81 154 LEU B CA 1
ATOM 5474 C C . LEU B 1 154 ? 7.504 -12.359 -21.875 1 96.81 154 LEU B C 1
ATOM 5476 O O . LEU B 1 154 ? 8.344 -12.562 -22.766 1 96.81 154 LEU B O 1
ATOM 5480 N N . THR B 1 155 ? 7.773 -11.93 -20.719 1 95.75 155 THR B N 1
ATOM 5481 C CA . THR B 1 155 ? 9.148 -11.648 -20.328 1 95.75 155 THR B CA 1
ATOM 5482 C C . THR B 1 155 ? 9.992 -12.922 -20.375 1 95.75 155 THR B C 1
ATOM 5484 O O . THR B 1 155 ? 11.125 -12.898 -20.859 1 95.75 155 THR B O 1
ATOM 5487 N N . ILE B 1 156 ? 9.461 -14 -19.875 1 95.25 156 ILE B N 1
ATOM 5488 C CA . ILE B 1 156 ? 10.156 -15.281 -19.891 1 95.25 156 ILE B CA 1
ATOM 5489 C C . ILE B 1 156 ? 10.367 -15.742 -21.328 1 95.25 156 ILE B C 1
ATOM 5491 O O . ILE B 1 156 ? 11.477 -16.141 -21.703 1 95.25 156 ILE B O 1
ATOM 5495 N N . LEU B 1 157 ? 9.352 -15.633 -22.094 1 96.5 157 LEU B N 1
ATOM 5496 C CA . LEU B 1 157 ? 9.414 -16.062 -23.484 1 96.5 157 LEU B CA 1
ATOM 5497 C C . LEU B 1 157 ? 10.516 -15.336 -24.25 1 96.5 157 LEU B C 1
ATOM 5499 O O . LEU B 1 157 ? 11.383 -15.969 -24.859 1 96.5 157 LEU B O 1
ATOM 5503 N N . VAL B 1 158 ? 10.547 -14.094 -24.141 1 96.31 158 VAL B N 1
ATOM 5504 C CA . VAL B 1 158 ? 11.516 -13.273 -24.859 1 96.31 158 VAL B CA 1
ATOM 5505 C C . VAL B 1 158 ? 12.914 -13.508 -24.281 1 96.31 158 VAL B C 1
ATOM 5507 O O . VAL B 1 158 ? 13.891 -13.586 -25.031 1 96.31 158 VAL B O 1
ATOM 5510 N N . GLY B 1 159 ? 13.008 -13.688 -23.016 1 94.62 159 GLY B N 1
ATOM 5511 C CA . GLY B 1 159 ? 14.289 -13.898 -22.359 1 94.62 159 GLY B CA 1
ATOM 5512 C C . GLY B 1 159 ? 14.945 -15.211 -22.734 1 94.62 159 GLY B C 1
ATOM 5513 O O . GLY B 1 159 ? 16.172 -15.336 -22.672 1 94.62 159 GLY B O 1
ATOM 5514 N N . GLN B 1 160 ? 14.141 -16.141 -23.188 1 95.94 160 GLN B N 1
ATOM 5515 C CA . GLN B 1 160 ? 14.672 -17.469 -23.484 1 95.94 160 GLN B CA 1
ATOM 5516 C C . GLN B 1 160 ? 14.992 -17.609 -24.969 1 95.94 160 GLN B C 1
ATOM 5518 O O . GLN B 1 160 ? 15.656 -18.562 -25.391 1 95.94 160 GLN B O 1
ATOM 5523 N N . LEU B 1 161 ? 14.617 -16.641 -25.781 1 97.12 161 LEU B N 1
ATOM 5524 C CA . LEU B 1 161 ? 14.773 -16.734 -27.234 1 97.12 161 LEU B CA 1
ATOM 5525 C C . LEU B 1 161 ? 16.25 -16.812 -27.609 1 97.12 161 LEU B C 1
ATOM 5527 O O . LEU B 1 161 ? 16.641 -17.641 -28.422 1 97.12 161 LEU B O 1
ATOM 5531 N N . PRO B 1 162 ? 17.125 -15.945 -27.047 1 96.75 162 PRO B N 1
ATOM 5532 C CA . PRO B 1 162 ? 18.531 -16.047 -27.422 1 96.75 162 PRO B CA 1
ATOM 5533 C C . PRO B 1 162 ? 19.109 -17.438 -27.141 1 96.75 162 PRO B C 1
ATOM 5535 O O . PRO B 1 162 ? 19.781 -18.016 -28.016 1 96.75 162 PRO B O 1
ATOM 5538 N N . LYS B 1 163 ? 18.812 -17.938 -26.016 1 95.94 163 LYS B N 1
ATOM 5539 C CA . LYS B 1 163 ? 19.297 -19.281 -25.656 1 95.94 163 LYS B CA 1
ATOM 5540 C C . LYS B 1 163 ? 18.734 -20.328 -26.609 1 95.94 163 LYS B C 1
ATOM 5542 O O . LYS B 1 163 ? 19.453 -21.266 -26.984 1 95.94 163 LYS B O 1
ATOM 5547 N N . LEU B 1 164 ? 17.484 -20.188 -26.969 1 97.62 164 LEU B N 1
ATOM 5548 C CA . LEU B 1 164 ? 16.859 -21.109 -27.922 1 97.62 164 LEU B CA 1
ATOM 5549 C C . LEU B 1 164 ? 17.562 -21.062 -29.281 1 97.62 164 LEU B C 1
ATOM 5551 O O . LEU B 1 164 ? 17.672 -22.078 -29.953 1 97.62 164 LEU B O 1
ATOM 5555 N N . PHE B 1 165 ? 18.078 -19.938 -29.609 1 97.62 165 PHE B N 1
ATOM 5556 C CA . PHE B 1 165 ? 18.688 -19.719 -30.922 1 97.62 165 PHE B CA 1
ATOM 5557 C C . PHE B 1 165 ? 20.203 -19.938 -30.844 1 97.62 165 PHE B C 1
ATOM 5559 O O . PHE B 1 165 ? 20.906 -19.766 -31.844 1 97.62 165 PHE B O 1
ATOM 5566 N N . GLY B 1 166 ? 20.703 -20.203 -29.656 1 96.12 166 GLY B N 1
ATOM 5567 C CA . GLY B 1 166 ? 22.078 -20.641 -29.5 1 96.12 166 GLY B CA 1
ATOM 5568 C C . GLY B 1 166 ? 23.047 -19.5 -29.281 1 96.12 166 GLY B C 1
ATOM 5569 O O . GLY B 1 166 ? 24.234 -19.625 -29.594 1 96.12 166 GLY B O 1
ATOM 5570 N N . PHE B 1 167 ? 22.562 -18.344 -28.859 1 94.69 167 PHE B N 1
ATOM 5571 C CA . PHE B 1 167 ? 23.453 -17.234 -28.547 1 94.69 167 PHE B CA 1
ATOM 5572 C C . PHE B 1 167 ? 22.984 -16.5 -27.297 1 94.69 167 PHE B C 1
ATOM 5574 O O . PHE B 1 167 ? 22.016 -16.922 -26.641 1 94.69 167 PHE B O 1
ATOM 5581 N N . SER B 1 168 ? 23.797 -15.516 -26.828 1 91.38 168 SER B N 1
ATOM 5582 C CA . SER B 1 168 ? 23.484 -14.812 -25.594 1 91.38 168 SER B CA 1
ATOM 5583 C C . SER B 1 168 ? 23.312 -13.312 -25.844 1 91.38 168 SER B C 1
ATOM 5585 O O . SER B 1 168 ? 23.875 -12.766 -26.797 1 91.38 168 SER B O 1
ATOM 5587 N N . VAL B 1 169 ? 22.438 -12.734 -25.094 1 90.25 169 VAL B N 1
ATOM 5588 C CA . VAL B 1 169 ? 22.203 -11.297 -25.141 1 90.25 169 VAL B CA 1
ATOM 5589 C C . VAL B 1 169 ? 22.406 -10.68 -23.766 1 90.25 169 VAL B C 1
ATOM 5591 O O . VAL B 1 169 ? 22.031 -11.273 -22.75 1 90.25 169 VAL B O 1
ATOM 5594 N N . ASP B 1 170 ? 23.156 -9.469 -23.75 1 81.44 170 ASP B N 1
ATOM 5595 C CA . ASP B 1 170 ? 23.328 -8.719 -22.516 1 81.44 170 ASP B CA 1
ATOM 5596 C C . ASP B 1 170 ? 22.281 -7.613 -22.375 1 81.44 170 ASP B C 1
ATOM 5598 O O . ASP B 1 170 ? 22.328 -6.617 -23.109 1 81.44 170 ASP B O 1
ATOM 5602 N N . GLY B 1 171 ? 21.156 -7.855 -22.031 1 77.44 171 GLY B N 1
ATOM 5603 C CA . GLY B 1 171 ? 20.125 -6.855 -21.812 1 77.44 171 GLY B CA 1
ATOM 5604 C C . GLY B 1 171 ? 19.266 -7.121 -20.594 1 77.44 171 GLY B C 1
ATOM 5605 O O . GLY B 1 171 ? 19.047 -8.273 -20.234 1 77.44 171 GLY B O 1
ATOM 5606 N N . ASP B 1 172 ? 19 -5.973 -20.031 1 78.44 172 ASP B N 1
ATOM 5607 C CA . ASP B 1 172 ? 18.141 -6.082 -18.859 1 78.44 172 ASP B CA 1
ATOM 5608 C C . ASP B 1 172 ? 16.719 -5.621 -19.188 1 78.44 172 ASP B C 1
ATOM 5610 O O . ASP B 1 172 ? 16.531 -4.543 -19.734 1 78.44 172 ASP B O 1
ATOM 5614 N N . GLY B 1 173 ? 15.859 -6.57 -18.906 1 86.12 173 GLY B N 1
ATOM 5615 C CA . GLY B 1 173 ? 14.477 -6.195 -19.141 1 86.12 173 GLY B CA 1
ATOM 5616 C C . GLY B 1 173 ? 13.938 -6.672 -20.469 1 86.12 173 GLY B C 1
ATOM 5617 O O . GLY B 1 173 ? 14.711 -7.043 -21.359 1 86.12 173 GLY B O 1
ATOM 5618 N N . LEU B 1 174 ? 12.656 -6.574 -20.625 1 92.5 174 LEU B N 1
ATOM 5619 C CA . LEU B 1 174 ? 11.953 -7.129 -21.781 1 92.5 174 LEU B CA 1
ATOM 5620 C C . LEU B 1 174 ? 12.359 -6.414 -23.062 1 92.5 174 LEU B C 1
ATOM 5622 O O . LEU B 1 174 ? 12.695 -7.059 -24.062 1 92.5 174 LEU B O 1
ATOM 5626 N N . ILE B 1 175 ? 12.398 -5.121 -23.062 1 92.62 175 ILE B N 1
ATOM 5627 C CA . ILE B 1 175 ? 12.648 -4.328 -24.266 1 92.62 175 ILE B CA 1
ATOM 5628 C C . ILE B 1 175 ? 14.102 -4.504 -24.703 1 92.62 175 ILE B C 1
ATOM 5630 O O . ILE B 1 175 ? 14.383 -4.715 -25.891 1 92.62 175 ILE B O 1
ATOM 5634 N N . ALA B 1 176 ? 15.008 -4.422 -23.797 1 91.81 176 ALA B N 1
ATOM 5635 C CA . ALA B 1 176 ? 16.422 -4.578 -24.094 1 91.81 176 ALA B CA 1
ATOM 5636 C C . ALA B 1 176 ? 16.734 -5.988 -24.594 1 91.81 176 ALA B C 1
ATOM 5638 O O . ALA B 1 176 ? 17.531 -6.172 -25.516 1 91.81 176 ALA B O 1
ATOM 5639 N N . GLU B 1 177 ? 16.125 -6.965 -24.031 1 93.69 177 GLU B N 1
ATOM 5640 C CA . GLU B 1 177 ? 16.344 -8.344 -24.438 1 93.69 177 GLU B CA 1
ATOM 5641 C C . GLU B 1 177 ? 15.773 -8.602 -25.844 1 93.69 177 GLU B C 1
ATOM 5643 O O . GLU B 1 177 ? 16.375 -9.312 -26.641 1 93.69 177 GLU B O 1
ATOM 5648 N N . ALA B 1 178 ? 14.594 -8.016 -26.062 1 96.31 178 ALA B N 1
ATOM 5649 C CA . ALA B 1 178 ? 13.992 -8.148 -27.391 1 96.31 178 ALA B CA 1
ATOM 5650 C C . ALA B 1 178 ? 14.875 -7.492 -28.453 1 96.31 178 ALA B C 1
ATOM 5652 O O . ALA B 1 178 ? 15.086 -8.062 -29.516 1 96.31 178 ALA B O 1
ATOM 5653 N N . ALA B 1 179 ? 15.344 -6.32 -28.141 1 96 179 ALA B N 1
ATOM 5654 C CA . ALA B 1 179 ? 16.219 -5.617 -29.062 1 96 179 ALA B CA 1
ATOM 5655 C C . ALA B 1 179 ? 17.531 -6.383 -29.266 1 96 179 ALA B C 1
ATOM 5657 O O . ALA B 1 179 ? 18.031 -6.461 -30.391 1 96 179 ALA B O 1
ATOM 5658 N N . GLY B 1 180 ? 18 -6.855 -28.203 1 95.44 180 GLY B N 1
ATOM 5659 C CA . GLY B 1 180 ? 19.203 -7.66 -28.297 1 95.44 180 GLY B CA 1
ATOM 5660 C C . GLY B 1 180 ? 19.031 -8.914 -29.125 1 95.44 180 GLY B C 1
ATOM 5661 O O . GLY B 1 180 ? 19.922 -9.297 -29.891 1 95.44 180 GLY B O 1
ATOM 5662 N N . PHE B 1 181 ? 17.984 -9.562 -28.969 1 96.56 181 PHE B N 1
ATOM 5663 C CA . PHE B 1 181 ? 17.672 -10.758 -29.75 1 96.56 181 PHE B CA 1
ATOM 5664 C C . PHE B 1 181 ? 17.641 -10.438 -31.234 1 96.56 181 PHE B C 1
ATOM 5666 O O . PHE B 1 181 ? 18.234 -11.156 -32.062 1 96.56 181 PHE B O 1
ATOM 5673 N N . VAL B 1 182 ? 16.906 -9.391 -31.547 1 97.06 182 VAL B N 1
ATOM 5674 C CA . VAL B 1 182 ? 16.766 -8.992 -32.938 1 97.06 182 VAL B CA 1
ATOM 5675 C C . VAL B 1 182 ? 18.141 -8.648 -33.531 1 97.06 182 VAL B C 1
ATOM 5677 O O . VAL B 1 182 ? 18.469 -9.016 -34.656 1 97.06 182 VAL B O 1
ATOM 5680 N N . ARG B 1 183 ? 18.938 -7.961 -32.781 1 96.56 183 ARG B N 1
ATOM 5681 C CA . ARG B 1 183 ? 20.297 -7.633 -33.219 1 96.56 183 ARG B CA 1
ATOM 5682 C C . ARG B 1 183 ? 21.125 -8.891 -33.438 1 96.56 183 ARG B C 1
ATOM 5684 O O . ARG B 1 183 ? 21.875 -8.977 -34.406 1 96.56 183 ARG B O 1
ATOM 5691 N N . GLY B 1 184 ? 20.953 -9.812 -32.531 1 96.38 184 GLY B N 1
ATOM 5692 C CA . GLY B 1 184 ? 21.641 -11.078 -32.719 1 96.38 184 GLY B CA 1
ATOM 5693 C C . GLY B 1 184 ? 21.219 -11.82 -33.969 1 96.38 184 GLY B C 1
ATOM 5694 O O . GLY B 1 184 ? 22.062 -12.422 -34.625 1 96.38 184 GLY B O 1
ATOM 5695 N N . LEU B 1 185 ? 20.016 -11.773 -34.312 1 96.56 185 LEU B N 1
ATOM 5696 C CA . LEU B 1 185 ? 19.5 -12.391 -35.531 1 96.56 185 LEU B CA 1
ATOM 5697 C C . LEU B 1 185 ? 20.109 -11.734 -36.781 1 96.56 185 LEU B C 1
ATOM 5699 O O . LEU B 1 185 ? 20.547 -12.43 -37.688 1 96.56 185 LEU B O 1
ATOM 5703 N N . VAL B 1 186 ? 20.125 -10.461 -36.719 1 96.81 186 VAL B N 1
ATOM 5704 C CA . VAL B 1 186 ? 20.609 -9.688 -37.844 1 96.81 186 VAL B CA 1
ATOM 5705 C C . VAL B 1 186 ? 22.109 -9.898 -38 1 96.81 186 VAL B C 1
ATOM 5707 O O . VAL B 1 186 ? 22.625 -9.953 -39.125 1 96.81 186 VAL B O 1
ATOM 5710 N N . ASP B 1 187 ? 22.781 -10.055 -36.938 1 96.81 187 ASP B N 1
ATOM 5711 C CA . ASP B 1 187 ? 24.234 -10.219 -36.938 1 96.81 187 ASP B CA 1
ATOM 5712 C C . ASP B 1 187 ? 24.625 -11.648 -37.312 1 96.81 187 ASP B C 1
ATOM 5714 O O . ASP B 1 187 ? 25.797 -11.969 -37.406 1 96.81 187 ASP B O 1
ATOM 5718 N N . GLY B 1 188 ? 23.688 -12.508 -37.375 1 96.12 188 GLY B N 1
ATOM 5719 C CA . GLY B 1 188 ? 23.953 -13.875 -37.781 1 96.12 188 GLY B CA 1
ATOM 5720 C C . GLY B 1 188 ? 24.469 -14.758 -36.688 1 96.12 188 GLY B C 1
ATOM 5721 O O . GLY B 1 188 ? 25.234 -15.703 -36.938 1 96.12 188 GLY B O 1
ATOM 5722 N N . GLU B 1 189 ? 24.078 -14.5 -35.5 1 96.38 189 GLU B N 1
ATOM 5723 C CA . GLU B 1 189 ? 24.578 -15.25 -34.375 1 96.38 189 GLU B CA 1
ATOM 5724 C C . GLU B 1 189 ? 23.828 -16.562 -34.188 1 96.38 189 GLU B C 1
ATOM 5726 O O . GLU B 1 189 ? 24.203 -17.391 -33.375 1 96.38 189 GLU B O 1
ATOM 5731 N N . THR B 1 190 ? 22.875 -16.781 -35.031 1 97.38 190 THR B N 1
ATOM 5732 C CA . THR B 1 190 ? 21.984 -17.938 -34.875 1 97.38 190 THR B CA 1
ATOM 5733 C C . THR B 1 190 ? 22.75 -19.234 -35.156 1 97.38 190 THR B C 1
ATOM 5735 O O . THR B 1 190 ? 23.484 -19.328 -36.156 1 97.38 190 THR B O 1
ATOM 5738 N N . VAL B 1 191 ? 22.531 -20.203 -34.25 1 97.81 191 VAL B N 1
ATOM 5739 C CA . VAL B 1 191 ? 23.031 -21.547 -34.438 1 97.81 191 VAL B CA 1
ATOM 5740 C C . VAL B 1 191 ? 21.891 -22.453 -34.906 1 97.81 191 VAL B C 1
ATOM 5742 O O . VAL B 1 191 ? 21.062 -22.891 -34.094 1 97.81 191 VAL B O 1
ATOM 5745 N N . PRO B 1 192 ? 21.844 -22.812 -36.125 1 97.06 192 PRO B N 1
ATOM 5746 C CA . PRO B 1 192 ? 20.719 -23.562 -36.688 1 97.06 192 PRO B CA 1
ATOM 5747 C C . PRO B 1 192 ? 20.438 -24.859 -35.938 1 97.06 192 PRO B C 1
ATOM 5749 O O . PRO B 1 192 ? 19.281 -25.234 -35.75 1 97.06 192 PRO B O 1
ATOM 5752 N N . ALA B 1 193 ? 21.484 -25.5 -35.531 1 97.12 193 ALA B N 1
ATOM 5753 C CA . ALA B 1 193 ? 21.297 -26.75 -34.781 1 97.12 193 ALA B CA 1
ATOM 5754 C C . ALA B 1 193 ? 20.578 -26.484 -33.469 1 97.12 193 ALA B C 1
ATOM 5756 O O . ALA B 1 193 ? 19.75 -27.297 -33.031 1 97.12 193 ALA B O 1
ATOM 5757 N N . ALA B 1 194 ? 20.891 -25.391 -32.844 1 97.75 194 ALA B N 1
ATOM 5758 C CA . ALA B 1 194 ? 20.25 -25.016 -31.578 1 97.75 194 ALA B CA 1
ATOM 5759 C C . ALA B 1 194 ? 18.766 -24.75 -31.797 1 97.75 194 ALA B C 1
ATOM 5761 O O . ALA B 1 194 ? 17.922 -25.234 -31.031 1 97.75 194 ALA B O 1
ATOM 5762 N N . VAL B 1 195 ? 18.453 -24.031 -32.844 1 97.81 195 VAL B N 1
ATOM 5763 C CA . VAL B 1 195 ? 17.062 -23.703 -33.156 1 97.81 195 VAL B CA 1
ATOM 5764 C C . VAL B 1 195 ? 16.281 -24.984 -33.438 1 97.81 195 VAL B C 1
ATOM 5766 O O . VAL B 1 195 ? 15.133 -25.109 -33 1 97.81 195 VAL B O 1
ATOM 5769 N N . THR B 1 196 ? 16.906 -25.828 -34.125 1 97.75 196 THR B N 1
ATOM 5770 C CA . THR B 1 196 ? 16.234 -27.062 -34.5 1 97.75 196 THR B CA 1
ATOM 5771 C C . THR B 1 196 ? 15.898 -27.906 -33.281 1 97.75 196 THR B C 1
ATOM 5773 O O . THR B 1 196 ? 14.773 -28.375 -33.125 1 97.75 196 THR B O 1
ATOM 5776 N N . ILE B 1 197 ? 16.844 -28.031 -32.406 1 97.25 197 ILE B N 1
ATOM 5777 C CA . ILE B 1 197 ? 16.656 -28.812 -31.188 1 97.25 197 ILE B CA 1
ATOM 5778 C C . ILE B 1 197 ? 15.602 -28.156 -30.297 1 97.25 197 ILE B C 1
ATOM 5780 O O . ILE B 1 197 ? 14.695 -28.812 -29.781 1 97.25 197 ILE B O 1
ATOM 5784 N N . GLY B 1 198 ? 15.766 -26.891 -30.094 1 97.56 198 GLY B N 1
ATOM 5785 C CA . GLY B 1 198 ? 14.828 -26.156 -29.266 1 97.56 198 GLY B CA 1
ATOM 5786 C C . GLY B 1 198 ? 13.406 -26.172 -29.812 1 97.56 198 GLY B C 1
ATOM 5787 O O . GLY B 1 198 ? 12.461 -26.453 -29.078 1 97.56 198 GLY B O 1
ATOM 5788 N N . ALA B 1 199 ? 13.266 -25.859 -31.078 1 98.06 199 ALA B N 1
ATOM 5789 C CA . ALA B 1 199 ? 11.953 -25.828 -31.703 1 98.06 199 ALA B CA 1
ATOM 5790 C C . ALA B 1 199 ? 11.312 -27.219 -31.688 1 98.06 199 ALA B C 1
ATOM 5792 O O . ALA B 1 199 ? 10.117 -27.344 -31.453 1 98.06 199 ALA B O 1
ATOM 5793 N N . ALA B 1 200 ? 12.125 -28.172 -31.953 1 97.69 200 ALA B N 1
ATOM 5794 C CA . ALA B 1 200 ? 11.625 -29.547 -31.891 1 97.69 200 ALA B CA 1
ATOM 5795 C C . ALA B 1 200 ? 11.148 -29.906 -30.484 1 97.69 200 ALA B C 1
ATOM 5797 O O . ALA B 1 200 ? 10.133 -30.578 -30.312 1 97.69 200 ALA B O 1
ATOM 5798 N N . GLY B 1 201 ? 11.93 -29.516 -29.516 1 97.56 201 GLY B N 1
ATOM 5799 C CA . GLY B 1 201 ? 11.523 -29.719 -28.141 1 97.56 201 GLY B CA 1
ATOM 5800 C C . GLY B 1 201 ? 10.188 -29.078 -27.812 1 97.56 201 GLY B C 1
ATOM 5801 O O . GLY B 1 201 ? 9.328 -29.719 -27.188 1 97.56 201 GLY B O 1
ATOM 5802 N N . ILE B 1 202 ? 9.961 -27.828 -28.219 1 97.88 202 ILE B N 1
ATOM 5803 C CA . ILE B 1 202 ? 8.711 -27.109 -27.984 1 97.88 202 ILE B CA 1
ATOM 5804 C C . ILE B 1 202 ? 7.555 -27.844 -28.656 1 97.88 202 ILE B C 1
ATOM 5806 O O . ILE B 1 202 ? 6.52 -28.094 -28.031 1 97.88 202 ILE B O 1
ATOM 5810 N N . VAL B 1 203 ? 7.738 -28.25 -29.891 1 97.75 203 VAL B N 1
ATOM 5811 C CA . VAL B 1 203 ? 6.703 -28.922 -30.672 1 97.75 203 VAL B CA 1
ATOM 5812 C C . VAL B 1 203 ? 6.348 -30.25 -30.016 1 97.75 203 VAL B C 1
ATOM 5814 O O . VAL B 1 203 ? 5.168 -30.578 -29.875 1 97.75 203 VAL B O 1
ATOM 5817 N N . VAL B 1 204 ? 7.352 -31.016 -29.625 1 97.19 204 VAL B N 1
ATOM 5818 C CA . VAL B 1 204 ? 7.133 -32.312 -29 1 97.19 204 VAL B CA 1
ATOM 5819 C C . VAL B 1 204 ? 6.352 -32.156 -27.703 1 97.19 204 VAL B C 1
ATOM 5821 O O . VAL B 1 204 ? 5.375 -32.844 -27.453 1 97.19 204 VAL B O 1
ATOM 5824 N N . MET B 1 205 ? 6.742 -31.25 -26.891 1 96.25 205 MET B N 1
ATOM 5825 C CA . MET B 1 205 ? 6.09 -31.031 -25.594 1 96.25 205 MET B CA 1
ATOM 5826 C C . MET B 1 205 ? 4.645 -30.594 -25.797 1 96.25 205 MET B C 1
ATOM 5828 O O . MET B 1 205 ? 3.732 -31.156 -25.172 1 96.25 205 MET B O 1
ATOM 5832 N N . LEU B 1 206 ? 4.406 -29.656 -26.672 1 96.31 206 LEU B N 1
ATOM 5833 C CA . LEU B 1 206 ? 3.055 -29.156 -26.906 1 96.31 206 LEU B CA 1
ATOM 5834 C C . LEU B 1 206 ? 2.172 -30.234 -27.516 1 96.31 206 LEU B C 1
ATOM 5836 O O . LEU B 1 206 ? 1.001 -30.359 -27.156 1 96.31 206 LEU B O 1
ATOM 5840 N N . ALA B 1 207 ? 2.719 -30.984 -28.438 1 96.81 207 ALA B N 1
ATOM 5841 C CA . ALA B 1 207 ? 1.972 -32.062 -29.094 1 96.81 207 ALA B CA 1
ATOM 5842 C C . ALA B 1 207 ? 1.584 -33.156 -28.094 1 96.81 207 ALA B C 1
ATOM 5844 O O . ALA B 1 207 ? 0.447 -33.625 -28.094 1 96.81 207 ALA B O 1
ATOM 5845 N N . LEU B 1 208 ? 2.48 -33.531 -27.312 1 94.75 208 LEU B N 1
ATOM 5846 C CA . LEU B 1 208 ? 2.213 -34.594 -26.328 1 94.75 208 LEU B CA 1
ATOM 5847 C C . LEU B 1 208 ? 1.205 -34.125 -25.281 1 94.75 208 LEU B C 1
ATOM 5849 O O . LEU B 1 208 ? 0.338 -34.906 -24.859 1 94.75 208 LEU B O 1
ATOM 5853 N N . GLN B 1 209 ? 1.298 -32.938 -24.906 1 91.44 209 GLN B N 1
ATOM 5854 C CA . GLN B 1 209 ? 0.36 -32.406 -23.922 1 91.44 209 GLN B CA 1
ATOM 5855 C C . GLN B 1 209 ? -1.06 -32.375 -24.484 1 91.44 209 GLN B C 1
ATOM 5857 O O . GLN B 1 209 ? -2.027 -32.562 -23.734 1 91.44 209 GLN B O 1
ATOM 5862 N N . ARG B 1 210 ? -1.146 -32.156 -25.75 1 93 210 ARG B N 1
ATOM 5863 C CA . ARG B 1 210 ? -2.451 -32.031 -26.391 1 93 210 ARG B CA 1
ATOM 5864 C C . ARG B 1 210 ? -3.039 -33.406 -26.688 1 93 210 ARG B C 1
ATOM 5866 O O . ARG B 1 210 ? -4.223 -33.656 -26.453 1 93 210 ARG B O 1
ATOM 5873 N N . TRP B 1 211 ? -2.199 -34.375 -27.125 1 95.06 211 TRP B N 1
ATOM 5874 C CA . TRP B 1 211 ? -2.73 -35.594 -27.688 1 95.06 211 TRP B CA 1
ATOM 5875 C C . TRP B 1 211 ? -2.514 -36.75 -26.719 1 95.06 211 TRP B C 1
ATOM 5877 O O . TRP B 1 211 ? -3.258 -37.75 -26.75 1 95.06 211 TRP B O 1
ATOM 5887 N N . LEU B 1 212 ? -1.432 -36.688 -25.969 1 92.81 212 LEU B N 1
ATOM 5888 C CA . LEU B 1 212 ? -1.137 -37.75 -25.016 1 92.81 212 LEU B CA 1
ATOM 5889 C C . LEU B 1 212 ? -0.832 -37.156 -23.641 1 92.81 212 LEU B C 1
ATOM 5891 O O . LEU B 1 212 ? 0.284 -37.312 -23.125 1 92.81 212 LEU B O 1
ATOM 5895 N N . PRO B 1 213 ? -1.843 -36.719 -22.984 1 86.81 213 PRO B N 1
ATOM 5896 C CA . PRO B 1 213 ? -1.632 -36.031 -21.719 1 86.81 213 PRO B CA 1
ATOM 5897 C C . PRO B 1 213 ? -1.103 -36.938 -20.609 1 86.81 213 PRO B C 1
ATOM 5899 O O . PRO B 1 213 ? -0.575 -36.438 -19.609 1 86.81 213 PRO B O 1
ATOM 5902 N N . LYS B 1 214 ? -1.076 -38.125 -20.766 1 83.88 214 LYS B N 1
ATOM 5903 C CA . LYS B 1 214 ? -0.603 -39.062 -19.766 1 83.88 214 LYS B CA 1
ATOM 5904 C C . LYS B 1 214 ? 0.916 -39.219 -19.812 1 83.88 214 LYS B C 1
ATOM 5906 O O . LYS B 1 214 ? 1.535 -39.656 -18.844 1 83.88 214 LYS B O 1
ATOM 5911 N N . VAL B 1 215 ? 1.508 -38.844 -20.891 1 87.19 215 VAL B N 1
ATOM 5912 C CA . VAL B 1 215 ? 2.949 -39 -21.078 1 87.19 215 VAL B CA 1
ATOM 5913 C C . VAL B 1 215 ? 3.65 -37.719 -20.594 1 87.19 215 VAL B C 1
ATOM 5915 O O . VAL B 1 215 ? 3.266 -36.594 -20.953 1 87.19 215 VAL B O 1
ATOM 5918 N N . PRO B 1 216 ? 4.613 -37.906 -19.719 1 87.62 216 PRO B N 1
ATOM 5919 C CA . PRO B 1 216 ? 5.363 -36.719 -19.312 1 87.62 216 PRO B CA 1
ATOM 5920 C C . PRO B 1 216 ? 6.137 -36.094 -20.469 1 87.62 216 PRO B C 1
ATOM 5922 O O . PRO B 1 216 ? 7.238 -36.531 -20.797 1 87.62 216 PRO B O 1
ATOM 5925 N N . ALA B 1 217 ? 5.66 -35.031 -21.031 1 91.88 217 ALA B N 1
ATOM 5926 C CA . ALA B 1 217 ? 6.152 -34.406 -22.25 1 91.88 217 ALA B CA 1
ATOM 5927 C C . ALA B 1 217 ? 7.586 -33.906 -22.078 1 91.88 217 ALA B C 1
ATOM 5929 O O . ALA B 1 217 ? 8.406 -34.062 -22.984 1 91.88 217 ALA B O 1
ATOM 5930 N N . VAL B 1 218 ? 7.887 -33.375 -20.922 1 91.25 218 VAL B N 1
ATOM 5931 C CA . VAL B 1 218 ? 9.211 -32.812 -20.672 1 91.25 218 VAL B CA 1
ATOM 5932 C C . VAL B 1 218 ? 10.258 -33.938 -20.703 1 91.25 218 VAL B C 1
ATOM 5934 O O . VAL B 1 218 ? 11.328 -33.781 -21.297 1 91.25 218 VAL B O 1
ATOM 5937 N N . LEU B 1 219 ? 9.938 -35.031 -20.109 1 89.06 219 LEU B N 1
ATOM 5938 C CA . LEU B 1 219 ? 10.859 -36.188 -20.094 1 89.06 219 LEU B CA 1
ATOM 5939 C C . LEU B 1 219 ? 11.172 -36.656 -21.516 1 89.06 219 LEU B C 1
ATOM 5941 O O . LEU B 1 219 ? 12.336 -36.844 -21.859 1 89.06 219 LEU B O 1
ATOM 5945 N N . VAL B 1 220 ? 10.18 -36.75 -22.234 1 93.19 220 VAL B N 1
ATOM 5946 C CA . VAL B 1 220 ? 10.344 -37.219 -23.609 1 93.19 220 VAL B CA 1
ATOM 5947 C C . VAL B 1 220 ? 11.211 -36.25 -24.391 1 93.19 220 VAL B C 1
ATOM 5949 O O . VAL B 1 220 ? 12.125 -36.656 -25.125 1 93.19 220 VAL B O 1
ATOM 5952 N N . ALA B 1 221 ? 10.922 -35.031 -24.266 1 95 221 ALA B N 1
ATOM 5953 C CA . ALA B 1 221 ? 11.68 -34 -24.984 1 95 221 ALA B CA 1
ATOM 5954 C C . ALA B 1 221 ? 13.148 -34 -24.578 1 95 221 ALA B C 1
ATOM 5956 O O . ALA B 1 221 ? 14.039 -33.906 -25.422 1 95 221 ALA B O 1
ATOM 5957 N N . VAL B 1 222 ? 13.445 -34.188 -23.297 1 93.44 222 VAL B N 1
ATOM 5958 C CA . VAL B 1 222 ? 14.805 -34.156 -22.766 1 93.44 222 VAL B CA 1
ATOM 5959 C C . VAL B 1 222 ? 15.562 -35.406 -23.266 1 93.44 222 VAL B C 1
ATOM 5961 O O . VAL B 1 222 ? 16.672 -35.281 -23.766 1 93.44 222 VAL B O 1
ATOM 5964 N N . VAL B 1 223 ? 14.992 -36.531 -23.141 1 93.5 223 VAL B N 1
ATOM 5965 C CA . VAL B 1 223 ? 15.625 -37.781 -23.562 1 93.5 223 VAL B CA 1
ATOM 5966 C C . VAL B 1 223 ? 15.883 -37.75 -25.078 1 93.5 223 VAL B C 1
ATOM 5968 O O . VAL B 1 223 ? 16.969 -38.094 -25.531 1 93.5 223 VAL B O 1
ATOM 5971 N N . ALA B 1 224 ? 14.859 -37.312 -25.766 1 96 224 ALA B N 1
ATOM 5972 C CA . ALA B 1 224 ? 15.008 -37.219 -27.219 1 96 224 ALA B CA 1
ATOM 5973 C C . ALA B 1 224 ? 16.125 -36.25 -27.594 1 96 224 ALA B C 1
ATOM 5975 O O . ALA B 1 224 ? 16.875 -36.5 -28.531 1 96 224 ALA B O 1
ATOM 5976 N N . SER B 1 225 ? 16.141 -35.188 -26.953 1 96.62 225 SER B N 1
ATOM 5977 C CA . SER B 1 225 ? 17.156 -34.188 -27.25 1 96.62 225 SER B CA 1
ATOM 5978 C C . SER B 1 225 ? 18.547 -34.688 -26.922 1 96.62 225 SER B C 1
ATOM 5980 O O . SER B 1 225 ? 19.5 -34.406 -27.656 1 96.62 225 SER B O 1
ATOM 5982 N N . ILE B 1 226 ? 18.719 -35.375 -25.812 1 95.25 226 ILE B N 1
ATOM 5983 C CA . ILE B 1 226 ? 20 -35.969 -25.438 1 95.25 226 ILE B CA 1
ATOM 5984 C C . ILE B 1 226 ? 20.422 -37 -26.5 1 95.25 226 ILE B C 1
ATOM 5986 O O . ILE B 1 226 ? 21.578 -37 -26.938 1 95.25 226 ILE B O 1
ATOM 5990 N N . ALA B 1 227 ? 19.516 -37.812 -26.922 1 96.12 227 ALA B N 1
ATOM 5991 C CA . ALA B 1 227 ? 19.797 -38.781 -27.969 1 96.12 227 ALA B CA 1
ATOM 5992 C C . ALA B 1 227 ? 20.234 -38.094 -29.25 1 96.12 227 ALA B C 1
ATOM 5994 O O . ALA B 1 227 ? 21.203 -38.531 -29.891 1 96.12 227 ALA B O 1
ATOM 5995 N N . ALA B 1 228 ? 19.484 -37.125 -29.578 1 96.38 228 ALA B N 1
ATOM 5996 C CA . ALA B 1 228 ? 19.828 -36.375 -30.797 1 96.38 228 ALA B CA 1
ATOM 5997 C C . ALA B 1 228 ? 21.203 -35.719 -30.688 1 96.38 228 ALA B C 1
ATOM 5999 O O . ALA B 1 228 ? 21.938 -35.656 -31.672 1 96.38 228 ALA B O 1
ATOM 6000 N N . ALA B 1 229 ? 21.469 -35.25 -29.531 1 95.75 229 ALA B N 1
ATOM 6001 C CA . ALA B 1 229 ? 22.766 -34.594 -29.312 1 95.75 229 ALA B CA 1
ATOM 6002 C C . ALA B 1 229 ? 23.922 -35.562 -29.516 1 95.75 229 ALA B C 1
ATOM 6004 O O . ALA B 1 229 ? 24.953 -35.188 -30.062 1 95.75 229 ALA B O 1
ATOM 6005 N N . VAL B 1 230 ? 23.734 -36.812 -29.141 1 94.31 230 VAL B N 1
ATOM 6006 C CA . VAL B 1 230 ? 24.766 -37.812 -29.234 1 94.31 230 VAL B CA 1
ATOM 6007 C C . VAL B 1 230 ? 24.875 -38.312 -30.688 1 94.31 230 VAL B C 1
ATOM 6009 O O . VAL B 1 230 ? 25.969 -38.438 -31.234 1 94.31 230 VAL B O 1
ATOM 6012 N N . VAL B 1 231 ? 23.781 -38.531 -31.266 1 95.94 231 VAL B N 1
ATOM 6013 C CA . VAL B 1 231 ? 23.719 -39.125 -32.594 1 95.94 231 VAL B CA 1
ATOM 6014 C C . VAL B 1 231 ? 24.234 -38.125 -33.625 1 95.94 231 VAL B C 1
ATOM 6016 O O . VAL B 1 231 ? 24.969 -38.5 -34.531 1 95.94 231 VAL B O 1
ATOM 6019 N N . PHE B 1 232 ? 23.875 -36.875 -33.469 1 95.81 232 PHE B N 1
ATOM 6020 C CA . PHE B 1 232 ? 24.203 -35.906 -34.5 1 95.81 232 PHE B CA 1
ATOM 6021 C C . PHE B 1 232 ? 25.391 -35.062 -34.062 1 95.81 232 PHE B C 1
ATOM 6023 O O . PHE B 1 232 ? 25.781 -34.094 -34.75 1 95.81 232 PHE B O 1
ATOM 6030 N N . ASP B 1 233 ? 26.016 -35.281 -32.969 1 94.5 233 ASP B N 1
ATOM 6031 C CA . ASP B 1 233 ? 27.156 -34.562 -32.438 1 94.5 233 ASP B CA 1
ATOM 6032 C C . ASP B 1 233 ? 26.922 -33.031 -32.531 1 94.5 233 ASP B C 1
ATOM 6034 O O . ASP B 1 233 ? 27.734 -32.312 -33.156 1 94.5 233 ASP B O 1
ATOM 6038 N N . VAL B 1 234 ? 25.922 -32.656 -31.891 1 94.25 234 VAL B N 1
ATOM 6039 C CA . VAL B 1 234 ? 25.484 -31.297 -32.062 1 94.25 234 VAL B CA 1
ATOM 6040 C C . VAL B 1 234 ? 26.469 -30.344 -31.391 1 94.25 234 VAL B C 1
ATOM 6042 O O . VAL B 1 234 ? 26.531 -29.156 -31.734 1 94.25 234 VAL B O 1
ATOM 6045 N N . SER B 1 235 ? 27.219 -30.812 -30.469 1 93.56 235 SER B N 1
ATOM 6046 C CA . SER B 1 235 ? 28.234 -29.984 -29.828 1 93.56 235 SER B CA 1
ATOM 6047 C C . SER B 1 235 ? 29.203 -29.406 -30.859 1 93.56 235 SER B C 1
ATOM 6049 O O . SER B 1 235 ? 29.641 -28.266 -30.75 1 93.56 235 SER B O 1
ATOM 6051 N N . SER B 1 236 ? 29.547 -30.156 -31.859 1 93.88 236 SER B N 1
ATOM 6052 C CA . SER B 1 236 ? 30.453 -29.734 -32.906 1 93.88 236 SER B CA 1
ATOM 6053 C C . SER B 1 236 ? 29.797 -28.703 -33.812 1 93.88 236 SER B C 1
ATOM 6055 O O . SER B 1 236 ? 30.469 -27.984 -34.562 1 93.88 236 SER B O 1
ATOM 6057 N N . ARG B 1 237 ? 28.594 -28.641 -33.594 1 94.31 237 ARG B N 1
ATOM 6058 C CA . ARG B 1 237 ? 27.844 -27.703 -34.438 1 94.31 237 ARG B CA 1
ATOM 6059 C C . ARG B 1 237 ? 27.5 -26.422 -33.688 1 94.31 237 ARG B C 1
ATOM 6061 O O . ARG B 1 237 ? 26.625 -25.672 -34.094 1 94.31 237 ARG B O 1
ATOM 6068 N N . GLY B 1 238 ? 28.016 -26.312 -32.562 1 94.19 238 GLY B N 1
ATOM 6069 C CA . GLY B 1 238 ? 27.938 -25.047 -31.859 1 94.19 238 GLY B CA 1
ATOM 6070 C C . GLY B 1 238 ? 26.859 -25.031 -30.781 1 94.19 238 GLY B C 1
ATOM 6071 O O . GLY B 1 238 ? 26.562 -23.984 -30.219 1 94.19 238 GLY B O 1
ATOM 6072 N N . VAL B 1 239 ? 26.281 -26.109 -30.531 1 96.12 239 VAL B N 1
ATOM 6073 C CA . VAL B 1 239 ? 25.234 -26.172 -29.5 1 96.12 239 VAL B CA 1
ATOM 6074 C C . VAL B 1 239 ? 25.875 -26.406 -28.125 1 96.12 239 VAL B C 1
ATOM 6076 O O . VAL B 1 239 ? 26.656 -27.359 -27.953 1 96.12 239 VAL B O 1
ATOM 6079 N N . ASP B 1 240 ? 25.562 -25.5 -27.203 1 94.81 240 ASP B N 1
ATOM 6080 C CA . ASP B 1 240 ? 26.062 -25.656 -25.844 1 94.81 240 ASP B CA 1
ATOM 6081 C C . ASP B 1 240 ? 25.312 -26.766 -25.109 1 94.81 240 ASP B C 1
ATOM 6083 O O . ASP B 1 240 ? 24.078 -26.859 -25.188 1 94.81 240 ASP B O 1
ATOM 6087 N N . LEU B 1 241 ? 26.078 -27.578 -24.422 1 94.88 241 LEU B N 1
ATOM 6088 C CA . LEU B 1 241 ? 25.531 -28.656 -23.594 1 94.88 241 LEU B CA 1
ATOM 6089 C C . LEU B 1 241 ? 25.688 -28.328 -22.109 1 94.88 241 LEU B C 1
ATOM 6091 O O . LEU B 1 241 ? 26.5 -27.469 -21.734 1 94.88 241 LEU B O 1
ATOM 6095 N N . VAL B 1 242 ? 24.922 -28.969 -21.25 1 91.56 242 VAL B N 1
ATOM 6096 C CA . VAL B 1 242 ? 24.953 -28.75 -19.797 1 91.56 242 VAL B CA 1
ATOM 6097 C C . VAL B 1 242 ? 26.297 -29.188 -19.234 1 91.56 242 VAL B C 1
ATOM 6099 O O . VAL B 1 242 ? 26.859 -28.531 -18.359 1 91.56 242 VAL B O 1
ATOM 6102 N N . GLY B 1 243 ? 26.844 -30.266 -19.766 1 88.69 243 GLY B N 1
ATOM 6103 C CA . GLY B 1 243 ? 28.109 -30.781 -19.266 1 88.69 243 GLY B CA 1
ATOM 6104 C C . GLY B 1 243 ? 27.953 -31.656 -18.047 1 88.69 243 GLY B C 1
ATOM 6105 O O . GLY B 1 243 ? 26.828 -32 -17.656 1 88.69 243 GLY B O 1
ATOM 6106 N N . GLU B 1 244 ? 29.031 -32 -17.391 1 87.94 244 GLU B N 1
ATOM 6107 C CA . GLU B 1 244 ? 29 -32.906 -16.234 1 87.94 244 GLU B CA 1
ATOM 6108 C C . GLU B 1 244 ? 28.672 -32.125 -14.953 1 87.94 244 GLU B C 1
ATOM 6110 O O . GLU B 1 244 ? 29.266 -31.094 -14.672 1 87.94 244 GLU B O 1
ATOM 6115 N N . LEU B 1 245 ? 27.688 -32.719 -14.273 1 89.56 245 LEU B N 1
ATOM 6116 C CA . LEU B 1 245 ? 27.328 -32.125 -12.984 1 89.56 245 LEU B CA 1
ATOM 6117 C C . LEU B 1 245 ? 28.312 -32.562 -11.898 1 89.56 245 LEU B C 1
ATOM 6119 O O . LEU B 1 245 ? 28.859 -33.656 -11.961 1 89.56 245 LEU B O 1
ATOM 6123 N N . PRO B 1 246 ? 28.531 -31.703 -10.945 1 88.5 246 PRO B N 1
ATOM 6124 C CA . PRO B 1 246 ? 29.375 -32.094 -9.82 1 88.5 246 PRO B CA 1
ATOM 6125 C C . PRO B 1 246 ? 28.812 -33.281 -9.055 1 88.5 246 PRO B C 1
ATOM 6127 O O . PRO B 1 246 ? 27.594 -33.375 -8.852 1 88.5 246 PRO B O 1
ATOM 6130 N N . ARG B 1 247 ? 29.734 -34.125 -8.711 1 88.31 247 ARG B N 1
ATOM 6131 C CA . ARG B 1 247 ? 29.344 -35.312 -7.98 1 88.31 247 ARG B CA 1
ATOM 6132 C C . ARG B 1 247 ? 29.328 -35.062 -6.477 1 88.31 247 ARG B C 1
ATOM 6134 O O . ARG B 1 247 ? 30.188 -34.375 -5.945 1 88.31 247 ARG B O 1
ATOM 6141 N N . GLY B 1 248 ? 28.297 -35.625 -5.82 1 88.56 248 GLY B N 1
ATOM 6142 C CA . GLY B 1 248 ? 28.312 -35.594 -4.367 1 88.56 248 GLY B CA 1
ATOM 6143 C C . GLY B 1 248 ? 27.016 -35.094 -3.77 1 88.56 248 GLY B C 1
ATOM 6144 O O . GLY B 1 248 ? 26.094 -34.719 -4.5 1 88.56 248 GLY B O 1
ATOM 6145 N N . PHE B 1 249 ? 27.016 -35.125 -2.484 1 91.31 249 PHE B N 1
ATOM 6146 C CA . PHE B 1 249 ? 25.891 -34.594 -1.726 1 91.31 249 PHE B CA 1
ATOM 6147 C C . PHE B 1 249 ? 25.906 -33.062 -1.755 1 91.31 249 PHE B C 1
ATOM 6149 O O . PHE B 1 249 ? 26.969 -32.438 -1.7 1 91.31 249 PHE B O 1
ATOM 6156 N N . PRO B 1 250 ? 24.75 -32.469 -1.924 1 91 250 PRO B N 1
ATOM 6157 C CA . PRO B 1 250 ? 24.703 -31.016 -1.884 1 91 250 PRO B CA 1
ATOM 6158 C C . PRO B 1 250 ? 25.391 -30.438 -0.649 1 91 250 PRO B C 1
ATOM 6160 O O . PRO B 1 250 ? 25.125 -30.875 0.473 1 91 250 PRO B O 1
ATOM 6163 N N . PRO B 1 251 ? 26.25 -29.547 -0.76 1 92.38 251 PRO B N 1
ATOM 6164 C CA . PRO B 1 251 ? 27.031 -29.031 0.371 1 92.38 251 PRO B CA 1
ATOM 6165 C C . PRO B 1 251 ? 26.188 -28.188 1.334 1 92.38 251 PRO B C 1
ATOM 6167 O O . PRO B 1 251 ? 25.453 -27.297 0.904 1 92.38 251 PRO B O 1
ATOM 6170 N N . PHE B 1 252 ? 26.312 -28.484 2.609 1 95.38 252 PHE B N 1
ATOM 6171 C CA . PHE B 1 252 ? 25.719 -27.641 3.639 1 95.38 252 PHE B CA 1
ATOM 6172 C C . PHE B 1 252 ? 26.469 -26.328 3.766 1 95.38 252 PHE B C 1
ATOM 6174 O O . PHE B 1 252 ? 27.688 -26.312 4.008 1 95.38 252 PHE B O 1
ATOM 6181 N N . THR B 1 253 ? 25.859 -25.25 3.469 1 94.06 253 THR B N 1
ATOM 6182 C CA . THR B 1 253 ? 26.484 -23.938 3.514 1 94.06 253 THR B CA 1
ATOM 6183 C C . THR B 1 253 ? 25.578 -22.938 4.203 1 94.06 253 THR B C 1
ATOM 6185 O O . THR B 1 253 ? 24.406 -22.781 3.836 1 94.06 253 THR B O 1
ATOM 6188 N N . ILE B 1 254 ? 26.125 -22.203 5.191 1 92.62 254 ILE B N 1
ATOM 6189 C CA . ILE B 1 254 ? 25.375 -21.141 5.828 1 92.62 254 ILE B CA 1
ATOM 6190 C C . ILE B 1 254 ? 25.5 -19.859 5 1 92.62 254 ILE B C 1
ATOM 6192 O O . ILE B 1 254 ? 26.609 -19.359 4.77 1 92.62 254 ILE B O 1
ATOM 6196 N N . PRO B 1 255 ? 24.359 -19.406 4.531 1 88.88 255 PRO B N 1
ATOM 6197 C CA . PRO B 1 255 ? 24.453 -18.188 3.711 1 88.88 255 PRO B CA 1
ATOM 6198 C C . PRO B 1 255 ? 24.938 -16.969 4.5 1 88.88 255 PRO B C 1
ATOM 6200 O O . PRO B 1 255 ? 24.469 -16.734 5.613 1 88.88 255 PRO B O 1
ATOM 6203 N N . TRP B 1 256 ? 26 -16.312 4.098 1 82.56 256 TRP B N 1
ATOM 6204 C CA . TRP B 1 256 ? 26.531 -15.125 4.762 1 82.56 256 TRP B CA 1
ATOM 6205 C C . TRP B 1 256 ? 26.844 -14.023 3.75 1 82.56 256 TRP B C 1
ATOM 6207 O O . TRP B 1 256 ? 27.344 -14.297 2.658 1 82.56 256 TRP B O 1
ATOM 6217 N N . LEU B 1 257 ? 26.281 -12.898 4.066 1 78.81 257 LEU B N 1
ATOM 6218 C CA . LEU B 1 257 ? 26.547 -11.789 3.166 1 78.81 257 LEU B CA 1
ATOM 6219 C C . LEU B 1 257 ? 26.781 -10.5 3.949 1 78.81 257 LEU B C 1
ATOM 6221 O O . LEU B 1 257 ? 26.531 -10.445 5.156 1 78.81 257 LEU B O 1
ATOM 6225 N N . SER B 1 258 ? 27.359 -9.602 3.154 1 80.94 258 SER B N 1
ATOM 6226 C CA . SER B 1 258 ? 27.609 -8.258 3.68 1 80.94 258 SER B CA 1
ATOM 6227 C C . SER B 1 258 ? 26.297 -7.562 4.031 1 80.94 258 SER B C 1
ATOM 6229 O O . SER B 1 258 ? 25.281 -7.758 3.357 1 80.94 258 SER B O 1
ATOM 6231 N N . TRP B 1 259 ? 26.359 -6.816 5.039 1 77.62 259 TRP B N 1
ATOM 6232 C CA . TRP B 1 259 ? 25.203 -6.07 5.543 1 77.62 259 TRP B CA 1
ATOM 6233 C C . TRP B 1 259 ? 24.719 -5.07 4.504 1 77.62 259 TRP B C 1
ATOM 6235 O O . TRP B 1 259 ? 23.531 -4.715 4.488 1 77.62 259 TRP B O 1
ATOM 6245 N N . SER B 1 260 ? 25.609 -4.703 3.611 1 79.44 260 SER B N 1
ATOM 6246 C CA . SER B 1 260 ? 25.281 -3.676 2.631 1 79.44 260 SER B CA 1
ATOM 6247 C C . SER B 1 260 ? 24.297 -4.203 1.592 1 79.44 260 SER B C 1
ATOM 6249 O O . SER B 1 260 ? 23.578 -3.43 0.966 1 79.44 260 SER B O 1
ATOM 6251 N N . ASP B 1 261 ? 24.172 -5.543 1.406 1 84.88 261 ASP B N 1
ATOM 6252 C CA . ASP B 1 261 ? 23.312 -6.137 0.394 1 84.88 261 ASP B CA 1
ATOM 6253 C C . ASP B 1 261 ? 21.922 -6.441 0.967 1 84.88 261 ASP B C 1
ATOM 6255 O O . ASP B 1 261 ? 20.984 -6.688 0.218 1 84.88 261 ASP B O 1
ATOM 6259 N N . LEU B 1 262 ? 21.828 -6.34 2.207 1 86.75 262 LEU B N 1
ATOM 6260 C CA . LEU B 1 262 ? 20.656 -6.867 2.908 1 86.75 262 LEU B CA 1
ATOM 6261 C C . LEU B 1 262 ? 19.406 -6.074 2.559 1 86.75 262 LEU B C 1
ATOM 6263 O O . LEU B 1 262 ? 18.344 -6.652 2.33 1 86.75 262 LEU B O 1
ATOM 6267 N N . PRO B 1 263 ? 19.5 -4.742 2.439 1 81.19 263 PRO B N 1
ATOM 6268 C CA . PRO B 1 263 ? 18.266 -4.004 2.139 1 81.19 263 PRO B CA 1
ATOM 6269 C C . PRO B 1 263 ? 17.656 -4.398 0.795 1 81.19 263 PRO B C 1
ATOM 6271 O O . PRO B 1 263 ? 16.453 -4.594 0.699 1 81.19 263 PRO B O 1
ATOM 6274 N N . LEU B 1 264 ? 18.5 -4.543 -0.189 1 83 264 LEU B N 1
ATOM 6275 C CA . LEU B 1 264 ? 18.016 -4.934 -1.504 1 83 264 LEU B CA 1
ATOM 6276 C C . LEU B 1 264 ? 17.438 -6.348 -1.472 1 83 264 LEU B C 1
ATOM 6278 O O . LEU B 1 264 ? 16.438 -6.629 -2.121 1 83 264 LEU B O 1
ATOM 6282 N N . LEU B 1 265 ? 18.062 -7.195 -0.721 1 92.94 265 LEU B N 1
ATOM 6283 C CA . LEU B 1 265 ? 17.609 -8.578 -0.608 1 92.94 265 LEU B CA 1
ATOM 6284 C C . LEU B 1 265 ? 16.266 -8.648 0.127 1 92.94 265 LEU B C 1
ATOM 6286 O O . LEU B 1 265 ? 15.406 -9.461 -0.218 1 92.94 265 LEU B O 1
ATOM 6290 N N . ILE B 1 266 ? 16.078 -7.793 1.063 1 92.69 266 ILE B N 1
ATOM 6291 C CA . ILE B 1 266 ? 14.844 -7.793 1.852 1 92.69 266 ILE B CA 1
ATOM 6292 C C . ILE B 1 266 ? 13.672 -7.367 0.977 1 92.69 266 ILE B C 1
ATOM 6294 O O . ILE B 1 266 ? 12.602 -7.984 1.014 1 92.69 266 ILE B O 1
ATOM 6298 N N . VAL B 1 267 ? 13.906 -6.363 0.154 1 86.94 267 VAL B N 1
ATOM 6299 C CA . VAL B 1 267 ? 12.859 -5.879 -0.737 1 86.94 267 VAL B CA 1
ATOM 6300 C C . VAL B 1 267 ? 12.5 -6.965 -1.75 1 86.94 267 VAL B C 1
ATOM 6302 O O . VAL B 1 267 ? 11.32 -7.242 -1.983 1 86.94 267 VAL B O 1
ATOM 6305 N N . GLY B 1 268 ? 13.523 -7.574 -2.32 1 93.81 268 GLY B N 1
ATOM 6306 C CA . GLY B 1 268 ? 13.289 -8.68 -3.24 1 93.81 268 GLY B CA 1
ATOM 6307 C C . GLY B 1 268 ? 12.578 -9.852 -2.594 1 93.81 268 GLY B C 1
ATOM 6308 O O . GLY B 1 268 ? 11.648 -10.414 -3.174 1 93.81 268 GLY B O 1
ATOM 6309 N N . ALA B 1 269 ? 13.008 -10.141 -1.383 1 97.06 269 ALA B N 1
ATOM 6310 C CA . ALA B 1 269 ? 12.414 -11.258 -0.66 1 97.06 269 ALA B CA 1
ATOM 6311 C C . ALA B 1 269 ? 10.938 -11 -0.367 1 97.06 269 ALA B C 1
ATOM 6313 O O . ALA B 1 269 ? 10.117 -11.93 -0.403 1 97.06 269 ALA B O 1
ATOM 6314 N N . ALA B 1 270 ? 10.57 -9.773 -0.092 1 93.44 270 ALA B N 1
ATOM 6315 C CA . ALA B 1 270 ? 9.172 -9.43 0.172 1 93.44 270 ALA B CA 1
ATOM 6316 C C . ALA B 1 270 ? 8.305 -9.68 -1.06 1 93.44 270 ALA B C 1
ATOM 6318 O O . ALA B 1 270 ? 7.223 -10.25 -0.956 1 93.44 270 ALA B O 1
ATOM 6319 N N . GLY B 1 271 ? 8.82 -9.234 -2.184 1 93.69 271 GLY B N 1
ATOM 6320 C CA . GLY B 1 271 ? 8.094 -9.477 -3.42 1 93.69 271 GLY B CA 1
ATOM 6321 C C . GLY B 1 271 ? 7.941 -10.945 -3.74 1 93.69 271 GLY B C 1
ATOM 6322 O O . GLY B 1 271 ? 6.855 -11.398 -4.105 1 93.69 271 GLY B O 1
ATOM 6323 N N . ILE B 1 272 ? 8.961 -11.719 -3.574 1 96.75 272 ILE B N 1
ATOM 6324 C CA . ILE B 1 272 ? 8.961 -13.148 -3.865 1 96.75 272 ILE B CA 1
ATOM 6325 C C . ILE B 1 272 ? 8.023 -13.875 -2.906 1 96.75 272 ILE B C 1
ATOM 6327 O O . ILE B 1 272 ? 7.289 -14.773 -3.312 1 96.75 272 ILE B O 1
ATOM 6331 N N . THR B 1 273 ? 8.07 -13.461 -1.643 1 95.94 273 THR B N 1
ATOM 6332 C CA . THR B 1 273 ? 7.18 -14.047 -0.645 1 95.94 273 THR B CA 1
ATOM 6333 C C . THR B 1 273 ? 5.723 -13.844 -1.04 1 95.94 273 THR B C 1
ATOM 6335 O O . THR B 1 273 ? 4.918 -14.773 -0.972 1 95.94 273 THR B O 1
ATOM 6338 N N . LEU B 1 274 ? 5.41 -12.688 -1.47 1 92.44 274 LEU B N 1
ATOM 6339 C CA . LEU B 1 274 ? 4.035 -12.383 -1.849 1 92.44 274 LEU B CA 1
ATOM 6340 C C . LEU B 1 274 ? 3.572 -13.273 -2.992 1 92.44 274 LEU B C 1
ATOM 6342 O O . LEU B 1 274 ? 2.494 -13.867 -2.922 1 92.44 274 LEU B O 1
ATOM 6346 N N . VAL B 1 275 ? 4.363 -13.422 -4.016 1 92.25 275 VAL B N 1
ATOM 6347 C CA . VAL B 1 275 ? 4 -14.219 -5.18 1 92.25 275 VAL B CA 1
ATOM 6348 C C . VAL B 1 275 ? 3.941 -15.695 -4.801 1 92.25 275 VAL B C 1
ATOM 6350 O O . VAL B 1 275 ? 3.014 -16.406 -5.191 1 92.25 275 VAL B O 1
ATOM 6353 N N . SER B 1 276 ? 4.895 -16.078 -4.031 1 93.75 276 SER B N 1
ATOM 6354 C CA . SER B 1 276 ? 4.961 -17.469 -3.619 1 93.75 276 SER B CA 1
ATOM 6355 C C . SER B 1 276 ? 3.748 -17.859 -2.777 1 93.75 276 SER B C 1
ATOM 6357 O O . SER B 1 276 ? 3.148 -18.922 -2.99 1 93.75 276 SER B O 1
ATOM 6359 N N . VAL B 1 277 ? 3.363 -17.047 -1.842 1 91.62 277 VAL B N 1
ATOM 6360 C CA . VAL B 1 277 ? 2.242 -17.328 -0.952 1 91.62 277 VAL B CA 1
ATOM 6361 C C . VAL B 1 277 ? 0.938 -17.328 -1.746 1 91.62 277 VAL B C 1
ATOM 6363 O O . VAL B 1 277 ? 0.096 -18.203 -1.571 1 91.62 277 VAL B O 1
ATOM 6366 N N . THR B 1 278 ? 0.812 -16.375 -2.568 1 87.56 278 THR B N 1
ATOM 6367 C CA . THR B 1 278 ? -0.398 -16.281 -3.377 1 87.56 278 THR B CA 1
ATOM 6368 C C . THR B 1 278 ? -0.55 -17.516 -4.27 1 87.56 278 THR B C 1
ATOM 6370 O O . THR B 1 278 ? -1.638 -18.094 -4.363 1 87.56 278 THR B O 1
ATOM 6373 N N . ASP B 1 279 ? 0.533 -17.906 -4.844 1 88.38 279 ASP B N 1
ATOM 6374 C CA . ASP B 1 279 ? 0.54 -19.094 -5.707 1 88.38 279 ASP B CA 1
ATOM 6375 C C . ASP B 1 279 ? 0.23 -20.359 -4.906 1 88.38 279 ASP B C 1
ATOM 6377 O O . ASP B 1 279 ? -0.542 -21.203 -5.355 1 88.38 279 ASP B O 1
ATOM 6381 N N . THR B 1 280 ? 0.793 -20.406 -3.826 1 88.75 280 THR B N 1
ATOM 6382 C CA . THR B 1 280 ? 0.644 -21.594 -2.99 1 88.75 280 THR B CA 1
ATOM 6383 C C . THR B 1 280 ? -0.796 -21.734 -2.502 1 88.75 280 THR B C 1
ATOM 6385 O O . THR B 1 280 ? -1.383 -22.812 -2.59 1 88.75 280 THR B O 1
ATOM 6388 N N . ILE B 1 281 ? -1.357 -20.703 -2.027 1 85.06 281 ILE B N 1
ATOM 6389 C CA . ILE B 1 281 ? -2.715 -20.75 -1.495 1 85.06 281 ILE B CA 1
ATOM 6390 C C . ILE B 1 281 ? -3.701 -21.047 -2.627 1 85.06 281 ILE B C 1
ATOM 6392 O O . ILE B 1 281 ? -4.633 -21.828 -2.461 1 85.06 281 ILE B O 1
ATOM 6396 N N . SER B 1 282 ? -3.48 -20.469 -3.732 1 82.62 282 SER B N 1
ATOM 6397 C CA . SER B 1 282 ? -4.34 -20.703 -4.887 1 82.62 282 SER B CA 1
ATOM 6398 C C . SER B 1 282 ? -4.27 -22.156 -5.336 1 82.62 282 SER B C 1
ATOM 6400 O O . SER B 1 282 ? -5.301 -22.781 -5.578 1 82.62 282 SER B O 1
ATOM 6402 N N . THR B 1 283 ? -3.078 -22.672 -5.387 1 86.75 283 THR B N 1
ATOM 6403 C CA . THR B 1 283 ? -2.869 -24.047 -5.805 1 86.75 283 THR B CA 1
ATOM 6404 C C . THR B 1 283 ? -3.438 -25.016 -4.77 1 86.75 283 THR B C 1
ATOM 6406 O O . THR B 1 283 ? -4.113 -25.984 -5.125 1 86.75 283 THR B O 1
ATOM 6409 N N . ALA B 1 284 ? -3.17 -24.703 -3.557 1 86.88 284 ALA B N 1
ATOM 6410 C CA . ALA B 1 284 ? -3.678 -25.547 -2.482 1 86.88 284 ALA B CA 1
ATOM 6411 C C . ALA B 1 284 ? -5.203 -25.578 -2.484 1 86.88 284 ALA B C 1
ATOM 6413 O O . ALA B 1 284 ? -5.809 -26.641 -2.299 1 86.88 284 ALA B O 1
ATOM 6414 N N . SER B 1 285 ? -5.797 -24.484 -2.684 1 79.38 285 SER B N 1
ATOM 6415 C CA . SER B 1 285 ? -7.254 -24.391 -2.689 1 79.38 285 SER B CA 1
ATOM 6416 C C . SER B 1 285 ? -7.852 -25.172 -3.857 1 79.38 285 SER B C 1
ATOM 6418 O O . SER B 1 285 ? -8.875 -25.844 -3.705 1 79.38 285 SER B O 1
ATOM 6420 N N . SER B 1 286 ? -7.242 -25.156 -4.988 1 78.12 286 SER B N 1
ATOM 6421 C CA . SER B 1 286 ? -7.73 -25.844 -6.18 1 78.12 286 SER B CA 1
ATOM 6422 C C . SER B 1 286 ? -7.688 -27.359 -6 1 78.12 286 SER B C 1
ATOM 6424 O O . SER B 1 286 ? -8.602 -28.062 -6.426 1 78.12 286 SER B O 1
ATOM 6426 N N . PHE B 1 287 ? -6.695 -27.812 -5.336 1 82.69 287 PHE B N 1
ATOM 6427 C CA . PHE B 1 287 ? -6.531 -29.25 -5.223 1 82.69 287 PHE B CA 1
ATOM 6428 C C . PHE B 1 287 ? -7.223 -29.781 -3.971 1 82.69 287 PHE B C 1
ATOM 6430 O O . PHE B 1 287 ? -7.59 -30.953 -3.908 1 82.69 287 PHE B O 1
ATOM 6437 N N . ALA B 1 288 ? -7.391 -28.844 -3.016 1 77.44 288 ALA B N 1
ATOM 6438 C CA . ALA B 1 288 ? -8.188 -29.234 -1.852 1 77.44 288 ALA B CA 1
ATOM 6439 C C . ALA B 1 288 ? -9.648 -29.453 -2.236 1 77.44 288 ALA B C 1
ATOM 6441 O O . ALA B 1 288 ? -10.281 -30.391 -1.752 1 77.44 288 ALA B O 1
ATOM 6442 N N . ALA B 1 289 ? -10.117 -28.656 -3.027 1 67.62 289 ALA B N 1
ATOM 6443 C CA . ALA B 1 289 ? -11.484 -28.797 -3.506 1 67.62 289 ALA B CA 1
ATOM 6444 C C . ALA B 1 289 ? -11.695 -30.125 -4.219 1 67.62 289 ALA B C 1
ATOM 6446 O O . ALA B 1 289 ? -12.727 -30.781 -4.035 1 67.62 289 ALA B O 1
ATOM 6447 N N . ARG B 1 290 ? -10.695 -30.547 -4.883 1 68.38 290 ARG B N 1
ATOM 6448 C CA . ARG B 1 290 ? -10.773 -31.797 -5.633 1 68.38 290 ARG B CA 1
ATOM 6449 C C . ARG B 1 290 ? -10.672 -33 -4.699 1 68.38 290 ARG B C 1
ATOM 6451 O O . ARG B 1 290 ? -11.266 -34.062 -4.961 1 68.38 290 ARG B O 1
ATOM 6458 N N . ALA B 1 291 ? -9.93 -32.75 -3.688 1 67.38 291 ALA B N 1
ATOM 6459 C CA . ALA B 1 291 ? -9.703 -33.844 -2.756 1 67.38 291 ALA B CA 1
ATOM 6460 C C . ALA B 1 291 ? -10.656 -33.75 -1.568 1 67.38 291 ALA B C 1
ATOM 6462 O O . ALA B 1 291 ? -10.578 -34.562 -0.645 1 67.38 291 ALA B O 1
ATOM 6463 N N . HIS B 1 292 ? -11.609 -32.75 -1.565 1 65.19 292 HIS B N 1
ATOM 6464 C CA . HIS B 1 292 ? -12.57 -32.531 -0.493 1 65.19 292 HIS B CA 1
ATOM 6465 C C . HIS B 1 292 ? -11.875 -32.312 0.842 1 65.19 292 HIS B C 1
ATOM 6467 O O . HIS B 1 292 ? -12.234 -32.938 1.85 1 65.19 292 HIS B O 1
ATOM 6473 N N . GLN B 1 293 ? -10.758 -31.719 0.712 1 69.44 293 GLN B N 1
ATOM 6474 C CA . GLN B 1 293 ? -10 -31.328 1.898 1 69.44 293 GLN B CA 1
ATOM 6475 C C . GLN B 1 293 ? -10.094 -29.828 2.137 1 69.44 293 GLN B C 1
ATOM 6477 O O . GLN B 1 293 ? -10.453 -29.078 1.232 1 69.44 293 GLN B O 1
ATOM 6482 N N . GLU B 1 294 ? -9.922 -29.406 3.354 1 71.5 294 GLU B N 1
ATOM 6483 C CA . GLU B 1 294 ? -9.891 -27.984 3.684 1 71.5 294 GLU B CA 1
ATOM 6484 C C . GLU B 1 294 ? -8.469 -27.422 3.609 1 71.5 294 GLU B C 1
ATOM 6486 O O . GLU B 1 294 ? -7.508 -28.109 3.979 1 71.5 294 GLU B O 1
ATOM 6491 N N . VAL B 1 295 ? -8.367 -26.328 3.041 1 76 295 VAL B N 1
ATOM 6492 C CA . VAL B 1 295 ? -7.062 -25.672 2.973 1 76 295 VAL B CA 1
ATOM 6493 C C . VAL B 1 295 ? -6.77 -24.969 4.297 1 76 295 VAL B C 1
ATOM 6495 O O . VAL B 1 295 ? -7.605 -24.219 4.805 1 76 295 VAL B O 1
ATOM 6498 N N . ARG B 1 296 ? -5.672 -25.297 4.945 1 81.44 296 ARG B N 1
ATOM 6499 C CA . ARG B 1 296 ? -5.188 -24.562 6.117 1 81.44 296 ARG B CA 1
ATOM 6500 C C . ARG B 1 296 ? -4.133 -23.531 5.73 1 81.44 296 ARG B C 1
ATOM 6502 O O . ARG B 1 296 ? -2.934 -23.797 5.84 1 81.44 296 ARG B O 1
ATOM 6509 N N . GLY B 1 297 ? -4.52 -22.438 5.418 1 83.19 297 GLY B N 1
ATOM 6510 C CA . GLY B 1 297 ? -3.662 -21.422 4.824 1 83.19 297 GLY B CA 1
ATOM 6511 C C . GLY B 1 297 ? -2.436 -21.109 5.66 1 83.19 297 GLY B C 1
ATOM 6512 O O . GLY B 1 297 ? -1.322 -21.031 5.137 1 83.19 297 GLY B O 1
ATOM 6513 N N . ASN B 1 298 ? -2.564 -20.984 6.973 1 87.56 298 ASN B N 1
ATOM 6514 C CA . ASN B 1 298 ? -1.449 -20.641 7.848 1 87.56 298 ASN B CA 1
ATOM 6515 C C . ASN B 1 298 ? -0.416 -21.766 7.898 1 87.56 298 ASN B C 1
ATOM 6517 O O . ASN B 1 298 ? 0.789 -21.5 7.875 1 87.56 298 ASN B O 1
ATOM 6521 N N . GLN B 1 299 ? -0.893 -22.969 7.961 1 90.06 299 GLN B N 1
ATOM 6522 C CA . GLN B 1 299 ? 0.012 -24.109 7.98 1 90.06 299 GLN B CA 1
ATOM 6523 C C . GLN B 1 299 ? 0.717 -24.281 6.641 1 90.06 299 GLN B C 1
ATOM 6525 O O . GLN B 1 299 ? 1.869 -24.719 6.586 1 90.06 299 GLN B O 1
ATOM 6530 N N . GLU B 1 300 ? -0.02 -24 5.609 1 92.25 300 GLU B N 1
ATOM 6531 C CA . GLU B 1 300 ? 0.614 -24.031 4.293 1 92.25 300 GLU B CA 1
ATOM 6532 C C . GLU B 1 300 ? 1.781 -23.047 4.223 1 92.25 300 GLU B C 1
ATOM 6534 O O . GLU B 1 300 ? 2.83 -23.375 3.656 1 92.25 300 GLU B O 1
ATOM 6539 N N . MET B 1 301 ? 1.594 -21.906 4.789 1 94.19 301 MET B N 1
ATOM 6540 C CA . MET B 1 301 ? 2.658 -20.906 4.789 1 94.19 301 MET B CA 1
ATOM 6541 C C . MET B 1 301 ? 3.855 -21.391 5.602 1 94.19 301 MET B C 1
ATOM 6543 O O . MET B 1 301 ? 5.004 -21.203 5.188 1 94.19 301 MET B O 1
ATOM 6547 N N . ILE B 1 302 ? 3.639 -22.016 6.688 1 95.06 302 ILE B N 1
ATOM 6548 C CA . ILE B 1 302 ? 4.719 -22.562 7.496 1 95.06 302 ILE B CA 1
ATOM 6549 C C . ILE B 1 302 ? 5.434 -23.672 6.723 1 95.06 302 ILE B C 1
ATOM 6551 O O . ILE B 1 302 ? 6.664 -23.75 6.742 1 95.06 302 ILE B O 1
ATOM 6555 N N . GLY B 1 303 ? 4.648 -24.484 6.082 1 95.44 303 GLY B N 1
ATOM 6556 C CA . GLY B 1 303 ? 5.219 -25.562 5.285 1 95.44 303 GLY B CA 1
ATOM 6557 C C . GLY B 1 303 ? 6.125 -25.062 4.172 1 95.44 303 GLY B C 1
ATOM 6558 O O . GLY B 1 303 ? 7.27 -25.5 4.051 1 95.44 303 GLY B O 1
ATOM 6559 N N . ILE B 1 304 ? 5.668 -24.141 3.379 1 95.81 304 ILE B N 1
ATOM 6560 C CA . ILE B 1 304 ? 6.445 -23.625 2.254 1 95.81 304 ILE B CA 1
ATOM 6561 C C . ILE B 1 304 ? 7.617 -22.797 2.773 1 95.81 304 ILE B C 1
ATOM 6563 O O . ILE B 1 304 ? 8.703 -22.812 2.189 1 95.81 304 ILE B O 1
ATOM 6567 N N . GLY B 1 305 ? 7.344 -21.984 3.854 1 97.56 305 GLY B N 1
ATOM 6568 C CA . GLY B 1 305 ? 8.438 -21.25 4.48 1 97.56 305 GLY B CA 1
ATOM 6569 C C . GLY B 1 305 ? 9.555 -22.156 4.957 1 97.56 305 GLY B C 1
ATOM 6570 O O . GLY B 1 305 ? 10.734 -21.859 4.75 1 97.56 305 GLY B O 1
ATOM 6571 N N . SER B 1 306 ? 9.227 -23.25 5.535 1 97.56 306 SER B N 1
ATOM 6572 C CA . SER B 1 306 ? 10.219 -24.203 6.02 1 97.56 306 SER B CA 1
ATOM 6573 C C . SER B 1 306 ? 10.977 -24.844 4.863 1 97.56 306 SER B C 1
ATOM 6575 O O . SER B 1 306 ? 12.156 -25.156 4.988 1 97.56 306 SER B O 1
ATOM 6577 N N . ALA B 1 307 ? 10.258 -25.141 3.836 1 98.06 307 ALA B N 1
ATOM 6578 C CA . ALA B 1 307 ? 10.922 -25.641 2.639 1 98.06 307 ALA B CA 1
ATOM 6579 C C . ALA B 1 307 ? 11.977 -24.672 2.141 1 98.06 307 ALA B C 1
ATOM 6581 O O . ALA B 1 307 ? 13.094 -25.078 1.79 1 98.06 307 ALA B O 1
ATOM 6582 N N . ASN B 1 308 ? 11.656 -23.391 2.141 1 98.62 308 ASN B N 1
ATOM 6583 C CA . ASN B 1 308 ? 12.609 -22.375 1.736 1 98.62 308 ASN B CA 1
ATOM 6584 C C . ASN B 1 308 ? 13.781 -22.281 2.705 1 98.62 308 ASN B C 1
ATOM 6586 O O . ASN B 1 308 ? 14.922 -22.078 2.289 1 98.62 308 ASN B O 1
ATOM 6590 N N . LEU B 1 309 ? 13.516 -22.422 3.961 1 98.19 309 LEU B N 1
ATOM 6591 C CA . LEU B 1 309 ? 14.594 -22.438 4.945 1 98.19 309 LEU B CA 1
ATOM 6592 C C . LEU B 1 309 ? 15.531 -23.609 4.703 1 98.19 309 LEU B C 1
ATOM 6594 O O . LEU B 1 309 ? 16.75 -23.453 4.738 1 98.19 309 LEU B O 1
ATOM 6598 N N . ALA B 1 310 ? 14.977 -24.75 4.441 1 98.06 310 ALA B N 1
ATOM 6599 C CA . ALA B 1 310 ? 15.781 -25.938 4.215 1 98.06 310 ALA B CA 1
ATOM 6600 C C . ALA B 1 310 ? 16.703 -25.766 3.016 1 98.06 310 ALA B C 1
ATOM 6602 O O . ALA B 1 310 ? 17.891 -26.125 3.076 1 98.06 310 ALA B O 1
ATOM 6603 N N . VAL B 1 311 ? 16.172 -25.25 1.931 1 98.12 311 VAL B N 1
ATOM 6604 C CA . VAL B 1 311 ? 16.953 -25.125 0.705 1 98.12 311 VAL B CA 1
ATOM 6605 C C . VAL B 1 311 ? 18.078 -24.109 0.913 1 98.12 311 VAL B C 1
ATOM 6607 O O . VAL B 1 311 ? 19.156 -24.234 0.317 1 98.12 311 VAL B O 1
ATOM 6610 N N . SER B 1 312 ? 17.844 -23.094 1.8 1 98.25 312 SER B N 1
ATOM 6611 C CA . SER B 1 312 ? 18.797 -22 1.989 1 98.25 312 SER B CA 1
ATOM 6612 C C . SER B 1 312 ? 20.125 -22.516 2.523 1 98.25 312 SER B C 1
ATOM 6614 O O . SER B 1 312 ? 21.172 -21.906 2.27 1 98.25 312 SER B O 1
ATOM 6616 N N . PHE B 1 313 ? 20.156 -23.672 3.115 1 98 313 PHE B N 1
ATOM 6617 C CA . PHE B 1 313 ? 21.375 -24.172 3.744 1 98 313 PHE B CA 1
ATOM 6618 C C . PHE B 1 313 ? 22.109 -25.141 2.812 1 98 313 PHE B C 1
ATOM 6620 O O . PHE B 1 313 ? 23.172 -25.656 3.154 1 98 313 PHE B O 1
ATOM 6627 N N . PHE B 1 314 ? 21.562 -25.359 1.637 1 97.88 314 PHE B N 1
ATOM 6628 C CA . PHE B 1 314 ? 22.172 -26.297 0.702 1 97.88 314 PHE B CA 1
ATOM 6629 C C . PHE B 1 314 ? 22.328 -25.672 -0.679 1 97.88 314 PHE B C 1
ATOM 6631 O O . PHE B 1 314 ? 22.047 -26.312 -1.693 1 97.88 314 PHE B O 1
ATOM 6638 N N . GLN B 1 315 ? 22.594 -24.375 -0.661 1 96.88 315 GLN B N 1
ATOM 6639 C CA . GLN B 1 315 ? 22.906 -23.625 -1.872 1 96.88 315 GLN B CA 1
ATOM 6640 C C . GLN B 1 315 ? 21.703 -23.562 -2.805 1 96.88 315 GLN B C 1
ATOM 6642 O O . GLN B 1 315 ? 21.844 -23.641 -4.027 1 96.88 315 GLN B O 1
ATOM 6647 N N . GLY B 1 316 ? 20.562 -23.578 -2.232 1 97.94 316 GLY B N 1
ATOM 6648 C CA . GLY B 1 316 ? 19.344 -23.469 -3.016 1 97.94 316 GLY B CA 1
ATOM 6649 C C . GLY B 1 316 ? 18.828 -22.047 -3.105 1 97.94 316 GLY B C 1
ATOM 6650 O O . GLY B 1 316 ? 19.469 -21.109 -2.645 1 97.94 316 GLY B O 1
ATOM 6651 N N . PHE B 1 317 ? 17.719 -21.875 -3.822 1 98.38 317 PHE B N 1
ATOM 6652 C CA . PHE B 1 317 ? 17.047 -20.594 -4.035 1 98.38 317 PHE B CA 1
ATOM 6653 C C . PHE B 1 317 ? 15.555 -20.719 -3.781 1 98.38 317 PHE B C 1
ATOM 6655 O O . PHE B 1 317 ? 15.039 -21.812 -3.547 1 98.38 317 PHE B O 1
ATOM 6662 N N . PRO B 1 318 ? 14.812 -19.594 -3.695 1 98.56 318 PRO B N 1
ATOM 6663 C CA . PRO B 1 318 ? 13.406 -19.609 -3.287 1 98.56 318 PRO B CA 1
ATOM 6664 C C . PRO B 1 318 ? 12.547 -20.516 -4.168 1 98.56 318 PRO B C 1
ATOM 6666 O O . PRO B 1 318 ? 12.758 -20.578 -5.379 1 98.56 318 PRO B O 1
ATOM 6669 N N . VAL B 1 319 ? 11.578 -21.141 -3.525 1 97.94 319 VAL B N 1
ATOM 6670 C CA . VAL B 1 319 ? 10.727 -22.109 -4.219 1 97.94 319 VAL B CA 1
ATOM 6671 C C . VAL B 1 319 ? 9.258 -21.766 -3.959 1 97.94 319 VAL B C 1
ATOM 6673 O O . VAL B 1 319 ? 8.945 -20.969 -3.072 1 97.94 319 VAL B O 1
ATOM 6676 N N . SER B 1 320 ? 8.438 -22.312 -4.758 1 95.25 320 SER B N 1
ATOM 6677 C CA . SER B 1 320 ? 6.988 -22.234 -4.609 1 95.25 320 SER B CA 1
ATOM 6678 C C . SER B 1 320 ? 6.316 -23.531 -5.027 1 95.25 320 SER B C 1
ATOM 6680 O O . SER B 1 320 ? 6.992 -24.516 -5.328 1 95.25 320 SER B O 1
ATOM 6682 N N . THR B 1 321 ? 5.012 -23.531 -4.906 1 93.81 321 THR B N 1
ATOM 6683 C CA . THR B 1 321 ? 4.234 -24.688 -5.336 1 93.81 321 THR B CA 1
ATOM 6684 C C . THR B 1 321 ? 4.004 -24.656 -6.844 1 93.81 321 THR B C 1
ATOM 6686 O O . THR B 1 321 ? 4.098 -23.594 -7.469 1 93.81 321 THR B O 1
ATOM 6689 N N . SER B 1 322 ? 3.818 -25.828 -7.355 1 92 322 SER B N 1
ATOM 6690 C CA . SER B 1 322 ? 3.541 -25.953 -8.781 1 92 322 SER B CA 1
ATOM 6691 C C . SER B 1 322 ? 2.238 -26.719 -9.023 1 92 322 SER B C 1
ATOM 6693 O O . SER B 1 322 ? 2.115 -27.891 -8.664 1 92 322 SER B O 1
ATOM 6695 N N . GLY B 1 323 ? 1.345 -26.047 -9.672 1 88.44 323 GLY B N 1
ATOM 6696 C CA . GLY B 1 323 ? 0.096 -26.688 -10.031 1 88.44 323 GLY B CA 1
ATOM 6697 C C . GLY B 1 323 ? 0.274 -27.812 -11.047 1 88.44 323 GLY B C 1
ATOM 6698 O O . GLY B 1 323 ? -0.373 -28.859 -10.953 1 88.44 323 GLY B O 1
ATOM 6699 N N . SER B 1 324 ? 1.161 -27.594 -12.008 1 86.81 324 SER B N 1
ATOM 6700 C CA . SER B 1 324 ? 1.38 -28.578 -13.07 1 86.81 324 SER B CA 1
ATOM 6701 C C . SER B 1 324 ? 2.004 -29.859 -12.516 1 86.81 324 SER B C 1
ATOM 6703 O O . SER B 1 324 ? 1.536 -30.953 -12.812 1 86.81 324 SER B O 1
ATOM 6705 N N . ARG B 1 325 ? 2.994 -29.719 -11.695 1 92.88 325 ARG B N 1
ATOM 6706 C CA . ARG B 1 325 ? 3.65 -30.891 -11.125 1 92.88 325 ARG B CA 1
ATOM 6707 C C . ARG B 1 325 ? 2.721 -31.641 -10.164 1 92.88 325 ARG B C 1
ATOM 6709 O O . ARG B 1 325 ? 2.746 -32.875 -10.094 1 92.88 325 ARG B O 1
ATOM 6716 N N . THR B 1 326 ? 1.913 -30.891 -9.43 1 93.19 326 THR B N 1
ATOM 6717 C CA . THR B 1 326 ? 0.95 -31.5 -8.523 1 93.19 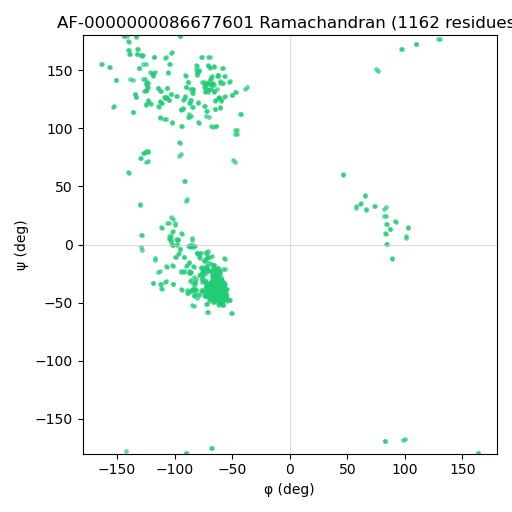326 THR B CA 1
ATOM 6718 C C . THR B 1 326 ? -0.093 -32.281 -9.297 1 93.19 326 THR B C 1
ATOM 6720 O O . THR B 1 326 ? -0.469 -33.406 -8.891 1 93.19 326 THR B O 1
ATOM 6723 N N . ALA B 1 327 ? -0.525 -31.766 -10.391 1 89.38 327 ALA B N 1
ATOM 6724 C CA . ALA B 1 327 ? -1.492 -32.469 -11.234 1 89.38 327 ALA B CA 1
ATOM 6725 C C . ALA B 1 327 ? -0.915 -33.781 -11.766 1 89.38 327 ALA B C 1
ATOM 6727 O O . ALA B 1 327 ? -1.603 -34.781 -11.797 1 89.38 327 ALA B O 1
ATOM 6728 N N . VAL B 1 328 ? 0.286 -33.75 -12.18 1 89.25 328 VAL B N 1
ATOM 6729 C CA . VAL B 1 328 ? 0.945 -34.938 -12.695 1 89.25 328 VAL B CA 1
ATOM 6730 C C . VAL B 1 328 ? 1.091 -35.969 -11.578 1 89.25 328 VAL B C 1
ATOM 6732 O O . VAL B 1 328 ? 0.859 -37.156 -11.789 1 89.25 328 VAL B O 1
ATOM 6735 N N . ALA B 1 329 ? 1.494 -35.531 -10.414 1 93.19 329 ALA B N 1
ATOM 6736 C CA . ALA B 1 329 ? 1.611 -36.438 -9.266 1 93.19 329 ALA B CA 1
ATOM 6737 C C . ALA B 1 329 ? 0.276 -37.094 -8.961 1 93.19 329 ALA B C 1
ATOM 6739 O O . ALA B 1 329 ? 0.211 -38.312 -8.789 1 93.19 329 ALA B O 1
ATOM 6740 N N . MET B 1 330 ? -0.742 -36.344 -8.969 1 90.88 330 MET B N 1
ATOM 6741 C CA . MET B 1 330 ? -2.066 -36.875 -8.656 1 90.88 330 MET B CA 1
ATOM 6742 C C . MET B 1 330 ? -2.541 -37.844 -9.734 1 90.88 330 MET B C 1
ATOM 6744 O O . MET B 1 330 ? -3.096 -38.906 -9.422 1 90.88 330 MET B O 1
ATOM 6748 N N . ARG B 1 331 ? -2.318 -37.5 -10.922 1 88.62 331 ARG B N 1
ATOM 6749 C CA . ARG B 1 331 ? -2.73 -38.344 -12.031 1 88.62 331 ARG B CA 1
ATOM 6750 C C . ARG B 1 331 ? -1.963 -39.656 -12.016 1 88.62 331 ARG B C 1
ATOM 6752 O O . ARG B 1 331 ? -2.475 -40.688 -12.469 1 88.62 331 ARG B O 1
ATOM 6759 N N . SER B 1 332 ? -0.822 -39.594 -11.469 1 91.81 332 SER B N 1
ATOM 6760 C CA . SER B 1 332 ? 0.025 -40.781 -11.414 1 91.81 332 SER B CA 1
ATOM 6761 C C . SER B 1 332 ? -0.278 -41.594 -10.172 1 91.81 332 SER B C 1
ATOM 6763 O O . SER B 1 332 ? 0.38 -42.625 -9.93 1 91.81 332 SER B O 1
ATOM 6765 N N . GLY B 1 333 ? -1.211 -41.062 -9.383 1 91.31 333 GLY B N 1
ATOM 6766 C CA . GLY B 1 333 ? -1.708 -41.875 -8.289 1 91.31 333 GLY B CA 1
ATOM 6767 C C . GLY B 1 333 ? -1.135 -41.5 -6.938 1 91.31 333 GLY B C 1
ATOM 6768 O O . GLY B 1 333 ? -1.262 -42.219 -5.961 1 91.31 333 GLY B O 1
ATOM 6769 N N . ALA B 1 334 ? -0.552 -40.375 -6.867 1 94.56 334 ALA B N 1
ATOM 6770 C CA . ALA B 1 334 ? 0.042 -39.938 -5.609 1 94.56 334 ALA B CA 1
ATOM 6771 C C . ALA B 1 334 ? -1 -39.875 -4.496 1 94.56 334 ALA B C 1
ATOM 6773 O O . ALA B 1 334 ? -2.127 -39.438 -4.707 1 94.56 334 ALA B O 1
ATOM 6774 N N . LYS B 1 335 ? -0.556 -40.344 -3.303 1 92.88 335 LYS B N 1
ATOM 6775 C CA . LYS B 1 335 ? -1.473 -40.375 -2.168 1 92.88 335 LYS B CA 1
ATOM 6776 C C . LYS B 1 335 ? -0.956 -39.5 -1.036 1 92.88 335 LYS B C 1
ATOM 6778 O O . LYS B 1 335 ? -1.742 -38.969 -0.248 1 92.88 335 LYS B O 1
ATOM 6783 N N . THR B 1 336 ? 0.354 -39.469 -0.949 1 93.88 336 THR B N 1
ATOM 6784 C CA . THR B 1 336 ? 0.94 -38.719 0.152 1 93.88 336 THR B CA 1
ATOM 6785 C C . THR B 1 336 ? 2.207 -38 -0.301 1 93.88 336 THR B C 1
ATOM 6787 O O . THR B 1 336 ? 2.609 -38.094 -1.461 1 93.88 336 THR B O 1
ATOM 6790 N N . GLN B 1 337 ? 2.832 -37.344 0.647 1 94.06 337 GLN B N 1
ATOM 6791 C CA . GLN B 1 337 ? 4.055 -36.594 0.379 1 94.06 337 GLN B CA 1
ATOM 6792 C C . GLN B 1 337 ? 5.238 -37.531 0.155 1 94.06 337 GLN B C 1
ATOM 6794 O O . GLN B 1 337 ? 6.305 -37.094 -0.286 1 94.06 337 GLN B O 1
ATOM 6799 N N . LEU B 1 338 ? 5.008 -38.75 0.379 1 95.69 338 LEU B N 1
ATOM 6800 C CA . LEU B 1 338 ? 6.059 -39.719 0.081 1 95.69 338 LEU B CA 1
ATOM 6801 C C . LEU B 1 338 ? 6.438 -39.656 -1.395 1 95.69 338 LEU B C 1
ATOM 6803 O O . LEU B 1 338 ? 7.586 -39.938 -1.753 1 95.69 338 LEU B O 1
ATOM 6807 N N . THR B 1 339 ? 5.492 -39.312 -2.207 1 96.38 339 THR B N 1
ATOM 6808 C CA . THR B 1 339 ? 5.77 -39.094 -3.623 1 96.38 339 THR B CA 1
ATOM 6809 C C . THR B 1 339 ? 6.926 -38.125 -3.809 1 96.38 339 THR B C 1
ATOM 6811 O O . THR B 1 339 ? 7.852 -38.375 -4.578 1 96.38 339 THR B O 1
ATOM 6814 N N . GLY B 1 340 ? 6.879 -37.031 -3.098 1 96.81 340 GLY B N 1
ATOM 6815 C CA . GLY B 1 340 ? 7.949 -36.031 -3.15 1 96.81 340 GLY B CA 1
ATOM 6816 C C . GLY B 1 340 ? 9.258 -36.531 -2.578 1 96.81 340 GLY B C 1
ATOM 6817 O O . GLY B 1 340 ? 10.328 -36.25 -3.102 1 96.81 340 GLY B O 1
ATOM 6818 N N . VAL B 1 341 ? 9.188 -37.312 -1.539 1 97.56 341 VAL B N 1
ATOM 6819 C CA . VAL B 1 341 ? 10.375 -37.875 -0.898 1 97.56 341 VAL B CA 1
ATOM 6820 C C . VAL B 1 341 ? 11.07 -38.844 -1.856 1 97.56 341 VAL B C 1
ATOM 6822 O O . VAL B 1 341 ? 12.305 -38.844 -1.944 1 97.56 341 VAL B O 1
ATOM 6825 N N . VAL B 1 342 ? 10.281 -39.594 -2.535 1 97.5 342 VAL B N 1
ATOM 6826 C CA . VAL B 1 342 ? 10.828 -40.5 -3.535 1 97.5 342 VAL B CA 1
ATOM 6827 C C . VAL B 1 342 ? 11.531 -39.688 -4.629 1 97.5 342 VAL B C 1
ATOM 6829 O O . VAL B 1 342 ? 12.641 -40.031 -5.051 1 97.5 342 VAL B O 1
ATOM 6832 N N . GLY B 1 343 ? 10.844 -38.688 -5.078 1 97.19 343 GLY B N 1
ATOM 6833 C CA . GLY B 1 343 ? 11.477 -37.812 -6.051 1 97.19 343 GLY B CA 1
ATOM 6834 C C . GLY B 1 343 ? 12.805 -37.25 -5.57 1 97.19 343 GLY B C 1
ATOM 6835 O O . GLY B 1 343 ? 13.797 -37.281 -6.297 1 97.19 343 GLY B O 1
ATOM 6836 N N . ALA B 1 344 ? 12.859 -36.75 -4.344 1 98.06 344 ALA B N 1
ATOM 6837 C CA . ALA B 1 344 ? 14.078 -36.219 -3.748 1 98.06 344 ALA B CA 1
ATOM 6838 C C . ALA B 1 344 ? 15.18 -37.281 -3.688 1 98.06 344 ALA B C 1
ATOM 6840 O O . ALA B 1 344 ? 16.344 -37 -4.012 1 98.06 344 ALA B O 1
ATOM 6841 N N . ALA B 1 345 ? 14.844 -38.406 -3.299 1 97.81 345 ALA B N 1
ATOM 6842 C CA . ALA B 1 345 ? 15.797 -39.5 -3.17 1 97.81 345 ALA B CA 1
ATOM 6843 C C . ALA B 1 345 ? 16.375 -39.906 -4.527 1 97.81 345 ALA B C 1
ATOM 6845 O O . ALA B 1 345 ? 17.578 -40.156 -4.645 1 97.81 345 ALA B O 1
ATOM 6846 N N . LEU B 1 346 ? 15.539 -39.938 -5.469 1 96.94 346 LEU B N 1
ATOM 6847 C CA . LEU B 1 346 ? 15.992 -40.312 -6.801 1 96.94 346 LEU B CA 1
ATOM 6848 C C . LEU B 1 346 ? 16.938 -39.281 -7.383 1 96.94 346 LEU B C 1
ATOM 6850 O O . LEU B 1 346 ? 17.922 -39.625 -8.047 1 96.94 346 LEU B O 1
ATOM 6854 N N . ILE B 1 347 ? 16.625 -38.031 -7.207 1 96.94 347 ILE B N 1
ATOM 6855 C CA . ILE B 1 347 ? 17.516 -36.969 -7.672 1 96.94 347 ILE B CA 1
ATOM 6856 C C . ILE B 1 347 ? 18.844 -37.062 -6.93 1 96.94 347 ILE B C 1
ATOM 6858 O O . ILE B 1 347 ? 19.922 -36.938 -7.531 1 96.94 347 ILE B O 1
ATOM 6862 N N . LEU B 1 348 ? 18.797 -37.281 -5.625 1 96.69 348 LEU B N 1
ATOM 6863 C CA . LEU B 1 348 ? 20.016 -37.438 -4.836 1 96.69 348 LEU B CA 1
ATOM 6864 C C . LEU B 1 348 ? 20.844 -38.625 -5.332 1 96.69 348 LEU B C 1
ATOM 6866 O O . LEU B 1 348 ? 22.062 -38.5 -5.469 1 96.69 348 LEU B O 1
ATOM 6870 N N . LEU B 1 349 ? 20.188 -39.688 -5.605 1 96 349 LEU B N 1
ATOM 6871 C CA . LEU B 1 349 ? 20.875 -40.875 -6.113 1 96 349 LEU B CA 1
ATOM 6872 C C . LEU B 1 349 ? 21.5 -40.594 -7.473 1 96 349 LEU B C 1
ATOM 6874 O O . LEU B 1 349 ? 22.594 -41.094 -7.762 1 96 349 LEU B O 1
ATOM 6878 N N . MET B 1 350 ? 20.719 -39.875 -8.234 1 93.19 350 MET B N 1
ATOM 6879 C CA . MET B 1 350 ? 21.25 -39.5 -9.539 1 93.19 350 MET B CA 1
ATOM 6880 C C . MET B 1 350 ? 22.547 -38.688 -9.383 1 93.19 350 MET B C 1
ATOM 6882 O O . MET B 1 350 ? 23.516 -38.938 -10.086 1 93.19 350 MET B O 1
ATOM 6886 N N . LEU B 1 351 ? 22.625 -37.781 -8.477 1 93.75 351 LEU B N 1
ATOM 6887 C CA . LEU B 1 351 ? 23.797 -36.938 -8.242 1 93.75 351 LEU B CA 1
ATOM 6888 C C . LEU B 1 351 ? 24.953 -37.75 -7.691 1 93.75 351 LEU B C 1
ATOM 6890 O O . LEU B 1 351 ? 26.109 -37.469 -7.996 1 93.75 351 LEU B O 1
ATOM 6894 N N . LEU B 1 352 ? 24.703 -38.781 -6.926 1 93.81 352 LEU B N 1
ATOM 6895 C CA . LEU B 1 352 ? 25.734 -39.562 -6.258 1 93.81 352 LEU B CA 1
ATOM 6896 C C . LEU B 1 352 ? 26.266 -40.656 -7.176 1 93.81 352 LEU B C 1
ATOM 6898 O O . LEU B 1 352 ? 27.469 -40.969 -7.148 1 93.81 352 LEU B O 1
ATOM 6902 N N . LEU B 1 353 ? 25.391 -41.188 -8.094 1 93.31 353 LEU B N 1
ATOM 6903 C CA . LEU B 1 353 ? 25.781 -42.406 -8.805 1 93.31 353 LEU B CA 1
ATOM 6904 C C . LEU B 1 353 ? 26.016 -42.125 -10.281 1 93.31 353 LEU B C 1
ATOM 6906 O O . LEU B 1 353 ? 26.844 -42.75 -10.922 1 93.31 353 LEU B O 1
ATOM 6910 N N . VAL B 1 354 ? 25.234 -41.188 -10.82 1 90.88 354 VAL B N 1
ATOM 6911 C CA . VAL B 1 354 ? 25.328 -41 -12.258 1 90.88 354 VAL B CA 1
ATOM 6912 C C . VAL B 1 354 ? 25.266 -39.5 -12.594 1 90.88 354 VAL B C 1
ATOM 6914 O O . VAL B 1 354 ? 24.422 -39.062 -13.391 1 90.88 354 VAL B O 1
ATOM 6917 N N . PRO B 1 355 ? 26.156 -38.781 -12.133 1 83.38 355 PRO B N 1
ATOM 6918 C CA . PRO B 1 355 ? 26.109 -37.344 -12.367 1 83.38 355 PRO B CA 1
ATOM 6919 C C . PRO B 1 355 ? 26.25 -36.969 -13.844 1 83.38 355 PRO B C 1
ATOM 6921 O O . PRO B 1 355 ? 25.875 -35.875 -14.258 1 83.38 355 PRO B O 1
ATOM 6924 N N . GLY B 1 356 ? 26.812 -37.844 -14.711 1 87.75 356 GLY B N 1
ATOM 6925 C CA . GLY B 1 356 ? 27.016 -37.594 -16.125 1 87.75 356 GLY B CA 1
ATOM 6926 C C . GLY B 1 356 ? 25.797 -37.906 -16.969 1 87.75 356 GLY B C 1
ATOM 6927 O O . GLY B 1 356 ? 25.812 -37.719 -18.188 1 87.75 356 GLY B O 1
ATOM 6928 N N . LEU B 1 357 ? 24.781 -38.25 -16.328 1 86.19 357 LEU B N 1
ATOM 6929 C CA . LEU B 1 357 ? 23.578 -38.656 -17.047 1 86.19 357 LEU B CA 1
ATOM 6930 C C . LEU B 1 357 ? 23.078 -37.562 -17.953 1 86.19 357 LEU B C 1
ATOM 6932 O O . LEU B 1 357 ? 22.609 -37.812 -19.062 1 86.19 357 LEU B O 1
ATOM 6936 N N . LEU B 1 358 ? 23.203 -36.312 -17.484 1 90.19 358 LEU B N 1
ATOM 6937 C CA . LEU B 1 358 ? 22.609 -35.188 -18.203 1 90.19 358 LEU B CA 1
ATOM 6938 C C . LEU B 1 358 ? 23.703 -34.375 -18.906 1 90.19 358 LEU B C 1
ATOM 6940 O O . LEU B 1 358 ? 23.438 -33.25 -19.344 1 90.19 358 LEU B O 1
ATOM 6944 N N . ARG B 1 359 ? 24.875 -34.875 -19.125 1 91.75 359 ARG B N 1
ATOM 6945 C CA . ARG B 1 359 ? 26.031 -34.188 -19.672 1 91.75 359 ARG B CA 1
ATOM 6946 C C . ARG B 1 359 ? 25.75 -33.719 -21.094 1 91.75 359 ARG B C 1
ATOM 6948 O O . ARG B 1 359 ? 26.203 -32.625 -21.5 1 91.75 359 ARG B O 1
ATOM 6955 N N . ASN B 1 360 ? 24.953 -34.531 -21.844 1 94 360 ASN B N 1
ATOM 6956 C CA . ASN B 1 360 ? 24.719 -34.219 -23.266 1 94 360 ASN B CA 1
ATOM 6957 C C . ASN B 1 360 ? 23.375 -33.531 -23.469 1 94 360 ASN B C 1
ATOM 6959 O O . ASN B 1 360 ? 22.875 -33.469 -24.594 1 94 360 ASN B O 1
ATOM 6963 N N . MET B 1 361 ? 22.828 -33 -22.422 1 94.81 361 MET B N 1
ATOM 6964 C CA . MET B 1 361 ? 21.578 -32.25 -22.547 1 94.81 361 MET B CA 1
ATOM 6965 C C . MET B 1 361 ? 21.844 -30.891 -23.172 1 94.81 361 MET B C 1
ATOM 6967 O O . MET B 1 361 ? 22.609 -30.078 -22.625 1 94.81 361 MET B O 1
ATOM 6971 N N . PRO B 1 362 ? 21.219 -30.609 -24.375 1 96.44 362 PRO B N 1
ATOM 6972 C CA . PRO B 1 362 ? 21.438 -29.312 -25.016 1 96.44 362 PRO B CA 1
ATOM 6973 C C . PRO B 1 362 ? 20.797 -28.156 -24.25 1 96.44 362 PRO B C 1
ATOM 6975 O O . PRO B 1 362 ? 19.688 -28.297 -23.75 1 96.44 362 PRO B O 1
ATOM 6978 N N . GLN B 1 363 ? 21.453 -27.078 -24.234 1 96 363 GLN B N 1
ATOM 6979 C CA . GLN B 1 363 ? 20.953 -25.859 -23.578 1 96 363 GLN B CA 1
ATOM 6980 C C . GLN B 1 363 ? 19.656 -25.391 -24.219 1 96 363 GLN B C 1
ATOM 6982 O O . GLN B 1 363 ? 18.734 -24.969 -23.516 1 96 363 GLN B O 1
ATOM 6987 N N . PRO B 1 364 ? 19.453 -25.469 -25.484 1 97.38 364 PRO B N 1
ATOM 6988 C CA . PRO B 1 364 ? 18.188 -25.031 -26.078 1 97.38 364 PRO B CA 1
ATOM 6989 C C . PRO B 1 364 ? 16.984 -25.859 -25.594 1 97.38 364 PRO B C 1
ATOM 6991 O O . PRO B 1 364 ? 15.859 -25.375 -25.625 1 97.38 364 PRO B O 1
ATOM 6994 N N . THR B 1 365 ? 17.266 -27.094 -25.188 1 96.75 365 THR B N 1
ATOM 6995 C CA . THR B 1 365 ? 16.188 -27.906 -24.641 1 96.75 365 THR B CA 1
ATOM 6996 C C . THR B 1 365 ? 15.672 -27.312 -23.328 1 96.75 365 THR B C 1
ATOM 6998 O O . THR B 1 365 ? 14.469 -27.281 -23.078 1 96.75 365 THR B O 1
ATOM 7001 N N . LEU B 1 366 ? 16.578 -26.844 -22.5 1 95.31 366 LEU B N 1
ATOM 7002 C CA . LEU B 1 366 ? 16.188 -26.203 -21.25 1 95.31 366 LEU B CA 1
ATOM 7003 C C . LEU B 1 366 ? 15.391 -24.922 -21.531 1 95.31 366 LEU B C 1
ATOM 7005 O O . LEU B 1 366 ? 14.406 -24.641 -20.828 1 95.31 366 LEU B O 1
ATOM 7009 N N . ALA B 1 367 ? 15.797 -24.188 -22.516 1 97.25 367 ALA B N 1
ATOM 7010 C CA . ALA B 1 367 ? 15.039 -23 -22.922 1 97.25 367 ALA B CA 1
ATOM 7011 C C . ALA B 1 367 ? 13.633 -23.375 -23.375 1 97.25 367 ALA B C 1
ATOM 7013 O O . ALA B 1 367 ? 12.664 -22.672 -23.047 1 97.25 367 ALA B O 1
ATOM 7014 N N . ALA B 1 368 ? 13.555 -24.469 -24.125 1 97.5 368 ALA B N 1
ATOM 7015 C CA . ALA B 1 368 ? 12.266 -24.938 -24.609 1 97.5 368 ALA B CA 1
ATOM 7016 C C . ALA B 1 368 ? 11.336 -25.297 -23.453 1 97.5 368 ALA B C 1
ATOM 7018 O O . ALA B 1 368 ? 10.148 -24.969 -23.484 1 97.5 368 ALA B O 1
ATOM 7019 N N . VAL B 1 369 ? 11.898 -25.922 -22.5 1 94.75 369 VAL B N 1
ATOM 7020 C CA . VAL B 1 369 ? 11.133 -26.297 -21.312 1 94.75 369 VAL B CA 1
ATOM 7021 C C . VAL B 1 369 ? 10.562 -25.047 -20.641 1 94.75 369 VAL B C 1
ATOM 7023 O O . VAL B 1 369 ? 9.375 -25.016 -20.297 1 94.75 369 VAL B O 1
ATOM 7026 N N . VAL B 1 370 ? 11.312 -24.016 -20.5 1 95.38 370 VAL B N 1
ATOM 7027 C CA . VAL B 1 370 ? 10.914 -22.781 -19.828 1 95.38 370 VAL B CA 1
ATOM 7028 C C . VAL B 1 370 ? 9.867 -22.047 -20.672 1 95.38 370 VAL B C 1
ATOM 7030 O O . VAL B 1 370 ? 8.898 -21.5 -20.141 1 95.38 370 VAL B O 1
ATOM 7033 N N . ILE B 1 371 ? 10.07 -22.078 -21.938 1 97.12 371 ILE B N 1
ATOM 7034 C CA . ILE B 1 371 ? 9.148 -21.391 -22.828 1 97.12 371 ILE B CA 1
ATOM 7035 C C . ILE B 1 371 ? 7.77 -22.047 -22.75 1 97.12 371 ILE B C 1
ATOM 7037 O O . ILE B 1 371 ? 6.754 -21.359 -22.625 1 97.12 371 ILE B O 1
ATOM 7041 N N . VAL B 1 372 ? 7.73 -23.375 -22.797 1 95.06 372 VAL B N 1
ATOM 7042 C CA . VAL B 1 372 ? 6.461 -24.094 -22.719 1 95.06 372 VAL B CA 1
ATOM 7043 C C . VAL B 1 372 ? 5.797 -23.812 -21.375 1 95.06 372 VAL B C 1
ATOM 7045 O O . VAL B 1 372 ? 4.578 -23.625 -21.312 1 95.06 372 VAL B O 1
ATOM 7048 N N . ALA B 1 373 ? 6.535 -23.781 -20.375 1 91.19 373 ALA B N 1
ATOM 7049 C CA . ALA B 1 373 ? 6.008 -23.469 -19.047 1 91.19 373 ALA B CA 1
ATOM 7050 C C . ALA B 1 373 ? 5.43 -22.062 -19 1 91.19 373 ALA B C 1
ATOM 7052 O O . ALA B 1 373 ? 4.398 -21.828 -18.375 1 91.19 373 ALA B O 1
ATOM 7053 N N . SER B 1 374 ? 6.117 -21.125 -19.625 1 93.81 374 SER B N 1
ATOM 7054 C CA . SER B 1 374 ? 5.664 -19.734 -19.625 1 93.81 374 SER B CA 1
ATOM 7055 C C . SER B 1 374 ? 4.34 -19.594 -20.359 1 93.81 374 SER B C 1
ATOM 7057 O O . SER B 1 374 ? 3.516 -18.75 -20.016 1 93.81 374 SER B O 1
ATOM 7059 N N . LEU B 1 375 ? 4.102 -20.438 -21.359 1 93.44 375 LEU B N 1
ATOM 7060 C CA . LEU B 1 375 ? 2.85 -20.391 -22.109 1 93.44 375 LEU B CA 1
ATOM 7061 C C . LEU B 1 375 ? 1.675 -20.797 -21.234 1 93.44 375 LEU B C 1
ATOM 7063 O O . LEU B 1 375 ? 0.553 -20.328 -21.422 1 93.44 375 LEU B O 1
ATOM 7067 N N . SER B 1 376 ? 1.952 -21.562 -20.312 1 89.25 376 SER B N 1
ATOM 7068 C CA . SER B 1 376 ? 0.896 -22 -19.406 1 89.25 376 SER B CA 1
ATOM 7069 C C . SER B 1 376 ? 0.545 -20.906 -18.391 1 89.25 376 SER B C 1
ATOM 7071 O O . SER B 1 376 ? -0.528 -20.938 -17.797 1 89.25 376 SER B O 1
ATOM 7073 N N . LEU B 1 377 ? 1.433 -20 -18.203 1 89.12 377 LEU B N 1
ATOM 7074 C CA . LEU B 1 377 ? 1.198 -18.891 -17.281 1 89.12 377 LEU B CA 1
ATOM 7075 C C . LEU B 1 377 ? 0.248 -17.859 -17.906 1 89.12 377 LEU B C 1
ATOM 7077 O O . LEU B 1 377 ? -0.501 -17.188 -17.188 1 89.12 377 LEU B O 1
ATOM 7081 N N . ALA B 1 378 ? 0.283 -17.766 -19.219 1 93.38 378 ALA B N 1
ATOM 7082 C CA . ALA B 1 378 ? -0.502 -16.75 -19.922 1 93.38 378 ALA B CA 1
ATOM 7083 C C . ALA B 1 378 ? -1.984 -17.125 -19.922 1 93.38 378 ALA B C 1
ATOM 7085 O O . ALA B 1 378 ? -2.344 -18.281 -20.109 1 93.38 378 ALA B O 1
ATOM 7086 N N . ASP B 1 379 ? -2.803 -16.203 -19.594 1 93.81 379 ASP B N 1
ATOM 7087 C CA . ASP B 1 379 ? -4.25 -16.391 -19.625 1 93.81 379 ASP B CA 1
ATOM 7088 C C . ASP B 1 379 ? -4.926 -15.344 -20.516 1 93.81 379 ASP B C 1
ATOM 7090 O O . ASP B 1 379 ? -5.582 -14.43 -20.016 1 93.81 379 ASP B O 1
ATOM 7094 N N . LEU B 1 380 ? -4.906 -15.562 -21.781 1 94.56 380 LEU B N 1
ATOM 7095 C CA . LEU B 1 380 ? -5.473 -14.617 -22.75 1 94.56 380 LEU B CA 1
ATOM 7096 C C . LEU B 1 380 ? -6.996 -14.664 -22.719 1 94.56 380 LEU B C 1
ATOM 7098 O O . LEU B 1 380 ? -7.652 -13.648 -22.969 1 94.56 380 LEU B O 1
ATOM 7102 N N . SER B 1 381 ? -7.516 -15.836 -22.406 1 94.25 381 SER B N 1
ATOM 7103 C CA . SER B 1 381 ? -8.961 -15.953 -22.281 1 94.25 381 SER B CA 1
ATOM 7104 C C . SER B 1 381 ? -9.484 -15.125 -21.109 1 94.25 381 SER B C 1
ATOM 7106 O O . SER B 1 381 ? -10.562 -14.531 -21.188 1 94.25 381 SER B O 1
ATOM 7108 N N . GLY B 1 382 ? -8.664 -15.148 -20.062 1 93.38 382 GLY B N 1
ATOM 7109 C CA . GLY B 1 382 ? -9.031 -14.328 -18.922 1 93.38 382 GLY B CA 1
ATOM 7110 C C . GLY B 1 382 ? -9.047 -12.844 -19.234 1 93.38 382 GLY B C 1
ATOM 7111 O O . GLY B 1 382 ? -9.914 -12.109 -18.75 1 93.38 382 GLY B O 1
ATOM 7112 N N . VAL B 1 383 ? -8.156 -12.375 -20.109 1 95.69 383 VAL B N 1
ATOM 7113 C CA . VAL B 1 383 ? -8.086 -10.977 -20.516 1 95.69 383 VAL B CA 1
ATOM 7114 C C . VAL B 1 383 ? -9.344 -10.602 -21.297 1 95.69 383 VAL B C 1
ATOM 7116 O O . VAL B 1 383 ? -9.945 -9.555 -21.062 1 95.69 383 VAL B O 1
ATOM 7119 N N . LYS B 1 384 ? -9.711 -11.508 -22.203 1 95.31 384 LYS B N 1
ATOM 7120 C CA . LYS B 1 384 ? -10.898 -11.266 -23.016 1 95.31 384 LYS B CA 1
ATOM 7121 C C . LYS B 1 384 ? -12.164 -11.227 -22.156 1 95.31 384 LYS B C 1
ATOM 7123 O O . LYS B 1 384 ? -13.055 -10.414 -22.391 1 95.31 384 LYS B O 1
ATOM 7128 N N . ARG B 1 385 ? -12.219 -12.102 -21.203 1 92.06 385 ARG B N 1
ATOM 7129 C CA . ARG B 1 385 ? -13.359 -12.141 -20.297 1 92.06 385 ARG B CA 1
ATOM 7130 C C . ARG B 1 385 ? -13.469 -10.844 -19.5 1 92.06 385 ARG B C 1
ATOM 7132 O O . ARG B 1 385 ? -14.57 -10.312 -19.312 1 92.06 385 ARG B O 1
ATOM 7139 N N . LEU B 1 386 ? -12.359 -10.375 -19 1 92.94 386 LEU B N 1
ATOM 7140 C CA . LEU B 1 386 ? -12.344 -9.133 -18.234 1 92.94 386 LEU B CA 1
ATOM 7141 C C . LEU B 1 386 ? -12.836 -7.961 -19.078 1 92.94 386 LEU B C 1
ATOM 7143 O O . LEU B 1 386 ? -13.555 -7.094 -18.594 1 92.94 386 LEU B O 1
ATOM 7147 N N . TRP B 1 387 ? -12.43 -7.969 -20.422 1 92.38 387 TRP B N 1
ATOM 7148 C CA . TRP B 1 387 ? -12.852 -6.914 -21.344 1 92.38 387 TRP B CA 1
ATOM 7149 C C . TRP B 1 387 ? -14.367 -6.898 -21.484 1 92.38 387 TRP B C 1
ATOM 7151 O O . TRP B 1 387 ? -14.977 -5.828 -21.562 1 92.38 387 TRP B O 1
ATOM 7161 N N . ARG B 1 388 ? -14.977 -8.047 -21.422 1 89.25 388 ARG B N 1
ATOM 7162 C CA . ARG B 1 388 ? -16.422 -8.18 -21.625 1 89.25 388 ARG B CA 1
ATOM 7163 C C . ARG B 1 388 ? -17.172 -7.898 -20.328 1 89.25 388 ARG B C 1
ATOM 7165 O O . ARG B 1 388 ? -18.297 -7.375 -20.359 1 89.25 388 ARG B O 1
ATOM 7172 N N . GLN B 1 389 ? -16.609 -8.25 -19.281 1 88.62 389 GLN B N 1
ATOM 7173 C CA . GLN B 1 389 ? -17.312 -8.195 -18 1 88.62 389 GLN B CA 1
ATOM 7174 C C . GLN B 1 389 ? -17.25 -6.797 -17.391 1 88.62 389 GLN B C 1
ATOM 7176 O O . GLN B 1 389 ? -18.266 -6.25 -16.953 1 88.62 389 GLN B O 1
ATOM 7181 N N . ARG B 1 390 ? -16.047 -6.277 -17.281 1 90.19 390 ARG B N 1
ATOM 7182 C CA . ARG B 1 390 ? -15.867 -4.992 -16.609 1 90.19 390 ARG B CA 1
ATOM 7183 C C . ARG B 1 390 ? -14.625 -4.277 -17.125 1 90.19 390 ARG B C 1
ATOM 7185 O O . ARG B 1 390 ? -13.5 -4.633 -16.781 1 90.19 390 ARG B O 1
ATOM 7192 N N . ARG B 1 391 ? -14.766 -3.158 -17.688 1 89.5 391 ARG B N 1
ATOM 7193 C CA . ARG B 1 391 ? -13.703 -2.432 -18.359 1 89.5 391 ARG B CA 1
ATOM 7194 C C . ARG B 1 391 ? -12.656 -1.934 -17.375 1 89.5 391 ARG B C 1
ATOM 7196 O O . ARG B 1 391 ? -11.461 -1.915 -17.688 1 89.5 391 ARG B O 1
ATOM 7203 N N . VAL B 1 392 ? -13.078 -1.546 -16.203 1 87 392 VAL B N 1
ATOM 7204 C CA . VAL B 1 392 ? -12.141 -1.043 -15.203 1 87 392 VAL B CA 1
ATOM 7205 C C . VAL B 1 392 ? -11.172 -2.152 -14.797 1 87 392 VAL B C 1
ATOM 7207 O O . VAL B 1 392 ? -9.977 -1.903 -14.594 1 87 392 VAL B O 1
ATOM 7210 N N . GLU B 1 393 ? -11.68 -3.293 -14.727 1 90.69 393 GLU B N 1
ATOM 7211 C CA . GLU B 1 393 ? -10.836 -4.426 -14.367 1 90.69 393 GLU B CA 1
ATOM 7212 C C . GLU B 1 393 ? -9.891 -4.797 -15.508 1 90.69 393 GLU B C 1
ATOM 7214 O O . GLU B 1 393 ? -8.766 -5.234 -15.266 1 90.69 393 GLU B O 1
ATOM 7219 N N . PHE B 1 394 ? -10.391 -4.609 -16.719 1 94.25 394 PHE B N 1
ATOM 7220 C CA . PHE B 1 394 ? -9.523 -4.805 -17.875 1 94.25 394 PHE B CA 1
ATOM 7221 C C . PHE B 1 394 ? -8.359 -3.822 -17.844 1 94.25 394 PHE B C 1
ATOM 7223 O O . PHE B 1 394 ? -7.215 -4.203 -18.125 1 94.25 394 PHE B O 1
ATOM 7230 N N . ILE B 1 395 ? -8.602 -2.613 -17.484 1 93.5 395 ILE B N 1
ATOM 7231 C CA . ILE B 1 395 ? -7.566 -1.587 -17.422 1 93.5 395 ILE B CA 1
ATOM 7232 C C . ILE B 1 395 ? -6.555 -1.943 -16.328 1 93.5 395 ILE B C 1
ATOM 7234 O O . ILE B 1 395 ? -5.348 -1.772 -16.516 1 93.5 395 ILE B O 1
ATOM 7238 N N . LEU B 1 396 ? -7.062 -2.441 -15.258 1 92.12 396 LEU B N 1
ATOM 7239 C CA . LEU B 1 396 ? -6.18 -2.869 -14.18 1 92.12 396 LEU B CA 1
ATOM 7240 C C . LEU B 1 396 ? -5.277 -4.008 -14.633 1 92.12 396 LEU B C 1
ATOM 7242 O O . LEU B 1 396 ? -4.082 -4.023 -14.328 1 92.12 396 LEU B O 1
ATOM 7246 N N . CYS B 1 397 ? -5.844 -4.926 -15.328 1 95.88 397 CYS B N 1
ATOM 7247 C CA . CYS B 1 397 ? -5.102 -6.047 -15.891 1 95.88 397 CYS B CA 1
ATOM 7248 C C . CYS B 1 397 ? -3.998 -5.559 -16.812 1 95.88 397 CYS B C 1
ATOM 7250 O O . CYS B 1 397 ? -2.846 -5.969 -16.688 1 95.88 397 CYS B O 1
ATOM 7252 N N . MET B 1 398 ? -4.348 -4.629 -17.656 1 97.31 398 MET B N 1
ATOM 7253 C CA . MET B 1 398 ? -3.391 -4.102 -18.625 1 97.31 398 MET B CA 1
ATOM 7254 C C . MET B 1 398 ? -2.301 -3.293 -17.938 1 97.31 398 MET B C 1
ATOM 7256 O O . MET B 1 398 ? -1.139 -3.328 -18.344 1 97.31 398 MET B O 1
ATOM 7260 N N . ALA B 1 399 ? -2.668 -2.566 -16.938 1 95.69 399 ALA B N 1
ATOM 7261 C CA . ALA B 1 399 ? -1.686 -1.792 -16.188 1 95.69 399 ALA B CA 1
ATOM 7262 C C . ALA B 1 399 ? -0.665 -2.707 -15.516 1 95.69 399 ALA B C 1
ATOM 7264 O O . ALA B 1 399 ? 0.531 -2.406 -15.5 1 95.69 399 ALA B O 1
ATOM 7265 N N . ALA B 1 400 ? -1.138 -3.746 -14.938 1 95.56 400 ALA B N 1
ATOM 7266 C CA . ALA B 1 400 ? -0.235 -4.723 -14.328 1 95.56 400 ALA B CA 1
ATOM 7267 C C . ALA B 1 400 ? 0.683 -5.344 -15.375 1 95.56 400 ALA B C 1
ATOM 7269 O O . ALA B 1 400 ? 1.88 -5.523 -15.141 1 95.56 400 ALA B O 1
ATOM 7270 N N . PHE B 1 401 ? 0.108 -5.699 -16.562 1 97.38 401 PHE B N 1
ATOM 7271 C CA . PHE B 1 401 ? 0.877 -6.238 -17.672 1 97.38 401 PHE B CA 1
ATOM 7272 C C . PHE B 1 401 ? 1.98 -5.273 -18.094 1 97.38 401 PHE B C 1
ATOM 7274 O O . PHE B 1 401 ? 3.141 -5.668 -18.234 1 97.38 401 PHE B O 1
ATOM 7281 N N . LEU B 1 402 ? 1.634 -4.027 -18.219 1 96.81 402 LEU B N 1
ATOM 7282 C CA . LEU B 1 402 ? 2.584 -3.008 -18.656 1 96.81 402 LEU B CA 1
ATOM 7283 C C . LEU B 1 402 ? 3.633 -2.754 -17.578 1 96.81 402 LEU B C 1
ATOM 7285 O O . LEU B 1 402 ? 4.785 -2.443 -17.875 1 96.81 402 LEU B O 1
ATOM 7289 N N . GLY B 1 403 ? 3.203 -2.848 -16.297 1 95.12 403 GLY B N 1
ATOM 7290 C CA . GLY B 1 403 ? 4.168 -2.73 -15.219 1 95.12 403 GLY B CA 1
ATOM 7291 C C . GLY B 1 403 ? 5.301 -3.736 -15.312 1 95.12 403 GLY B C 1
ATOM 7292 O O . GLY B 1 403 ? 6.469 -3.379 -15.156 1 95.12 403 GLY B O 1
ATOM 7293 N N . VAL B 1 404 ? 4.957 -4.934 -15.648 1 94.75 404 VAL B N 1
ATOM 7294 C CA . VAL B 1 404 ? 5.965 -5.98 -15.789 1 94.75 404 VAL B CA 1
ATOM 7295 C C . VAL B 1 404 ? 6.77 -5.754 -17.062 1 94.75 404 VAL B C 1
ATOM 7297 O O . VAL B 1 404 ? 8 -5.801 -17.047 1 94.75 404 VAL B O 1
ATOM 7300 N N . ALA B 1 405 ? 6.125 -5.434 -18.156 1 94.56 405 ALA B N 1
ATOM 7301 C CA . ALA B 1 405 ? 6.742 -5.32 -19.469 1 94.56 405 ALA B CA 1
ATOM 7302 C C . ALA B 1 405 ? 7.711 -4.141 -19.516 1 94.56 405 ALA B C 1
ATOM 7304 O O . ALA B 1 405 ? 8.781 -4.234 -20.141 1 94.56 405 ALA B O 1
ATOM 7305 N N . LEU B 1 406 ? 7.383 -3.113 -18.812 1 92.75 406 LEU B N 1
ATOM 7306 C CA . LEU B 1 406 ? 8.156 -1.882 -18.953 1 92.75 406 LEU B CA 1
ATOM 7307 C C . LEU B 1 406 ? 9.148 -1.725 -17.797 1 92.75 406 LEU B C 1
ATOM 7309 O O . LEU B 1 406 ? 10.242 -1.199 -18 1 92.75 406 LEU B O 1
ATOM 7313 N N . LEU B 1 407 ? 8.75 -2.184 -16.656 1 90.88 407 LEU B N 1
ATOM 7314 C CA . LEU B 1 407 ? 9.578 -1.899 -15.5 1 90.88 407 LEU B CA 1
ATOM 7315 C C . LEU B 1 407 ? 10.312 -3.154 -15.031 1 90.88 407 LEU B C 1
ATOM 7317 O O . LEU B 1 407 ? 11.297 -3.066 -14.289 1 90.88 407 LEU B O 1
ATOM 7321 N N . GLY B 1 408 ? 9.836 -4.254 -15.438 1 93 408 GLY B N 1
ATOM 7322 C CA . GLY B 1 408 ? 10.406 -5.512 -14.984 1 93 408 GLY B CA 1
ATOM 7323 C C . GLY B 1 408 ? 9.5 -6.277 -14.047 1 93 408 GLY B C 1
ATOM 7324 O O . GLY B 1 408 ? 8.477 -5.75 -13.602 1 93 408 GLY B O 1
ATOM 7325 N N . VAL B 1 409 ? 9.867 -7.461 -13.727 1 92.62 409 VAL B N 1
ATOM 7326 C CA . VAL B 1 409 ? 9.008 -8.398 -13.008 1 92.62 409 VAL B CA 1
ATOM 7327 C C . VAL B 1 409 ? 8.898 -7.984 -11.547 1 92.62 409 VAL B C 1
ATOM 7329 O O . VAL B 1 409 ? 7.805 -8.008 -10.969 1 92.62 409 VAL B O 1
ATOM 7332 N N . LEU B 1 410 ? 9.977 -7.617 -10.961 1 90.31 410 LEU B N 1
ATOM 7333 C CA . LEU B 1 410 ? 9.953 -7.289 -9.547 1 90.31 410 LEU B CA 1
ATOM 7334 C C . LEU B 1 410 ? 9.242 -5.961 -9.305 1 90.31 410 LEU B C 1
ATOM 7336 O O . LEU B 1 410 ? 8.289 -5.891 -8.523 1 90.31 410 LEU B O 1
ATOM 7340 N N . PRO B 1 411 ? 9.594 -4.84 -10.008 1 88.88 411 PRO B N 1
ATOM 7341 C CA . PRO B 1 411 ? 8.773 -3.633 -9.875 1 88.88 411 PRO B CA 1
ATOM 7342 C C . PRO B 1 411 ? 7.328 -3.846 -10.305 1 88.88 411 PRO B C 1
ATOM 7344 O O . PRO B 1 411 ? 6.418 -3.199 -9.781 1 88.88 411 PRO B O 1
ATOM 7347 N N . GLY B 1 412 ? 7.211 -4.75 -11.25 1 92.94 412 GLY B N 1
ATOM 7348 C CA . GLY B 1 412 ? 5.871 -5.055 -11.727 1 92.94 412 GLY B CA 1
ATOM 7349 C C . GLY B 1 412 ? 4.953 -5.555 -10.625 1 92.94 412 GLY B C 1
ATOM 7350 O O . GLY B 1 412 ? 3.77 -5.211 -10.594 1 92.94 412 GLY B O 1
ATOM 7351 N N . ILE B 1 413 ? 5.473 -6.363 -9.758 1 91.44 413 ILE B N 1
ATOM 7352 C CA . ILE B 1 413 ? 4.66 -6.844 -8.648 1 91.44 413 ILE B CA 1
ATOM 7353 C C . ILE B 1 413 ? 4.301 -5.676 -7.734 1 91.44 413 ILE B C 1
ATOM 7355 O O . ILE B 1 413 ? 3.201 -5.637 -7.172 1 91.44 413 ILE B O 1
ATOM 7359 N N . GLY B 1 414 ? 5.254 -4.766 -7.508 1 90.19 414 GLY B N 1
ATOM 7360 C CA . GLY B 1 414 ? 4.957 -3.557 -6.758 1 90.19 414 GLY B CA 1
ATOM 7361 C C . GLY B 1 414 ? 3.816 -2.754 -7.355 1 90.19 414 GLY B C 1
ATOM 7362 O O . GLY B 1 414 ? 2.932 -2.291 -6.633 1 90.19 414 GLY B O 1
ATOM 7363 N N . VAL B 1 415 ? 3.799 -2.684 -8.648 1 90.75 415 VAL B N 1
ATOM 7364 C CA . VAL B 1 415 ? 2.74 -1.974 -9.352 1 90.75 415 VAL B CA 1
ATOM 7365 C C . VAL B 1 415 ? 1.415 -2.711 -9.18 1 90.75 415 VAL B C 1
ATOM 7367 O O . VAL B 1 415 ? 0.379 -2.09 -8.93 1 90.75 415 VAL B O 1
ATOM 7370 N N . ALA B 1 416 ? 1.465 -3.959 -9.32 1 91.19 416 ALA B N 1
ATOM 7371 C CA . ALA B 1 416 ? 0.255 -4.766 -9.172 1 91.19 416 ALA B CA 1
ATOM 7372 C C . ALA B 1 416 ? -0.35 -4.598 -7.785 1 91.19 416 ALA B C 1
ATOM 7374 O O . ALA B 1 416 ? -1.563 -4.426 -7.645 1 91.19 416 ALA B O 1
ATOM 7375 N N . VAL B 1 417 ? 0.45 -4.641 -6.824 1 88.19 417 VAL B N 1
ATOM 7376 C CA . VAL B 1 417 ? -0.003 -4.48 -5.445 1 88.19 417 VAL B CA 1
ATOM 7377 C C . VAL B 1 417 ? -0.555 -3.072 -5.242 1 88.19 417 VAL B C 1
ATOM 7379 O O . VAL B 1 417 ? -1.624 -2.896 -4.656 1 88.19 417 VAL B O 1
ATOM 7382 N N . ALA B 1 418 ? 0.193 -2.086 -5.727 1 87.12 418 ALA B N 1
ATOM 7383 C CA . ALA B 1 418 ? -0.238 -0.697 -5.598 1 87.12 418 ALA B CA 1
ATOM 7384 C C . ALA B 1 418 ? -1.609 -0.487 -6.234 1 87.12 418 ALA B C 1
ATOM 7386 O O . ALA B 1 418 ? -2.461 0.208 -5.676 1 87.12 418 ALA B O 1
ATOM 7387 N N . LEU B 1 419 ? -1.818 -1.103 -7.363 1 87.75 419 LEU B N 1
ATOM 7388 C CA . LEU B 1 419 ? -3.094 -0.993 -8.062 1 87.75 419 LEU B CA 1
ATOM 7389 C C . LEU B 1 419 ? -4.207 -1.671 -7.273 1 87.75 419 LEU B C 1
ATOM 7391 O O . LEU B 1 419 ? -5.328 -1.162 -7.211 1 87.75 419 LEU B O 1
ATOM 7395 N N . SER B 1 420 ? -3.889 -2.77 -6.703 1 87.56 420 SER B N 1
ATOM 7396 C CA . SER B 1 420 ? -4.871 -3.469 -5.883 1 87.56 420 SER B CA 1
ATOM 7397 C C . SER B 1 420 ? -5.254 -2.645 -4.656 1 87.56 420 SER B C 1
ATOM 7399 O O . SER B 1 420 ? -6.434 -2.551 -4.309 1 87.56 420 SER B O 1
ATOM 7401 N N . VAL B 1 421 ? -4.254 -2.082 -4.039 1 84.62 421 VAL B N 1
ATOM 7402 C CA . VAL B 1 421 ? -4.469 -1.235 -2.871 1 84.62 421 VAL B CA 1
ATOM 7403 C C . VAL B 1 421 ? -5.309 -0.022 -3.262 1 84.62 421 VAL B C 1
ATOM 7405 O O . VAL B 1 421 ? -6.254 0.336 -2.557 1 84.62 421 VAL B O 1
ATOM 7408 N N . LEU B 1 422 ? -4.965 0.552 -4.363 1 83.62 422 LEU B N 1
ATOM 7409 C CA . LEU B 1 422 ? -5.699 1.721 -4.836 1 83.62 422 LEU B CA 1
ATOM 7410 C C . LEU B 1 422 ? -7.156 1.368 -5.125 1 83.62 422 LEU B C 1
ATOM 7412 O O . LEU B 1 422 ? -8.055 2.174 -4.875 1 83.62 422 LEU B O 1
ATOM 7416 N N . ASN B 1 423 ? -7.344 0.215 -5.641 1 84.44 423 ASN B N 1
ATOM 7417 C CA . ASN B 1 423 ? -8.695 -0.243 -5.934 1 84.44 423 ASN B CA 1
ATOM 7418 C C . ASN B 1 423 ? -9.531 -0.371 -4.66 1 84.44 423 ASN B C 1
ATOM 7420 O O . ASN B 1 423 ? -10.695 0.026 -4.637 1 84.44 423 ASN B O 1
ATOM 7424 N N . VAL B 1 424 ? -8.984 -0.9 -3.643 1 86.06 424 VAL B N 1
ATOM 7425 C CA . VAL B 1 424 ? -9.68 -1.049 -2.365 1 86.06 424 VAL B CA 1
ATOM 7426 C C . VAL B 1 424 ? -9.906 0.324 -1.736 1 86.06 424 VAL B C 1
ATOM 7428 O O . VAL B 1 424 ? -10.984 0.603 -1.213 1 86.06 424 VAL B O 1
ATOM 7431 N N . PHE B 1 425 ? -8.867 1.138 -1.845 1 83.12 425 PHE B N 1
ATOM 7432 C CA . PHE B 1 425 ? -8.961 2.465 -1.247 1 83.12 425 PHE B CA 1
ATOM 7433 C C . PHE B 1 425 ? -10.008 3.311 -1.959 1 83.12 425 PHE B C 1
ATOM 7435 O O . PHE B 1 425 ? -10.703 4.109 -1.327 1 83.12 425 PHE B O 1
ATOM 7442 N N . ARG B 1 426 ? -10.07 3.203 -3.209 1 83.19 426 ARG B N 1
ATOM 7443 C CA . ARG B 1 426 ? -11.062 3.969 -3.961 1 83.19 426 ARG B CA 1
ATOM 7444 C C . ARG B 1 426 ? -12.477 3.641 -3.494 1 83.19 426 ARG B C 1
ATOM 7446 O O . ARG B 1 426 ? -13.32 4.535 -3.371 1 83.19 426 ARG B O 1
ATOM 7453 N N . ARG B 1 427 ? -12.703 2.438 -3.199 1 84.75 427 ARG B N 1
ATOM 7454 C CA . ARG B 1 427 ? -14.016 2.004 -2.729 1 84.75 427 ARG B CA 1
ATOM 7455 C C . ARG B 1 427 ? -14.281 2.506 -1.312 1 84.75 427 ARG B C 1
ATOM 7457 O O . ARG B 1 427 ? -15.422 2.809 -0.959 1 84.75 427 ARG B O 1
ATOM 7464 N N . ALA B 1 428 ? -13.219 2.533 -0.604 1 86.81 428 ALA B N 1
ATOM 7465 C CA . ALA B 1 428 ? -13.352 3.041 0.759 1 86.81 428 ALA B CA 1
ATOM 7466 C C . ALA B 1 428 ? -13.523 4.559 0.765 1 86.81 428 ALA B C 1
ATOM 7468 O O . ALA B 1 428 ? -14.25 5.102 1.598 1 86.81 428 ALA B O 1
ATOM 7469 N N . TRP B 1 429 ? -12.891 5.195 -0.225 1 86.19 429 TRP B N 1
ATOM 7470 C CA . TRP B 1 429 ? -12.898 6.652 -0.303 1 86.19 429 TRP B CA 1
ATOM 7471 C C . TRP B 1 429 ? -14.242 7.16 -0.814 1 86.19 429 TRP B C 1
ATOM 7473 O O . TRP B 1 429 ? -14.727 8.203 -0.375 1 86.19 429 TRP B O 1
ATOM 7483 N N . TRP B 1 430 ? -14.758 6.402 -1.802 1 87.5 430 TRP B N 1
ATOM 7484 C CA . TRP B 1 430 ? -16.016 6.812 -2.42 1 87.5 430 TRP B CA 1
ATOM 7485 C C . TRP B 1 430 ? -17.047 5.695 -2.346 1 87.5 430 TRP B C 1
ATOM 7487 O O . TRP B 1 430 ? -17.469 5.16 -3.373 1 87.5 430 TRP B O 1
ATOM 7497 N N . PRO B 1 431 ? -17.484 5.508 -1.103 1 89.56 431 PRO B N 1
ATOM 7498 C CA . PRO B 1 431 ? -18.516 4.473 -0.99 1 89.56 431 PRO B CA 1
ATOM 7499 C C . PRO B 1 431 ? -19.844 4.887 -1.619 1 89.56 431 PRO B C 1
ATOM 7501 O O . PRO B 1 431 ? -20.047 6.066 -1.913 1 89.56 431 PRO B O 1
ATOM 7504 N N . TYR B 1 432 ? -20.641 3.875 -1.886 1 90.88 432 TYR B N 1
ATOM 7505 C CA . TYR B 1 432 ? -21.984 4.148 -2.389 1 90.88 432 TYR B CA 1
ATOM 7506 C C . TYR B 1 432 ? -22.781 4.953 -1.378 1 90.88 432 TYR B C 1
ATOM 7508 O O . TYR B 1 432 ? -22.719 4.691 -0.174 1 90.88 432 TYR B O 1
ATOM 7516 N N . GLN B 1 433 ? -23.281 5.996 -1.819 1 93.44 433 GLN B N 1
ATOM 7517 C CA . GLN B 1 433 ? -24.156 6.832 -0.996 1 93.44 433 GLN B CA 1
ATOM 7518 C C . GLN B 1 433 ? -25.438 7.195 -1.74 1 93.44 433 GLN B C 1
ATOM 7520 O O . GLN B 1 433 ? -25.469 7.191 -2.973 1 93.44 433 GLN B O 1
ATOM 7525 N N . ALA B 1 434 ? -26.5 7.422 -0.965 1 93.69 434 ALA B N 1
ATOM 7526 C CA . ALA B 1 434 ? -27.781 7.668 -1.603 1 93.69 434 ALA B CA 1
ATOM 7527 C C . ALA B 1 434 ? -28.656 8.57 -0.739 1 93.69 434 ALA B C 1
ATOM 7529 O O . ALA B 1 434 ? -28.594 8.516 0.491 1 93.69 434 ALA B O 1
ATOM 7530 N N . GLU B 1 435 ? -29.344 9.43 -1.441 1 95.62 435 GLU B N 1
ATOM 7531 C CA . GLU B 1 435 ? -30.484 10.086 -0.813 1 95.62 435 GLU B CA 1
ATOM 7532 C C . GLU B 1 435 ? -31.734 9.227 -0.915 1 95.62 435 GLU B C 1
ATOM 7534 O O . GLU B 1 435 ? -32 8.617 -1.957 1 95.62 435 GLU B O 1
ATOM 7539 N N . LEU B 1 436 ? -32.406 9.133 0.196 1 94.88 436 LEU B N 1
ATOM 7540 C CA . LEU B 1 436 ? -33.531 8.219 0.248 1 94.88 436 LEU B CA 1
ATOM 7541 C C . LEU B 1 436 ? -34.844 8.992 0.209 1 94.88 436 LEU B C 1
ATOM 7543 O O . LEU B 1 436 ? -34.906 10.141 0.645 1 94.88 436 LEU B O 1
ATOM 7547 N N . GLY B 1 437 ? -35.844 8.375 -0.375 1 93.56 437 GLY B N 1
ATOM 7548 C CA . GLY B 1 437 ? -37.219 8.852 -0.4 1 93.56 437 GLY B CA 1
ATOM 7549 C C . GLY B 1 437 ? -38.219 7.746 -0.226 1 93.56 437 GLY B C 1
ATOM 7550 O O . GLY B 1 437 ? -37.875 6.566 -0.168 1 93.56 437 GLY B O 1
ATOM 7551 N N . ARG B 1 438 ? -39.375 8.148 0.011 1 91.75 438 ARG B N 1
ATOM 7552 C CA . ARG B 1 438 ? -40.469 7.188 0.142 1 91.75 438 ARG B CA 1
ATOM 7553 C C . ARG B 1 438 ? -41.094 6.887 -1.214 1 91.75 438 ARG B C 1
ATOM 7555 O O . ARG B 1 438 ? -41.75 7.754 -1.815 1 91.75 438 ARG B O 1
ATOM 7562 N N . ALA B 1 439 ? -40.906 5.688 -1.653 1 87.69 439 ALA B N 1
ATOM 7563 C CA . ALA B 1 439 ? -41.438 5.293 -2.957 1 87.69 439 ALA B CA 1
ATOM 7564 C C . ALA B 1 439 ? -42.844 4.699 -2.828 1 87.69 439 ALA B C 1
ATOM 7566 O O . ALA B 1 439 ? -43.125 4.023 -1.843 1 87.69 439 ALA B O 1
ATOM 7567 N N . GLU B 1 440 ? -43.594 4.992 -3.848 1 83.5 440 GLU B N 1
ATOM 7568 C CA . GLU B 1 440 ? -44.969 4.461 -3.865 1 83.5 440 GLU B CA 1
ATOM 7569 C C . GLU B 1 440 ? -44.969 2.953 -4.113 1 83.5 440 GLU B C 1
ATOM 7571 O O . GLU B 1 440 ? -44.219 2.461 -4.973 1 83.5 440 GLU B O 1
ATOM 7576 N N . GLY B 1 441 ? -45.688 2.268 -3.387 1 75.56 441 GLY B N 1
ATOM 7577 C CA . GLY B 1 441 ? -45.875 0.851 -3.646 1 75.56 441 GLY B CA 1
ATOM 7578 C C . GLY B 1 441 ? -44.844 -0.028 -2.979 1 75.56 441 GLY B C 1
ATOM 7579 O O . GLY B 1 441 ? -44.938 -1.256 -3.035 1 75.56 441 GLY B O 1
ATOM 7580 N N . VAL B 1 442 ? -43.812 0.609 -2.488 1 75 442 VAL B N 1
ATOM 7581 C CA . VAL B 1 442 ? -42.781 -0.192 -1.831 1 75 442 VAL B CA 1
ATOM 7582 C C . VAL B 1 442 ? -42.562 0.315 -0.408 1 75 442 VAL B C 1
ATOM 7584 O O . VAL B 1 442 ? -42.5 1.525 -0.173 1 75 442 VAL B O 1
ATOM 7587 N N . ALA B 1 443 ? -42.5 -0.583 0.541 1 75.62 443 ALA B N 1
ATOM 7588 C CA . ALA B 1 443 ? -42.312 -0.202 1.938 1 75.62 443 ALA B CA 1
ATOM 7589 C C . ALA B 1 443 ? -40.875 0.278 2.195 1 75.62 443 ALA B C 1
ATOM 7591 O O . ALA B 1 443 ? -39.938 -0.288 1.662 1 75.62 443 ALA B O 1
ATOM 7592 N N . GLY B 1 444 ? -40.844 1.319 2.969 1 79.81 444 GLY B N 1
ATOM 7593 C CA . GLY B 1 444 ? -39.562 1.795 3.396 1 79.81 444 GLY B CA 1
ATOM 7594 C C . GLY B 1 444 ? -39.031 2.973 2.582 1 79.81 444 GLY B C 1
ATOM 7595 O O . GLY B 1 444 ? -39.844 3.664 1.932 1 79.81 444 GLY B O 1
ATOM 7596 N N . TYR B 1 445 ? -37.844 3.293 2.732 1 89.19 445 TYR B N 1
ATOM 7597 C CA . TYR B 1 445 ? -37.188 4.406 2.047 1 89.19 445 TYR B CA 1
ATOM 7598 C C . TYR B 1 445 ? -36.156 3.906 1.051 1 89.19 445 TYR B C 1
ATOM 7600 O O . TYR B 1 445 ? -35.375 3.004 1.359 1 89.19 445 TYR B O 1
ATOM 7608 N N . HIS B 1 446 ? -36.219 4.43 -0.114 1 88.12 446 HIS B N 1
ATOM 7609 C CA . HIS B 1 446 ? -35.406 3.883 -1.192 1 88.12 446 HIS B CA 1
ATOM 7610 C C . HIS B 1 446 ? -34.594 4.977 -1.879 1 88.12 446 HIS B C 1
ATOM 7612 O O . HIS B 1 446 ? -34.906 6.16 -1.77 1 88.12 446 HIS B O 1
ATOM 7618 N N . ASP B 1 447 ? -33.594 4.508 -2.594 1 91.38 447 ASP B N 1
ATOM 7619 C CA . ASP B 1 447 ? -32.656 5.375 -3.311 1 91.38 447 ASP B CA 1
ATOM 7620 C C . ASP B 1 447 ? -33.375 6.199 -4.371 1 91.38 447 ASP B C 1
ATOM 7622 O O . ASP B 1 447 ? -34.062 5.648 -5.23 1 91.38 447 ASP B O 1
ATOM 7626 N N . LEU B 1 448 ? -33.188 7.477 -4.309 1 92.31 448 LEU B N 1
ATOM 7627 C CA . LEU B 1 448 ? -33.875 8.383 -5.238 1 92.31 448 LEU B CA 1
ATOM 7628 C C . LEU B 1 448 ? -33.375 8.164 -6.664 1 92.31 448 LEU B C 1
ATOM 7630 O O . LEU B 1 448 ? -34.031 8.539 -7.625 1 92.31 448 LEU B O 1
ATOM 7634 N N . ARG B 1 449 ? -32.219 7.551 -6.805 1 86.62 449 ARG B N 1
ATOM 7635 C CA . ARG B 1 449 ? -31.688 7.234 -8.133 1 86.62 449 ARG B CA 1
ATOM 7636 C C . ARG B 1 449 ? -32.469 6.09 -8.766 1 86.62 449 ARG B C 1
ATOM 7638 O O . ARG B 1 449 ? -32.688 6.078 -9.984 1 86.62 449 ARG B O 1
ATOM 7645 N N . SER B 1 450 ? -32.844 5.152 -7.965 1 86.56 450 SER B N 1
ATOM 7646 C CA . SER B 1 450 ? -33.625 4.012 -8.43 1 86.56 450 SER B CA 1
ATOM 7647 C C . SER B 1 450 ? -35.125 4.352 -8.508 1 86.56 450 SER B C 1
ATOM 7649 O O . SER B 1 450 ? -35.844 3.809 -9.352 1 86.56 450 SER B O 1
ATOM 7651 N N . TYR B 1 451 ? -35.531 5.203 -7.605 1 89.88 451 TYR B N 1
ATOM 7652 C CA . TYR B 1 451 ? -36.906 5.672 -7.559 1 89.88 451 TYR B CA 1
ATOM 7653 C C . TYR B 1 451 ? -36.969 7.195 -7.613 1 89.88 451 TYR B C 1
ATOM 7655 O O . TYR B 1 451 ? -37.25 7.848 -6.602 1 89.88 451 TYR B O 1
ATOM 7663 N N . PRO B 1 452 ? -36.844 7.762 -8.758 1 90.88 452 PRO B N 1
ATOM 7664 C CA . PRO B 1 452 ? -36.781 9.219 -8.898 1 90.88 452 PRO B CA 1
ATOM 7665 C C . PRO B 1 452 ? -38.031 9.93 -8.461 1 90.88 452 PRO B C 1
ATOM 7667 O O . PRO B 1 452 ? -38 11.109 -8.102 1 90.88 452 PRO B O 1
ATOM 7670 N N . ASP B 1 453 ? -39.156 9.18 -8.461 1 90.19 453 ASP B N 1
ATOM 7671 C CA . ASP B 1 453 ? -40.438 9.805 -8.133 1 90.19 453 ASP B CA 1
ATOM 7672 C C . ASP B 1 453 ? -40.781 9.641 -6.648 1 90.19 453 ASP B C 1
ATOM 7674 O O . ASP B 1 453 ? -41.844 10.008 -6.203 1 90.19 453 ASP B O 1
ATOM 7678 N N . ALA B 1 454 ? -39.781 9.164 -5.895 1 92.25 454 ALA B N 1
ATOM 7679 C CA . ALA B 1 454 ? -40.031 8.992 -4.461 1 92.25 454 ALA B CA 1
ATOM 7680 C C . ALA B 1 454 ? -40.188 10.336 -3.768 1 92.25 454 ALA B C 1
ATOM 7682 O O . ALA B 1 454 ? -39.562 11.32 -4.129 1 92.25 454 ALA B O 1
ATOM 7683 N N . GLU B 1 455 ? -41.062 10.312 -2.824 1 92.69 455 GLU B N 1
ATOM 7684 C CA . GLU B 1 455 ? -41.406 11.555 -2.135 1 92.69 455 GLU B CA 1
ATOM 7685 C C . GLU B 1 455 ? -40.375 11.914 -1.083 1 92.69 455 GLU B C 1
ATOM 7687 O O . GLU B 1 455 ? -39.812 11.039 -0.427 1 92.69 455 GLU B O 1
ATOM 7692 N N . ARG B 1 456 ? -40.219 13.234 -0.956 1 92.44 456 ARG B N 1
ATOM 7693 C CA . ARG B 1 456 ? -39.344 13.789 0.083 1 92.44 456 ARG B CA 1
ATOM 7694 C C . ARG B 1 456 ? -40.156 14.672 1.038 1 92.44 456 ARG B C 1
ATOM 7696 O O . ARG B 1 456 ? -41.125 15.289 0.641 1 92.44 456 ARG B O 1
ATOM 7703 N N . LEU B 1 457 ? -39.781 14.656 2.236 1 92.19 457 LEU B N 1
ATOM 7704 C CA . LEU B 1 457 ? -40.406 15.562 3.199 1 92.19 457 LEU B CA 1
ATOM 7705 C C . LEU B 1 457 ? -39.688 16.922 3.197 1 92.19 457 LEU B C 1
ATOM 7707 O O . LEU B 1 457 ? -38.469 16.984 3.178 1 92.19 457 LEU B O 1
ATOM 7711 N N . PRO B 1 458 ? -40.5 17.938 3.16 1 92.31 458 PRO B N 1
ATOM 7712 C CA . PRO B 1 458 ? -39.875 19.25 3.201 1 92.31 458 PRO B CA 1
ATOM 7713 C C . PRO B 1 458 ? -38.969 19.438 4.43 1 92.31 458 PRO B C 1
ATOM 7715 O O . PRO B 1 458 ? -39.406 19.172 5.555 1 92.31 458 PRO B O 1
ATOM 7718 N N . GLY B 1 459 ? -37.75 19.844 4.227 1 95 459 GLY B N 1
ATOM 7719 C CA . GLY B 1 459 ? -36.812 20.172 5.309 1 95 459 GLY B CA 1
ATOM 7720 C C . GLY B 1 459 ? -36.094 18.953 5.863 1 95 459 GLY B C 1
ATOM 7721 O O . GLY B 1 459 ? -35.344 19.062 6.82 1 95 459 GLY B O 1
ATOM 7722 N N . LEU B 1 460 ? -36.375 17.812 5.324 1 96.62 460 LEU B N 1
ATOM 7723 C CA . LEU B 1 460 ? -35.75 16.578 5.797 1 96.62 460 LEU B CA 1
ATOM 7724 C C . LEU B 1 460 ? -35.031 15.867 4.664 1 96.62 460 LEU B C 1
ATOM 7726 O O . LEU B 1 460 ? -35.594 15.633 3.598 1 96.62 460 LEU B O 1
ATOM 7730 N N . VAL B 1 461 ? -33.75 15.633 4.898 1 97.12 461 VAL B N 1
ATOM 7731 C CA . VAL B 1 461 ? -33 14.836 3.947 1 97.12 461 VAL B CA 1
ATOM 7732 C C . VAL B 1 461 ? -32.594 13.5 4.582 1 97.12 461 VAL B C 1
ATOM 7734 O O . VAL B 1 461 ? -32.062 13.469 5.695 1 97.12 461 VAL B O 1
ATOM 7737 N N . LEU B 1 462 ? -32.969 12.414 3.982 1 97.25 462 LEU B N 1
ATOM 7738 C CA . LEU B 1 462 ? -32.5 11.086 4.371 1 97.25 462 LEU B CA 1
ATOM 7739 C C . LEU B 1 462 ? -31.281 10.68 3.566 1 97.25 462 LEU B C 1
ATOM 7741 O O . LEU B 1 462 ? -31.344 10.57 2.34 1 97.25 462 LEU B O 1
ATOM 7745 N N . PHE B 1 463 ? -30.188 10.492 4.277 1 97.44 463 PHE B N 1
ATOM 7746 C CA . PHE B 1 463 ? -28.906 10.25 3.639 1 97.44 463 PHE B CA 1
ATOM 7747 C C . PHE B 1 463 ? -28.328 8.914 4.086 1 97.44 463 PHE B C 1
ATOM 7749 O O . PHE B 1 463 ? -28.172 8.664 5.285 1 97.44 463 PHE B O 1
ATOM 7756 N N . ARG B 1 464 ? -28.062 8.023 3.197 1 96 464 ARG B N 1
ATOM 7757 C CA . ARG B 1 464 ? -27.453 6.738 3.514 1 96 464 ARG B CA 1
ATOM 7758 C C . ARG B 1 464 ? -26.016 6.68 3.008 1 96 464 ARG B C 1
ATOM 7760 O O . ARG B 1 464 ? -25.75 7 1.849 1 96 464 ARG B O 1
ATOM 7767 N N . PHE B 1 465 ? -25.109 6.352 3.885 1 94.88 465 PHE B N 1
ATOM 7768 C CA . PHE B 1 465 ? -23.688 6.172 3.604 1 94.88 465 PHE B CA 1
ATOM 7769 C C . PHE B 1 465 ? -23.281 4.715 3.779 1 94.88 465 PHE B C 1
ATOM 7771 O O . PHE B 1 465 ? -23.203 4.219 4.906 1 94.88 465 PHE B O 1
ATOM 7778 N N . ASP B 1 466 ? -22.969 3.975 2.695 1 93.38 466 ASP B N 1
ATOM 7779 C CA . ASP B 1 466 ? -22.828 2.52 2.705 1 93.38 466 ASP B CA 1
ATOM 7780 C C . ASP B 1 466 ? -21.391 2.105 2.971 1 93.38 466 ASP B C 1
ATOM 7782 O O . ASP B 1 466 ? -20.812 1.327 2.207 1 93.38 466 ASP B O 1
ATOM 7786 N N . ALA B 1 467 ? -20.844 2.58 4.047 1 93.19 467 ALA B N 1
ATOM 7787 C CA . ALA B 1 467 ? -19.484 2.242 4.453 1 93.19 467 ALA B CA 1
ATOM 7788 C C . ALA B 1 467 ? -19.234 2.602 5.918 1 93.19 467 ALA B C 1
ATOM 7790 O O . ALA B 1 467 ? -19.969 3.41 6.492 1 93.19 467 ALA B O 1
ATOM 7791 N N . PRO B 1 468 ? -18.266 1.898 6.527 1 93.44 468 PRO B N 1
ATOM 7792 C CA . PRO B 1 468 ? -17.828 2.447 7.816 1 93.44 468 PRO B CA 1
ATOM 7793 C C . PRO B 1 468 ? -17.312 3.879 7.699 1 93.44 468 PRO B C 1
ATOM 7795 O O . PRO B 1 468 ? -16.906 4.305 6.617 1 93.44 468 PRO B O 1
ATOM 7798 N N . LEU B 1 469 ? -17.438 4.598 8.727 1 94.38 469 LEU B N 1
ATOM 7799 C CA . LEU B 1 469 ? -16.906 5.957 8.75 1 94.38 469 LEU B CA 1
ATOM 7800 C C . LEU B 1 469 ? -15.5 5.977 9.336 1 94.38 469 LEU B C 1
ATOM 7802 O O . LEU B 1 469 ? -15.328 5.996 10.555 1 94.38 469 LEU B O 1
ATOM 7806 N N . ILE B 1 470 ? -14.539 6.078 8.484 1 92.69 470 ILE B N 1
ATOM 7807 C CA . ILE B 1 470 ? -13.141 5.961 8.891 1 92.69 470 ILE B CA 1
ATOM 7808 C C . ILE B 1 470 ? -12.32 7.086 8.266 1 92.69 470 ILE B C 1
ATOM 7810 O O . ILE B 1 470 ? -12.859 7.91 7.52 1 92.69 470 ILE B O 1
ATOM 7814 N N . PHE B 1 471 ? -11.102 7.109 8.555 1 88.62 471 PHE B N 1
ATOM 7815 C CA . PHE B 1 471 ? -10.227 8.195 8.117 1 88.62 471 PHE B CA 1
ATOM 7816 C C . PHE B 1 471 ? -10.242 8.328 6.602 1 88.62 471 PHE B C 1
ATOM 7818 O O . PHE B 1 471 ? -10.188 9.438 6.07 1 88.62 471 PHE B O 1
ATOM 7825 N N . ALA B 1 472 ? -10.344 7.203 5.871 1 88.62 472 ALA B N 1
ATOM 7826 C CA . ALA B 1 472 ? -10.219 7.164 4.418 1 88.62 472 ALA B CA 1
ATOM 7827 C C . ALA B 1 472 ? -11.367 7.906 3.744 1 88.62 472 ALA B C 1
ATOM 7829 O O . ALA B 1 472 ? -11.227 8.383 2.615 1 88.62 472 ALA B O 1
ATOM 7830 N N . ASN B 1 473 ? -12.539 7.98 4.43 1 92.56 473 ASN B N 1
ATOM 7831 C CA . ASN B 1 473 ? -13.688 8.562 3.752 1 92.56 473 ASN B CA 1
ATOM 7832 C C . ASN B 1 473 ? -14.344 9.656 4.594 1 92.56 473 ASN B C 1
ATOM 7834 O O . ASN B 1 473 ? -15.453 10.102 4.293 1 92.56 473 ASN B O 1
ATOM 7838 N N . ALA B 1 474 ? -13.742 10.062 5.703 1 91.56 474 ALA B N 1
ATOM 7839 C CA . ALA B 1 474 ? -14.273 11.102 6.574 1 91.56 474 ALA B CA 1
ATOM 7840 C C . ALA B 1 474 ? -14.492 12.406 5.805 1 91.56 474 ALA B C 1
ATOM 7842 O O . ALA B 1 474 ? -15.523 13.062 5.965 1 91.56 474 ALA B O 1
ATOM 7843 N N . ARG B 1 475 ? -13.578 12.734 5.016 1 86.94 475 ARG B N 1
ATOM 7844 C CA . ARG B 1 475 ? -13.695 13.961 4.238 1 86.94 475 ARG B CA 1
ATOM 7845 C C . ARG B 1 475 ? -14.828 13.867 3.225 1 86.94 475 ARG B C 1
ATOM 7847 O O . ARG B 1 475 ? -15.586 14.82 3.043 1 86.94 475 ARG B O 1
ATOM 7854 N N . SER B 1 476 ? -14.906 12.742 2.562 1 89.12 476 SER B N 1
ATOM 7855 C CA . SER B 1 476 ? -15.977 12.531 1.596 1 89.12 476 SER B CA 1
ATOM 7856 C C . SER B 1 476 ? -17.344 12.641 2.254 1 89.12 476 SER B C 1
ATOM 7858 O O . SER B 1 476 ? -18.281 13.219 1.68 1 89.12 476 SER B O 1
ATOM 7860 N N . PHE B 1 477 ? -17.469 12.078 3.428 1 94.5 477 PHE B N 1
ATOM 7861 C CA . PHE B 1 477 ? -18.703 12.18 4.184 1 94.5 477 PHE B CA 1
ATOM 7862 C C . PHE B 1 477 ? -19.031 13.633 4.508 1 94.5 477 PHE B C 1
ATOM 7864 O O . PHE B 1 477 ? -20.156 14.078 4.297 1 94.5 477 PHE B O 1
ATOM 7871 N N . ARG B 1 478 ? -18.062 14.297 4.984 1 91.12 478 ARG B N 1
ATOM 7872 C CA . ARG B 1 478 ? -18.234 15.703 5.344 1 91.12 478 ARG B CA 1
ATOM 7873 C C . ARG B 1 478 ? -18.656 16.531 4.137 1 91.12 478 ARG B C 1
ATOM 7875 O O . ARG B 1 478 ? -19.578 17.344 4.227 1 91.12 478 ARG B O 1
ATOM 7882 N N . GLU B 1 479 ? -17.969 16.328 3.072 1 86.75 479 GLU B N 1
ATOM 7883 C CA . GLU B 1 479 ? -18.266 17.094 1.855 1 86.75 479 GLU B CA 1
ATOM 7884 C C . GLU B 1 479 ? -19.688 16.812 1.359 1 86.75 479 GLU B C 1
ATOM 7886 O O . GLU B 1 479 ? -20.391 17.734 0.935 1 86.75 479 GLU B O 1
ATOM 7891 N N . GLU B 1 480 ? -20.078 15.578 1.441 1 93.06 480 GLU B N 1
ATOM 7892 C CA . GLU B 1 480 ? -21.422 15.219 0.976 1 93.06 480 GLU B CA 1
ATOM 7893 C C . GLU B 1 480 ? -22.5 15.805 1.881 1 93.06 480 GLU B C 1
ATOM 7895 O O . GLU B 1 480 ? -23.5 16.328 1.398 1 93.06 480 GLU B O 1
ATOM 7900 N N . VAL B 1 481 ? -22.312 15.695 3.129 1 95.25 481 VAL B N 1
ATOM 7901 C CA . VAL B 1 481 ? -23.281 16.25 4.07 1 95.25 481 VAL B CA 1
ATOM 7902 C C . VAL B 1 481 ? -23.344 17.766 3.912 1 95.25 481 VAL B C 1
ATOM 7904 O O . VAL B 1 481 ? -24.422 18.359 3.963 1 95.25 481 VAL B O 1
ATOM 7907 N N . SER B 1 482 ? -22.203 18.375 3.773 1 90.94 482 SER B N 1
ATOM 7908 C CA . SER B 1 482 ? -22.156 19.812 3.553 1 90.94 482 SER B CA 1
ATOM 7909 C C . SER B 1 482 ? -22.891 20.203 2.273 1 90.94 482 SER B C 1
ATOM 7911 O O . SER B 1 482 ? -23.578 21.219 2.232 1 90.94 482 SER B O 1
ATOM 7913 N N . ARG B 1 483 ? -22.703 19.406 1.259 1 91.12 483 ARG B N 1
ATOM 7914 C CA . ARG B 1 483 ? -23.422 19.641 0.012 1 91.12 483 ARG B CA 1
ATOM 7915 C C . ARG B 1 483 ? -24.938 19.547 0.228 1 91.12 483 ARG B C 1
ATOM 7917 O O . ARG B 1 483 ? -25.688 20.406 -0.257 1 91.12 483 ARG B O 1
ATOM 7924 N N . LEU B 1 484 ? -25.375 18.562 0.964 1 94.5 484 LEU B N 1
ATOM 7925 C CA . LEU B 1 484 ? -26.781 18.359 1.254 1 94.5 484 LEU B CA 1
ATOM 7926 C C . LEU B 1 484 ? -27.344 19.516 2.076 1 94.5 484 LEU B C 1
ATOM 7928 O O . LEU B 1 484 ? -28.516 19.875 1.954 1 94.5 484 LEU B O 1
ATOM 7932 N N . SER B 1 485 ? -26.5 20.109 2.842 1 94.06 485 SER B N 1
ATOM 7933 C CA . SER B 1 485 ? -26.922 21.219 3.697 1 94.06 485 SER B CA 1
ATOM 7934 C C . SER B 1 485 ? -27.141 22.484 2.887 1 94.06 485 SER B C 1
ATOM 7936 O O . SER B 1 485 ? -27.797 23.422 3.355 1 94.06 485 SER B O 1
ATOM 7938 N N . ARG B 1 486 ? -26.688 22.516 1.689 1 90.19 486 ARG B N 1
ATOM 7939 C CA . ARG B 1 486 ? -26.75 23.734 0.885 1 90.19 486 ARG B CA 1
ATOM 7940 C C . ARG B 1 486 ? -27.859 23.641 -0.165 1 90.19 486 ARG B C 1
ATOM 7942 O O . ARG B 1 486 ? -28 24.531 -1 1 90.19 486 ARG B O 1
ATOM 7949 N N . THR B 1 487 ? -28.562 22.562 -0.036 1 87.56 487 THR B N 1
ATOM 7950 C CA . THR B 1 487 ? -29.672 22.422 -0.977 1 87.56 487 THR B CA 1
ATOM 7951 C C . THR B 1 487 ? -30.766 23.438 -0.677 1 87.56 487 THR B C 1
ATOM 7953 O O . THR B 1 487 ? -30.828 23.984 0.426 1 87.56 487 THR B O 1
ATOM 7956 N N . ASP B 1 488 ? -31.578 23.859 -1.738 1 84.75 488 ASP B N 1
ATOM 7957 C CA . ASP B 1 488 ? -32.719 24.781 -1.607 1 84.75 488 ASP B CA 1
ATOM 7958 C C . ASP B 1 488 ? -34.031 24.047 -1.864 1 84.75 488 ASP B C 1
ATOM 7960 O O . ASP B 1 488 ? -34.25 23.5 -2.945 1 84.75 488 ASP B O 1
ATOM 7964 N N . PRO B 1 489 ? -34.969 24.078 -0.841 1 86.75 489 PRO B N 1
ATOM 7965 C CA . PRO B 1 489 ? -34.875 24.734 0.467 1 86.75 489 PRO B CA 1
ATOM 7966 C C . PRO B 1 489 ? -33.875 24.031 1.402 1 86.75 489 PRO B C 1
ATOM 7968 O O . PRO B 1 489 ? -33.688 22.812 1.297 1 86.75 489 PRO B O 1
ATOM 7971 N N . ARG B 1 490 ? -33.312 24.781 2.365 1 91.5 490 ARG B N 1
ATOM 7972 C CA . ARG B 1 490 ? -32.344 24.25 3.326 1 91.5 490 ARG B CA 1
ATOM 7973 C C . ARG B 1 490 ? -33 23.25 4.266 1 91.5 490 ARG B C 1
ATOM 7975 O O . ARG B 1 490 ? -34.094 23.469 4.758 1 91.5 490 ARG B O 1
ATOM 7982 N N . PRO B 1 491 ? -32.281 22.203 4.5 1 96.06 491 PRO B N 1
ATOM 7983 C CA . PRO B 1 491 ? -32.906 21.219 5.402 1 96.06 491 PRO B CA 1
ATOM 7984 C C . PRO B 1 491 ? -32.75 21.609 6.871 1 96.06 491 PRO B C 1
ATOM 7986 O O . PRO B 1 491 ? -31.844 22.328 7.246 1 96.06 491 PRO B O 1
ATOM 7989 N N . ARG B 1 492 ? -33.688 21.188 7.613 1 96.62 492 ARG B N 1
ATOM 7990 C CA . ARG B 1 492 ? -33.656 21.312 9.062 1 96.62 492 ARG B CA 1
ATOM 7991 C C . ARG B 1 492 ? -32.938 20.109 9.695 1 96.62 492 ARG B C 1
ATOM 7993 O O . ARG B 1 492 ? -32.25 20.25 10.695 1 96.62 492 ARG B O 1
ATOM 8000 N N . TRP B 1 493 ? -33.219 18.922 9.109 1 97.44 493 TRP B N 1
ATOM 8001 C CA . TRP B 1 493 ? -32.594 17.672 9.555 1 97.44 493 TRP B CA 1
ATOM 8002 C C . TRP B 1 493 ? -31.953 16.953 8.391 1 97.44 493 TRP B C 1
ATOM 8004 O O . TRP B 1 493 ? -32.5 16.891 7.289 1 97.44 493 TRP B O 1
ATOM 8014 N N . ILE B 1 494 ? -30.812 16.562 8.602 1 97.88 494 ILE B N 1
ATOM 8015 C CA . ILE B 1 494 ? -30.188 15.539 7.766 1 97.88 494 ILE B CA 1
ATOM 8016 C C . ILE B 1 494 ? -30.062 14.242 8.555 1 97.88 494 ILE B C 1
ATOM 8018 O O . ILE B 1 494 ? -29.25 14.133 9.477 1 97.88 494 ILE B O 1
ATOM 8022 N N . VAL B 1 495 ? -30.859 13.258 8.219 1 97.88 495 VAL B N 1
ATOM 8023 C CA . VAL B 1 495 ? -30.875 11.969 8.906 1 97.88 495 VAL B CA 1
ATOM 8024 C C . VAL B 1 495 ? -29.969 10.984 8.172 1 97.88 495 VAL B C 1
ATOM 8026 O O . VAL B 1 495 ? -30.219 10.641 7.02 1 97.88 495 VAL B O 1
ATOM 8029 N N . VAL B 1 496 ? -28.938 10.547 8.859 1 97.62 496 VAL B N 1
ATOM 8030 C CA . VAL B 1 496 ? -28.016 9.547 8.312 1 97.62 496 VAL B CA 1
ATOM 8031 C C . VAL B 1 496 ? -28.547 8.148 8.625 1 97.62 496 VAL B C 1
ATOM 8033 O O . VAL B 1 496 ? -28.656 7.762 9.789 1 97.62 496 VAL B O 1
ATOM 8036 N N . ALA B 1 497 ? -29 7.453 7.59 1 95.88 497 ALA B N 1
ATOM 8037 C CA . ALA B 1 497 ? -29.281 6.027 7.738 1 95.88 497 ALA B CA 1
ATOM 8038 C C . ALA B 1 497 ? -28 5.23 7.973 1 95.88 497 ALA B C 1
ATOM 8040 O O . ALA B 1 497 ? -27.344 4.801 7.02 1 95.88 497 ALA B O 1
ATOM 8041 N N . ALA B 1 498 ? -27.75 4.883 9.211 1 94.62 498 ALA B N 1
ATOM 8042 C CA . ALA B 1 498 ? -26.406 4.5 9.617 1 94.62 498 ALA B CA 1
ATOM 8043 C C . ALA B 1 498 ? -26.266 2.984 9.711 1 94.62 498 ALA B C 1
ATOM 8045 O O . ALA B 1 498 ? -25.25 2.475 10.18 1 94.62 498 ALA B O 1
ATOM 8046 N N . GLU B 1 499 ? -27.219 2.279 9.219 1 88.94 499 GLU B N 1
ATOM 8047 C CA . GLU B 1 499 ? -27.172 0.821 9.297 1 88.94 499 GLU B CA 1
ATOM 8048 C C . GLU B 1 499 ? -25.906 0.28 8.641 1 88.94 499 GLU B C 1
ATOM 8050 O O . GLU B 1 499 ? -25.266 -0.642 9.164 1 88.94 499 GLU B O 1
ATOM 8055 N N . PRO B 1 500 ? -25.469 0.876 7.535 1 91 500 PRO B N 1
ATOM 8056 C CA . PRO B 1 500 ? -24.266 0.34 6.887 1 91 500 PRO B CA 1
ATOM 8057 C C . PRO B 1 500 ? -22.984 0.768 7.578 1 91 500 PRO B C 1
ATOM 8059 O O . PRO B 1 500 ? -21.906 0.25 7.266 1 91 500 PRO B O 1
ATOM 8062 N N . ILE B 1 501 ? -23.062 1.698 8.484 1 94.44 501 ILE B N 1
ATOM 8063 C CA . ILE B 1 501 ? -21.859 2.186 9.172 1 94.44 501 ILE B CA 1
ATOM 8064 C C . ILE B 1 501 ? -21.469 1.2 10.266 1 94.44 501 ILE B C 1
ATOM 8066 O O . ILE B 1 501 ? -22.062 1.178 11.344 1 94.44 501 ILE B O 1
ATOM 8070 N N . THR B 1 502 ? -20.422 0.443 10 1 92.69 502 THR B N 1
ATOM 8071 C CA . THR B 1 502 ? -20.062 -0.666 10.883 1 92.69 502 THR B CA 1
ATOM 8072 C C . THR B 1 502 ? -18.953 -0.261 11.836 1 92.69 502 THR B C 1
ATOM 8074 O O . THR B 1 502 ? -18.656 -0.985 12.789 1 92.69 502 THR B O 1
ATOM 8077 N N . ASP B 1 503 ? -18.375 0.857 11.578 1 92.12 503 ASP B N 1
ATOM 8078 C CA . ASP B 1 503 ? -17.266 1.332 12.406 1 92.12 503 ASP B CA 1
ATOM 8079 C C . ASP B 1 503 ? -17.109 2.848 12.297 1 92.12 503 ASP B C 1
ATOM 8081 O O . ASP B 1 503 ? -17.578 3.461 11.344 1 92.12 503 ASP B O 1
ATOM 8085 N N . ILE B 1 504 ? -16.562 3.453 13.375 1 93.19 504 ILE B N 1
ATOM 8086 C CA . ILE B 1 504 ? -16.172 4.859 13.406 1 93.19 504 ILE B CA 1
ATOM 8087 C C . ILE B 1 504 ? -14.812 4.996 14.078 1 93.19 504 ILE B C 1
ATOM 8089 O O . ILE B 1 504 ? -14.664 4.707 15.266 1 93.19 504 ILE B O 1
ATOM 8093 N N . ASP B 1 505 ? -13.852 5.41 13.32 1 91.38 505 ASP B N 1
ATOM 8094 C CA . ASP B 1 505 ? -12.547 5.566 13.945 1 91.38 505 ASP B CA 1
ATOM 8095 C C . ASP B 1 505 ? -12.367 6.973 14.508 1 91.38 505 ASP B C 1
ATOM 8097 O O . ASP B 1 505 ? -13.281 7.801 14.43 1 91.38 505 ASP B O 1
ATOM 8101 N N . THR B 1 506 ? -11.242 7.277 15.086 1 89.69 506 THR B N 1
ATOM 8102 C CA . THR B 1 506 ? -11.047 8.531 15.812 1 89.69 506 THR B CA 1
ATOM 8103 C C . THR B 1 506 ? -10.984 9.711 14.844 1 89.69 506 THR B C 1
ATOM 8105 O O . THR B 1 506 ? -11.43 10.812 15.172 1 89.69 506 THR B O 1
ATOM 8108 N N . THR B 1 507 ? -10.398 9.508 13.672 1 90.06 507 THR B N 1
ATOM 8109 C CA . THR B 1 507 ? -10.359 10.562 12.664 1 90.06 507 THR B CA 1
ATOM 8110 C C . THR B 1 507 ? -11.773 10.961 12.25 1 90.06 507 THR B C 1
ATOM 8112 O O . THR B 1 507 ? -12.086 12.156 12.148 1 90.06 507 THR B O 1
ATOM 8115 N N . ALA B 1 508 ? -12.555 9.977 11.984 1 92.69 508 ALA B N 1
ATOM 8116 C CA . ALA B 1 508 ? -13.945 10.211 11.625 1 92.69 508 ALA B CA 1
ATOM 8117 C C . ALA B 1 508 ? -14.719 10.859 12.773 1 92.69 508 ALA B C 1
ATOM 8119 O O . ALA B 1 508 ? -15.594 11.688 12.547 1 92.69 508 ALA B O 1
ATOM 8120 N N . ALA B 1 509 ? -14.461 10.461 13.945 1 92.12 509 ALA B N 1
ATOM 8121 C CA . ALA B 1 509 ? -15.109 11.031 15.117 1 92.12 509 ALA B CA 1
ATOM 8122 C C . ALA B 1 509 ? -14.828 12.531 15.227 1 92.12 509 ALA B C 1
ATOM 8124 O O . ALA B 1 509 ? -15.734 13.32 15.492 1 92.12 509 ALA B O 1
ATOM 8125 N N . ASP B 1 510 ? -13.57 12.883 15.078 1 88.38 510 ASP B N 1
ATOM 8126 C CA . ASP B 1 510 ? -13.195 14.297 15.109 1 88.38 510 ASP B CA 1
ATOM 8127 C C . ASP B 1 510 ? -13.922 15.078 14.016 1 88.38 510 ASP B C 1
ATOM 8129 O O . ASP B 1 510 ? -14.406 16.188 14.25 1 88.38 510 ASP B O 1
ATOM 8133 N N . MET B 1 511 ? -13.945 14.547 12.883 1 88.75 511 MET B N 1
ATOM 8134 C CA . MET B 1 511 ? -14.633 15.18 11.758 1 88.75 511 MET B CA 1
ATOM 8135 C C . MET B 1 511 ? -16.109 15.367 12.062 1 88.75 511 MET B C 1
ATOM 8137 O O . MET B 1 511 ? -16.688 16.422 11.773 1 88.75 511 MET B O 1
ATOM 8141 N N . LEU B 1 512 ? -16.75 14.336 12.672 1 93.44 512 LEU B N 1
ATOM 8142 C CA . LEU B 1 512 ? -18.172 14.406 12.992 1 93.44 512 LEU B CA 1
ATOM 8143 C C . LEU B 1 512 ? -18.438 15.516 14 1 93.44 512 LEU B C 1
ATOM 8145 O O . LEU B 1 512 ? -19.469 16.203 13.914 1 93.44 512 LEU B O 1
ATOM 8149 N N . GLU B 1 513 ? -17.578 15.641 14.938 1 91.44 513 GLU B N 1
ATOM 8150 C CA . GLU B 1 513 ? -17.703 16.703 15.922 1 91.44 513 GLU B CA 1
ATOM 8151 C C . GLU B 1 513 ? -17.672 18.078 15.25 1 91.44 513 GLU B C 1
ATOM 8153 O O . GLU B 1 513 ? -18.531 18.922 15.492 1 91.44 513 GLU B O 1
ATOM 8158 N N . ASP B 1 514 ? -16.719 18.281 14.414 1 87.69 514 ASP B N 1
ATOM 8159 C CA . ASP B 1 514 ? -16.578 19.531 13.695 1 87.69 514 ASP B CA 1
ATOM 8160 C C . ASP B 1 514 ? -17.766 19.781 12.789 1 87.69 514 ASP B C 1
ATOM 8162 O O . ASP B 1 514 ? -18.266 20.906 12.711 1 87.69 514 ASP B O 1
ATOM 8166 N N . LEU B 1 515 ? -18.172 18.781 12.102 1 90.94 515 LEU B N 1
ATOM 8167 C CA . LEU B 1 515 ? -19.281 18.891 11.164 1 90.94 515 LEU B CA 1
ATOM 8168 C C . LEU B 1 515 ? -20.578 19.25 11.883 1 90.94 515 LEU B C 1
ATOM 8170 O O . LEU B 1 515 ? -21.328 20.094 11.414 1 90.94 515 LEU B O 1
ATOM 8174 N N . ASP B 1 516 ? -20.797 18.594 12.961 1 93.25 516 ASP B N 1
ATOM 8175 C CA . ASP B 1 516 ? -22 18.891 13.734 1 93.25 516 ASP B CA 1
ATOM 8176 C C . ASP B 1 516 ? -22.016 20.328 14.219 1 93.25 516 ASP B C 1
ATOM 8178 O O . ASP B 1 516 ? -23.062 20.984 14.195 1 93.25 516 ASP B O 1
ATOM 8182 N N . GLU B 1 517 ? -20.922 20.781 14.719 1 90.12 517 GLU B N 1
ATOM 8183 C CA . GLU B 1 517 ? -20.797 22.172 15.156 1 90.12 517 GLU B CA 1
ATOM 8184 C C . GLU B 1 517 ? -21.078 23.141 14.016 1 90.12 517 GLU B C 1
ATOM 8186 O O . GLU B 1 517 ? -21.797 24.125 14.195 1 90.12 517 GLU B O 1
ATOM 8191 N N . ASP B 1 518 ? -20.578 22.875 12.898 1 87.94 518 ASP B N 1
ATOM 8192 C CA . ASP B 1 518 ? -20.781 23.719 11.719 1 87.94 518 ASP B CA 1
ATOM 8193 C C . ASP B 1 518 ? -22.266 23.75 11.32 1 87.94 518 ASP B C 1
ATOM 8195 O O . ASP B 1 518 ? -22.812 24.797 11.008 1 87.94 518 ASP B O 1
ATOM 8199 N N . LEU B 1 519 ? -22.859 22.578 11.289 1 92.75 519 LEU B N 1
ATOM 8200 C CA . LEU B 1 519 ? -24.266 22.469 10.898 1 92.75 519 LEU B CA 1
ATOM 8201 C C . LEU B 1 519 ? -25.156 23.156 11.914 1 92.75 519 LEU B C 1
ATOM 8203 O O . LEU B 1 519 ? -26.109 23.859 11.531 1 92.75 519 LEU B O 1
ATOM 8207 N N . ASN B 1 520 ? -24.828 22.969 13.148 1 92.25 520 ASN B N 1
ATOM 8208 C CA . ASN B 1 520 ? -25.594 23.625 14.203 1 92.25 520 ASN B CA 1
ATOM 8209 C C . ASN B 1 520 ? -25.547 25.141 14.055 1 92.25 520 ASN B C 1
ATOM 8211 O O . ASN B 1 520 ? -26.547 25.828 14.289 1 92.25 520 ASN B O 1
ATOM 8215 N N . ALA B 1 521 ? -24.469 25.656 13.711 1 89.44 521 ALA B N 1
ATOM 8216 C CA . ALA B 1 521 ? -24.297 27.094 13.5 1 89.44 521 ALA B CA 1
ATOM 8217 C C . ALA B 1 521 ? -25.203 27.594 12.375 1 89.44 521 ALA B C 1
ATOM 8219 O O . ALA B 1 521 ? -25.594 28.766 12.359 1 89.44 521 ALA B O 1
ATOM 8220 N N . GLU B 1 522 ? -25.594 26.703 11.508 1 90.5 522 GLU B N 1
ATOM 8221 C CA . GLU B 1 522 ? -26.453 27.062 10.383 1 90.5 522 GLU B CA 1
ATOM 8222 C C . GLU B 1 522 ? -27.906 26.656 10.648 1 90.5 522 GLU B C 1
ATOM 8224 O O . GLU B 1 522 ? -28.75 26.75 9.766 1 90.5 522 GLU B O 1
ATOM 8229 N N . GLY B 1 523 ? -28.156 26.062 11.812 1 93 523 GLY B N 1
ATOM 8230 C CA . GLY B 1 523 ? -29.5 25.672 12.195 1 93 523 GLY B CA 1
ATOM 8231 C C . GLY B 1 523 ? -29.906 24.328 11.633 1 93 523 GLY B C 1
ATOM 8232 O O . GLY B 1 523 ? -31.109 24.047 11.508 1 93 523 GLY B O 1
ATOM 8233 N N . ILE B 1 524 ? -29 23.531 11.211 1 95.94 524 ILE B N 1
ATOM 8234 C CA . ILE B 1 524 ? -29.266 22.203 10.672 1 95.94 524 ILE B CA 1
ATOM 8235 C C . ILE B 1 524 ? -28.844 21.141 11.688 1 95.94 524 ILE B C 1
ATOM 8237 O O . ILE B 1 524 ? -27.75 21.234 12.266 1 95.94 524 ILE B O 1
ATOM 8241 N N . SER B 1 525 ? -29.672 20.125 11.93 1 96.31 525 SER B N 1
ATOM 8242 C CA . SER B 1 525 ? -29.344 19.062 12.867 1 96.31 525 SER B CA 1
ATOM 8243 C C . SER B 1 525 ? -28.922 17.797 12.141 1 96.31 525 SER B C 1
ATOM 8245 O O . SER B 1 525 ? -29.594 17.359 11.195 1 96.31 525 SER B O 1
ATOM 8247 N N . LEU B 1 526 ? -27.828 17.297 12.562 1 96.38 526 LEU B N 1
ATOM 8248 C CA . LEU B 1 526 ? -27.406 15.984 12.102 1 96.38 526 LEU B CA 1
ATOM 8249 C C . LEU B 1 526 ? -27.984 14.883 12.977 1 96.38 526 LEU B C 1
ATOM 8251 O O . LEU B 1 526 ? -27.797 14.875 14.188 1 96.38 526 LEU B O 1
ATOM 8255 N N . VAL B 1 527 ? -28.719 13.977 12.398 1 96.88 527 VAL B N 1
ATOM 8256 C CA . VAL B 1 527 ? -29.453 12.938 13.117 1 96.88 527 VAL B CA 1
ATOM 8257 C C . VAL B 1 527 ? -29.031 11.562 12.602 1 96.88 527 VAL B C 1
ATOM 8259 O O . VAL B 1 527 ? -28.781 11.383 11.406 1 96.88 527 VAL B O 1
ATOM 8262 N N . PHE B 1 528 ? -28.875 10.594 13.516 1 96.44 528 PHE B N 1
ATOM 8263 C CA . PHE B 1 528 ? -28.5 9.242 13.133 1 96.44 528 PHE B CA 1
ATOM 8264 C C . PHE B 1 528 ? -29.609 8.258 13.438 1 96.44 528 PHE B C 1
ATOM 8266 O O . PHE B 1 528 ? -30.266 8.352 14.484 1 96.44 528 PHE B O 1
ATOM 8273 N N . ALA B 1 529 ? -29.875 7.426 12.508 1 94.56 529 ALA B N 1
ATOM 8274 C CA . ALA B 1 529 ? -30.828 6.344 12.703 1 94.56 529 ALA B CA 1
ATOM 8275 C C . ALA B 1 529 ? -30.203 4.988 12.391 1 94.56 529 ALA B C 1
ATOM 8277 O O . ALA B 1 529 ? -29.406 4.867 11.461 1 94.56 529 ALA B O 1
ATOM 8278 N N . GLU B 1 530 ? -30.469 3.926 13.203 1 90.81 530 GLU B N 1
ATOM 8279 C CA . GLU B 1 530 ? -30.109 2.529 12.969 1 90.81 530 GLU B CA 1
ATOM 8280 C C . GLU B 1 530 ? -28.625 2.295 13.188 1 90.81 530 GLU B C 1
ATOM 8282 O O . GLU B 1 530 ? -28 1.52 12.461 1 90.81 530 GLU B O 1
ATOM 8287 N N . LEU B 1 531 ? -28.062 3.035 14.125 1 91.62 531 LEU B N 1
ATOM 8288 C CA . LEU B 1 531 ? -26.672 2.773 14.484 1 91.62 531 LEU B CA 1
ATOM 8289 C C . LEU B 1 531 ? -26.531 1.395 15.125 1 91.62 531 LEU B C 1
ATOM 8291 O O . LEU B 1 531 ? -27.297 1.037 16.016 1 91.62 531 LEU B O 1
ATOM 8295 N N . LYS B 1 532 ? -25.594 0.686 14.641 1 89.94 532 LYS B N 1
ATOM 8296 C CA . LYS B 1 532 ? -25.297 -0.603 15.266 1 89.94 532 LYS B CA 1
ATOM 8297 C C . LYS B 1 532 ? -24.766 -0.422 16.688 1 89.94 532 LYS B C 1
ATOM 8299 O O . LYS B 1 532 ? -24.094 0.571 16.984 1 89.94 532 LYS B O 1
ATOM 8304 N N . ASP B 1 533 ? -24.938 -1.382 17.531 1 86.94 533 ASP B N 1
ATOM 8305 C CA . ASP B 1 533 ? -24.594 -1.289 18.953 1 86.94 533 ASP B CA 1
ATOM 8306 C C . ASP B 1 533 ? -23.109 -0.998 19.125 1 86.94 533 ASP B C 1
ATOM 8308 O O . ASP B 1 533 ? -22.734 -0.097 19.891 1 86.94 533 ASP B O 1
ATOM 8312 N N . PRO B 1 534 ? -22.297 -1.726 18.422 1 86.25 534 PRO B N 1
ATOM 8313 C CA . PRO B 1 534 ? -20.875 -1.467 18.609 1 86.25 534 PRO B CA 1
ATOM 8314 C C . PRO B 1 534 ? -20.469 -0.058 18.188 1 86.25 534 PRO B C 1
ATOM 8316 O O . PRO B 1 534 ? -19.547 0.52 18.766 1 86.25 534 PRO B O 1
ATOM 8319 N N . VAL B 1 535 ? -21.141 0.486 17.25 1 91.12 535 VAL B N 1
ATOM 8320 C CA . VAL B 1 535 ? -20.828 1.826 16.766 1 91.12 535 VAL B CA 1
ATOM 8321 C C . VAL B 1 535 ? -21.328 2.867 17.766 1 91.12 535 VAL B C 1
ATOM 8323 O O . VAL B 1 535 ? -20.641 3.852 18.047 1 91.12 535 VAL B O 1
ATOM 8326 N N . ARG B 1 536 ? -22.484 2.621 18.297 1 90.19 536 ARG B N 1
ATOM 8327 C CA . ARG B 1 536 ? -23.031 3.516 19.312 1 90.19 536 ARG B CA 1
ATOM 8328 C C . ARG B 1 536 ? -22.125 3.582 20.531 1 90.19 536 ARG B C 1
ATOM 8330 O O . ARG B 1 536 ? -21.922 4.656 21.109 1 90.19 536 ARG B O 1
ATOM 8337 N N . GLU B 1 537 ? -21.594 2.484 20.906 1 88.81 537 GLU B N 1
ATOM 8338 C CA . GLU B 1 537 ? -20.656 2.424 22.031 1 88.81 537 GLU B CA 1
ATOM 8339 C C . GLU B 1 537 ? -19.422 3.268 21.766 1 88.81 537 GLU B C 1
ATOM 8341 O O . GLU B 1 537 ? -18.906 3.928 22.688 1 88.81 537 GLU B O 1
ATOM 8346 N N . LYS B 1 538 ? -18.969 3.225 20.609 1 89.88 538 LYS B N 1
ATOM 8347 C CA . LYS B 1 538 ? -17.797 4.012 20.25 1 89.88 538 LYS B CA 1
ATOM 8348 C C . LYS B 1 538 ? -18.109 5.504 20.266 1 89.88 538 LYS B C 1
ATOM 8350 O O . LYS B 1 538 ? -17.281 6.312 20.719 1 89.88 538 LYS B O 1
ATOM 8355 N N . ILE B 1 539 ? -19.234 5.816 19.766 1 88.56 539 ILE B N 1
ATOM 8356 C CA . ILE B 1 539 ? -19.672 7.207 19.766 1 88.56 539 ILE B CA 1
ATOM 8357 C C . ILE B 1 539 ? -19.688 7.754 21.188 1 88.56 539 ILE B C 1
ATOM 8359 O O . ILE B 1 539 ? -19.25 8.875 21.438 1 88.56 539 ILE B O 1
ATOM 8363 N N . ASP B 1 540 ? -20.125 6.945 22.094 1 87 540 ASP B N 1
ATOM 8364 C CA . ASP B 1 540 ? -20.156 7.336 23.5 1 87 540 ASP B CA 1
ATOM 8365 C C . ASP B 1 540 ? -18.75 7.426 24.078 1 87 540 ASP B C 1
ATOM 8367 O O . ASP B 1 540 ? -18.438 8.367 24.812 1 87 540 ASP B O 1
ATOM 8371 N N . ARG B 1 541 ? -17.969 6.504 23.719 1 86 541 ARG B N 1
ATOM 8372 C CA . ARG B 1 541 ? -16.609 6.445 24.219 1 86 541 ARG B CA 1
ATOM 8373 C C . ARG B 1 541 ? -15.789 7.645 23.734 1 86 541 ARG B C 1
ATOM 8375 O O . ARG B 1 541 ? -14.922 8.141 24.453 1 86 541 ARG B O 1
ATOM 8382 N N . TYR B 1 542 ? -16.125 8.07 22.531 1 88.31 542 TYR B N 1
ATOM 8383 C CA . TYR B 1 542 ? -15.406 9.203 21.953 1 88.31 542 TYR B CA 1
ATOM 8384 C C . TYR B 1 542 ? -15.992 10.523 22.422 1 88.31 542 TYR B C 1
ATOM 8386 O O . TYR B 1 542 ? -15.477 11.594 22.094 1 88.31 542 TYR B O 1
ATOM 8394 N N . LYS B 1 543 ? -17.016 10.492 23.219 1 84.25 543 LYS B N 1
ATOM 8395 C CA . LYS B 1 543 ? -17.703 11.641 23.797 1 84.25 543 LYS B CA 1
ATOM 8396 C C . LYS B 1 543 ? -18.297 12.547 22.703 1 84.25 543 LYS B C 1
ATOM 8398 O O . LYS B 1 543 ? -18.266 13.773 22.828 1 84.25 543 LYS B O 1
ATOM 8403 N N . LEU B 1 544 ? -18.703 11.93 21.719 1 81.69 544 LEU B N 1
ATOM 8404 C CA . LEU B 1 544 ? -19.328 12.672 20.625 1 81.69 544 LEU B CA 1
ATOM 8405 C C . LEU B 1 544 ? -20.703 13.188 21.016 1 81.69 544 LEU B C 1
ATOM 8407 O O . LEU B 1 544 ? -21.25 14.086 20.375 1 81.69 544 LEU B O 1
ATOM 8411 N N . THR B 1 545 ? -21.25 12.594 22.047 1 78.06 545 THR B N 1
ATOM 8412 C CA . THR B 1 545 ? -22.578 12.984 22.516 1 78.06 545 THR B CA 1
ATOM 8413 C C . THR B 1 545 ? -22.531 14.344 23.203 1 78.06 545 THR B C 1
ATOM 8415 O O . THR B 1 545 ? -23.578 14.93 23.516 1 78.06 545 THR B O 1
ATOM 8418 N N . ARG B 1 546 ? -21.359 14.797 23.375 1 74.5 546 ARG B N 1
ATOM 8419 C CA . ARG B 1 546 ? -21.219 16.156 23.891 1 74.5 546 ARG B CA 1
ATOM 8420 C C . ARG B 1 546 ? -21.578 17.188 22.844 1 74.5 546 ARG B C 1
ATOM 8422 O O . ARG B 1 546 ? -22.047 18.281 23.172 1 74.5 546 ARG B O 1
ATOM 8429 N N . THR B 1 547 ? -21.453 16.781 21.594 1 80.25 547 THR B N 1
ATOM 8430 C CA . THR B 1 547 ? -21.703 17.703 20.5 1 80.25 547 THR B CA 1
ATOM 8431 C C . THR B 1 547 ? -22.984 17.312 19.734 1 80.25 547 THR B C 1
ATOM 8433 O O . THR B 1 547 ? -23.797 18.172 19.422 1 80.25 547 THR B O 1
ATOM 8436 N N . ILE B 1 548 ? -23.156 16.016 19.594 1 85.25 548 ILE B N 1
ATOM 8437 C CA . ILE B 1 548 ? -24.359 15.523 18.938 1 85.25 548 ILE B CA 1
ATOM 8438 C C . ILE B 1 548 ? -25.438 15.25 19.984 1 85.25 548 ILE B C 1
ATOM 8440 O O . ILE B 1 548 ? -25.234 14.453 20.906 1 85.25 548 ILE B O 1
ATOM 8444 N N . ASP B 1 549 ? -26.531 15.812 19.812 1 87.81 549 ASP B N 1
ATOM 8445 C CA . ASP B 1 549 ? -27.641 15.664 20.75 1 87.81 549 ASP B CA 1
ATOM 8446 C C . ASP B 1 549 ? -28.062 14.203 20.891 1 87.81 549 ASP B C 1
ATOM 8448 O O . ASP B 1 549 ? -28.422 13.57 19.891 1 87.81 549 ASP B O 1
ATOM 8452 N N . PRO B 1 550 ? -28.062 13.68 22.078 1 88.56 550 PRO B N 1
ATOM 8453 C CA . PRO B 1 550 ? -28.469 12.289 22.297 1 88.56 550 PRO B CA 1
ATOM 8454 C C . PRO B 1 550 ? -29.875 12 21.781 1 88.56 550 PRO B C 1
ATOM 8456 O O . PRO B 1 550 ? -30.188 10.859 21.422 1 88.56 550 PRO B O 1
ATOM 8459 N N . ALA B 1 551 ? -30.641 13.039 21.641 1 89.44 551 ALA B N 1
ATOM 8460 C CA . ALA B 1 551 ? -32 12.883 21.156 1 89.44 551 ALA B CA 1
ATOM 8461 C C . ALA B 1 551 ? -32.031 12.672 19.641 1 89.44 551 ALA B C 1
ATOM 8463 O O . ALA B 1 551 ? -33.062 12.289 19.078 1 89.44 551 ALA B O 1
ATOM 8464 N N . HIS B 1 552 ? -30.906 12.828 19.109 1 92.31 552 HIS B N 1
ATOM 8465 C CA . HIS B 1 552 ? -30.844 12.734 17.656 1 92.31 552 HIS B CA 1
ATOM 8466 C C . HIS B 1 552 ? -30.312 11.375 17.203 1 92.31 552 HIS B C 1
ATOM 8468 O O . HIS B 1 552 ? -29.781 11.242 16.109 1 92.31 552 HIS B O 1
ATOM 8474 N N . PHE B 1 553 ? -30.438 10.391 18.109 1 93.19 553 PHE B N 1
ATOM 8475 C CA . PHE B 1 553 ? -30.172 8.992 17.781 1 93.19 553 PHE B CA 1
ATOM 8476 C C . PHE B 1 553 ? -31.469 8.172 17.844 1 93.19 553 PHE B C 1
ATOM 8478 O O . PHE B 1 553 ? -32.062 8.055 18.906 1 93.19 553 PHE B O 1
ATOM 8485 N N . PHE B 1 554 ? -31.812 7.633 16.703 1 92.62 554 PHE B N 1
ATOM 8486 C CA . PHE B 1 554 ? -33.062 6.879 16.641 1 92.62 554 PHE B CA 1
ATOM 8487 C C . PHE B 1 554 ? -32.781 5.422 16.297 1 92.62 554 PHE B C 1
ATOM 8489 O O . PHE B 1 554 ? -31.844 5.113 15.547 1 92.62 554 PHE B O 1
ATOM 8496 N N . PRO B 1 555 ? -33.562 4.559 16.766 1 86.62 555 PRO B N 1
ATOM 8497 C CA . PRO B 1 555 ? -33.375 3.141 16.453 1 86.62 555 PRO B CA 1
ATOM 8498 C C . PRO B 1 555 ? -33.688 2.82 14.984 1 86.62 555 PRO B C 1
ATOM 8500 O O . PRO B 1 555 ? -33.031 1.94 14.398 1 86.62 555 PRO B O 1
ATOM 8503 N N . THR B 1 556 ? -34.688 3.494 14.406 1 87.69 556 THR B N 1
ATOM 8504 C CA . THR B 1 556 ? -35.062 3.252 13.016 1 87.69 556 THR B CA 1
ATOM 8505 C C . THR B 1 556 ? -35.219 4.57 12.266 1 87.69 556 THR B C 1
ATOM 8507 O O . THR B 1 556 ? -35.375 5.629 12.875 1 87.69 556 THR B O 1
ATOM 8510 N N . ILE B 1 557 ? -35.219 4.477 10.977 1 92.25 557 ILE B N 1
ATOM 8511 C CA . ILE B 1 557 ? -35.438 5.648 10.141 1 92.25 557 ILE B CA 1
ATOM 8512 C C . ILE B 1 557 ? -36.875 6.129 10.32 1 92.25 557 ILE B C 1
ATOM 8514 O O . ILE B 1 557 ? -37.125 7.336 10.344 1 92.25 557 ILE B O 1
ATOM 8518 N N . GLU B 1 558 ? -37.75 5.188 10.492 1 88.44 558 GLU B N 1
ATOM 8519 C CA . GLU B 1 558 ? -39.156 5.504 10.688 1 88.44 558 GLU B CA 1
ATOM 8520 C C . GLU B 1 558 ? -39.375 6.344 11.945 1 88.44 558 GLU B C 1
ATOM 8522 O O . GLU B 1 558 ? -40.156 7.297 11.938 1 88.44 558 GLU B O 1
ATOM 8527 N N . ASP B 1 559 ? -38.688 5.992 12.961 1 91.25 559 ASP B N 1
ATOM 8528 C CA . ASP B 1 559 ? -38.812 6.746 14.203 1 91.25 559 ASP B CA 1
ATOM 8529 C C . ASP B 1 559 ? -38.312 8.18 14.016 1 91.25 559 ASP B C 1
ATOM 8531 O O . ASP B 1 559 ? -38.906 9.117 14.539 1 91.25 559 ASP B O 1
ATOM 8535 N N . ALA B 1 560 ? -37.25 8.336 13.305 1 95.12 560 ALA B N 1
ATOM 8536 C CA . ALA B 1 560 ? -36.688 9.656 13.055 1 95.12 560 ALA B CA 1
ATOM 8537 C C . ALA B 1 560 ? -37.656 10.516 12.242 1 95.12 560 ALA B C 1
ATOM 8539 O O . ALA B 1 560 ? -37.875 11.68 12.562 1 95.12 560 ALA B O 1
ATOM 8540 N N . VAL B 1 561 ? -38.219 9.914 11.25 1 95.31 561 VAL B N 1
ATOM 8541 C CA . VAL B 1 561 ? -39.125 10.617 10.367 1 95.31 561 VAL B CA 1
ATOM 8542 C C . VAL B 1 561 ? -40.406 10.992 11.133 1 95.31 561 VAL B C 1
ATOM 8544 O O . VAL B 1 561 ? -40.906 12.102 11 1 95.31 561 VAL B O 1
ATOM 8547 N N . ALA B 1 562 ? -40.875 10.07 11.891 1 94.12 562 ALA B N 1
ATOM 8548 C CA . ALA B 1 562 ? -42.062 10.32 12.688 1 94.12 562 ALA B CA 1
ATOM 8549 C C . ALA B 1 562 ? -41.875 11.484 13.656 1 94.12 562 ALA B C 1
ATOM 8551 O O . ALA B 1 562 ? -42.719 12.336 13.812 1 94.12 562 ALA B O 1
ATOM 8552 N N . THR B 1 563 ? -40.781 11.469 14.289 1 95.5 563 THR B N 1
ATOM 8553 C CA . THR B 1 563 ? -40.438 12.531 15.242 1 95.5 563 THR B CA 1
ATOM 8554 C C . THR B 1 563 ? -40.312 13.875 14.531 1 95.5 563 THR B C 1
ATOM 8556 O O . THR B 1 563 ? -40.781 14.898 15.031 1 95.5 563 THR B O 1
ATOM 8559 N N . TYR B 1 564 ? -39.688 13.867 13.43 1 96.44 564 TYR B N 1
ATOM 8560 C CA . TYR B 1 564 ? -39.531 15.086 12.648 1 96.44 564 TYR B CA 1
ATOM 8561 C C . TYR B 1 564 ? -40.875 15.656 12.25 1 96.44 564 TYR B C 1
ATOM 8563 O O . TYR B 1 564 ? -41.094 16.859 12.367 1 96.44 564 TYR B O 1
ATOM 8571 N N . ARG B 1 565 ? -41.75 14.789 11.789 1 95.19 565 ARG B N 1
ATOM 8572 C CA . ARG B 1 565 ? -43.062 15.211 11.383 1 95.19 565 ARG B CA 1
ATOM 8573 C C . ARG B 1 565 ? -43.844 15.773 12.562 1 95.19 565 ARG B C 1
ATOM 8575 O O . ARG B 1 565 ? -44.594 16.766 12.422 1 95.19 565 ARG B O 1
ATOM 8582 N N . ALA B 1 566 ? -43.719 15.148 13.625 1 95.25 566 ALA B N 1
ATOM 8583 C CA . ALA B 1 566 ? -44.406 15.609 14.828 1 95.25 566 ALA B CA 1
ATOM 8584 C C . ALA B 1 566 ? -43.938 17 15.242 1 95.25 566 ALA B C 1
ATOM 8586 O O . ALA B 1 566 ? -44.719 17.828 15.703 1 95.25 566 ALA B O 1
ATOM 8587 N N . GLN B 1 567 ? -42.688 17.25 15.07 1 94.44 567 GLN B N 1
ATOM 8588 C CA . GLN B 1 567 ? -42.094 18.516 15.508 1 94.44 567 GLN B CA 1
ATOM 8589 C C . GLN B 1 567 ? -42.344 19.625 14.508 1 94.44 567 GLN B C 1
ATOM 8591 O O . GLN B 1 567 ? -42.438 20.797 14.883 1 94.44 567 GLN B O 1
ATOM 8596 N N . THR B 1 568 ? -42.469 19.312 13.227 1 93.44 568 THR B N 1
ATOM 8597 C CA . THR B 1 568 ? -42.5 20.375 12.219 1 93.44 568 THR B CA 1
ATOM 8598 C C . THR B 1 568 ? -43.844 20.469 11.555 1 93.44 568 THR B C 1
ATOM 8600 O O . THR B 1 568 ? -44.156 21.484 10.914 1 93.44 568 THR B O 1
ATOM 8603 N N . GLY B 1 569 ? -44.625 19.406 11.57 1 91.44 569 GLY B N 1
ATOM 8604 C CA . GLY B 1 569 ? -45.906 19.359 10.875 1 91.44 569 GLY B CA 1
ATOM 8605 C C . GLY B 1 569 ? -45.781 19.031 9.398 1 91.44 569 GLY B C 1
ATOM 8606 O O . GLY B 1 569 ? -46.75 19.094 8.656 1 91.44 569 GLY B O 1
ATOM 8607 N N . ALA B 1 570 ? -44.594 18.656 9.031 1 91.12 570 ALA B N 1
ATOM 8608 C CA . ALA B 1 570 ? -44.375 18.344 7.625 1 91.12 570 ALA B CA 1
ATOM 8609 C C . ALA B 1 570 ? -45.125 17.094 7.219 1 91.12 570 ALA B C 1
ATOM 8611 O O . ALA B 1 570 ? -45.25 16.141 7.992 1 91.12 570 ALA B O 1
ATOM 8612 N N . GLY B 1 571 ? -45.781 17.047 6.062 1 88.31 571 GLY B N 1
ATOM 8613 C CA . GLY B 1 571 ? -46.531 15.922 5.555 1 88.31 571 GLY B CA 1
ATOM 8614 C C . GLY B 1 571 ? -46.094 15.484 4.172 1 88.31 571 GLY B C 1
ATOM 8615 O O . GLY B 1 571 ? -45.406 16.219 3.469 1 88.31 571 GLY B O 1
ATOM 8616 N N . TRP B 1 572 ? -46.375 14.258 3.949 1 88.81 572 TRP B N 1
ATOM 8617 C CA . TRP B 1 572 ? -46.094 13.711 2.627 1 88.81 572 TRP B CA 1
ATOM 8618 C C . TRP B 1 572 ? -47.062 14.266 1.585 1 88.81 572 TRP B C 1
ATOM 8620 O O . TRP B 1 572 ? -48.219 14.523 1.888 1 88.81 572 TRP B O 1
ATOM 8630 N N . ALA B 1 573 ? -46.656 14.578 0.431 1 77.81 573 ALA B N 1
ATOM 8631 C CA . ALA B 1 573 ? -47.5 15.125 -0.627 1 77.81 573 ALA B CA 1
ATOM 8632 C C . ALA B 1 573 ? -48.688 14.211 -0.902 1 77.81 573 ALA B C 1
ATOM 8634 O O . ALA B 1 573 ? -49.812 14.688 -1.182 1 77.81 573 ALA B O 1
ATOM 8635 N N . THR B 1 574 ? -48.469 12.922 -0.853 1 71.44 574 THR B N 1
ATOM 8636 C CA . THR B 1 574 ? -49.531 11.969 -1.177 1 71.44 574 THR B CA 1
ATOM 8637 C C . THR B 1 574 ? -50.531 11.875 -0.035 1 71.44 574 THR B C 1
ATOM 8639 O O . THR B 1 574 ? -51.625 11.336 -0.212 1 71.44 574 THR B O 1
ATOM 8642 N N . ASP B 1 575 ? -50.125 12.281 1.188 1 66.12 575 ASP B N 1
ATOM 8643 C CA . ASP B 1 575 ? -51.094 12.227 2.285 1 66.12 575 ASP B CA 1
ATOM 8644 C C . ASP B 1 575 ? -52.188 13.258 2.09 1 66.12 575 ASP B C 1
ATOM 8646 O O . ASP B 1 575 ? -53.25 13.148 2.695 1 66.12 575 ASP B O 1
ATOM 8650 N N . ASP B 1 576 ? -52 14.305 1.35 1 54.19 576 ASP B N 1
ATOM 8651 C CA . ASP B 1 576 ? -53.031 15.305 1.135 1 54.19 576 ASP B CA 1
ATOM 8652 C C . ASP B 1 576 ? -54.156 14.75 0.256 1 54.19 576 ASP B C 1
ATOM 8654 O O . ASP B 1 576 ? -53.875 14.188 -0.807 1 54.19 576 ASP B O 1
ATOM 8658 N N . PRO B 1 577 ? -55.312 14.523 0.793 1 50.06 577 PRO B N 1
ATOM 8659 C CA . PRO B 1 577 ? -56.469 14.086 -0.001 1 50.06 577 PRO B CA 1
ATOM 8660 C C . PRO B 1 577 ? -56.656 14.906 -1.278 1 50.06 577 PRO B C 1
ATOM 8662 O O . PRO B 1 577 ? -56.281 16.078 -1.328 1 50.06 577 PRO B O 1
ATOM 8665 N N . PRO B 1 578 ? -56.844 14.281 -2.416 1 44.81 578 PRO B N 1
ATOM 8666 C CA . PRO B 1 578 ? -57.156 15.07 -3.605 1 44.81 578 PRO B CA 1
ATOM 8667 C C . PRO B 1 578 ? -58.25 16.109 -3.338 1 44.81 578 PRO B C 1
ATOM 8669 O O . PRO B 1 578 ? -59.188 15.852 -2.6 1 44.81 578 PRO B O 1
ATOM 8672 N N . SER B 1 579 ? -57.938 17.328 -3.098 1 35.03 579 SER B N 1
ATOM 8673 C CA . SER B 1 579 ? -59.031 18.297 -3.123 1 35.03 579 SER B CA 1
ATOM 8674 C C . SER B 1 579 ? -59.969 18.047 -4.301 1 35.03 579 SER B C 1
ATOM 8676 O O . SER B 1 579 ? -59.531 17.859 -5.434 1 35.03 579 SER B O 1
ATOM 8678 N N . ARG B 1 580 ? -61.219 17.625 -4.059 1 35.53 580 ARG B N 1
ATOM 8679 C CA . ARG B 1 580 ? -62.344 17.609 -4.996 1 35.53 580 ARG B CA 1
ATOM 8680 C C . ARG B 1 580 ? -62.469 18.953 -5.719 1 35.53 580 ARG B C 1
ATOM 8682 O O . ARG B 1 580 ? -62.875 19.953 -5.117 1 35.53 580 ARG B O 1
ATOM 8689 N N . ARG B 1 581 ? -61.594 19.328 -6.621 1 31.25 581 ARG B N 1
ATOM 8690 C CA . ARG B 1 581 ? -62 20.406 -7.523 1 31.25 581 ARG B CA 1
ATOM 8691 C C . ARG B 1 581 ? -63.406 20.156 -8.094 1 31.25 581 ARG B C 1
ATOM 8693 O O . ARG B 1 581 ? -63.656 19.078 -8.648 1 31.25 581 ARG B O 1
ATOM 8700 N N . SER B 1 582 ? -64.438 20.734 -7.469 1 32.88 582 SER B N 1
ATOM 8701 C CA . SER B 1 582 ? -65.688 20.859 -8.117 1 32.88 582 SER B CA 1
ATOM 8702 C C . SER B 1 582 ? -65.562 21.172 -9.602 1 32.88 582 SER B C 1
ATOM 8704 O O . SER B 1 582 ? -64.688 21.969 -9.992 1 32.88 582 SER B O 1
ATOM 8706 N N . PRO B 1 583 ? -66.375 20.469 -10.523 1 31.52 583 PRO B N 1
ATOM 8707 C CA . PRO B 1 583 ? -66.438 21.016 -11.875 1 31.52 583 PRO B CA 1
ATOM 8708 C C . PRO B 1 583 ? -66.938 22.469 -11.891 1 31.52 583 PRO B C 1
ATOM 8710 O O . PRO B 1 583 ? -67.625 22.906 -10.992 1 31.52 583 PRO B O 1
#

InterPro domains:
  IPR001902 SLC26A/SulP transporter [PTHR11814] (11-564)
  IPR001902 SLC26A/SulP transporter [TIGR00815] (16-560)
  IPR002645 STAS domain [PF01740] (451-560)
  IPR002645 STAS domain [PS50801] (450-564)
  IPR011547 SLC26A/SulP transporter domain [PF00916] (31-400)
  IPR036513 STAS domain superfamily [G3DSA:3.30.750.24] (445-569)
  IPR036513 STAS domain superfamily [SSF52091] (452-564)

Sequence (1166 aa):
MTADTSRRADVRRWIPGLDAVLTYKPAWLPRDIIAGVVLTALLVPQGMAYAELAGLPAITGLYTTIFCLLGYAVFGPSRVLVLGPDSSLGPMIAAVIIPIVGSGGDPARAVALASMLALLVGLMTVLAGIGRFGFIADLLSRPTQIGYMNGLALTILVGQLPKLFGFSVDGDGLIAEAAGFVRGLVDGETVPAAVTIGAAGIVVMLALQRWLPKVPAVLVAVVASIAAAVVFDVSSRGVDLVGELPRGFPPFTIPWLSWSDLPLLIVGAAGITLVSVTDTISTASSFAARAHQEVRGNQEMIGIGSANLAVSFFQGFPVSTSGSRTAVAMRSGAKTQLTGVVGAALILLMLLLVPGLLRNMPQPTLAAVVIVASLSLADLSGVKRLWRQRRVEFILCMAAFLGVALLGVLPGIGVAVALSVLNVFRRAWWPYQAELGRAEGVAGYHDLRSYPDAERLPGLVLFRFDAPLIFANARSFREEVSRLSRTDPRPRWIVVAAEPITDIDTTAADMLEDLDEDLNAEGISLVFAELKDPVREKIDRYKLTRTIDPAHFFPTIEDAVATYRAQTGAGWATDDPPSRRSPMTADTSRRADVRRWIPGLDAVLTYKPAWLPRDIIAGVVLTALLVPQGMAYAELAGLPAITGLYTTIFCLLGYAVFGPSRVLVLGPDSSLGPMIAAVIIPIVGSGGDPARAVALASMLALLVGLMTVLAGIGRFGFIADLLSRPTQIGYMNGLALTILVGQLPKLFGFSVDGDGLIAEAAGFVRGLVDGETVPAAVTIGAAGIVVMLALQRWLPKVPAVLVAVVASIAAAVVFDVSSRGVDLVGELPRGFPPFTIPWLSWSDLPLLIVGAAGITLVSVTDTISTASSFAARAHQEVRGNQEMIGIGSANLAVSFFQGFPVSTSGSRTAVAMRSGAKTQLTGVVGAALILLMLLLVPGLLRNMPQPTLAAVVIVASLSLADLSGVKRLWRQRRVEFILCMAAFLGVALLGVLPGIGVAVALSVLNVFRRAWWPYQAELGRAEGVAGYHDLRSYPDAERLPGLVLFRFDAPLIFANARSFREEVSRLSRTDPRPRWIVVAAEPITDIDTTAADMLEDLDEDLNAEGISLVFAELKDPVREKIDRYKLTRTIDPAHFFPTIEDAVATYRAQTGAGWATDDPPSRRSP

Nearest PDB structures (foldseek):
  7v75-assembly1_A-2  TM=8.939E-01  e=1.314E-37  Homo sapiens
  8opq-assembly1_B  TM=9.238E-01  e=8.776E-33  Homo sapiens
  8tnw-assembly1_B  TM=8.667E-01  e=2.949E-30  Homo sapiens
  6ki1-assembly1_A  TM=8.742E-01  e=4.903E-17  Synechocystis sp. PCC 6803
  6ki1-assembly2_B  TM=8.802E-01  e=9.598E-16  Synechocystis sp. PCC 6803

pLDDT: mean 90.17, std 10.28, range [31.25, 98.62]

Foldseek 3Di:
DVVCCVVVVVVCVQWVLVVCVVPPDPVQVVLLLQLLVQLLLVQQLLLQLLCVLLVAHSVLSLLLLLLLLVLLSTQPNDFQWHKGRDLLCSQLNNVLQCVVQDDVGDNVSSLLLQLVLLLLLLVVLLVCLVVVVLCLLVLFDPLLQQLLLQLSLQQLQLQLLQLLQQHDFPDDAQVRSNVRNVVCVVVPVGQVLSNVLLVVLLVQLVVCCVPPVLHNSLSVSQVVSLVCCVVVVCVVSRFDFSAFDAADDQDFAQRDDDPVSVVSSNLSSVLSSSVQLNQAQVLQVVVCVVVVHDDPSSSNSNSQSSSSNRSSRRSHGRMHTDNVSSVSSVVSPRDGSSSSNSSSVVSNCCRHPPRCPRRSGTSSSSSSVSSSSSVVSNDVVVLVVCVVPPPVSNVLSNQLNCQCRPVNSSSSSVRSSVSSVVVVLVCQQDPDKAKWAAAPPDPDIDGCVVVVPGWDWPQEIEMEGQEAQEQSHLVVVLVVVVVQCPDPVGHQEYEYACQNHPAHDLNSLVSLLVSLVVCVVVNHAYAYEQDDPVHVVVCVVSVSCVRHPPVRYYDHPVVNVVVVCVVPVIDTPVPDPPPPPDD/DVVCCVVVVVVCVQWVLVVCVVPPDPVQVVLLLQLLVQLLLVQQLLLQLLCVLLVAHSVLSLLLLLLLLVLLSTQPNDFQWHKGRDLLCSQLNNVLQCVVQDDVGDNVSSLLLQLVLLLLLLVVLLVCLVVVVLCLLVLFDPLLQQLLLQLSLQQLQLQLLQLLQQHDFPDDAQVRSNVRNVVCVVVPVGQVLSNVLLVVLLCQLVVCCVPPVLHNSLSVSQVVSLVCCVVVVCVVSRFDFSAFDAADDQDFAQRDDDPVSVVSSNLSSVLSSSVQLNVAQVLQVVVCVVVVHDDDSSSNSNSQSSSSNRSSRRSHGRMHTDNVSSVSSVVSPRDGSSSSNSSSVVSNCCRHPPRCPRRSGTSSSSSSVSSSSSVVSNDVVVLVVCVVPPPVSNVLSNQLNVQCRPVNSSSSSVRSSVSSVVVVLVCQQDPDKAKWAAAPPDPDIDGCVVVVPGWDWPQEIEMEGQEAQEQSHLVVVLVVVVVQCPDPVGHQEYEYACQNHPAHDLNSLVSLLVSLVVCVVVNHAYAYEQHDPVHVVVCVVSVSCVRHPPVRYYDHPVVNVVVVCVVPVIDTPVVDPPPPPDD